Protein AF-A0AAV6M133-F1 (afdb_monomer_lite)

InterPro domains:
  IPR000783 RNA polymerase, subunit H/Rpb5 C-terminal [PF01191] (701-773)
  IPR003386 Lecithin:cholesterol/phospholipid:diacylglycerol acyltransferase [PF02450] (76-396)
  IPR005571 RNA polymerase, Rpb5, N-terminal [PF03871] (545-630)
  IPR014381 DNA-directed RNA polymerase subunit Rpo5/Rpb5 [MF_00025] (701-774)

Structure (mmCIF, N/CA/C/O backbone):
data_AF-A0AAV6M133-F1
#
_entry.id   AF-A0AAV6M133-F1
#
loop_
_atom_site.group_PDB
_atom_site.id
_atom_site.type_symbol
_atom_site.label_atom_id
_atom_site.label_alt_id
_atom_site.label_comp_id
_atom_site.label_asym_id
_atom_site.label_entity_id
_atom_site.label_seq_id
_atom_site.pdbx_PDB_ins_code
_atom_site.Cartn_x
_atom_site.Cartn_y
_atom_site.Cartn_z
_atom_site.occupancy
_atom_site.B_iso_or_equiv
_atom_site.auth_seq_id
_atom_site.auth_comp_id
_atom_site.auth_asym_id
_atom_site.auth_atom_id
_atom_site.pdbx_PDB_model_num
ATOM 1 N N . MET A 1 1 ? -18.165 31.277 -19.548 1.00 33.81 1 MET A N 1
ATOM 2 C CA . MET A 1 1 ? -18.556 29.871 -19.806 1.00 33.81 1 MET A CA 1
ATOM 3 C C . MET A 1 1 ? -18.050 28.904 -18.736 1.00 33.81 1 MET A C 1
ATOM 5 O O . MET A 1 1 ? -18.807 28.008 -18.409 1.00 33.81 1 MET A O 1
ATOM 9 N N . ALA A 1 2 ? -16.868 29.101 -18.133 1.00 30.56 2 ALA A N 1
ATOM 10 C CA . ALA A 1 2 ? -16.406 28.293 -16.989 1.00 30.56 2 ALA A CA 1
ATOM 11 C C . ALA A 1 2 ? -17.321 28.397 -15.744 1.00 30.56 2 ALA A C 1
ATOM 13 O O . ALA A 1 2 ? -17.673 27.381 -15.161 1.00 30.56 2 ALA A O 1
ATOM 14 N N . VAL A 1 3 ? -17.818 29.602 -15.434 1.00 30.77 3 VAL A N 1
ATOM 15 C CA . VAL A 1 3 ? -18.732 29.870 -14.298 1.00 30.77 3 VAL A CA 1
ATOM 16 C C . VAL A 1 3 ? -20.075 29.126 -14.412 1.00 30.77 3 VAL A C 1
ATOM 18 O O . VAL A 1 3 ? -20.651 28.723 -13.411 1.00 30.77 3 VAL A O 1
ATOM 21 N N . LEU A 1 4 ? -20.562 28.884 -15.636 1.00 35.50 4 LEU A N 1
ATOM 22 C CA . LEU A 1 4 ? -21.839 28.190 -15.853 1.00 35.50 4 LEU A CA 1
ATOM 23 C C . LEU A 1 4 ? -21.721 26.678 -15.616 1.00 35.50 4 LEU A C 1
ATOM 25 O O . LEU A 1 4 ? -22.696 26.040 -15.240 1.00 35.50 4 LEU A O 1
ATOM 29 N N . LEU A 1 5 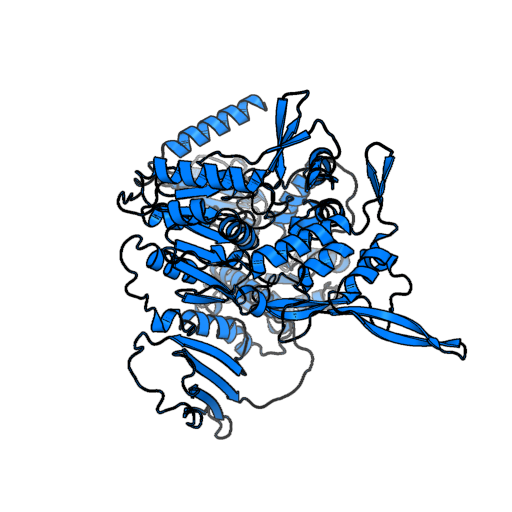? -20.539 26.102 -15.851 1.00 35.22 5 LEU A N 1
ATOM 30 C CA . LEU A 1 5 ? -20.306 24.671 -15.674 1.00 35.22 5 LEU A CA 1
ATOM 31 C C . LEU A 1 5 ? -20.224 24.316 -14.184 1.00 35.22 5 LEU A C 1
ATOM 33 O O . LEU A 1 5 ? -20.793 23.315 -13.772 1.00 35.22 5 LEU A O 1
ATOM 37 N N . GLU A 1 6 ? -19.601 25.175 -13.376 1.00 36.91 6 GLU A N 1
ATOM 38 C CA . GLU A 1 6 ? -19.530 25.029 -11.916 1.00 36.91 6 GLU A CA 1
ATOM 39 C C . GLU A 1 6 ? -20.911 25.097 -11.248 1.00 36.91 6 GLU A C 1
ATOM 41 O O . GLU A 1 6 ? -21.218 24.290 -10.372 1.00 36.91 6 GLU A O 1
ATOM 46 N N . GLU A 1 7 ? -21.779 26.015 -11.686 1.00 38.62 7 GLU A N 1
ATOM 47 C CA . GLU A 1 7 ? -23.150 26.101 -11.167 1.00 38.62 7 GLU A CA 1
ATOM 48 C C . GLU A 1 7 ? -24.030 24.934 -11.628 1.00 38.62 7 GLU A C 1
ATOM 50 O O . GLU A 1 7 ? -24.870 24.458 -10.861 1.00 38.62 7 GLU A O 1
ATOM 55 N N . ILE A 1 8 ? -23.814 24.421 -12.844 1.00 43.19 8 ILE A N 1
ATOM 56 C CA . ILE A 1 8 ? -24.496 23.220 -13.341 1.00 43.19 8 ILE A CA 1
ATOM 57 C C . ILE A 1 8 ? -24.033 21.981 -12.565 1.00 43.19 8 ILE A C 1
ATOM 59 O O . ILE A 1 8 ? -24.875 21.184 -12.167 1.00 43.19 8 ILE A O 1
ATOM 63 N N . VAL A 1 9 ? -22.735 21.840 -12.277 1.00 41.62 9 VAL A N 1
ATOM 64 C CA . VAL A 1 9 ? -22.196 20.735 -11.465 1.00 41.62 9 VAL A CA 1
ATOM 65 C C . VAL A 1 9 ? -22.720 20.808 -10.030 1.00 41.62 9 VAL A C 1
ATOM 67 O O . VAL A 1 9 ? -23.269 19.819 -9.554 1.00 41.62 9 VAL A O 1
ATOM 70 N N . LYS A 1 10 ? -22.704 21.983 -9.382 1.00 39.06 10 LYS A N 1
ATOM 71 C CA . LYS A 1 10 ? -23.323 22.174 -8.054 1.00 39.06 10 LYS A CA 1
ATOM 72 C C . LYS A 1 10 ? -24.820 21.864 -8.053 1.00 39.06 10 LYS A C 1
ATOM 74 O O . LYS A 1 10 ? -25.330 21.294 -7.090 1.00 39.06 10 LYS A O 1
ATOM 79 N N . SER A 1 11 ? -25.530 22.212 -9.127 1.00 40.19 11 SER A N 1
ATOM 80 C CA . SER A 1 11 ? -26.961 21.919 -9.274 1.00 40.19 11 SER A CA 1
ATOM 81 C C . SER A 1 11 ? -27.227 20.426 -9.476 1.00 40.19 11 SER A C 1
ATOM 83 O O . SER A 1 11 ? -28.192 19.903 -8.926 1.00 40.19 11 SER A O 1
ATOM 85 N N . VAL A 1 12 ? -26.357 19.722 -10.208 1.00 43.41 12 VAL A N 1
ATOM 86 C CA . VAL A 1 12 ? -26.413 18.263 -10.391 1.00 43.41 12 VAL A CA 1
ATOM 87 C C . VAL A 1 12 ? -26.041 17.530 -9.098 1.00 43.41 12 VAL A C 1
ATOM 89 O O . VAL A 1 12 ? -26.700 16.557 -8.756 1.00 43.41 12 VAL A O 1
ATOM 92 N N . GLU A 1 13 ? -25.077 18.020 -8.316 1.00 42.69 13 GLU A N 1
ATOM 93 C CA . GLU A 1 13 ? -24.752 17.484 -6.985 1.00 42.69 13 GLU A CA 1
ATOM 94 C C . GLU A 1 13 ? -25.889 17.685 -5.974 1.00 42.69 13 GLU A C 1
ATOM 96 O O . GLU A 1 13 ? -26.219 16.772 -5.214 1.00 42.69 13 GLU A O 1
ATOM 101 N N . LEU A 1 14 ? -26.533 18.858 -5.980 1.00 41.16 14 LEU A N 1
ATOM 102 C CA . LEU A 1 14 ? -27.751 19.122 -5.204 1.00 41.16 14 LEU A CA 1
ATOM 103 C C . LEU A 1 14 ? -28.904 18.209 -5.639 1.00 41.16 14 LEU A C 1
ATOM 105 O O . LEU A 1 14 ? -29.676 17.762 -4.793 1.00 41.16 14 LEU A O 1
ATOM 109 N N . TRP A 1 15 ? -28.995 17.888 -6.931 1.00 37.38 15 TRP A N 1
ATOM 110 C CA . TRP A 1 15 ? -30.009 16.990 -7.482 1.00 37.38 15 TRP A CA 1
ATOM 111 C C . TRP A 1 15 ? -29.735 15.508 -7.173 1.00 37.38 15 TRP A C 1
ATOM 113 O O . TRP A 1 15 ? -30.650 14.778 -6.805 1.00 37.38 15 TRP A O 1
ATOM 123 N N . LEU A 1 16 ? -28.474 15.067 -7.190 1.00 39.34 16 LEU A N 1
ATOM 124 C CA . LEU A 1 16 ? -28.065 13.721 -6.761 1.00 39.34 16 LEU A CA 1
ATOM 125 C C . LEU A 1 16 ? -28.263 13.504 -5.252 1.00 39.34 16 LEU A C 1
ATOM 127 O O . LEU A 1 16 ? -28.555 12.389 -4.825 1.00 39.34 16 LEU A O 1
ATOM 131 N N . LYS A 1 17 ? -28.193 14.571 -4.443 1.00 40.38 17 LYS A N 1
ATOM 132 C CA . LYS A 1 17 ? -28.580 14.550 -3.019 1.00 40.38 17 LYS A CA 1
ATOM 133 C C . LYS A 1 17 ? -30.097 14.424 -2.788 1.00 40.38 17 LYS A C 1
ATOM 135 O O . LYS A 1 17 ? -30.496 14.137 -1.662 1.00 40.38 17 LYS A O 1
ATOM 140 N N . LEU A 1 18 ? -30.939 14.616 -3.814 1.00 35.94 18 LEU A N 1
ATOM 141 C CA . LEU A 1 18 ? -32.407 14.494 -3.734 1.00 35.94 18 LEU A CA 1
ATOM 142 C C . LEU A 1 18 ? -32.930 13.084 -4.060 1.00 35.94 18 LEU A C 1
ATOM 144 O O . LEU A 1 18 ? -34.101 12.795 -3.797 1.00 35.94 18 LEU A O 1
ATOM 148 N N . ILE A 1 19 ? -32.083 12.182 -4.565 1.00 39.81 19 ILE A N 1
ATOM 149 C CA . ILE A 1 19 ? -32.391 10.749 -4.592 1.00 39.81 19 ILE A CA 1
ATOM 150 C C . ILE A 1 19 ? -32.287 10.270 -3.146 1.00 39.81 19 ILE A C 1
ATOM 152 O O . ILE A 1 19 ? -31.196 10.241 -2.578 1.00 39.81 19 ILE A O 1
ATOM 156 N N . LYS A 1 20 ? -33.422 9.930 -2.521 1.00 33.97 20 LYS A N 1
ATOM 157 C CA . LYS A 1 20 ? -33.434 9.331 -1.180 1.00 33.97 20 LYS A CA 1
ATOM 158 C C . LYS A 1 20 ? -32.568 8.070 -1.203 1.00 33.97 20 LYS A C 1
ATOM 160 O O . LYS A 1 20 ? -33.023 7.019 -1.652 1.00 33.97 20 LYS A O 1
ATOM 165 N N . LYS A 1 21 ? -31.327 8.177 -0.712 1.00 43.56 21 LYS A N 1
ATOM 166 C CA . LYS A 1 21 ? -30.560 7.011 -0.277 1.00 43.56 21 LYS A CA 1
ATOM 167 C C . LYS A 1 21 ? -31.448 6.271 0.732 1.00 43.56 21 LYS A C 1
ATOM 169 O O . LYS A 1 21 ? -32.059 6.950 1.564 1.00 43.56 21 LYS A O 1
ATOM 174 N N . PRO A 1 22 ? -31.586 4.936 0.647 1.00 43.00 22 PRO A N 1
ATOM 175 C CA . PRO A 1 22 ? -32.215 4.188 1.730 1.00 43.00 22 PRO A CA 1
ATOM 176 C C . PRO A 1 22 ? -31.559 4.631 3.040 1.00 43.00 22 PRO A C 1
ATOM 178 O O . PRO A 1 22 ? -30.340 4.819 3.075 1.00 43.00 22 PRO A O 1
ATOM 181 N N . GLU A 1 23 ? -32.368 4.904 4.066 1.00 48.31 23 GLU A N 1
ATOM 182 C CA . GLU A 1 23 ? -31.828 5.298 5.366 1.00 48.31 23 GLU A CA 1
ATOM 183 C C . GLU A 1 23 ? -30.822 4.224 5.796 1.00 48.31 23 GLU A C 1
ATOM 185 O O . GLU A 1 23 ? -31.170 3.039 5.776 1.00 48.31 23 GLU A O 1
ATOM 190 N N . PRO A 1 24 ? -29.562 4.598 6.084 1.00 59.50 24 PRO A N 1
ATOM 191 C CA . PRO A 1 24 ? -28.563 3.622 6.474 1.00 59.50 24 PRO A CA 1
ATOM 192 C C . PRO A 1 24 ? -29.061 2.907 7.729 1.00 59.50 24 PRO A C 1
ATOM 194 O O . PRO A 1 24 ? -29.516 3.551 8.677 1.00 59.50 24 PRO A O 1
ATOM 197 N N . TYR A 1 25 ? -29.005 1.576 7.718 1.00 73.88 25 TYR A N 1
ATOM 198 C CA . TYR A 1 25 ? -29.163 0.793 8.936 1.00 73.88 25 TYR A CA 1
ATOM 199 C C . TYR A 1 25 ? -28.081 1.262 9.912 1.00 73.88 25 TYR A C 1
ATOM 201 O O . TYR A 1 25 ? -26.912 1.322 9.543 1.00 73.88 25 TYR A O 1
ATOM 209 N N . VAL A 1 26 ? -28.471 1.660 11.121 1.00 79.75 26 VAL A N 1
ATOM 210 C CA . VAL A 1 26 ? -27.545 2.110 12.164 1.00 79.75 26 VAL A CA 1
ATOM 211 C C . VAL A 1 26 ? -27.789 1.258 13.392 1.00 79.75 26 VAL A C 1
ATOM 213 O O . VAL A 1 26 ? -28.895 1.261 13.935 1.00 79.75 26 VAL A O 1
ATOM 216 N N . ASP A 1 27 ? -26.745 0.570 13.845 1.00 82.00 27 ASP A N 1
ATOM 217 C CA . ASP A 1 27 ? -26.761 -0.150 15.111 1.00 82.00 27 ASP A CA 1
ATOM 218 C C . ASP A 1 27 ? -25.986 0.661 16.168 1.00 82.00 27 ASP A C 1
ATOM 220 O O . ASP A 1 27 ? -24.753 0.727 16.132 1.00 82.00 27 ASP A O 1
ATOM 224 N N . PRO A 1 28 ? -26.681 1.305 17.125 1.00 75.75 28 PRO A N 1
ATOM 225 C CA . PRO A 1 28 ? -26.039 2.125 18.151 1.00 75.75 28 PRO A CA 1
ATOM 226 C C . PRO A 1 28 ? -25.243 1.297 19.177 1.00 75.75 28 PRO A C 1
ATOM 228 O O . PRO A 1 28 ? -24.495 1.859 19.986 1.00 75.75 28 PRO A O 1
ATOM 231 N N . ASN A 1 29 ? -25.397 -0.030 19.186 1.00 85.06 29 ASN A N 1
ATOM 232 C CA . ASN A 1 29 ? -24.735 -0.898 20.151 1.00 85.06 29 ASN A CA 1
ATOM 233 C C . ASN A 1 29 ? -23.331 -1.318 19.720 1.00 85.06 29 ASN A C 1
ATOM 235 O O . ASN A 1 29 ? -22.569 -1.731 20.593 1.00 85.06 29 ASN A O 1
ATOM 239 N N . LEU A 1 30 ? -22.950 -1.118 18.455 1.00 92.62 30 LEU A N 1
ATOM 240 C CA . LEU A 1 30 ? -21.610 -1.451 17.970 1.00 92.62 30 LEU A CA 1
ATOM 241 C C . LEU A 1 30 ? -20.519 -0.690 18.732 1.00 92.62 30 LEU A C 1
ATOM 243 O O . LEU A 1 30 ? -20.676 0.484 19.093 1.00 92.62 30 LEU A O 1
ATOM 247 N N . ASP A 1 31 ? -19.419 -1.391 18.990 1.00 96.19 31 ASP A N 1
ATOM 248 C CA . ASP A 1 31 ? -18.194 -0.808 19.528 1.00 96.19 31 ASP A CA 1
ATOM 249 C C . ASP A 1 31 ? -17.462 -0.051 18.407 1.00 96.19 31 ASP A C 1
ATOM 251 O O . ASP A 1 31 ? -17.457 -0.508 17.261 1.00 96.19 31 ASP A O 1
ATOM 255 N N . PRO A 1 32 ? -16.854 1.113 18.689 1.00 97.81 32 PRO A N 1
ATOM 256 C CA . PRO A 1 32 ? -16.262 1.949 17.655 1.00 97.81 32 PRO A CA 1
ATOM 257 C C . PRO A 1 32 ? -15.067 1.297 16.966 1.00 97.81 32 PRO A C 1
ATOM 259 O O . PRO A 1 32 ? -14.312 0.543 17.578 1.00 97.81 32 PRO A O 1
ATOM 262 N N . VAL A 1 33 ? -14.873 1.644 15.697 1.00 98.50 33 VAL A N 1
ATOM 263 C CA . VAL A 1 33 ? -13.759 1.211 14.856 1.00 98.50 33 VAL A CA 1
ATOM 264 C C . VAL A 1 33 ? -12.938 2.414 14.412 1.00 98.50 33 VAL A C 1
ATOM 266 O O . VAL A 1 33 ? -13.488 3.407 13.930 1.00 98.50 33 VAL A O 1
ATOM 269 N N . LEU A 1 34 ? -11.616 2.293 14.532 1.00 98.75 34 LEU A N 1
ATOM 270 C CA . LEU A 1 34 ? -10.650 3.233 13.972 1.00 98.75 34 LEU A CA 1
ATOM 271 C C . LEU A 1 34 ? -9.802 2.526 12.909 1.00 98.75 34 LEU A C 1
ATOM 273 O O . LEU A 1 34 ? -9.128 1.542 13.213 1.00 98.75 34 LEU A O 1
ATOM 277 N N . LEU A 1 35 ? -9.838 3.033 11.677 1.00 98.69 35 LEU A N 1
ATOM 278 C CA . LEU A 1 35 ? -9.059 2.521 10.548 1.00 98.69 35 LEU A CA 1
ATOM 279 C C . LEU A 1 35 ? -7.723 3.271 10.423 1.00 98.69 35 LEU A C 1
ATOM 281 O O . LEU A 1 35 ? -7.713 4.503 10.396 1.00 98.69 35 LEU A O 1
ATOM 285 N N . VAL A 1 36 ? -6.615 2.535 10.310 1.00 98.56 36 VAL A N 1
ATOM 286 C CA . VAL A 1 36 ? -5.250 3.070 10.173 1.00 98.56 36 VAL A CA 1
ATOM 287 C C . VAL A 1 36 ? -4.615 2.558 8.866 1.00 98.56 36 VAL A C 1
ATOM 289 O O . VAL A 1 36 ? -4.486 1.342 8.687 1.00 98.56 36 VAL A O 1
ATOM 292 N N . PRO A 1 37 ? -4.223 3.452 7.942 1.00 97.31 37 PRO A N 1
ATOM 293 C CA . PRO A 1 37 ? -3.673 3.105 6.639 1.00 97.31 37 PRO A CA 1
ATOM 294 C C . PRO A 1 37 ? -2.219 2.646 6.706 1.00 97.31 37 PRO A C 1
ATOM 296 O O . PRO A 1 37 ? -1.561 2.755 7.730 1.00 97.31 37 PRO A O 1
ATOM 299 N N . GLY A 1 38 ? -1.729 2.121 5.588 1.00 94.38 38 GLY A N 1
ATOM 300 C CA . GLY A 1 38 ? -0.327 1.792 5.372 1.00 94.38 38 GLY A CA 1
ATOM 301 C C . GLY A 1 38 ? 0.456 2.919 4.708 1.00 94.38 38 GLY A C 1
ATOM 302 O O . GLY A 1 38 ? -0.029 4.040 4.535 1.00 94.38 38 GLY A O 1
ATOM 303 N N . VAL A 1 39 ? 1.676 2.588 4.278 1.00 92.06 39 VAL A N 1
ATOM 304 C CA . VAL A 1 39 ? 2.537 3.513 3.537 1.00 92.06 39 VAL A CA 1
ATOM 305 C C . VAL A 1 39 ? 1.825 4.008 2.280 1.00 92.06 39 VAL A C 1
ATOM 307 O O . VAL A 1 39 ? 1.176 3.234 1.577 1.00 92.06 39 VAL A O 1
ATOM 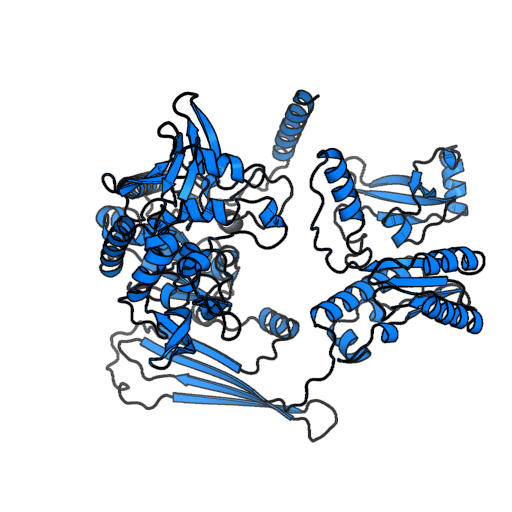310 N N . ALA A 1 40 ? 1.907 5.314 2.030 1.00 89.19 40 ALA A N 1
ATOM 311 C CA . ALA A 1 40 ? 1.244 5.980 0.912 1.00 89.19 40 ALA A CA 1
ATOM 312 C C . ALA A 1 40 ? -0.304 5.881 0.899 1.00 89.19 40 ALA A C 1
ATOM 314 O O . ALA A 1 40 ? -0.938 6.328 -0.056 1.00 89.19 40 ALA A O 1
ATOM 315 N N . GLY A 1 41 ? -0.925 5.352 1.963 1.00 89.69 41 GLY A N 1
ATOM 316 C CA . GLY A 1 41 ? -2.374 5.143 2.084 1.00 89.69 41 GLY A CA 1
ATOM 317 C C . GLY A 1 41 ? -3.159 6.315 2.686 1.00 89.69 41 GLY A C 1
ATOM 318 O O . GLY A 1 41 ? -4.340 6.152 2.983 1.00 89.69 41 GLY A O 1
ATOM 319 N N . SER A 1 42 ? -2.511 7.467 2.888 1.00 93.00 42 SER A N 1
ATOM 320 C CA . SER A 1 42 ? -3.132 8.703 3.382 1.00 93.00 42 SER A CA 1
ATOM 321 C C . SER A 1 42 ? -2.997 9.814 2.351 1.00 93.00 42 SER A C 1
ATOM 323 O O . SER A 1 42 ? -1.918 9.980 1.790 1.00 93.00 42 SER A O 1
ATOM 325 N N . ILE A 1 43 ? -4.040 10.619 2.155 1.00 92.38 43 ILE A N 1
ATOM 326 C CA . ILE A 1 43 ? -3.956 11.888 1.419 1.00 92.38 43 ILE A CA 1
ATOM 327 C C . ILE A 1 43 ? -3.037 12.863 2.175 1.00 92.38 43 ILE A C 1
ATOM 329 O O . ILE A 1 43 ? -3.164 13.010 3.390 1.00 92.38 43 ILE A O 1
ATOM 333 N N . LEU A 1 44 ? -2.156 13.561 1.456 1.00 93.12 44 LEU A N 1
ATOM 334 C CA . LEU A 1 44 ? -1.311 14.640 1.967 1.00 93.12 44 LEU A CA 1
ATOM 335 C C . LEU A 1 44 ? -1.605 15.948 1.226 1.00 93.12 44 LEU A C 1
ATOM 337 O O . LEU A 1 44 ? -1.600 15.998 -0.011 1.00 93.12 44 LEU A O 1
ATOM 341 N N . ASN A 1 45 ? -1.790 17.016 1.999 1.00 93.31 45 ASN A N 1
ATOM 342 C CA . ASN A 1 45 ? -1.902 18.382 1.510 1.00 93.31 45 ASN A CA 1
ATOM 343 C C . ASN A 1 45 ? -0.651 19.181 1.891 1.00 93.31 45 ASN A C 1
ATOM 345 O O . ASN A 1 45 ? -0.188 19.110 3.028 1.00 93.31 45 ASN A O 1
ATOM 349 N N . ALA A 1 46 ? -0.134 19.970 0.956 1.00 92.94 46 ALA A N 1
ATOM 350 C CA . ALA A 1 46 ? 0.861 20.996 1.219 1.00 92.94 46 ALA A CA 1
ATOM 351 C C . ALA A 1 46 ? 0.161 22.303 1.595 1.00 92.94 46 ALA A C 1
ATOM 353 O O . ALA A 1 46 ? -0.751 22.756 0.902 1.00 92.94 46 ALA A O 1
ATOM 354 N N . VAL A 1 47 ? 0.597 22.906 2.696 1.00 93.81 47 VAL A N 1
ATOM 355 C CA . VAL A 1 47 ? 0.141 24.201 3.192 1.00 93.81 47 VAL A CA 1
ATOM 356 C C . VAL A 1 47 ? 1.300 25.179 3.073 1.00 93.81 47 VAL A C 1
ATOM 358 O O . VAL A 1 47 ? 2.312 25.036 3.757 1.00 93.81 47 VAL A O 1
ATOM 361 N N . HIS A 1 48 ? 1.139 26.171 2.203 1.00 90.75 48 HIS A N 1
ATOM 362 C CA . HIS A 1 48 ? 2.120 27.230 1.974 1.00 90.75 48 HIS A CA 1
ATOM 363 C C . HIS A 1 48 ? 1.930 28.337 3.017 1.00 90.75 48 HIS A C 1
ATOM 365 O O . HIS A 1 48 ? 0.891 28.999 3.027 1.00 90.75 48 HIS A O 1
ATOM 371 N N . GLU A 1 49 ? 2.896 28.543 3.913 1.00 89.75 49 GLU A N 1
ATOM 372 C CA . GLU A 1 49 ? 2.768 29.472 5.050 1.00 89.75 49 GLU A CA 1
ATOM 373 C C . GLU A 1 49 ? 2.606 30.942 4.641 1.00 89.75 49 GLU A C 1
ATOM 375 O O . GLU A 1 49 ? 1.940 31.715 5.330 1.00 89.75 49 GLU A O 1
ATOM 380 N N . ASP A 1 50 ? 3.201 31.343 3.521 1.00 88.25 50 ASP A N 1
ATOM 381 C CA . ASP A 1 50 ? 3.195 32.722 3.034 1.00 88.25 50 ASP A CA 1
ATOM 382 C C . ASP A 1 50 ? 1.862 33.127 2.388 1.00 88.25 50 ASP A C 1
ATOM 384 O O . ASP A 1 50 ? 1.418 34.270 2.520 1.00 88.25 50 ASP A O 1
ATOM 388 N N . THR A 1 51 ? 1.212 32.190 1.701 1.00 87.69 51 THR A N 1
ATOM 389 C CA . THR A 1 51 ? -0.055 32.409 0.993 1.00 87.69 51 THR A CA 1
ATOM 390 C C . THR A 1 51 ? -1.267 31.848 1.735 1.00 87.69 51 THR A C 1
ATOM 392 O O . THR A 1 51 ? -2.400 32.204 1.407 1.00 87.69 51 THR A O 1
ATOM 395 N N . GLY A 1 52 ? -1.052 30.964 2.714 1.00 87.31 52 GLY A N 1
ATOM 396 C CA . GLY A 1 52 ? -2.094 30.175 3.374 1.00 87.31 52 GLY A CA 1
ATOM 397 C C . GLY A 1 52 ? -2.774 29.163 2.445 1.00 87.31 52 GLY A C 1
ATOM 398 O O . GLY A 1 52 ? -3.835 28.638 2.783 1.00 87.31 52 GLY A O 1
ATOM 399 N N . LYS A 1 53 ? -2.217 28.927 1.251 1.00 88.94 53 LYS A N 1
ATOM 400 C CA . LYS A 1 53 ? -2.813 28.063 0.233 1.00 88.94 53 LYS A CA 1
ATOM 401 C C . LYS A 1 53 ? -2.599 26.598 0.605 1.00 88.94 53 LYS A C 1
ATOM 403 O O . LYS A 1 53 ? -1.463 26.171 0.791 1.00 88.94 53 LYS A O 1
ATOM 408 N N . GLU A 1 54 ? -3.691 25.843 0.682 1.00 90.50 54 GLU A N 1
ATOM 409 C CA . GLU A 1 54 ? -3.680 24.393 0.891 1.00 90.50 54 GLU A CA 1
ATOM 410 C C . GLU A 1 54 ? -3.941 23.683 -0.447 1.00 90.50 54 GLU A C 1
ATOM 412 O O . GLU A 1 54 ? -4.941 23.955 -1.117 1.00 90.50 54 GLU A O 1
ATOM 417 N N . GLU A 1 55 ? -3.037 22.792 -0.855 1.00 88.06 55 GLU A N 1
ATOM 418 C CA . GLU A 1 55 ? -3.147 22.009 -2.089 1.00 88.06 55 GLU A CA 1
ATOM 419 C C . GLU A 1 55 ? -2.885 20.524 -1.839 1.00 88.06 55 GLU A C 1
ATOM 421 O O . GLU A 1 55 ? -1.941 20.168 -1.140 1.00 88.06 55 GLU A O 1
ATOM 426 N N . ARG A 1 56 ? -3.662 19.634 -2.469 1.00 86.75 56 ARG A N 1
ATOM 427 C CA . ARG A 1 56 ? -3.367 18.197 -2.431 1.00 86.75 56 ARG A CA 1
ATOM 428 C C . ARG A 1 56 ? -2.122 17.888 -3.259 1.00 86.75 56 ARG A C 1
ATOM 430 O O . ARG A 1 56 ? -2.094 18.153 -4.464 1.00 86.75 56 ARG A O 1
ATOM 437 N N . VAL A 1 57 ? -1.138 17.267 -2.618 1.00 86.94 57 VAL A N 1
ATOM 438 C CA . VAL A 1 57 ? 0.125 16.839 -3.241 1.00 86.94 57 VAL A CA 1
ATOM 439 C C . VAL A 1 57 ? 0.227 15.322 -3.370 1.00 86.94 57 VAL A C 1
ATOM 441 O O . VAL A 1 57 ? 0.940 14.831 -4.243 1.00 86.94 57 VAL A O 1
ATOM 444 N N . TRP A 1 58 ? -0.539 14.573 -2.570 1.00 84.88 58 TRP A N 1
ATOM 445 C CA . TRP A 1 58 ? -0.645 13.118 -2.664 1.00 84.88 58 TRP A CA 1
ATOM 446 C C . TRP A 1 58 ? -2.050 12.637 -2.243 1.00 84.88 58 TRP A C 1
ATOM 448 O O . TRP A 1 58 ? -2.573 13.120 -1.251 1.00 84.88 58 TRP A O 1
ATOM 458 N N . VAL A 1 59 ? -2.727 11.717 -2.934 1.00 73.31 59 VAL A N 1
ATOM 459 C CA . VAL A 1 59 ? -2.458 11.270 -4.308 1.00 73.31 59 VAL A CA 1
ATOM 460 C C . VAL A 1 59 ? -3.110 12.249 -5.286 1.00 73.31 59 VAL A C 1
ATOM 462 O O . VAL A 1 59 ? -4.219 12.733 -5.067 1.00 73.31 59 VAL A O 1
ATOM 465 N N . SER A 1 60 ? -2.406 12.551 -6.372 1.00 68.56 60 SER A N 1
ATOM 466 C CA . SER A 1 60 ? -2.934 13.307 -7.507 1.00 68.56 60 SER A CA 1
ATOM 467 C C . SER A 1 60 ? -2.476 12.629 -8.795 1.00 68.56 60 SER A C 1
ATOM 469 O O . SER A 1 60 ? -1.322 12.212 -8.890 1.00 68.56 60 SER A O 1
ATOM 471 N N . ILE A 1 61 ? -3.366 12.488 -9.779 1.00 63.31 61 ILE A N 1
ATOM 472 C CA . ILE A 1 61 ? -3.046 11.916 -11.098 1.00 63.31 61 ILE A CA 1
ATOM 473 C C . ILE A 1 61 ? -2.792 13.008 -12.155 1.00 63.31 61 ILE A C 1
ATOM 475 O O . ILE A 1 61 ? -2.147 12.753 -13.163 1.00 63.31 61 ILE A O 1
ATOM 479 N N . LEU A 1 62 ? -3.254 14.251 -11.977 1.00 55.12 62 LEU A N 1
ATOM 480 C CA . LEU A 1 62 ? -3.087 15.306 -12.992 1.00 55.12 62 LEU A CA 1
ATOM 481 C C . LEU A 1 62 ? -2.069 16.364 -12.561 1.00 55.12 62 LEU A C 1
ATOM 483 O O . LEU A 1 62 ? -2.261 17.070 -11.576 1.00 55.12 62 LEU A O 1
ATOM 487 N N . GLY A 1 63 ? -0.985 16.509 -13.336 1.00 56.53 63 GLY A N 1
ATOM 488 C CA . GLY A 1 63 ? 0.082 17.486 -13.057 1.00 56.53 63 GLY A CA 1
ATOM 489 C C . GLY A 1 63 ? 0.866 17.200 -11.770 1.00 56.53 63 GLY A C 1
ATOM 490 O O . GLY A 1 63 ? 1.587 18.070 -11.282 1.00 56.53 63 GLY A O 1
ATOM 491 N N . ALA A 1 64 ? 0.717 15.989 -11.230 1.00 66.56 64 ALA A N 1
ATOM 492 C CA . ALA A 1 64 ? 1.192 15.607 -9.913 1.00 66.56 64 ALA A CA 1
ATOM 493 C C . ALA A 1 64 ? 2.711 15.618 -9.793 1.00 66.56 64 ALA A C 1
ATOM 495 O O . ALA A 1 64 ? 3.215 16.093 -8.790 1.00 66.56 64 ALA A O 1
ATOM 496 N N . ASP A 1 65 ? 3.451 15.187 -10.818 1.00 71.25 65 ASP A N 1
ATOM 497 C CA . ASP A 1 65 ? 4.914 15.116 -10.738 1.00 71.25 65 ASP A CA 1
ATOM 498 C C . ASP A 1 65 ? 5.569 16.490 -10.506 1.00 71.25 65 ASP A C 1
ATOM 500 O O . ASP A 1 65 ? 6.500 16.602 -9.717 1.00 71.25 65 ASP A O 1
ATOM 504 N N . ALA A 1 66 ? 5.063 17.556 -11.137 1.00 75.56 66 ALA A N 1
ATOM 505 C CA . ALA A 1 66 ? 5.602 18.900 -10.930 1.00 75.56 66 ALA A CA 1
ATOM 506 C C . ALA A 1 66 ? 5.350 19.391 -9.496 1.00 75.56 66 ALA A C 1
ATOM 508 O O . ALA A 1 66 ? 6.286 19.829 -8.838 1.00 75.56 66 ALA A O 1
ATOM 509 N N . LYS A 1 67 ? 4.111 19.255 -9.004 1.00 78.06 67 LYS A N 1
ATOM 510 C CA . LYS A 1 67 ? 3.733 19.652 -7.637 1.00 78.06 67 LYS A CA 1
ATOM 511 C C . LYS A 1 67 ? 4.422 18.809 -6.569 1.00 78.06 67 LYS A C 1
ATOM 513 O O . LYS A 1 67 ? 4.849 19.313 -5.544 1.00 78.06 67 LYS A O 1
ATOM 518 N N . PHE A 1 68 ? 4.558 17.515 -6.824 1.00 82.56 68 PHE A N 1
ATOM 519 C CA . PHE A 1 68 ? 5.248 16.582 -5.947 1.00 82.56 68 PHE A CA 1
ATOM 520 C C . PHE A 1 68 ? 6.714 16.986 -5.761 1.00 82.56 68 PHE A C 1
ATOM 522 O O . PHE A 1 68 ? 7.218 16.986 -4.642 1.00 82.56 68 PHE A O 1
ATOM 529 N N . ARG A 1 69 ? 7.388 17.383 -6.849 1.00 83.88 69 ARG A N 1
ATOM 530 C CA . ARG A 1 69 ? 8.782 17.842 -6.802 1.00 83.88 69 ARG A CA 1
ATOM 531 C C . ARG A 1 69 ? 8.966 19.189 -6.108 1.00 83.88 69 ARG A C 1
ATOM 533 O O . ARG A 1 69 ? 10.027 19.407 -5.534 1.00 83.88 69 ARG A O 1
ATOM 540 N N . THR A 1 70 ? 7.990 20.092 -6.188 1.00 82.44 70 THR A N 1
ATOM 541 C CA . THR A 1 70 ? 8.083 21.401 -5.524 1.00 82.44 70 THR A CA 1
ATOM 542 C C . THR A 1 70 ? 7.732 21.312 -4.045 1.00 82.44 70 THR A C 1
ATOM 544 O O . THR A 1 70 ? 8.445 21.872 -3.223 1.00 82.44 70 THR A O 1
ATOM 547 N N . ASP A 1 71 ? 6.677 20.570 -3.703 1.00 86.94 71 ASP A N 1
ATOM 548 C CA . ASP A 1 71 ? 6.026 20.713 -2.398 1.00 86.94 71 ASP A CA 1
ATOM 549 C C . ASP A 1 71 ? 6.224 19.496 -1.480 1.00 86.94 71 ASP A C 1
ATOM 551 O O . ASP A 1 71 ? 6.014 19.612 -0.273 1.00 86.94 71 ASP A O 1
ATOM 555 N N . LEU A 1 72 ? 6.600 18.324 -2.016 1.00 88.88 72 LEU A N 1
ATOM 556 C CA . LEU A 1 72 ? 6.715 17.088 -1.225 1.00 88.88 72 LEU A CA 1
ATOM 557 C C . LEU A 1 72 ? 8.141 16.544 -1.112 1.00 88.88 72 LEU A C 1
ATOM 559 O O . LEU A 1 72 ? 8.442 15.847 -0.142 1.00 88.88 72 LEU A O 1
ATOM 563 N N . TRP A 1 73 ? 9.028 16.855 -2.057 1.00 90.44 73 TRP A N 1
ATOM 564 C CA . TRP A 1 73 ? 10.448 16.534 -1.926 1.00 90.44 73 TRP A CA 1
ATOM 565 C C . TRP A 1 73 ? 11.036 17.103 -0.632 1.00 90.44 73 TRP A C 1
ATOM 567 O O . TRP A 1 73 ? 10.730 18.225 -0.229 1.00 90.44 73 TRP A O 1
ATOM 577 N N . SER A 1 74 ? 11.829 16.279 0.046 1.00 91.31 74 SER A N 1
ATOM 578 C CA . SER A 1 74 ? 12.167 16.468 1.452 1.00 91.31 74 SER A CA 1
ATOM 579 C C . SER A 1 74 ? 13.585 16.007 1.761 1.00 91.31 74 SER A C 1
ATOM 581 O O . SER A 1 74 ? 14.142 15.200 1.021 1.00 91.31 74 SER A O 1
ATOM 583 N N . PHE A 1 75 ? 14.124 16.481 2.881 1.00 91.38 75 PHE A N 1
ATOM 584 C CA . PHE A 1 75 ? 15.318 15.947 3.529 1.00 91.38 75 PHE A CA 1
ATOM 585 C C . PHE A 1 75 ? 14.965 15.461 4.929 1.00 91.38 75 PHE A C 1
ATOM 587 O O . PHE A 1 75 ? 14.075 16.007 5.585 1.00 91.38 75 PHE A O 1
ATOM 594 N N . TYR A 1 76 ? 15.675 14.447 5.399 1.00 94.00 76 TYR A N 1
ATOM 595 C CA . TYR A 1 76 ? 15.639 14.079 6.800 1.00 94.00 76 TYR A CA 1
ATOM 596 C C . TYR A 1 76 ? 16.505 15.033 7.626 1.00 94.00 76 TYR A C 1
ATOM 598 O O . TYR A 1 76 ? 17.667 15.276 7.295 1.00 94.00 76 TYR A O 1
ATOM 606 N N . ASP A 1 77 ? 15.952 15.555 8.717 1.00 92.31 77 ASP A N 1
ATOM 607 C CA . ASP A 1 77 ? 16.669 16.335 9.719 1.00 92.31 77 ASP A CA 1
ATOM 608 C C . ASP A 1 77 ? 17.013 15.439 10.925 1.00 92.31 77 ASP A C 1
ATOM 610 O O . ASP A 1 77 ? 16.140 15.129 11.738 1.00 92.31 77 ASP A O 1
ATOM 614 N N . PRO A 1 78 ? 18.287 15.040 11.109 1.00 88.94 78 PRO A N 1
ATOM 615 C CA . PRO A 1 78 ? 18.691 14.174 12.216 1.00 88.94 78 PRO A CA 1
ATOM 616 C C . PRO A 1 78 ? 18.508 14.796 13.604 1.00 88.94 78 PRO A C 1
ATOM 618 O O . PRO A 1 78 ? 18.551 14.073 14.598 1.00 88.94 78 PRO A O 1
ATOM 621 N N . SER A 1 79 ? 18.370 16.124 13.697 1.00 88.12 79 SER A N 1
ATOM 622 C CA . SER A 1 79 ? 18.221 16.811 14.982 1.00 88.12 79 SER A CA 1
ATOM 623 C C . SER A 1 79 ? 16.805 16.695 15.544 1.00 88.12 79 SER A C 1
ATOM 625 O O . SER A 1 79 ? 16.643 16.547 16.757 1.00 88.12 79 SER A O 1
ATOM 627 N N . SER A 1 80 ? 15.802 16.717 14.666 1.00 87.38 80 SER A N 1
ATOM 628 C CA . SER A 1 80 ? 14.389 16.524 15.000 1.00 87.38 80 SER A CA 1
ATOM 629 C C . SER A 1 80 ? 13.939 15.071 14.827 1.00 87.38 80 SER A C 1
ATOM 631 O O . SER A 1 80 ? 13.057 14.613 15.546 1.00 87.38 80 SER A O 1
ATOM 633 N N . GLY A 1 81 ? 14.574 14.322 13.922 1.00 89.06 81 GLY A N 1
ATOM 634 C CA . GLY A 1 81 ? 14.115 13.000 13.496 1.00 89.06 81 GLY A CA 1
ATOM 635 C C . GLY A 1 81 ? 12.972 13.061 12.477 1.00 89.06 81 GLY A C 1
ATOM 636 O O . GLY A 1 81 ? 12.313 12.045 12.239 1.00 89.06 81 GLY A O 1
ATOM 637 N N . GLU A 1 82 ? 12.724 14.235 11.891 1.00 92.88 82 GLU A N 1
ATOM 638 C CA . GLU A 1 82 ? 11.630 14.486 10.954 1.00 92.88 82 GLU A CA 1
ATOM 639 C C . GLU A 1 82 ? 12.112 14.544 9.501 1.00 92.88 82 GLU A C 1
ATOM 641 O O . GLU A 1 82 ? 13.207 15.010 9.188 1.00 92.88 82 GLU A O 1
ATOM 646 N N . THR A 1 83 ? 11.241 14.129 8.586 1.00 93.75 83 THR A N 1
ATOM 647 C CA . THR A 1 83 ? 11.367 14.415 7.155 1.00 93.75 83 THR A CA 1
ATOM 648 C C . THR A 1 83 ? 10.659 15.729 6.843 1.00 93.75 83 THR A C 1
ATOM 650 O O . THR A 1 83 ? 9.431 15.821 6.940 1.00 93.75 83 THR A O 1
ATOM 653 N N . VAL A 1 84 ? 11.419 16.740 6.432 1.00 93.50 84 VAL A N 1
ATOM 654 C CA . VAL A 1 84 ? 10.939 18.107 6.189 1.00 93.50 84 VAL A CA 1
ATOM 655 C C . VAL A 1 84 ? 11.072 18.484 4.714 1.00 93.50 84 VAL A C 1
ATOM 657 O O . VAL A 1 84 ? 12.016 18.071 4.043 1.00 93.50 84 VAL A O 1
ATOM 660 N N . CYS A 1 85 ? 10.119 19.255 4.184 1.00 91.94 85 CYS A N 1
ATOM 661 C CA . CYS A 1 85 ? 10.127 19.660 2.776 1.00 91.94 85 CYS A CA 1
ATOM 662 C C . CYS A 1 85 ? 11.326 20.570 2.450 1.00 91.94 85 CYS A C 1
ATOM 664 O O . CYS A 1 85 ? 11.790 21.319 3.310 1.00 91.94 85 CYS A O 1
ATOM 666 N N . PHE A 1 86 ? 11.809 20.541 1.200 1.00 89.56 86 PHE A N 1
ATOM 667 C CA . PHE A 1 86 ? 12.907 21.422 0.771 1.00 89.56 86 PHE A CA 1
ATOM 668 C C . PHE A 1 86 ? 12.563 22.905 0.888 1.00 89.56 86 PHE A C 1
ATOM 670 O O . PHE A 1 86 ? 13.419 23.686 1.304 1.00 89.56 86 PHE A O 1
ATOM 677 N N . ASP A 1 87 ? 11.330 23.292 0.550 1.00 88.25 87 ASP A N 1
ATOM 678 C CA . ASP A 1 87 ? 10.843 24.633 0.857 1.00 88.25 87 ASP A CA 1
ATOM 679 C C . ASP A 1 87 ? 10.409 24.686 2.334 1.00 88.25 87 ASP A C 1
ATOM 681 O O . ASP A 1 87 ? 9.393 24.081 2.694 1.00 88.25 87 ASP A O 1
ATOM 685 N N . PRO A 1 88 ? 11.121 25.432 3.202 1.00 87.12 88 PRO A N 1
ATOM 686 C CA . PRO A 1 88 ? 10.791 25.521 4.622 1.00 87.12 88 PRO A CA 1
ATOM 687 C C . PRO A 1 88 ? 9.445 26.208 4.893 1.00 87.12 88 PRO A C 1
ATOM 689 O O . PRO A 1 88 ? 8.954 26.161 6.019 1.00 87.12 88 PRO A O 1
ATOM 692 N N . LYS A 1 89 ? 8.848 26.869 3.892 1.00 90.12 89 LYS A N 1
ATOM 693 C CA . LYS A 1 89 ? 7.519 27.490 3.990 1.00 90.12 89 LYS A CA 1
ATOM 694 C C . LYS A 1 89 ? 6.388 26.511 3.704 1.00 90.12 89 LYS A C 1
ATOM 696 O O . LYS A 1 89 ? 5.224 26.879 3.863 1.00 90.12 89 LYS A O 1
ATOM 701 N N . VAL A 1 90 ? 6.698 25.303 3.243 1.00 92.00 90 VAL A N 1
ATOM 702 C CA . VAL A 1 90 ? 5.702 24.276 2.958 1.00 92.00 90 VAL A CA 1
ATOM 703 C C . VAL A 1 90 ? 5.606 23.333 4.146 1.00 92.00 90 VAL A C 1
ATOM 705 O O . VAL A 1 90 ? 6.578 22.693 4.542 1.00 92.00 90 VAL A O 1
ATOM 708 N N . LYS A 1 91 ? 4.400 23.212 4.699 1.00 92.94 91 LYS A N 1
ATOM 709 C CA . LYS A 1 91 ? 4.075 22.226 5.733 1.00 92.94 91 LYS A CA 1
ATOM 710 C C . LYS A 1 91 ? 3.130 21.180 5.188 1.00 92.94 91 LYS A C 1
ATOM 712 O O . LYS A 1 91 ? 2.154 21.510 4.519 1.00 92.94 91 LYS A O 1
ATOM 717 N N . ILE A 1 92 ? 3.387 19.920 5.516 1.00 94.62 92 ILE A N 1
ATOM 718 C CA . ILE A 1 92 ? 2.488 18.832 5.148 1.00 94.62 92 ILE A CA 1
ATOM 719 C C . ILE A 1 92 ? 1.433 18.645 6.226 1.00 94.62 92 ILE A C 1
ATOM 721 O O . ILE A 1 92 ? 1.721 18.618 7.421 1.00 94.62 92 ILE A O 1
ATOM 725 N N . LYS A 1 93 ? 0.191 18.518 5.776 1.00 94.50 93 LYS A N 1
ATOM 726 C CA . LYS A 1 93 ? -0.981 18.315 6.610 1.00 94.50 93 LYS A CA 1
ATOM 727 C C . LYS A 1 93 ? -1.795 17.158 6.058 1.00 94.50 93 LYS A C 1
ATOM 729 O O . LYS A 1 93 ? -2.010 17.045 4.852 1.00 94.50 93 LYS A O 1
ATOM 734 N N . VAL A 1 94 ? -2.281 16.322 6.965 1.00 95.31 94 VAL A N 1
ATOM 735 C CA . VAL A 1 94 ? -3.216 15.253 6.630 1.00 95.31 94 VAL A CA 1
ATOM 736 C C . VAL A 1 94 ? -4.643 15.765 6.842 1.00 95.31 94 VAL A C 1
ATOM 738 O O . VAL A 1 94 ? -4.916 16.363 7.887 1.00 95.31 94 VAL A O 1
ATOM 741 N N . PRO A 1 95 ? -5.555 15.568 5.879 1.00 93.31 95 PRO A N 1
ATOM 742 C CA . PRO A 1 95 ? -6.943 15.981 6.032 1.00 93.31 95 PRO A CA 1
ATOM 743 C C . PRO A 1 95 ? -7.668 15.165 7.127 1.00 93.31 95 PRO A C 1
ATOM 745 O O . PRO A 1 95 ? -7.475 13.954 7.226 1.00 93.31 95 PRO A O 1
ATOM 748 N N . ASP A 1 96 ? -8.534 15.796 7.930 1.00 91.25 96 ASP A N 1
ATOM 749 C CA . ASP A 1 96 ? -9.343 15.119 8.974 1.00 91.25 96 ASP A CA 1
ATOM 750 C C . ASP A 1 96 ? -10.855 15.131 8.656 1.00 91.25 96 ASP A C 1
ATOM 752 O O . ASP A 1 96 ? -11.698 14.778 9.487 1.00 91.25 96 ASP A O 1
ATOM 756 N N . GLU A 1 97 ? -11.250 15.504 7.433 1.00 92.75 97 GLU A N 1
ATOM 757 C CA . GLU A 1 97 ? -12.652 15.478 7.015 1.00 92.75 97 GLU A CA 1
ATOM 758 C C . GLU A 1 97 ? -13.250 14.070 7.121 1.00 92.75 97 GLU A C 1
ATOM 760 O O . GLU A 1 97 ? -12.567 13.043 7.057 1.00 92.75 97 GLU A O 1
ATOM 765 N N . ARG A 1 98 ? -14.577 14.018 7.303 1.00 93.75 98 ARG A N 1
ATOM 766 C CA . ARG A 1 98 ? -15.305 12.774 7.607 1.00 93.75 98 ARG A CA 1
ATOM 767 C C . ARG A 1 98 ? -14.668 12.011 8.777 1.00 93.75 98 ARG A C 1
ATOM 769 O O . ARG A 1 98 ? -14.617 10.786 8.780 1.00 93.75 98 ARG A O 1
ATOM 776 N N . ASN A 1 99 ? -14.199 12.744 9.789 1.00 95.38 99 ASN A N 1
ATOM 777 C CA . ASN A 1 99 ? -13.553 12.191 10.978 1.00 95.38 99 ASN A CA 1
ATOM 778 C C . ASN A 1 99 ? -12.316 11.344 10.629 1.00 95.38 99 ASN A C 1
ATOM 780 O O . ASN A 1 99 ? -12.096 10.285 11.223 1.00 95.38 99 ASN A O 1
ATOM 784 N N . GLY A 1 100 ? -11.530 11.809 9.659 1.00 94.50 100 GLY A N 1
ATOM 785 C CA . GLY A 1 100 ? -10.317 11.167 9.153 1.00 94.50 100 GLY A CA 1
ATOM 786 C C . GLY A 1 100 ? -10.550 10.050 8.132 1.00 94.50 100 GLY A C 1
ATOM 787 O O . GLY A 1 100 ? -9.583 9.518 7.594 1.00 94.50 100 GLY A O 1
ATOM 788 N N . LEU A 1 101 ? -11.805 9.699 7.815 1.00 95.44 101 LEU A N 1
ATOM 789 C CA . LEU A 1 101 ? -12.103 8.723 6.758 1.00 95.44 101 LEU A CA 1
ATOM 790 C C . LEU A 1 101 ? -11.768 9.271 5.370 1.00 95.44 101 LEU A C 1
ATOM 792 O O . LEU A 1 101 ? -11.344 8.511 4.507 1.00 95.44 101 LEU A O 1
ATOM 796 N N . TYR A 1 102 ? -11.915 10.582 5.148 1.00 92.12 102 TYR A N 1
ATOM 797 C CA . TYR A 1 102 ? -11.630 11.184 3.845 1.00 92.12 102 TYR A CA 1
ATOM 798 C C . TYR A 1 102 ? -10.186 10.941 3.391 1.00 92.12 102 TYR A C 1
ATOM 800 O O . TYR A 1 102 ? -9.967 10.609 2.229 1.00 92.12 102 TYR A O 1
ATOM 808 N N . ALA A 1 103 ? -9.222 11.021 4.311 1.00 92.62 103 ALA A N 1
ATOM 809 C CA . ALA A 1 103 ? -7.812 10.829 3.999 1.00 92.62 103 ALA A CA 1
ATOM 810 C C . ALA A 1 103 ? -7.457 9.405 3.544 1.00 92.62 103 ALA A C 1
ATOM 812 O O . ALA A 1 103 ? -6.394 9.225 2.960 1.00 92.62 103 ALA A O 1
ATOM 813 N N . ILE A 1 104 ? -8.308 8.409 3.814 1.00 92.50 104 ILE A N 1
ATOM 814 C CA . ILE A 1 104 ? -7.980 6.983 3.639 1.00 92.50 104 ILE A CA 1
ATOM 815 C C . ILE A 1 104 ? -9.006 6.208 2.792 1.00 92.50 104 ILE A C 1
ATOM 817 O O . ILE A 1 104 ? -8.811 5.029 2.508 1.00 92.50 104 ILE A O 1
ATOM 821 N N . ASP A 1 105 ? -10.115 6.842 2.405 1.00 88.44 105 ASP A N 1
ATOM 822 C CA . ASP A 1 105 ? -11.217 6.225 1.656 1.00 88.44 105 ASP A CA 1
ATOM 823 C C . ASP A 1 105 ? -10.820 5.978 0.186 1.00 88.44 105 ASP A C 1
ATOM 825 O O . ASP A 1 105 ? -10.594 4.837 -0.237 1.00 88.44 105 ASP A O 1
ATOM 829 N N . THR A 1 106 ? -10.689 7.064 -0.578 1.00 79.94 106 THR A N 1
ATOM 830 C CA . THR A 1 106 ? -10.312 7.072 -1.994 1.00 79.94 106 THR A CA 1
ATOM 831 C C . THR A 1 106 ? -9.095 7.972 -2.158 1.00 79.94 106 THR A C 1
ATOM 833 O O . THR A 1 106 ? -9.177 9.158 -1.857 1.00 79.94 106 THR A O 1
ATOM 836 N N . LEU A 1 107 ? -7.971 7.421 -2.620 1.00 62.97 107 LEU A N 1
ATOM 837 C CA . LEU A 1 107 ? -6.685 8.122 -2.622 1.00 62.97 107 LEU A CA 1
ATOM 838 C C . LEU A 1 107 ? -6.642 9.289 -3.625 1.00 62.97 107 LEU A C 1
ATOM 840 O O . LEU A 1 107 ? -6.040 10.312 -3.310 1.00 62.97 107 LEU A O 1
ATOM 844 N N . ASP A 1 108 ? -7.323 9.185 -4.777 1.00 60.91 108 ASP A N 1
ATOM 845 C CA . ASP A 1 108 ? -7.547 10.312 -5.705 1.00 60.91 108 ASP A CA 1
ATOM 846 C C . ASP A 1 108 ? -9.047 10.496 -6.031 1.00 60.91 108 ASP A C 1
ATOM 848 O O . ASP A 1 108 ? -9.570 9.865 -6.956 1.00 60.91 108 ASP A O 1
ATOM 852 N N . PRO A 1 109 ? -9.765 11.344 -5.273 1.00 55.91 109 PRO A N 1
ATOM 853 C CA . PRO A 1 109 ? -11.179 11.634 -5.505 1.00 55.91 109 PRO A CA 1
ATOM 854 C C . PRO A 1 109 ? -11.450 12.570 -6.697 1.00 55.91 109 PRO A C 1
ATOM 856 O O . PRO A 1 109 ? -12.604 12.678 -7.109 1.00 55.91 109 PRO A O 1
ATOM 859 N N . ASP A 1 110 ? -10.434 13.237 -7.265 1.00 50.88 110 ASP A N 1
ATOM 860 C CA . ASP A 1 110 ? -10.617 14.207 -8.361 1.00 50.88 110 ASP A CA 1
ATOM 861 C C . ASP A 1 110 ? -10.578 13.538 -9.749 1.00 50.88 110 ASP A C 1
ATOM 863 O O . ASP A 1 110 ? -10.827 14.172 -10.782 1.00 50.88 110 ASP A O 1
ATOM 867 N N . MET A 1 111 ? -10.308 12.230 -9.801 1.00 48.09 111 MET A N 1
ATOM 868 C CA . MET A 1 111 ? -10.378 11.443 -11.025 1.00 48.09 111 MET A CA 1
ATOM 869 C C . MET A 1 111 ? -11.845 11.221 -11.449 1.00 48.09 111 MET A C 1
ATOM 871 O O . MET A 1 111 ? -12.535 10.326 -10.972 1.00 48.09 111 MET A O 1
ATOM 875 N N . ILE A 1 112 ? -12.312 12.015 -12.421 1.00 42.16 112 ILE A N 1
ATOM 876 C CA . ILE A 1 112 ? -13.700 12.019 -12.947 1.00 42.16 112 ILE A CA 1
ATOM 877 C C . ILE A 1 112 ? -14.098 10.694 -13.646 1.00 42.16 112 ILE A C 1
ATOM 879 O O . ILE A 1 112 ? -15.275 10.444 -13.907 1.00 42.16 112 ILE A O 1
ATOM 883 N N . ILE A 1 113 ? -13.140 9.814 -13.949 1.00 38.78 113 ILE A N 1
ATOM 884 C CA . ILE A 1 113 ? -13.393 8.514 -14.583 1.00 38.78 113 ILE A CA 1
ATOM 885 C C . ILE A 1 113 ? -13.311 7.432 -13.507 1.00 38.78 113 ILE A C 1
ATOM 887 O O . ILE A 1 113 ? -12.223 7.151 -13.013 1.00 38.78 113 ILE A O 1
ATOM 891 N N . GLY A 1 114 ? -14.461 6.834 -13.174 1.00 37.78 114 GLY A N 1
ATOM 892 C CA . GLY A 1 114 ? -14.623 5.759 -12.189 1.00 37.78 114 GLY A CA 1
ATOM 893 C C . GLY A 1 114 ? -13.744 4.547 -12.482 1.00 37.78 114 GLY A C 1
ATOM 894 O O . GLY A 1 114 ? -14.150 3.610 -13.165 1.00 37.78 114 GLY A O 1
ATOM 895 N N . CYS A 1 115 ? -12.521 4.593 -11.976 1.00 42.00 115 CYS A N 1
ATOM 896 C CA . CYS A 1 115 ? -11.564 3.511 -12.031 1.00 42.00 115 CYS A CA 1
ATOM 897 C C . CYS A 1 115 ? -11.408 3.022 -10.593 1.00 42.00 115 CYS A C 1
ATOM 899 O O . CYS A 1 115 ? -10.873 3.749 -9.758 1.00 42.00 115 CYS A O 1
ATOM 901 N N . ASP A 1 116 ? -11.811 1.780 -10.324 1.00 45.19 116 ASP A N 1
ATOM 902 C CA . ASP A 1 116 ? -11.648 1.094 -9.032 1.00 45.19 116 ASP A CA 1
ATOM 903 C C . ASP A 1 116 ? -10.185 1.076 -8.527 1.00 45.19 116 ASP A C 1
ATOM 905 O O . ASP A 1 116 ? -9.911 0.610 -7.425 1.00 45.19 116 ASP A O 1
ATOM 909 N N . SER A 1 117 ? -9.226 1.573 -9.319 1.00 48.28 117 SER A N 1
ATOM 910 C CA . SER A 1 117 ? -7.789 1.641 -9.048 1.00 48.28 117 SER A CA 1
ATOM 911 C C . SER A 1 117 ? -7.342 2.732 -8.064 1.00 48.28 117 SER A C 1
ATOM 913 O O . SER A 1 117 ? -6.149 2.808 -7.803 1.00 48.28 117 SER A O 1
ATOM 915 N N . VAL A 1 118 ? -8.236 3.582 -7.543 1.00 59.44 118 VAL A N 1
ATOM 916 C CA . VAL A 1 118 ? -7.888 4.613 -6.529 1.00 59.44 118 VAL A CA 1
ATOM 917 C C . VAL A 1 118 ? -8.549 4.387 -5.166 1.00 59.44 118 VAL A C 1
ATOM 919 O O . VAL A 1 118 ? -8.289 5.131 -4.224 1.00 59.44 118 VAL A O 1
ATOM 922 N N . TYR A 1 119 ? -9.401 3.369 -5.039 1.00 71.88 119 TYR A N 1
ATOM 923 C CA . TYR A 1 119 ? -10.012 2.996 -3.764 1.00 71.88 119 TYR A CA 1
ATOM 924 C C . TYR A 1 119 ? -8.992 2.326 -2.844 1.00 71.88 119 TYR A C 1
ATOM 926 O O . TYR A 1 119 ? -8.272 1.418 -3.266 1.00 71.88 119 TYR A O 1
ATOM 934 N N . TYR A 1 120 ? -8.970 2.747 -1.582 1.00 84.50 120 TYR A N 1
ATOM 935 C CA . TYR A 1 120 ? -8.139 2.131 -0.556 1.00 84.50 120 TYR A CA 1
ATOM 936 C C . TYR A 1 120 ? -8.998 1.453 0.510 1.00 84.50 120 TYR A C 1
ATOM 938 O O . TYR A 1 120 ? -9.289 0.269 0.359 1.00 84.50 120 TYR A O 1
ATOM 946 N N . PHE A 1 121 ? -9.502 2.186 1.512 1.00 90.88 121 PHE A N 1
ATOM 947 C CA . PHE A 1 121 ? -10.502 1.646 2.446 1.00 90.88 121 PHE A CA 1
ATOM 948 C C . PHE A 1 121 ? -11.948 1.761 1.948 1.00 90.88 121 PHE A C 1
ATOM 950 O O . PHE A 1 121 ? -12.842 1.298 2.652 1.00 90.88 121 PHE A O 1
ATOM 957 N N . HIS A 1 122 ? -12.203 2.348 0.770 1.00 90.38 122 HIS A N 1
ATOM 958 C CA . HIS A 1 122 ? -13.557 2.600 0.254 1.00 90.38 122 HIS A CA 1
ATOM 959 C C . HIS A 1 122 ? -14.518 1.415 0.429 1.00 90.38 122 HIS A C 1
ATOM 961 O O . HIS A 1 122 ? -15.550 1.545 1.086 1.00 90.38 122 HIS A O 1
ATOM 967 N N . ASP A 1 123 ? -14.155 0.244 -0.100 1.00 87.88 123 ASP A N 1
ATOM 968 C CA . ASP A 1 123 ? -15.024 -0.936 -0.075 1.00 87.88 123 ASP A CA 1
ATOM 969 C C . ASP A 1 123 ? -15.271 -1.433 1.358 1.00 87.88 123 ASP A C 1
ATOM 971 O O . ASP A 1 123 ? -16.395 -1.795 1.703 1.00 87.88 123 ASP A O 1
ATOM 975 N N . MET A 1 124 ? -14.260 -1.355 2.230 1.00 92.56 124 MET A N 1
ATOM 976 C CA . MET A 1 124 ? -14.408 -1.673 3.652 1.00 92.56 124 MET A CA 1
ATOM 977 C C . MET A 1 124 ? -15.351 -0.688 4.353 1.00 92.56 124 MET A C 1
ATOM 979 O O . MET A 1 124 ? -16.250 -1.113 5.070 1.00 92.56 124 MET A O 1
ATOM 983 N N . ILE A 1 125 ? -15.202 0.620 4.122 1.00 94.25 125 ILE A N 1
ATOM 984 C CA . ILE A 1 125 ? -16.080 1.656 4.694 1.00 94.25 125 ILE A CA 1
ATOM 985 C C . ILE A 1 125 ? -17.529 1.432 4.240 1.00 94.25 125 ILE A C 1
ATOM 987 O O . ILE A 1 125 ? -18.459 1.510 5.051 1.00 94.25 125 ILE A O 1
ATOM 991 N N . VAL A 1 126 ? -17.728 1.113 2.959 1.00 90.69 126 VAL A N 1
ATOM 992 C CA . VAL A 1 126 ? -19.042 0.796 2.388 1.00 90.69 126 VAL A CA 1
ATOM 993 C C . VAL A 1 126 ? -19.649 -0.438 3.056 1.00 90.69 126 VAL A C 1
ATOM 995 O O . VAL A 1 126 ? -20.810 -0.384 3.467 1.00 90.69 126 VAL A O 1
ATOM 998 N N . GLU A 1 127 ? -18.895 -1.527 3.209 1.00 91.06 127 GLU A N 1
ATOM 999 C CA . GLU A 1 127 ? -19.379 -2.743 3.874 1.00 91.06 127 GLU A CA 1
ATOM 1000 C C . GLU A 1 127 ? -19.686 -2.518 5.357 1.00 91.06 127 GLU A C 1
ATOM 1002 O O . GLU A 1 127 ? -20.771 -2.868 5.817 1.00 91.06 127 GLU A O 1
ATOM 1007 N N . MET A 1 128 ? -18.812 -1.839 6.100 1.00 93.50 128 MET A N 1
ATOM 1008 C CA . MET A 1 128 ? -19.056 -1.531 7.512 1.00 93.50 128 MET A CA 1
ATOM 1009 C C . MET A 1 128 ? -20.304 -0.661 7.696 1.00 93.50 128 MET A C 1
ATOM 1011 O O . MET A 1 128 ? -21.108 -0.905 8.596 1.00 93.50 128 MET A O 1
ATOM 1015 N N . THR A 1 129 ? -20.539 0.299 6.799 1.00 92.06 129 THR A N 1
ATOM 1016 C CA . THR A 1 129 ? -21.776 1.097 6.812 1.00 92.06 129 THR A CA 1
ATOM 1017 C C . THR A 1 129 ? -23.014 0.216 6.605 1.00 92.06 129 THR A C 1
ATOM 1019 O O . THR A 1 129 ? -24.034 0.424 7.259 1.00 92.06 129 THR A O 1
ATOM 1022 N N . LYS A 1 130 ? -22.937 -0.821 5.755 1.00 90.06 130 LYS A N 1
ATOM 1023 C CA . LYS A 1 130 ? -24.026 -1.805 5.599 1.00 90.06 130 LYS A CA 1
ATOM 1024 C C . LYS A 1 130 ? -24.235 -2.649 6.859 1.00 90.06 130 LYS A C 1
ATOM 1026 O O . LYS A 1 130 ? -25.360 -3.071 7.111 1.00 90.06 130 LYS A O 1
ATOM 1031 N N . TRP A 1 131 ? -23.190 -2.893 7.651 1.00 91.75 131 TRP A N 1
ATOM 1032 C CA . TRP A 1 131 ? -23.282 -3.665 8.899 1.00 91.75 131 TRP A CA 1
ATOM 1033 C C . TRP A 1 131 ? -23.846 -2.873 10.084 1.00 91.75 131 TRP A C 1
ATOM 1035 O O . TRP A 1 131 ? -24.073 -3.458 11.140 1.00 91.75 131 TRP A O 1
ATOM 1045 N N . GLY A 1 132 ? -24.095 -1.569 9.925 1.00 92.00 132 GLY A N 1
ATOM 1046 C CA . GLY A 1 132 ? -24.676 -0.724 10.970 1.00 92.00 132 GLY A CA 1
ATOM 1047 C C . GLY A 1 132 ? -23.742 0.345 11.530 1.00 92.00 132 GLY A C 1
ATOM 1048 O O . GLY A 1 132 ? -24.161 1.107 12.404 1.00 92.00 132 GLY A O 1
ATOM 1049 N N . PHE A 1 133 ? -22.492 0.417 11.060 1.00 94.56 133 PHE A N 1
ATOM 1050 C CA . PHE A 1 133 ? -21.546 1.432 11.510 1.00 94.56 133 PHE A CA 1
ATOM 1051 C C . PHE A 1 133 ? -21.911 2.829 10.986 1.00 94.56 133 PHE A C 1
ATOM 1053 O O . PHE A 1 133 ? -22.391 2.994 9.867 1.00 94.56 133 PHE A O 1
ATOM 1060 N N . GLN A 1 134 ? -21.638 3.854 11.795 1.00 93.75 134 GLN A N 1
ATOM 1061 C CA . GLN A 1 134 ? -21.938 5.248 11.489 1.00 93.75 134 GLN A CA 1
ATOM 1062 C C . GLN A 1 134 ? -20.671 6.106 11.569 1.00 93.75 134 GLN A C 1
ATOM 1064 O O . GLN A 1 134 ? -20.031 6.193 12.621 1.00 93.75 134 GLN A O 1
ATOM 1069 N N . GLU A 1 135 ? -20.352 6.798 10.474 1.00 94.25 135 GLU A N 1
ATOM 1070 C CA . GLU A 1 135 ? -19.243 7.757 10.418 1.00 94.25 135 GLU A CA 1
ATOM 1071 C C . GLU A 1 135 ? -19.353 8.806 11.534 1.00 94.25 135 GLU A C 1
ATOM 1073 O O . GLU A 1 135 ? -20.415 9.397 11.752 1.00 94.25 135 GLU A O 1
ATOM 1078 N N . GLY A 1 136 ? -18.252 9.037 12.252 1.00 91.69 136 GLY A N 1
ATOM 1079 C CA . GLY A 1 136 ? -18.188 10.028 13.330 1.00 91.69 136 GLY A CA 1
ATOM 1080 C C . GLY A 1 136 ? -18.857 9.615 14.641 1.00 91.69 136 GLY A C 1
ATOM 1081 O O . GLY A 1 136 ? -18.852 10.400 15.587 1.00 91.69 136 GLY A O 1
ATOM 1082 N N . LYS A 1 137 ? -19.418 8.402 14.720 1.00 92.00 137 LYS A N 1
ATOM 1083 C CA . LYS A 1 137 ? -19.923 7.825 15.975 1.00 92.00 137 LYS A CA 1
ATOM 1084 C C . LYS A 1 137 ? -19.339 6.462 16.292 1.00 92.00 137 LYS A C 1
ATOM 1086 O O . LYS A 1 137 ? -18.937 6.236 17.422 1.00 92.00 137 LYS A O 1
ATOM 1091 N N . THR A 1 138 ? -19.316 5.557 15.319 1.00 95.44 138 THR A N 1
ATOM 1092 C CA . THR A 1 138 ? -18.775 4.200 15.479 1.00 95.44 138 THR A CA 1
ATOM 1093 C C . THR A 1 138 ? -17.767 3.833 14.395 1.00 95.44 138 THR A C 1
ATOM 1095 O O . THR A 1 138 ? -17.107 2.813 14.528 1.00 95.44 138 THR A O 1
ATOM 1098 N N . LEU A 1 139 ? -17.590 4.655 13.356 1.00 97.62 139 LEU A N 1
ATOM 1099 C CA . LEU A 1 139 ? -16.575 4.463 12.320 1.00 97.62 139 LEU A CA 1
ATOM 1100 C C . LEU A 1 139 ? -15.756 5.734 12.105 1.00 97.62 139 LEU A C 1
ATOM 1102 O O . LEU A 1 139 ? -16.310 6.817 11.891 1.00 97.62 139 LEU A O 1
ATOM 1106 N N . PHE A 1 140 ? -14.437 5.580 12.156 1.00 98.44 140 PHE A N 1
ATOM 1107 C CA . PHE A 1 140 ? -13.467 6.667 12.109 1.00 98.44 140 PHE A CA 1
ATOM 1108 C C . PHE A 1 140 ? -12.229 6.243 11.313 1.00 98.44 140 PHE A C 1
ATOM 1110 O O . PHE A 1 140 ? -11.905 5.057 11.240 1.00 98.44 140 PHE A O 1
ATOM 1117 N N . GLY A 1 141 ? -11.516 7.215 10.747 1.00 98.06 141 GLY A N 1
ATOM 1118 C CA . GLY A 1 141 ? -10.234 6.997 10.077 1.00 98.06 141 GLY A CA 1
ATOM 1119 C C . GLY A 1 141 ? -9.119 7.793 10.744 1.00 98.06 141 GLY A C 1
ATOM 1120 O O . GLY A 1 141 ? -9.377 8.814 11.381 1.00 98.06 141 GLY A O 1
ATOM 1121 N N . PHE A 1 142 ? -7.882 7.332 10.602 1.00 98.25 142 PHE A N 1
ATOM 1122 C CA . PHE A 1 142 ? -6.687 8.046 11.038 1.00 98.25 142 PHE A CA 1
ATOM 1123 C C . PHE A 1 142 ? -5.648 8.042 9.920 1.00 98.25 142 PHE A C 1
ATOM 1125 O O . PHE A 1 142 ? -4.818 7.142 9.837 1.00 98.25 142 PHE A O 1
ATOM 1132 N N . GLY A 1 143 ? -5.709 9.044 9.044 1.00 96.75 143 GLY A N 1
ATOM 1133 C CA . GLY A 1 143 ? -4.604 9.325 8.135 1.00 96.75 143 GLY A CA 1
ATOM 1134 C C . GLY A 1 143 ? -3.408 9.904 8.897 1.00 96.75 143 GLY A C 1
ATOM 1135 O O . GLY A 1 143 ? -3.582 10.604 9.893 1.00 96.75 143 GLY A O 1
ATOM 1136 N N . TYR A 1 144 ? -2.201 9.655 8.399 1.00 97.31 144 TYR A N 1
ATOM 1137 C CA . TYR A 1 144 ? -0.957 10.195 8.953 1.00 97.31 144 TYR A CA 1
ATOM 1138 C C . TYR A 1 144 ? 0.079 10.449 7.849 1.00 97.31 144 TYR A C 1
ATOM 1140 O O . TYR A 1 144 ? -0.037 9.921 6.738 1.00 97.31 144 TYR A O 1
ATOM 1148 N N . ASP A 1 145 ? 1.087 11.275 8.146 1.00 96.62 145 ASP A N 1
ATOM 1149 C CA . ASP A 1 145 ? 2.198 11.523 7.226 1.00 96.62 145 ASP A CA 1
ATOM 1150 C C . ASP A 1 145 ? 3.091 10.280 7.157 1.00 96.62 145 ASP A C 1
ATOM 1152 O O . ASP A 1 145 ? 3.942 10.040 8.012 1.00 96.62 145 ASP A O 1
ATOM 1156 N N . PHE A 1 146 ? 2.873 9.468 6.124 1.00 94.69 146 PHE A N 1
ATOM 1157 C CA . PHE A 1 146 ? 3.561 8.194 5.938 1.00 94.69 146 PHE A CA 1
ATOM 1158 C C . PHE A 1 146 ? 5.058 8.337 5.642 1.00 94.69 146 PHE A C 1
ATOM 1160 O O . PHE A 1 146 ? 5.733 7.316 5.543 1.00 94.69 146 PHE A O 1
ATOM 1167 N N . ARG A 1 147 ? 5.582 9.552 5.447 1.00 95.69 147 ARG A N 1
ATOM 1168 C CA . ARG A 1 147 ? 7.021 9.794 5.255 1.00 95.69 147 ARG A CA 1
ATOM 1169 C C . ARG A 1 147 ? 7.791 9.655 6.567 1.00 95.69 147 ARG A C 1
ATOM 1171 O O . ARG A 1 147 ? 8.934 9.212 6.563 1.00 95.69 147 ARG A O 1
ATOM 1178 N N . GLN A 1 148 ? 7.141 10.009 7.675 1.00 97.06 148 GLN A N 1
ATOM 1179 C CA . GLN A 1 148 ? 7.746 10.075 9.000 1.00 97.06 148 GLN A CA 1
ATOM 1180 C C . GLN A 1 148 ? 7.983 8.690 9.606 1.00 97.06 148 GLN A C 1
ATOM 1182 O O . GLN A 1 148 ? 7.330 7.711 9.247 1.00 97.06 148 GLN A O 1
ATOM 1187 N N . SER A 1 149 ? 8.885 8.621 10.584 1.00 96.94 149 SER A N 1
ATOM 1188 C CA . SER A 1 149 ? 9.101 7.415 11.389 1.00 96.94 149 SER A CA 1
ATOM 1189 C C . SER A 1 149 ? 7.817 6.976 12.106 1.00 96.94 149 SER A C 1
ATOM 1191 O O . SER A 1 149 ? 7.084 7.797 12.664 1.00 96.94 149 SER A O 1
ATOM 1193 N N . ASN A 1 150 ? 7.587 5.662 12.187 1.00 97.06 150 ASN A N 1
ATOM 1194 C CA . ASN A 1 150 ? 6.469 5.072 12.931 1.00 97.06 150 ASN A CA 1
ATOM 1195 C C . ASN A 1 150 ? 6.551 5.326 14.449 1.00 97.06 150 ASN A C 1
ATOM 1197 O O . ASN A 1 150 ? 5.576 5.097 15.163 1.00 97.06 150 ASN A O 1
ATOM 1201 N N . ARG A 1 151 ? 7.700 5.797 14.957 1.00 95.19 151 ARG A N 1
ATOM 1202 C CA . ARG A 1 151 ? 7.893 6.194 16.361 1.00 95.19 151 ARG A CA 1
ATOM 1203 C C . ARG A 1 151 ? 8.076 7.701 16.564 1.00 95.19 151 ARG A C 1
ATOM 1205 O O . ARG A 1 151 ? 8.519 8.097 17.642 1.00 95.19 151 ARG A O 1
ATOM 1212 N N . LEU A 1 152 ? 7.776 8.524 15.556 1.00 96.00 152 LEU A N 1
ATOM 1213 C CA . LEU A 1 152 ? 7.854 9.979 15.686 1.00 96.00 152 LEU A CA 1
ATOM 1214 C C . LEU A 1 152 ? 6.861 10.457 16.773 1.00 96.00 152 LEU A C 1
ATOM 1216 O O . LEU A 1 152 ? 5.666 10.159 16.645 1.00 96.00 152 LEU A O 1
ATOM 1220 N N . PRO A 1 153 ? 7.310 11.157 17.837 1.00 95.81 153 PRO A N 1
ATOM 1221 C CA . PRO A 1 153 ? 6.453 11.562 18.955 1.00 95.81 153 PRO A CA 1
ATOM 1222 C C . PRO A 1 153 ? 5.184 12.302 18.526 1.00 95.81 153 PRO A C 1
ATOM 1224 O O . PRO A 1 153 ? 4.104 11.987 19.018 1.00 95.81 153 PRO A O 1
ATOM 1227 N N . GLU A 1 154 ? 5.297 13.198 17.552 1.00 95.19 154 GLU A N 1
ATOM 1228 C CA . GLU A 1 154 ? 4.216 14.010 17.000 1.00 95.19 154 GLU A CA 1
ATOM 1229 C C . GLU A 1 154 ? 3.107 13.126 16.408 1.00 95.19 154 GLU A C 1
ATOM 1231 O O . GLU A 1 154 ? 1.927 13.297 16.723 1.00 95.19 154 GLU A O 1
ATOM 1236 N N . THR A 1 155 ? 3.472 12.119 15.608 1.00 96.25 155 THR A N 1
ATOM 1237 C CA . THR A 1 155 ? 2.518 11.156 15.033 1.00 96.25 155 THR A CA 1
ATOM 1238 C C . THR A 1 155 ? 1.852 10.314 16.122 1.00 96.25 155 THR A C 1
ATOM 1240 O O . THR A 1 155 ? 0.644 10.064 16.068 1.00 96.25 155 THR A O 1
ATOM 1243 N N . LEU A 1 156 ? 2.615 9.890 17.135 1.00 98.00 156 LEU A N 1
ATOM 1244 C CA . LEU A 1 156 ? 2.082 9.117 18.258 1.00 98.00 156 LEU A CA 1
ATOM 1245 C C . LEU A 1 156 ? 1.121 9.955 19.115 1.00 98.00 156 LEU A C 1
ATOM 1247 O O . LEU A 1 156 ? 0.080 9.450 19.531 1.00 98.00 156 LEU A O 1
ATOM 1251 N N . ASP A 1 157 ? 1.420 11.231 19.348 1.00 98.06 157 ASP A N 1
ATOM 1252 C CA . ASP A 1 157 ? 0.543 12.147 20.080 1.00 98.06 157 ASP A CA 1
ATOM 1253 C C . ASP A 1 157 ? -0.757 12.427 19.318 1.00 98.06 157 ASP A C 1
ATOM 1255 O O . ASP A 1 157 ? -1.834 12.427 19.922 1.00 98.06 157 ASP A O 1
ATOM 1259 N N . LEU A 1 158 ? -0.694 12.567 17.990 1.00 97.81 158 LEU A N 1
ATOM 1260 C CA . LEU A 1 158 ? -1.889 12.664 17.148 1.00 97.81 158 LEU A CA 1
ATOM 1261 C C . LEU A 1 158 ? -2.752 11.397 17.233 1.00 97.81 158 LEU A C 1
ATOM 1263 O O . LEU A 1 158 ? -3.975 11.500 17.353 1.00 97.81 158 LEU A O 1
ATOM 1267 N N . LEU A 1 159 ? -2.142 10.205 17.230 1.00 98.56 159 LEU A N 1
ATOM 1268 C CA . LEU A 1 159 ? -2.875 8.946 17.398 1.00 98.56 159 LEU A CA 1
ATOM 1269 C C . LEU A 1 159 ? -3.506 8.839 18.796 1.00 98.56 159 LEU A C 1
ATOM 1271 O O . LEU A 1 159 ? -4.667 8.444 18.912 1.00 98.56 159 LEU A O 1
ATOM 1275 N N . ALA A 1 160 ? -2.794 9.245 19.853 1.00 98.69 160 ALA A N 1
ATOM 1276 C CA . ALA A 1 160 ? -3.340 9.293 21.210 1.00 98.69 160 ALA A CA 1
ATOM 1277 C C . ALA A 1 160 ? -4.564 10.220 21.299 1.00 98.69 160 ALA A C 1
ATOM 1279 O O . ALA A 1 160 ? -5.608 9.817 21.820 1.00 98.69 160 ALA A O 1
ATOM 1280 N N . ALA A 1 161 ? -4.457 11.431 20.743 1.00 98.44 161 ALA A N 1
ATOM 1281 C CA . ALA A 1 161 ? -5.556 12.391 20.697 1.00 98.44 161 ALA A CA 1
ATOM 1282 C C . ALA A 1 161 ? -6.746 11.852 19.887 1.00 98.44 161 ALA A C 1
ATOM 1284 O O . ALA A 1 161 ? -7.900 12.014 20.291 1.00 98.44 161 ALA A O 1
ATOM 1285 N N . LYS A 1 162 ? -6.483 11.152 18.774 1.00 98.44 162 LYS A N 1
ATOM 1286 C CA . LYS A 1 162 ? -7.535 10.525 17.969 1.00 98.44 162 LYS A CA 1
ATOM 1287 C C . LYS A 1 162 ? -8.256 9.418 18.735 1.00 98.44 162 LYS A C 1
ATOM 1289 O O . LYS A 1 162 ? -9.483 9.387 18.713 1.00 98.44 162 LYS A O 1
ATOM 1294 N N . LEU A 1 163 ? -7.531 8.544 19.437 1.00 98.62 163 LEU A N 1
ATOM 1295 C CA . LEU A 1 163 ? -8.130 7.491 20.266 1.00 98.62 163 LEU A CA 1
ATOM 1296 C C . LEU A 1 163 ? -9.028 8.082 21.360 1.00 98.62 163 LEU A C 1
ATOM 1298 O O . LEU A 1 163 ? -10.152 7.620 21.546 1.00 98.62 163 LEU A O 1
ATOM 1302 N N . GLU A 1 164 ? -8.584 9.140 22.039 1.00 98.56 164 GLU A N 1
ATOM 1303 C CA . GLU A 1 164 ? -9.407 9.832 23.034 1.00 98.56 164 GLU A CA 1
ATOM 1304 C C . GLU A 1 164 ? -10.663 10.465 22.411 1.00 98.56 164 GLU A C 1
ATOM 1306 O O . GLU A 1 164 ? -11.768 10.305 22.938 1.00 98.56 164 GLU A O 1
ATOM 1311 N N . ALA A 1 165 ? -10.526 11.139 21.266 1.00 98.00 165 ALA A N 1
ATOM 1312 C CA . ALA A 1 165 ? -11.654 11.736 20.554 1.00 98.00 165 ALA A CA 1
ATOM 1313 C C . ALA A 1 165 ? -12.693 10.683 20.137 1.00 98.00 165 ALA A C 1
ATOM 1315 O O . ALA A 1 165 ? -13.891 10.883 20.348 1.00 98.00 165 ALA A O 1
ATOM 1316 N N . VAL A 1 166 ? -12.242 9.543 19.605 1.00 98.19 166 VAL A N 1
ATOM 1317 C CA . VAL A 1 166 ? -13.107 8.417 19.226 1.00 98.19 166 VAL A CA 1
ATOM 1318 C C . VAL A 1 166 ? -13.802 7.831 20.452 1.00 98.19 166 VAL A C 1
ATOM 1320 O O . VAL A 1 166 ? -15.020 7.657 20.432 1.00 98.19 166 VAL A O 1
ATOM 1323 N N . TYR A 1 167 ? -13.067 7.574 21.536 1.00 97.75 167 TYR A N 1
ATOM 1324 C CA . TYR A 1 167 ? -13.625 7.045 22.781 1.00 97.75 167 TYR A CA 1
ATOM 1325 C C . TYR A 1 167 ? -14.749 7.943 23.319 1.00 97.75 167 TYR A C 1
ATOM 1327 O O . TYR A 1 167 ? -15.841 7.465 23.639 1.00 97.75 167 TYR A O 1
ATOM 1335 N N . ASN A 1 168 ? -14.521 9.259 23.338 1.00 96.75 168 ASN A N 1
ATOM 1336 C CA . ASN A 1 168 ? -15.505 10.242 23.787 1.00 96.75 168 ASN A CA 1
ATOM 1337 C C . ASN A 1 168 ? -16.721 10.322 22.849 1.00 96.75 168 ASN A C 1
ATOM 1339 O O . ASN A 1 168 ? -17.860 10.291 23.319 1.00 96.75 168 ASN A O 1
ATOM 1343 N N . ALA A 1 169 ? -16.503 10.368 21.529 1.00 94.56 169 ALA A N 1
ATOM 1344 C CA . ALA A 1 169 ? -17.577 10.398 20.530 1.00 94.56 169 ALA A CA 1
ATOM 1345 C C . ALA A 1 169 ? -18.457 9.133 20.561 1.00 94.56 169 ALA A C 1
ATOM 1347 O O . ALA A 1 169 ? -19.644 9.189 20.238 1.00 94.56 169 ALA A O 1
ATOM 1348 N N . SER A 1 170 ? -17.886 8.014 21.008 1.00 94.75 170 SER A N 1
ATOM 1349 C CA . SER A 1 170 ? -18.536 6.701 21.070 1.00 94.75 170 SER A CA 1
ATOM 1350 C C . SER A 1 170 ? -19.195 6.408 22.422 1.00 94.75 170 SER A C 1
ATOM 1352 O O . SER A 1 170 ? -19.565 5.267 22.699 1.00 94.75 170 SER A O 1
ATOM 1354 N N . GLY A 1 171 ? -19.324 7.416 23.293 1.00 93.88 171 GLY A N 1
ATOM 1355 C CA . GLY A 1 171 ? -19.961 7.271 24.605 1.00 93.88 171 GLY A CA 1
ATOM 1356 C C . GLY A 1 171 ? -19.131 6.483 25.622 1.00 93.88 171 GLY A C 1
ATOM 1357 O O . GLY A 1 171 ? -19.698 5.855 26.511 1.00 93.88 171 GLY A O 1
ATOM 1358 N N . GLY A 1 172 ? -17.801 6.496 25.493 1.00 95.00 172 GLY A N 1
ATOM 1359 C CA . GLY A 1 172 ? -16.883 5.817 26.409 1.00 95.00 172 GLY A CA 1
ATOM 1360 C C . GLY A 1 172 ? -16.703 4.322 26.139 1.00 95.00 172 GLY A C 1
ATOM 1361 O O . GLY A 1 172 ? -16.283 3.581 27.027 1.00 95.00 172 GLY A O 1
ATOM 1362 N N . LYS A 1 173 ? -17.031 3.855 24.931 1.00 95.94 173 LYS A N 1
ATOM 1363 C CA . LYS A 1 173 ? -16.737 2.484 24.499 1.00 95.94 173 LYS A CA 1
ATOM 1364 C C . LYS A 1 173 ? -15.281 2.365 24.051 1.00 95.94 173 LYS A C 1
ATOM 1366 O O . LYS A 1 173 ? -14.765 3.255 23.372 1.00 95.94 173 LYS A O 1
ATOM 1371 N N . LYS A 1 174 ? -14.630 1.252 24.403 1.00 97.38 174 LYS A N 1
ATOM 1372 C CA . LYS A 1 174 ? -13.289 0.928 23.897 1.00 97.38 174 LYS A CA 1
ATOM 1373 C C . LYS A 1 174 ? -13.324 0.637 22.391 1.00 97.38 174 LYS A C 1
ATOM 1375 O O . LYS A 1 174 ? -14.358 0.288 21.836 1.00 97.38 174 LYS A O 1
ATOM 1380 N N . ILE A 1 175 ? -12.176 0.803 21.745 1.00 98.50 175 ILE A N 1
ATOM 1381 C CA . ILE A 1 175 ? -12.038 0.903 20.293 1.00 98.50 175 ILE A CA 1
ATOM 1382 C C . ILE A 1 175 ? -11.501 -0.400 19.700 1.00 98.50 175 ILE A C 1
ATOM 1384 O O . ILE A 1 175 ? -10.564 -1.004 20.227 1.00 98.50 175 ILE A O 1
ATOM 1388 N N . ASN A 1 176 ? -12.075 -0.800 18.570 1.00 98.62 176 ASN A N 1
ATOM 1389 C CA . ASN A 1 176 ? -11.533 -1.792 17.653 1.00 98.62 176 ASN A CA 1
ATOM 1390 C C . ASN A 1 176 ? -10.608 -1.089 16.655 1.00 98.62 176 ASN A C 1
ATOM 1392 O O . ASN A 1 176 ? -11.058 -0.351 15.780 1.00 98.62 176 ASN A O 1
ATOM 1396 N N . LEU A 1 177 ? -9.306 -1.288 16.794 1.00 98.56 177 LEU A N 1
ATOM 1397 C CA . LEU A 1 177 ? -8.310 -0.689 15.919 1.00 98.56 177 LEU A CA 1
ATOM 1398 C C . LEU A 1 177 ? -8.022 -1.638 14.755 1.00 98.56 177 LEU A C 1
ATOM 1400 O O . LEU A 1 177 ? -7.619 -2.775 14.986 1.00 98.56 177 LEU A O 1
ATOM 1404 N N . ILE A 1 178 ? -8.217 -1.190 13.516 1.00 98.75 178 ILE A N 1
ATOM 1405 C CA . ILE A 1 178 ? -7.916 -1.976 12.312 1.00 98.75 178 ILE A CA 1
ATOM 1406 C C . ILE A 1 178 ? -6.813 -1.259 11.551 1.00 98.75 178 ILE A C 1
ATOM 1408 O O . ILE A 1 178 ? -7.004 -0.138 11.085 1.00 98.75 178 ILE A O 1
ATOM 1412 N N . SER A 1 179 ? -5.656 -1.896 11.425 1.00 98.62 179 SER A N 1
ATOM 1413 C CA . SER A 1 179 ? -4.492 -1.324 10.750 1.00 98.62 179 SER A CA 1
ATOM 1414 C C . SER A 1 179 ? -4.108 -2.145 9.532 1.00 98.62 179 SER A C 1
ATOM 1416 O O . SER A 1 179 ? -4.102 -3.372 9.613 1.00 98.62 179 SER A O 1
ATOM 1418 N N . HIS A 1 180 ? -3.707 -1.488 8.450 1.00 98.12 180 HIS A N 1
ATOM 1419 C CA . HIS A 1 180 ? -3.236 -2.154 7.241 1.00 98.12 180 HIS A CA 1
ATOM 1420 C C . HIS A 1 180 ? -1.758 -1.857 6.959 1.00 98.12 180 HIS A C 1
ATOM 1422 O O . HIS A 1 180 ? -1.316 -0.715 7.095 1.00 98.12 180 HIS A O 1
ATOM 1428 N N . SER A 1 181 ? -1.006 -2.866 6.509 1.00 96.88 181 SER A N 1
ATOM 1429 C CA . SER A 1 181 ? 0.380 -2.723 6.053 1.00 96.88 181 SER A CA 1
ATOM 1430 C C . SER A 1 181 ? 1.248 -2.006 7.102 1.00 96.88 181 SER A C 1
ATOM 1432 O O . SER A 1 181 ? 1.210 -2.366 8.281 1.00 96.88 181 SER A O 1
ATOM 1434 N N . MET A 1 182 ? 2.013 -0.979 6.719 1.00 97.62 182 MET A N 1
ATOM 1435 C CA . MET A 1 182 ? 2.850 -0.190 7.635 1.00 97.62 182 MET A CA 1
ATOM 1436 C C . MET A 1 182 ? 2.083 0.427 8.817 1.00 97.62 182 MET A C 1
ATOM 1438 O O . MET A 1 182 ? 2.673 0.633 9.875 1.00 97.62 182 MET A O 1
ATOM 1442 N N . GLY A 1 183 ? 0.770 0.651 8.700 1.00 98.31 183 GLY A N 1
ATOM 1443 C CA . GLY A 1 183 ? -0.058 1.097 9.820 1.00 98.31 183 GLY A CA 1
ATOM 1444 C C . GLY A 1 183 ? -0.009 0.132 11.002 1.00 98.31 183 GLY A C 1
ATOM 1445 O O . GLY A 1 183 ? -0.106 0.557 12.149 1.00 98.31 183 GLY A O 1
ATOM 1446 N N . GLY A 1 184 ? 0.208 -1.164 10.749 1.00 98.31 184 GLY A N 1
ATOM 1447 C CA . GLY A 1 184 ? 0.443 -2.149 11.804 1.00 98.31 184 GLY A CA 1
ATOM 1448 C C . GLY A 1 184 ? 1.745 -1.903 12.572 1.00 98.31 184 GLY A C 1
ATOM 1449 O O . GLY A 1 184 ? 1.779 -2.108 13.784 1.00 98.31 184 GLY A O 1
ATOM 1450 N N . LEU A 1 185 ? 2.793 -1.401 11.909 1.00 98.44 185 LEU A N 1
ATOM 1451 C CA . LEU A 1 185 ? 4.049 -1.018 12.561 1.00 98.44 185 LEU A CA 1
ATOM 1452 C C . LEU A 1 185 ? 3.869 0.244 13.408 1.00 98.44 185 LEU A C 1
ATOM 1454 O O . LEU A 1 185 ? 4.288 0.249 14.563 1.00 98.44 185 LEU A O 1
ATOM 1458 N N . LEU A 1 186 ? 3.170 1.261 12.886 1.00 98.56 186 LEU A N 1
ATOM 1459 C CA . LEU A 1 186 ? 2.791 2.459 13.646 1.00 98.56 186 LEU A CA 1
ATOM 1460 C C . LEU A 1 186 ? 2.029 2.096 14.924 1.00 98.56 186 LEU A C 1
ATOM 1462 O O . LEU A 1 186 ? 2.387 2.536 16.017 1.00 98.56 186 LEU A O 1
ATOM 1466 N N . VAL A 1 187 ? 1.005 1.249 14.806 1.00 98.62 187 VAL A N 1
ATOM 1467 C CA . VAL A 1 187 ? 0.213 0.803 15.958 1.00 98.62 187 VAL A CA 1
ATOM 1468 C C . VAL A 1 187 ? 1.063 0.005 16.946 1.00 98.62 187 VAL A C 1
ATOM 1470 O O . VAL A 1 187 ? 0.941 0.210 18.154 1.00 98.62 187 VAL A O 1
ATOM 1473 N N . LYS A 1 188 ? 1.966 -0.857 16.469 1.00 98.38 188 LYS A N 1
ATOM 1474 C CA . LYS A 1 188 ? 2.866 -1.629 17.335 1.00 98.38 188 LYS A CA 1
ATOM 1475 C C . LYS A 1 188 ? 3.874 -0.735 18.070 1.00 98.38 188 LYS A C 1
ATOM 1477 O O . LYS A 1 188 ? 4.100 -0.938 19.264 1.00 98.38 188 LYS A O 1
ATOM 1482 N N . CYS A 1 189 ? 4.426 0.283 17.404 1.00 97.94 189 CYS A N 1
ATOM 1483 C CA . CYS A 1 189 ? 5.250 1.320 18.032 1.00 97.94 189 CYS A CA 1
ATOM 1484 C C . CYS A 1 189 ? 4.459 2.076 19.103 1.00 97.94 189 CYS A C 1
ATOM 1486 O O . CYS A 1 189 ? 4.923 2.195 20.237 1.00 97.94 189 CYS A O 1
ATOM 1488 N N . PHE A 1 190 ? 3.246 2.524 18.774 1.00 98.50 190 PHE A N 1
ATOM 1489 C CA . PHE A 1 190 ? 2.368 3.215 19.713 1.00 98.50 190 PHE A CA 1
ATOM 1490 C C . PHE A 1 190 ? 2.046 2.351 20.936 1.00 98.50 190 PHE A C 1
ATOM 1492 O O . PHE A 1 190 ? 2.202 2.807 22.063 1.00 98.50 190 PHE A O 1
ATOM 1499 N N . MET A 1 191 ? 1.679 1.084 20.737 1.00 97.94 191 MET A N 1
ATOM 1500 C CA . MET A 1 191 ? 1.433 0.131 21.821 1.00 97.94 191 MET A CA 1
ATOM 1501 C C . MET A 1 191 ? 2.661 -0.041 22.725 1.00 97.94 191 MET A C 1
ATOM 1503 O O . MET A 1 191 ? 2.518 -0.121 23.943 1.00 97.94 191 MET A O 1
ATOM 1507 N N . SER A 1 192 ? 3.867 -0.086 22.151 1.00 97.31 192 SER A N 1
ATOM 1508 C CA . SER A 1 192 ? 5.099 -0.252 22.926 1.00 97.31 192 SER A CA 1
ATOM 1509 C C . SER A 1 192 ? 5.499 1.007 23.701 1.00 97.31 192 SER A C 1
ATOM 1511 O O . SER A 1 192 ? 6.036 0.893 24.800 1.00 97.31 192 SER A O 1
ATOM 1513 N N . LEU A 1 193 ? 5.280 2.195 23.134 1.00 97.50 193 LEU A N 1
ATOM 1514 C CA . LEU A 1 193 ? 5.748 3.470 23.696 1.00 97.50 193 LEU A CA 1
ATOM 1515 C C . LEU A 1 193 ? 4.685 4.190 24.539 1.00 97.50 193 LEU A C 1
ATOM 1517 O O . LEU A 1 193 ? 5.026 5.008 25.390 1.00 97.50 193 LEU A O 1
ATOM 1521 N N . ARG A 1 194 ? 3.401 3.896 24.310 1.00 97.31 194 ARG A N 1
ATOM 1522 C CA . ARG A 1 194 ? 2.219 4.511 24.946 1.00 97.31 194 ARG A CA 1
ATOM 1523 C C . ARG A 1 194 ? 1.223 3.437 25.389 1.00 97.31 194 ARG A C 1
ATOM 1525 O O . ARG A 1 194 ? 0.019 3.528 25.147 1.00 97.31 194 ARG A O 1
ATOM 1532 N N . SER A 1 195 ? 1.756 2.388 26.017 1.00 96.50 195 SER A N 1
ATOM 1533 C CA . SER A 1 195 ? 1.022 1.185 26.432 1.00 96.50 195 SER A CA 1
ATOM 1534 C C . SER A 1 195 ? -0.173 1.491 27.344 1.00 96.50 195 SER A C 1
ATOM 1536 O O . SER A 1 195 ? -1.237 0.901 27.180 1.00 96.50 195 SER A O 1
ATOM 1538 N N . ASP A 1 196 ? -0.040 2.472 28.240 1.00 96.38 196 ASP A N 1
ATOM 1539 C CA . ASP A 1 196 ? -1.098 2.936 29.142 1.00 96.38 196 ASP A CA 1
ATOM 1540 C C . ASP A 1 196 ? -2.289 3.544 28.385 1.00 96.38 196 ASP A C 1
ATOM 1542 O O . ASP A 1 196 ? -3.447 3.224 28.663 1.00 96.38 196 ASP A O 1
ATOM 1546 N N . ILE A 1 197 ? -2.013 4.383 27.383 1.00 97.88 197 ILE A N 1
ATOM 1547 C CA . ILE A 1 197 ? -3.035 4.986 26.519 1.00 97.88 197 ILE A CA 1
ATOM 1548 C C . ILE A 1 197 ? -3.676 3.913 25.636 1.00 97.88 197 ILE A C 1
ATOM 1550 O O . ILE A 1 197 ? -4.900 3.886 25.477 1.00 97.88 197 ILE A O 1
ATOM 1554 N N . PHE A 1 198 ? -2.860 3.012 25.087 1.00 98.25 198 PHE A N 1
ATOM 1555 C CA . PHE A 1 198 ? -3.330 1.910 24.258 1.00 98.25 198 PHE A CA 1
ATOM 1556 C C . PHE A 1 198 ? -4.274 0.984 25.037 1.00 98.25 198 PHE A C 1
ATOM 1558 O O . PHE A 1 198 ? -5.398 0.762 24.598 1.00 98.25 198 PHE A O 1
ATOM 1565 N N . GLU A 1 199 ? -3.886 0.517 26.228 1.00 97.38 199 GLU A N 1
ATOM 1566 C CA . GLU A 1 199 ? -4.726 -0.344 27.075 1.00 97.38 199 GLU A CA 1
ATOM 1567 C C . GLU A 1 199 ? -6.006 0.365 27.549 1.00 97.38 199 GLU A C 1
ATOM 1569 O O . GLU A 1 199 ? -7.072 -0.259 27.664 1.00 97.38 199 GLU A O 1
ATOM 1574 N N . LYS A 1 200 ? -5.929 1.680 27.802 1.00 97.81 200 LYS A N 1
ATOM 1575 C CA . LYS A 1 200 ? -7.082 2.492 28.204 1.00 97.81 200 LYS A CA 1
ATOM 1576 C C . LYS A 1 200 ? -8.158 2.522 27.120 1.00 97.81 200 LYS A C 1
ATOM 1578 O O . LYS A 1 200 ? -9.328 2.301 27.435 1.00 97.81 200 LYS A O 1
ATOM 1583 N N . TYR A 1 201 ? -7.779 2.797 25.872 1.00 98.50 201 TYR A N 1
ATOM 1584 C CA . TYR A 1 201 ? -8.742 3.085 24.806 1.00 98.50 201 TYR A CA 1
ATOM 1585 C C . TYR A 1 201 ? -9.015 1.917 23.858 1.00 98.50 201 TYR A C 1
ATOM 1587 O O . TYR A 1 201 ? -10.117 1.843 23.320 1.00 98.50 201 TYR A O 1
ATOM 1595 N N . VAL A 1 202 ? -8.072 1.000 23.652 1.00 98.50 202 VAL A N 1
ATOM 1596 C CA . VAL A 1 202 ? -8.195 -0.089 22.671 1.00 98.50 202 VAL A CA 1
ATOM 1597 C C . VAL A 1 202 ? -8.695 -1.368 23.347 1.00 98.50 202 VAL A C 1
ATOM 1599 O O . VAL A 1 202 ? -8.290 -1.710 24.456 1.00 98.50 202 VAL A O 1
ATOM 1602 N N . GLN A 1 203 ? -9.611 -2.074 22.685 1.00 97.38 203 GLN A N 1
ATOM 1603 C CA . GLN A 1 203 ? -10.120 -3.385 23.107 1.00 97.38 203 GLN A CA 1
ATOM 1604 C C . GLN A 1 203 ? -9.593 -4.506 22.220 1.00 97.38 203 GLN A C 1
ATOM 1606 O O . GLN A 1 203 ? -9.141 -5.533 22.723 1.00 97.38 203 GLN A O 1
ATOM 1611 N N . ASN A 1 204 ? -9.675 -4.311 20.906 1.00 98.12 204 ASN A N 1
ATOM 1612 C CA . ASN A 1 204 ? -9.193 -5.258 19.915 1.00 98.12 204 ASN A CA 1
ATOM 1613 C C . ASN A 1 204 ? -8.282 -4.513 18.939 1.00 98.12 204 ASN A C 1
ATOM 1615 O O . ASN A 1 204 ? -8.618 -3.409 18.512 1.00 98.12 204 ASN A O 1
ATOM 1619 N N . TRP A 1 205 ? -7.169 -5.126 18.556 1.00 98.69 205 TRP A N 1
ATOM 1620 C CA . TRP A 1 205 ? -6.341 -4.682 17.442 1.00 98.69 205 TRP A CA 1
ATOM 1621 C C . TRP A 1 205 ? -6.300 -5.774 16.374 1.00 98.69 205 TRP A C 1
ATOM 1623 O O . TRP A 1 205 ? -5.936 -6.912 16.659 1.00 98.69 205 TRP A O 1
ATOM 1633 N N . ILE A 1 206 ? -6.702 -5.422 15.155 1.00 98.62 206 ILE A N 1
ATOM 1634 C CA . ILE A 1 206 ? -6.696 -6.284 13.977 1.00 98.62 206 ILE A CA 1
ATOM 1635 C C . ILE A 1 206 ? -5.660 -5.724 12.997 1.00 98.62 206 ILE A C 1
ATOM 1637 O O . ILE A 1 206 ? -5.854 -4.648 12.427 1.00 98.62 206 ILE A O 1
ATOM 1641 N N . ALA A 1 207 ? -4.553 -6.438 12.809 1.00 98.50 207 ALA A N 1
ATOM 1642 C CA . ALA A 1 207 ? -3.541 -6.103 11.812 1.00 98.50 207 ALA A CA 1
ATOM 1643 C C . ALA A 1 207 ? -3.808 -6.864 10.509 1.00 98.50 207 ALA A C 1
ATOM 1645 O O . ALA A 1 207 ? -4.037 -8.068 10.539 1.00 98.50 207 ALA A O 1
ATOM 1646 N N . ILE A 1 208 ? -3.777 -6.163 9.375 1.00 98.06 208 ILE A N 1
ATOM 1647 C CA . ILE A 1 208 ? -4.001 -6.722 8.038 1.00 98.06 208 ILE A CA 1
ATOM 1648 C C . ILE A 1 208 ? -2.745 -6.489 7.196 1.00 98.06 208 ILE A C 1
ATOM 1650 O O . ILE A 1 208 ? -2.339 -5.342 7.008 1.00 98.06 208 ILE A O 1
ATOM 1654 N N . ALA A 1 209 ? -2.144 -7.562 6.683 1.00 96.44 209 ALA A N 1
ATOM 1655 C CA . ALA A 1 209 ? -0.962 -7.549 5.818 1.00 96.44 209 ALA A CA 1
ATOM 1656 C C . ALA A 1 209 ? 0.211 -6.712 6.377 1.00 96.44 209 ALA A C 1
ATOM 1658 O O . ALA A 1 209 ? 0.923 -6.037 5.636 1.00 96.44 209 ALA A O 1
ATOM 1659 N N . ALA A 1 210 ? 0.393 -6.699 7.702 1.00 97.81 210 ALA A N 1
ATOM 1660 C CA . ALA A 1 210 ? 1.412 -5.879 8.352 1.00 97.81 210 ALA A CA 1
ATOM 1661 C C . ALA A 1 210 ? 2.815 -6.509 8.205 1.00 97.81 210 ALA A C 1
ATOM 1663 O O . ALA A 1 210 ? 3.001 -7.649 8.618 1.00 97.81 210 ALA A O 1
ATOM 1664 N N . PRO A 1 211 ? 3.823 -5.793 7.670 1.00 97.25 211 PRO A N 1
ATOM 1665 C CA . PRO A 1 211 ? 5.166 -6.334 7.451 1.00 97.25 211 PRO A CA 1
ATOM 1666 C C . PRO A 1 211 ? 6.011 -6.302 8.732 1.00 97.25 211 PRO A C 1
ATOM 1668 O O . PRO A 1 211 ? 6.928 -5.490 8.849 1.00 97.25 211 PRO A O 1
ATOM 1671 N N . PHE A 1 212 ? 5.718 -7.161 9.714 1.00 97.31 212 PHE A N 1
ATOM 1672 C CA . PHE A 1 212 ? 6.368 -7.106 11.033 1.00 97.31 212 PHE A CA 1
ATOM 1673 C C . PHE A 1 212 ? 7.892 -7.286 11.003 1.00 97.31 212 PHE A C 1
ATOM 1675 O O . PHE A 1 212 ? 8.561 -6.774 11.900 1.00 97.31 212 PHE A O 1
ATOM 1682 N N . GLN A 1 213 ? 8.437 -7.961 9.985 1.00 96.44 213 GLN A N 1
ATOM 1683 C CA . GLN A 1 213 ? 9.884 -8.104 9.754 1.00 96.44 213 GLN A CA 1
ATOM 1684 C C . GLN A 1 213 ? 10.357 -7.396 8.474 1.00 96.44 213 GLN A C 1
ATOM 1686 O O . GLN A 1 213 ? 11.478 -7.620 8.017 1.00 96.44 213 GLN A O 1
ATOM 1691 N N . GLY A 1 214 ? 9.520 -6.528 7.899 1.00 95.88 214 GLY A N 1
ATOM 1692 C CA . GLY A 1 214 ? 9.805 -5.792 6.670 1.00 95.88 214 GLY A CA 1
ATOM 1693 C C . GLY A 1 214 ? 9.440 -6.538 5.381 1.00 95.88 214 GLY A C 1
ATOM 1694 O O . GLY A 1 214 ? 8.911 -7.650 5.398 1.00 95.88 214 GLY A O 1
ATOM 1695 N N . ALA A 1 215 ? 9.712 -5.894 4.248 1.00 95.44 215 ALA A N 1
ATOM 1696 C CA . ALA A 1 215 ? 9.444 -6.379 2.893 1.00 95.44 215 ALA A CA 1
ATOM 1697 C C . ALA A 1 215 ? 10.744 -6.336 2.058 1.00 95.44 215 ALA A C 1
ATOM 1699 O O . ALA A 1 215 ? 10.950 -5.409 1.267 1.00 95.44 215 ALA A O 1
ATOM 1700 N N . PRO A 1 216 ? 11.670 -7.293 2.265 1.00 91.25 216 PRO A N 1
ATOM 1701 C CA . PRO A 1 216 ? 13.071 -7.166 1.858 1.00 91.25 216 PRO A CA 1
ATOM 1702 C C . PRO A 1 216 ? 13.277 -6.957 0.355 1.00 91.25 216 PRO A C 1
ATOM 1704 O O . PRO A 1 216 ? 14.054 -6.078 -0.018 1.00 91.25 216 PRO A O 1
ATOM 1707 N N . GLY A 1 217 ? 12.572 -7.690 -0.512 1.00 87.44 217 GLY A N 1
ATOM 1708 C CA . GLY A 1 217 ? 12.767 -7.573 -1.958 1.00 87.44 217 GLY A CA 1
ATOM 1709 C C . GLY A 1 217 ? 12.264 -6.238 -2.508 1.00 87.44 217 GLY A C 1
ATOM 1710 O O . GLY A 1 217 ? 12.997 -5.498 -3.172 1.00 87.44 217 GLY A O 1
ATOM 1711 N N . TYR A 1 218 ? 11.018 -5.891 -2.184 1.00 86.25 218 TYR A N 1
ATOM 1712 C CA . TYR A 1 218 ? 10.392 -4.673 -2.693 1.00 86.25 218 TYR A CA 1
ATOM 1713 C C . TYR A 1 218 ? 11.100 -3.408 -2.174 1.00 86.25 218 TYR A C 1
ATOM 1715 O O . TYR A 1 218 ? 11.449 -2.519 -2.958 1.00 86.25 218 TYR A O 1
ATOM 1723 N N . VAL A 1 219 ? 11.425 -3.363 -0.877 1.00 91.81 219 VAL A N 1
ATOM 1724 C CA . VAL A 1 219 ? 12.081 -2.207 -0.243 1.00 91.81 219 VAL A CA 1
ATOM 1725 C C . VAL A 1 219 ? 13.534 -2.052 -0.695 1.00 91.81 219 VAL A C 1
ATOM 1727 O O . VAL A 1 219 ? 13.941 -0.947 -1.044 1.00 91.81 219 VAL A O 1
ATOM 1730 N N . THR A 1 220 ? 14.308 -3.137 -0.805 1.00 90.88 220 THR A N 1
ATOM 1731 C CA . THR A 1 220 ? 15.694 -3.060 -1.314 1.00 90.88 220 THR A CA 1
ATOM 1732 C C . THR A 1 220 ? 15.737 -2.506 -2.738 1.00 90.88 220 THR A C 1
ATOM 1734 O O . THR A 1 220 ? 16.554 -1.640 -3.050 1.00 90.88 220 THR A O 1
ATOM 1737 N N . SER A 1 221 ? 14.827 -2.948 -3.613 1.00 88.88 221 SER A N 1
ATOM 1738 C CA . SER A 1 221 ? 14.767 -2.421 -4.982 1.00 88.88 221 SER A CA 1
ATOM 1739 C C . SER A 1 221 ? 14.302 -0.961 -5.057 1.00 88.88 221 SER A C 1
ATOM 1741 O O . SER A 1 221 ? 14.731 -0.234 -5.955 1.00 88.88 221 SER A O 1
ATOM 1743 N N . THR A 1 222 ? 13.504 -0.508 -4.083 1.00 89.50 222 THR A N 1
ATOM 1744 C CA . THR A 1 222 ? 13.035 0.882 -3.979 1.00 89.50 222 THR A CA 1
ATOM 1745 C C . THR A 1 222 ? 14.193 1.859 -3.784 1.00 89.50 222 THR A C 1
ATOM 1747 O O . THR A 1 222 ? 14.216 2.886 -4.459 1.00 89.50 222 THR A O 1
ATOM 1750 N N . PHE A 1 223 ? 15.178 1.527 -2.940 1.00 90.25 223 PHE A N 1
ATOM 1751 C CA . PHE A 1 223 ? 16.349 2.383 -2.702 1.00 90.25 223 PHE A CA 1
ATOM 1752 C C . PHE A 1 223 ? 17.254 2.549 -3.920 1.00 90.25 223 PHE A C 1
ATOM 1754 O O . PHE A 1 223 ? 17.955 3.542 -4.024 1.00 90.25 223 PHE A O 1
ATOM 1761 N N . VAL A 1 224 ? 17.273 1.577 -4.829 1.00 85.56 224 VAL A N 1
ATOM 1762 C CA . VAL A 1 224 ? 18.158 1.613 -5.999 1.00 85.56 224 VAL A CA 1
ATOM 1763 C C . VAL A 1 224 ? 17.421 2.164 -7.211 1.00 85.56 224 VAL A C 1
ATOM 1765 O O . VAL A 1 224 ? 17.896 3.064 -7.891 1.00 85.56 224 VAL A O 1
ATOM 1768 N N . SER A 1 225 ? 16.260 1.594 -7.518 1.00 77.06 225 SER A N 1
ATOM 1769 C CA . SER A 1 225 ? 15.580 1.808 -8.795 1.00 77.06 225 SER A CA 1
ATOM 1770 C C . SER A 1 225 ? 14.358 2.718 -8.680 1.00 77.06 225 SER A C 1
ATOM 1772 O O . SER A 1 225 ? 13.781 3.080 -9.707 1.00 77.06 225 SER A O 1
ATOM 1774 N N . GLY A 1 226 ? 13.931 3.056 -7.461 1.00 76.19 226 GLY A N 1
ATOM 1775 C CA . GLY A 1 226 ? 12.683 3.760 -7.176 1.00 76.19 226 GLY A CA 1
ATOM 1776 C C . GLY A 1 226 ? 11.457 2.852 -7.175 1.00 76.19 226 GLY A C 1
ATOM 1777 O O . GLY A 1 226 ? 11.524 1.684 -7.557 1.00 76.19 226 GLY A O 1
ATOM 1778 N N . MET A 1 227 ? 10.314 3.415 -6.789 1.00 69.50 227 MET A N 1
ATOM 1779 C CA . MET A 1 227 ? 9.023 2.725 -6.759 1.00 69.50 227 MET A CA 1
ATOM 1780 C C . MET A 1 227 ? 8.054 3.359 -7.760 1.00 69.50 227 MET A C 1
ATOM 1782 O O . MET A 1 227 ? 8.008 4.582 -7.890 1.00 69.50 227 MET A O 1
ATOM 1786 N N . SER A 1 228 ? 7.266 2.528 -8.447 1.00 60.00 228 SER A N 1
ATOM 1787 C CA . SER A 1 228 ? 6.076 2.971 -9.177 1.00 60.00 228 SER A CA 1
ATOM 1788 C C . SER A 1 228 ? 4.851 2.277 -8.594 1.00 60.00 228 SER A C 1
ATOM 1790 O O . SER A 1 228 ? 4.845 1.060 -8.442 1.00 60.00 228 SER A O 1
ATOM 1792 N N . PHE A 1 229 ? 3.818 3.049 -8.261 1.00 54.97 229 PHE A N 1
ATOM 1793 C CA . PHE A 1 229 ? 2.546 2.531 -7.734 1.00 54.97 229 PHE A CA 1
ATOM 1794 C C . PHE A 1 229 ? 1.534 2.203 -8.840 1.00 54.97 229 PHE A C 1
ATOM 1796 O O . PHE A 1 229 ? 0.434 1.725 -8.572 1.00 54.97 229 PHE A O 1
ATOM 1803 N N . VAL A 1 230 ? 1.889 2.486 -10.093 1.00 49.28 230 VAL A N 1
ATOM 1804 C CA . VAL A 1 230 ? 1.061 2.238 -11.269 1.00 49.28 230 VAL A CA 1
ATOM 1805 C C . VAL A 1 230 ? 1.951 1.598 -12.325 1.00 49.28 230 VAL A C 1
ATOM 1807 O O . VAL A 1 230 ? 3.089 2.021 -12.473 1.00 49.28 230 VAL A O 1
ATOM 1810 N N . ASN A 1 231 ? 1.447 0.599 -13.050 1.00 37.91 231 ASN A N 1
ATOM 1811 C CA . ASN A 1 231 ? 2.203 -0.080 -14.104 1.00 37.91 231 ASN A CA 1
ATOM 1812 C C . ASN A 1 231 ? 1.686 0.293 -15.504 1.00 37.91 231 ASN A C 1
ATOM 1814 O O . ASN A 1 231 ? 0.490 0.538 -15.711 1.00 37.91 231 ASN A O 1
ATOM 1818 N N . GLY A 1 232 ? 2.579 0.290 -16.492 1.00 42.97 232 GLY A N 1
ATOM 1819 C CA . GLY A 1 232 ? 2.244 0.464 -17.906 1.00 42.97 232 GLY A CA 1
ATOM 1820 C C . GLY A 1 232 ? 2.007 1.924 -18.303 1.00 42.97 232 GLY A C 1
ATOM 1821 O O . GLY A 1 232 ? 2.601 2.846 -17.762 1.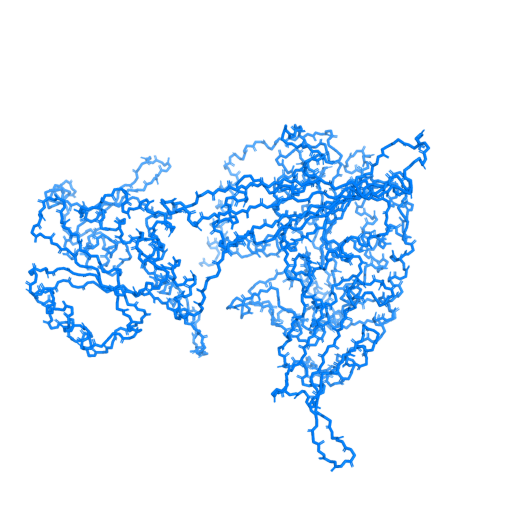00 42.97 232 GLY A O 1
ATOM 1822 N N . TRP A 1 233 ? 1.136 2.181 -19.286 1.00 35.62 233 TRP A N 1
ATOM 1823 C CA . TRP A 1 233 ? 1.003 3.523 -19.885 1.00 35.62 233 TRP A CA 1
ATOM 1824 C C . TRP A 1 233 ? 0.568 4.622 -18.899 1.00 35.62 233 TRP A C 1
ATOM 1826 O O . TRP A 1 233 ? 0.851 5.798 -19.141 1.00 35.62 233 TRP A O 1
ATOM 1836 N N . ARG A 1 234 ? -0.096 4.235 -17.801 1.00 40.34 234 ARG A N 1
ATOM 1837 C CA . ARG A 1 234 ? -0.566 5.126 -16.733 1.00 40.34 234 ARG A CA 1
ATOM 1838 C C . ARG A 1 234 ? 0.583 5.707 -15.893 1.00 40.34 234 ARG A C 1
ATOM 1840 O O . ARG A 1 234 ? 0.398 6.779 -15.328 1.00 40.34 234 ARG A O 1
ATOM 1847 N N . GLU A 1 235 ? 1.764 5.078 -15.883 1.00 50.56 235 GLU A N 1
ATOM 1848 C CA . GLU A 1 235 ? 2.991 5.624 -15.267 1.00 50.56 235 GLU A CA 1
ATOM 1849 C C . GLU A 1 235 ? 3.327 7.020 -15.796 1.00 50.56 235 GLU A C 1
ATOM 1851 O O . GLU A 1 235 ? 3.751 7.887 -15.043 1.00 50.56 235 GLU A O 1
ATOM 1856 N N . ASN A 1 236 ? 3.066 7.271 -17.084 1.00 44.69 236 ASN A N 1
ATOM 1857 C CA . ASN A 1 236 ? 3.373 8.554 -17.727 1.00 44.69 236 ASN A CA 1
ATOM 1858 C C . ASN A 1 236 ? 2.469 9.707 -17.269 1.00 44.69 236 ASN A C 1
ATOM 1860 O O . ASN A 1 236 ? 2.745 10.863 -17.585 1.00 44.69 236 ASN A O 1
ATOM 1864 N N . PHE A 1 237 ? 1.369 9.394 -16.586 1.00 45.44 237 PHE A N 1
ATOM 1865 C CA . PHE A 1 237 ? 0.449 10.375 -16.019 1.00 45.44 237 PHE A CA 1
ATOM 1866 C C . PHE A 1 237 ? 0.631 10.502 -14.503 1.00 45.44 237 PHE A C 1
ATOM 1868 O O . PHE A 1 237 ? 0.116 11.441 -13.916 1.00 45.44 237 PHE A O 1
ATOM 1875 N N . PHE A 1 238 ? 1.378 9.593 -13.875 1.00 64.12 238 PHE A N 1
ATOM 1876 C CA . PHE A 1 238 ? 1.600 9.567 -12.435 1.00 64.12 238 PHE A CA 1
ATOM 1877 C C . PHE A 1 238 ? 2.958 10.184 -12.058 1.00 64.12 238 PHE A C 1
ATOM 1879 O O . PHE A 1 238 ? 3.708 10.650 -12.918 1.00 64.12 238 PHE A O 1
ATOM 1886 N N . ILE A 1 239 ? 3.275 10.227 -10.762 1.00 70.50 239 ILE A N 1
ATOM 1887 C CA . ILE A 1 239 ? 4.592 10.665 -10.275 1.00 70.50 239 ILE A CA 1
ATOM 1888 C C . ILE A 1 239 ? 5.661 9.731 -10.842 1.00 70.50 239 ILE A C 1
ATOM 1890 O O . ILE A 1 239 ? 5.525 8.508 -10.761 1.00 70.50 239 ILE A O 1
ATOM 1894 N N . SER A 1 240 ? 6.718 10.300 -11.427 1.00 75.69 240 SER A N 1
ATOM 1895 C CA . SER A 1 240 ? 7.747 9.484 -12.066 1.00 75.69 240 SER A CA 1
ATOM 1896 C C . SER A 1 240 ? 8.484 8.626 -11.034 1.00 75.69 240 SER A C 1
ATOM 1898 O O . SER A 1 240 ? 8.714 9.055 -9.900 1.00 75.69 240 SER A O 1
ATOM 1900 N N . LYS A 1 241 ? 8.920 7.427 -11.445 1.00 78.06 241 LYS A N 1
ATOM 1901 C CA . LYS A 1 241 ? 9.701 6.505 -10.601 1.00 78.06 241 LYS A CA 1
ATOM 1902 C C . LYS A 1 241 ? 10.911 7.192 -9.957 1.00 78.06 241 LYS A C 1
ATOM 1904 O O . LYS A 1 241 ? 11.224 6.943 -8.796 1.00 78.06 241 LYS A O 1
ATOM 1909 N N . TRP A 1 242 ? 11.555 8.098 -10.698 1.00 81.62 242 TRP A N 1
ATOM 1910 C CA . TRP A 1 242 ? 12.675 8.891 -10.200 1.00 81.62 242 TRP A CA 1
ATOM 1911 C C . TRP A 1 242 ? 12.243 9.952 -9.188 1.00 81.62 242 TRP A C 1
ATOM 1913 O O . TRP A 1 242 ? 12.845 10.037 -8.127 1.00 81.62 242 TRP A O 1
ATOM 1923 N N . SER A 1 243 ? 11.187 10.727 -9.458 1.00 84.69 243 SER A N 1
ATOM 1924 C CA . SER A 1 243 ? 10.667 11.700 -8.486 1.00 84.69 243 SER A CA 1
ATOM 1925 C C . SER A 1 243 ? 10.307 11.024 -7.163 1.00 84.69 243 SER A C 1
ATOM 1927 O O . SER A 1 243 ? 10.673 11.532 -6.105 1.00 84.69 243 SER A O 1
ATOM 1929 N N . MET A 1 244 ? 9.656 9.858 -7.232 1.00 85.75 244 MET A N 1
ATOM 1930 C CA . MET A 1 244 ? 9.312 9.048 -6.064 1.00 85.75 244 MET A CA 1
ATOM 1931 C C . MET A 1 244 ? 10.563 8.548 -5.335 1.00 85.75 244 MET A C 1
ATOM 1933 O O . MET A 1 244 ? 10.662 8.715 -4.127 1.00 85.75 244 MET A O 1
ATOM 1937 N N . HIS A 1 245 ? 11.545 7.999 -6.056 1.00 88.31 245 HIS A N 1
ATOM 1938 C CA . HIS A 1 245 ? 12.821 7.562 -5.481 1.00 88.31 245 HIS A CA 1
ATOM 1939 C C . HIS A 1 245 ? 13.474 8.638 -4.602 1.00 88.31 245 HIS A C 1
ATOM 1941 O O . HIS A 1 245 ? 13.864 8.347 -3.476 1.00 88.31 245 HIS A O 1
ATOM 1947 N N . GLN A 1 246 ? 13.540 9.884 -5.088 1.00 87.75 246 GLN A N 1
ATOM 1948 C CA . GLN A 1 246 ? 14.167 10.981 -4.339 1.00 87.75 246 GLN A CA 1
ATOM 1949 C C . GLN A 1 246 ? 13.424 11.324 -3.045 1.00 87.75 246 GLN A C 1
ATOM 1951 O O . GLN A 1 246 ? 14.061 11.681 -2.065 1.00 87.75 246 GLN A O 1
ATOM 1956 N N . LEU A 1 247 ? 12.095 11.180 -3.018 1.00 90.06 247 LEU A N 1
ATOM 1957 C CA . LEU A 1 247 ? 11.336 11.322 -1.776 1.00 90.06 247 LEU A CA 1
ATOM 1958 C C . LEU A 1 247 ? 11.642 10.169 -0.810 1.00 90.06 247 LEU A C 1
ATOM 1960 O O . LEU A 1 247 ? 11.922 10.395 0.363 1.00 90.06 247 LEU A O 1
ATOM 1964 N N . LEU A 1 248 ? 11.544 8.931 -1.300 1.00 91.06 248 LEU A N 1
ATOM 1965 C CA . LEU A 1 248 ? 11.567 7.737 -0.452 1.00 91.06 248 LEU A CA 1
ATOM 1966 C C . LEU A 1 248 ? 12.926 7.508 0.226 1.00 91.06 248 LEU A C 1
ATOM 1968 O O . LEU A 1 248 ? 12.949 6.967 1.330 1.00 91.06 248 LEU A O 1
ATOM 1972 N N . ILE A 1 249 ? 14.033 7.949 -0.386 1.00 92.44 249 ILE A N 1
ATOM 1973 C CA . ILE A 1 249 ? 15.377 7.896 0.222 1.00 92.44 249 ILE A CA 1
ATOM 1974 C C . ILE A 1 249 ? 15.478 8.731 1.506 1.00 92.44 249 ILE A C 1
ATOM 1976 O O . ILE A 1 249 ? 16.274 8.403 2.377 1.00 92.44 249 ILE A O 1
ATOM 1980 N N . GLU A 1 250 ? 14.655 9.764 1.668 1.00 94.69 250 GLU A N 1
ATOM 1981 C CA . GLU A 1 250 ? 14.675 10.638 2.849 1.00 94.69 250 GLU A CA 1
ATOM 1982 C C . GLU A 1 250 ? 13.498 10.369 3.803 1.00 94.69 250 GLU A C 1
ATOM 1984 O O . GLU A 1 250 ? 13.210 11.176 4.686 1.00 94.69 250 GLU A O 1
ATOM 1989 N N . CYS A 1 251 ? 12.796 9.240 3.639 1.00 95.25 251 CYS A N 1
ATOM 1990 C CA . CYS A 1 251 ? 11.656 8.844 4.472 1.00 95.25 251 CYS A CA 1
ATOM 1991 C C . CYS A 1 251 ? 12.047 7.739 5.476 1.00 95.25 251 CYS A C 1
ATOM 1993 O O . CYS A 1 251 ? 12.217 6.585 5.064 1.00 95.25 251 CYS A O 1
ATOM 1995 N N . PRO A 1 252 ? 12.111 8.015 6.794 1.00 96.62 252 PRO A N 1
ATOM 1996 C CA . PRO A 1 252 ? 12.369 7.008 7.824 1.00 96.62 252 PRO A CA 1
ATOM 1997 C C . PRO A 1 252 ? 11.446 5.801 7.787 1.00 96.62 252 PRO A C 1
ATOM 1999 O O . PRO A 1 252 ? 11.892 4.679 8.030 1.00 96.62 252 PRO A O 1
ATOM 2002 N N . SER A 1 253 ? 10.186 6.002 7.409 1.00 95.62 253 SER A N 1
ATOM 2003 C CA . SER A 1 253 ? 9.221 4.918 7.246 1.00 95.62 253 SER A CA 1
ATOM 2004 C C . SER A 1 253 ? 9.684 3.827 6.276 1.00 95.62 253 SER A C 1
ATOM 2006 O O . SER A 1 253 ? 9.431 2.648 6.509 1.00 95.62 253 SER A O 1
ATOM 2008 N N . ILE A 1 254 ? 10.412 4.183 5.214 1.00 95.56 254 ILE A N 1
ATOM 2009 C CA . ILE A 1 254 ? 10.891 3.232 4.202 1.00 95.56 254 ILE A CA 1
ATOM 2010 C C . ILE A 1 254 ? 12.057 2.396 4.738 1.00 95.56 254 ILE A C 1
ATOM 2012 O O . ILE A 1 254 ? 12.125 1.194 4.484 1.00 95.56 254 ILE A O 1
ATOM 2016 N N . TYR A 1 255 ? 12.929 2.989 5.555 1.00 97.06 255 TYR A N 1
ATOM 2017 C CA . TYR A 1 255 ? 14.008 2.270 6.244 1.00 97.06 255 TYR A CA 1
ATOM 2018 C C . TYR A 1 255 ? 13.476 1.310 7.315 1.00 97.06 255 TYR A C 1
ATOM 2020 O O . TYR A 1 255 ? 14.056 0.247 7.566 1.00 97.06 255 TYR A O 1
ATOM 2028 N N . GLU A 1 256 ? 12.353 1.663 7.939 1.00 96.94 256 GLU A N 1
ATOM 2029 C CA . GLU A 1 256 ? 11.646 0.815 8.903 1.00 96.94 256 GLU A CA 1
ATOM 2030 C C . GLU A 1 256 ? 10.946 -0.383 8.239 1.00 96.94 256 GLU A C 1
ATOM 2032 O O . GLU A 1 256 ? 10.692 -1.378 8.912 1.00 96.94 256 GLU A O 1
ATOM 2037 N N . LEU A 1 257 ? 10.711 -0.334 6.921 1.00 96.81 257 LEU A N 1
ATOM 2038 C CA . LEU A 1 257 ? 10.186 -1.450 6.125 1.00 96.81 257 LEU A CA 1
ATOM 2039 C C . LEU A 1 257 ? 11.277 -2.383 5.569 1.00 96.81 257 LEU A C 1
ATOM 2041 O O . LEU A 1 257 ? 10.949 -3.407 4.963 1.00 96.81 257 LEU A O 1
ATOM 2045 N N . MET A 1 258 ? 12.563 -2.063 5.748 1.00 95.81 258 MET A N 1
ATOM 2046 C CA . MET A 1 258 ? 13.655 -2.956 5.344 1.00 95.81 258 MET A CA 1
ATOM 2047 C C . MET A 1 258 ? 13.562 -4.301 6.067 1.00 95.81 258 MET A C 1
ATOM 2049 O O . MET A 1 258 ? 13.142 -4.367 7.222 1.00 95.81 258 MET A O 1
ATOM 2053 N N . GLY A 1 259 ? 14.013 -5.366 5.396 1.00 94.19 259 GLY A N 1
ATOM 2054 C CA . GLY A 1 259 ? 14.103 -6.691 6.003 1.00 94.19 259 GLY A CA 1
ATOM 2055 C C . GLY A 1 259 ? 14.904 -6.659 7.305 1.00 94.19 259 GLY A C 1
ATOM 2056 O O . GLY A 1 259 ? 15.988 -6.074 7.365 1.00 94.19 259 GLY A O 1
ATOM 2057 N N . SER A 1 260 ? 14.369 -7.289 8.347 1.00 93.44 260 SER A N 1
ATOM 2058 C CA . SER A 1 260 ? 15.035 -7.403 9.641 1.00 93.44 260 SER A CA 1
ATOM 2059 C C . SER A 1 260 ? 16.251 -8.332 9.540 1.00 93.44 260 SER A C 1
ATOM 2061 O O . SER A 1 260 ? 16.091 -9.511 9.225 1.00 93.44 260 SER A O 1
ATOM 2063 N N . PRO A 1 261 ? 17.478 -7.852 9.801 1.00 90.38 261 PRO A N 1
ATOM 2064 C CA . PRO A 1 261 ? 18.678 -8.669 9.653 1.00 90.38 261 PRO A CA 1
ATOM 2065 C C . PRO A 1 261 ? 18.931 -9.608 10.843 1.00 90.38 261 PRO A C 1
ATOM 2067 O O . PRO A 1 261 ? 19.821 -10.450 10.766 1.00 90.38 261 PRO A O 1
ATOM 2070 N N . ASP A 1 262 ? 18.190 -9.436 11.941 1.00 88.75 262 ASP A N 1
ATOM 2071 C CA . ASP A 1 262 ? 18.269 -10.267 13.149 1.00 88.75 262 ASP A CA 1
ATOM 2072 C C . ASP A 1 262 ? 17.055 -11.204 13.282 1.00 88.75 262 ASP A C 1
ATOM 2074 O O . ASP A 1 262 ? 16.853 -11.816 14.330 1.00 88.75 262 ASP A O 1
ATOM 2078 N N . PHE A 1 263 ? 16.222 -11.279 12.239 1.00 92.19 263 PHE A N 1
ATOM 2079 C CA . PHE A 1 263 ? 15.137 -12.245 12.130 1.00 92.19 263 PHE A CA 1
ATOM 2080 C C . PHE A 1 263 ? 15.633 -13.523 11.450 1.00 92.19 263 PHE A C 1
ATOM 2082 O O . PHE A 1 263 ? 16.357 -13.468 10.453 1.00 92.19 263 PHE A O 1
ATOM 2089 N N . ASP A 1 264 ? 15.220 -14.670 11.981 1.00 88.88 264 ASP A N 1
ATOM 2090 C CA . ASP A 1 264 ? 15.560 -15.988 11.448 1.00 88.88 264 ASP A CA 1
ATOM 2091 C C . ASP A 1 264 ? 14.647 -16.329 10.259 1.00 88.88 264 ASP A C 1
ATOM 2093 O O . ASP A 1 264 ? 13.688 -17.092 10.383 1.00 88.88 264 ASP A O 1
ATOM 2097 N N . TRP A 1 265 ? 14.931 -15.726 9.104 1.00 85.38 265 TRP A N 1
ATOM 2098 C CA . TRP A 1 265 ? 14.212 -15.995 7.855 1.00 85.38 265 TRP A CA 1
ATOM 2099 C C . TRP A 1 265 ? 14.346 -17.465 7.429 1.00 85.38 265 TRP A C 1
ATOM 2101 O O . TRP A 1 265 ? 15.437 -18.038 7.511 1.00 85.38 265 TRP A O 1
ATOM 2111 N N . GLN A 1 266 ? 13.273 -18.065 6.898 1.00 80.38 266 GLN A N 1
ATOM 2112 C CA . GLN A 1 266 ? 13.324 -19.430 6.348 1.00 80.38 266 GLN A CA 1
ATOM 2113 C C . GLN A 1 266 ? 14.311 -19.522 5.179 1.00 80.38 266 GLN A C 1
ATOM 2115 O O . GLN A 1 266 ? 15.086 -20.475 5.057 1.00 80.38 266 GLN A O 1
ATOM 2120 N N . HIS A 1 267 ? 14.304 -18.487 4.342 1.00 79.06 267 HIS A N 1
ATOM 2121 C CA . HIS A 1 267 ? 15.308 -18.230 3.326 1.00 79.06 267 HIS A CA 1
ATOM 2122 C C . HIS A 1 267 ? 15.899 -16.854 3.592 1.00 79.06 267 HIS A C 1
ATOM 2124 O O . HIS A 1 267 ? 15.161 -15.895 3.735 1.00 79.06 267 HIS A O 1
ATOM 2130 N N . ILE A 1 268 ? 17.223 -16.727 3.659 1.00 85.19 268 ILE A N 1
ATOM 2131 C CA . ILE A 1 268 ? 17.848 -15.430 3.944 1.00 85.19 268 ILE A CA 1
ATOM 2132 C C . ILE A 1 268 ? 17.630 -14.500 2.736 1.00 85.19 268 ILE A C 1
ATOM 2134 O O . ILE A 1 268 ? 18.026 -14.876 1.629 1.00 85.19 268 ILE A O 1
ATOM 2138 N N . PRO A 1 269 ? 17.020 -13.309 2.902 1.00 89.44 269 PRO A N 1
ATOM 2139 C CA . PRO A 1 269 ? 16.902 -12.342 1.820 1.00 89.44 269 PRO A CA 1
ATOM 2140 C C . PRO A 1 269 ? 18.273 -11.769 1.476 1.00 89.44 269 PRO A C 1
ATOM 2142 O O . PRO A 1 269 ? 19.044 -11.392 2.365 1.00 89.44 269 PRO A O 1
ATOM 2145 N N . LEU A 1 270 ? 18.568 -11.689 0.181 1.00 88.38 270 LEU A N 1
ATOM 2146 C CA . LEU A 1 270 ? 19.858 -11.231 -0.327 1.00 88.38 270 LEU A CA 1
ATOM 2147 C C . LEU A 1 270 ? 19.680 -10.053 -1.292 1.00 88.38 270 LEU A C 1
ATOM 2149 O O . LEU A 1 270 ? 18.655 -9.910 -1.967 1.00 88.38 270 LEU A O 1
ATOM 2153 N N . LEU A 1 271 ? 20.715 -9.225 -1.377 1.00 92.75 271 LEU A N 1
ATOM 2154 C CA . LEU A 1 271 ? 20.975 -8.375 -2.530 1.00 92.75 271 LEU A CA 1
ATOM 2155 C C . LEU A 1 271 ? 22.044 -9.071 -3.366 1.00 92.75 271 LEU A C 1
ATOM 2157 O O . LEU A 1 271 ? 23.137 -9.325 -2.877 1.00 92.75 271 LEU A O 1
ATOM 2161 N N . GLU A 1 272 ? 21.745 -9.374 -4.617 1.00 90.25 272 GLU A N 1
ATOM 2162 C CA . GLU A 1 272 ? 22.656 -10.065 -5.516 1.00 90.25 272 GLU A CA 1
ATOM 2163 C C . GLU A 1 272 ? 23.027 -9.181 -6.702 1.00 90.25 272 GLU A C 1
ATOM 2165 O O . GLU A 1 272 ? 22.191 -8.480 -7.277 1.00 90.25 272 GLU A O 1
ATOM 2170 N N . VAL A 1 273 ? 24.296 -9.214 -7.092 1.00 91.31 273 VAL A N 1
ATOM 2171 C CA . VAL A 1 273 ? 24.809 -8.429 -8.213 1.00 91.31 273 VAL A CA 1
ATOM 2172 C C . VAL A 1 273 ? 25.747 -9.295 -9.040 1.00 91.31 273 VAL A C 1
ATOM 2174 O O . VAL A 1 273 ? 26.742 -9.815 -8.538 1.00 91.31 273 VAL A O 1
ATOM 2177 N N . TRP A 1 274 ? 25.462 -9.432 -10.334 1.00 88.62 274 TRP A N 1
ATOM 2178 C CA . TRP A 1 274 ? 26.420 -10.009 -11.274 1.00 88.62 274 TRP A CA 1
ATOM 2179 C C . TRP A 1 274 ? 27.581 -9.039 -11.468 1.00 88.62 274 TRP A C 1
ATOM 2181 O O . TRP A 1 274 ? 27.375 -7.914 -11.914 1.00 88.62 274 TRP A O 1
ATOM 2191 N N . ARG A 1 275 ? 28.803 -9.459 -11.146 1.00 87.50 275 ARG A N 1
ATOM 2192 C CA . ARG A 1 275 ? 30.023 -8.643 -11.204 1.00 87.50 275 ARG A CA 1
ATOM 2193 C C . ARG A 1 275 ? 31.046 -9.296 -12.126 1.00 87.50 275 ARG A C 1
ATOM 2195 O O . ARG A 1 275 ? 31.094 -10.517 -12.258 1.00 87.50 275 ARG A O 1
ATOM 2202 N N . GLU A 1 276 ? 31.866 -8.472 -12.767 1.00 86.94 276 GLU A N 1
ATOM 2203 C CA . GLU A 1 276 ? 33.025 -8.919 -13.540 1.00 86.94 276 GLU A CA 1
ATOM 2204 C C . GLU A 1 276 ? 34.295 -8.568 -12.762 1.00 86.94 276 GLU A C 1
ATOM 2206 O O . GLU A 1 276 ? 34.534 -7.402 -12.445 1.00 86.94 276 GLU A O 1
ATOM 2211 N N . LYS A 1 277 ? 35.089 -9.584 -12.419 1.00 81.69 277 LYS A N 1
ATOM 2212 C CA . LYS A 1 277 ? 36.352 -9.445 -11.687 1.00 81.69 277 LYS A CA 1
ATOM 2213 C C . LYS A 1 277 ? 37.494 -10.000 -12.522 1.00 81.69 277 LYS A C 1
ATOM 2215 O O . LYS A 1 277 ? 37.343 -11.028 -13.171 1.00 81.69 277 LYS A O 1
ATOM 2220 N N . LEU A 1 278 ? 38.641 -9.331 -12.488 1.00 82.06 278 LEU A N 1
ATOM 2221 C CA . LEU A 1 278 ? 39.868 -9.850 -13.086 1.00 82.06 278 LEU A CA 1
ATOM 2222 C C . LEU A 1 278 ? 40.552 -10.781 -12.079 1.00 82.06 278 LEU A C 1
ATOM 2224 O O . LEU A 1 278 ? 40.698 -10.416 -10.910 1.00 82.06 278 LEU A O 1
ATOM 2228 N N . ASP A 1 279 ? 40.950 -11.975 -12.512 1.00 79.50 279 ASP A N 1
ATOM 2229 C CA . ASP A 1 279 ? 41.824 -12.836 -11.715 1.00 79.50 279 ASP A CA 1
ATOM 2230 C C . ASP A 1 279 ? 43.262 -12.281 -11.658 1.00 79.50 279 ASP A C 1
ATOM 2232 O O . ASP A 1 279 ? 43.597 -11.271 -12.283 1.00 79.50 279 ASP A O 1
ATOM 2236 N N . ALA A 1 280 ? 44.124 -12.944 -10.880 1.00 80.88 280 ALA A N 1
ATOM 2237 C CA . ALA A 1 280 ? 45.530 -12.564 -10.732 1.00 80.88 280 ALA A CA 1
ATOM 2238 C C . ALA A 1 280 ? 46.318 -12.601 -12.058 1.00 80.88 280 ALA A C 1
ATOM 2240 O O . ALA A 1 280 ? 47.350 -11.938 -12.167 1.00 80.88 280 ALA A O 1
ATOM 2241 N N . ASP A 1 281 ? 45.815 -13.333 -13.055 1.00 81.12 281 ASP A N 1
ATOM 2242 C CA . ASP A 1 281 ? 46.402 -13.475 -14.386 1.00 81.12 281 ASP A CA 1
ATOM 2243 C C . ASP A 1 281 ? 45.797 -12.482 -15.404 1.00 81.12 281 ASP A C 1
ATOM 2245 O O . ASP A 1 281 ? 46.221 -12.435 -16.560 1.00 81.12 281 ASP A O 1
ATOM 2249 N N . GLY A 1 282 ? 44.833 -11.651 -14.984 1.00 78.69 282 GLY A N 1
ATOM 2250 C CA . GLY A 1 282 ? 44.171 -10.642 -15.811 1.00 78.69 282 GLY A CA 1
ATOM 2251 C C . GLY A 1 282 ? 43.001 -11.159 -16.656 1.00 78.69 282 GLY A C 1
ATOM 2252 O O . GLY A 1 282 ? 42.536 -10.433 -17.536 1.00 78.69 282 GLY A O 1
ATOM 2253 N N . ASN A 1 283 ? 42.500 -12.375 -16.417 1.00 81.88 283 ASN A N 1
ATOM 2254 C CA . ASN A 1 283 ? 41.304 -12.891 -17.085 1.00 81.88 283 ASN A CA 1
ATOM 2255 C C . ASN A 1 283 ? 40.035 -12.429 -16.363 1.00 81.88 283 ASN A C 1
ATOM 2257 O O . ASN A 1 283 ? 39.941 -12.494 -15.138 1.00 81.88 283 ASN A O 1
ATOM 2261 N N . ALA A 1 284 ? 39.032 -12.000 -17.129 1.00 81.50 284 ALA A N 1
ATOM 2262 C CA . ALA A 1 284 ? 37.735 -11.601 -16.598 1.00 81.50 284 ALA A CA 1
ATOM 2263 C C . ALA A 1 284 ? 36.869 -12.821 -16.252 1.00 81.50 284 ALA A C 1
ATOM 2265 O O . ALA A 1 284 ? 36.566 -13.649 -17.112 1.00 81.50 284 ALA A O 1
ATOM 2266 N N . HIS A 1 285 ? 36.423 -12.891 -15.000 1.00 80.06 285 HIS A N 1
ATOM 2267 C CA . HIS A 1 285 ? 35.461 -13.862 -14.491 1.00 80.06 285 HIS A CA 1
ATOM 2268 C C . HIS A 1 285 ? 34.180 -13.149 -14.090 1.00 80.06 285 HIS A C 1
ATOM 2270 O O . HIS A 1 285 ? 34.199 -12.173 -13.337 1.00 80.06 285 HIS A O 1
ATOM 2276 N N . LYS A 1 286 ? 33.054 -13.659 -14.585 1.00 85.38 286 LYS A N 1
ATOM 2277 C CA . LYS A 1 286 ? 31.725 -13.168 -14.230 1.00 85.38 286 LYS A CA 1
ATOM 2278 C C . LYS A 1 286 ? 31.165 -14.031 -13.113 1.00 85.38 286 LYS A C 1
ATOM 2280 O O . LYS A 1 286 ? 31.074 -15.247 -13.269 1.00 85.38 286 LYS A O 1
ATOM 2285 N N . MET A 1 287 ? 30.785 -13.411 -12.005 1.00 84.50 287 MET A N 1
ATOM 2286 C CA . MET A 1 287 ? 30.253 -14.117 -10.844 1.00 84.50 287 MET A CA 1
ATOM 2287 C C . MET A 1 287 ? 29.079 -13.368 -10.229 1.00 84.50 287 MET A C 1
ATOM 2289 O O . MET A 1 287 ? 29.006 -12.143 -10.306 1.00 84.50 287 MET A O 1
ATOM 2293 N N . LEU A 1 288 ? 28.168 -14.119 -9.620 1.00 85.12 288 LEU A N 1
ATOM 2294 C CA . LEU A 1 288 ? 27.100 -13.567 -8.801 1.00 85.12 288 LEU A CA 1
ATOM 2295 C C . LEU A 1 288 ? 27.650 -13.327 -7.394 1.00 85.12 288 LEU A C 1
ATOM 2297 O O . LEU A 1 288 ? 28.067 -14.272 -6.726 1.00 85.12 288 LEU A O 1
ATOM 2301 N N . GLU A 1 289 ? 27.699 -12.068 -6.974 1.00 88.06 289 GLU A N 1
ATOM 2302 C CA . GLU A 1 289 ? 27.985 -11.697 -5.590 1.00 88.06 289 GLU A CA 1
ATOM 2303 C C . GLU A 1 289 ? 26.661 -11.577 -4.845 1.00 88.06 289 GLU A C 1
ATOM 2305 O O . GLU A 1 289 ? 25.754 -10.907 -5.334 1.00 88.06 289 GLU A O 1
ATOM 2310 N N . SER A 1 290 ? 26.550 -12.223 -3.685 1.00 88.00 290 SER A N 1
ATOM 2311 C CA . SER A 1 290 ? 25.348 -12.196 -2.852 1.00 88.00 290 SER A CA 1
ATOM 2312 C C . SER A 1 290 ? 25.692 -11.564 -1.506 1.00 88.00 290 SER A C 1
ATOM 2314 O O . SER A 1 290 ? 26.610 -12.018 -0.825 1.00 88.00 290 SER A O 1
ATOM 2316 N N . TYR A 1 291 ? 24.953 -10.526 -1.135 1.00 90.50 291 TYR A N 1
ATOM 2317 C CA . TYR A 1 291 ? 25.136 -9.751 0.086 1.00 90.50 291 TYR A CA 1
ATOM 2318 C C . TYR A 1 291 ? 23.927 -9.962 0.995 1.00 90.50 291 TYR A C 1
ATOM 2320 O O . TYR A 1 291 ? 22.780 -9.817 0.562 1.00 90.50 291 TYR A O 1
ATOM 2328 N N . SER A 1 292 ? 24.171 -10.286 2.263 1.00 89.69 292 SER A N 1
ATOM 2329 C CA . SER A 1 292 ? 23.125 -10.305 3.289 1.00 89.69 292 SER A CA 1
ATOM 2330 C C . SER A 1 292 ? 22.510 -8.917 3.489 1.00 89.69 292 SER A C 1
ATOM 2332 O O . SER A 1 292 ? 23.061 -7.905 3.060 1.00 89.69 292 SER A O 1
ATOM 2334 N N . LEU A 1 293 ? 21.397 -8.834 4.220 1.00 89.06 293 LEU A N 1
ATOM 2335 C CA . LEU A 1 293 ? 20.773 -7.552 4.571 1.00 89.06 293 LEU A CA 1
ATOM 2336 C C . LEU A 1 293 ? 21.756 -6.567 5.236 1.00 89.06 293 LEU A C 1
ATOM 2338 O O . LEU A 1 293 ? 21.716 -5.376 4.932 1.00 89.06 293 LEU A O 1
ATOM 2342 N N . LYS A 1 294 ? 22.678 -7.048 6.086 1.00 91.62 294 LYS A N 1
ATOM 2343 C CA . LYS A 1 294 ? 23.704 -6.203 6.731 1.00 91.62 294 LYS A CA 1
ATOM 2344 C C . LYS A 1 294 ? 24.758 -5.730 5.726 1.00 91.62 294 LYS A C 1
ATOM 2346 O O . LYS A 1 294 ? 25.062 -4.545 5.685 1.00 91.62 294 LYS A O 1
ATOM 2351 N N . GLU A 1 295 ? 25.273 -6.637 4.898 1.00 92.50 295 GLU A N 1
ATOM 2352 C CA . GLU A 1 295 ? 26.293 -6.325 3.881 1.00 92.50 295 GLU A CA 1
ATOM 2353 C C . GLU A 1 295 ? 25.736 -5.445 2.749 1.00 92.50 295 GLU A C 1
ATOM 2355 O O . GLU A 1 295 ? 26.448 -4.613 2.192 1.00 92.50 295 GLU A O 1
ATOM 2360 N N . SER A 1 296 ? 24.439 -5.562 2.442 1.00 93.69 296 SER A N 1
ATOM 2361 C CA . SER A 1 296 ? 23.770 -4.777 1.399 1.00 93.69 296 SER A CA 1
ATOM 2362 C C . SER A 1 296 ? 23.835 -3.266 1.645 1.00 93.69 296 SER A C 1
ATOM 2364 O O . SER A 1 296 ? 23.808 -2.495 0.689 1.00 93.69 296 SER A O 1
ATOM 2366 N N . VAL A 1 297 ? 23.982 -2.831 2.903 1.00 95.38 297 VAL A N 1
ATOM 2367 C CA . VAL A 1 297 ? 24.116 -1.414 3.275 1.00 95.38 297 VAL A CA 1
ATOM 2368 C C . VAL A 1 297 ? 25.328 -0.776 2.599 1.00 95.38 297 VAL A C 1
ATOM 2370 O O . VAL A 1 297 ? 25.231 0.356 2.124 1.00 95.38 297 VAL A O 1
ATOM 2373 N N . GLU A 1 298 ? 26.449 -1.495 2.500 1.00 95.25 298 GLU A N 1
ATOM 2374 C CA . GLU A 1 298 ? 27.658 -1.001 1.829 1.00 95.25 298 GLU A CA 1
ATOM 2375 C C . GLU A 1 298 ? 27.401 -0.790 0.333 1.00 95.25 298 GLU A C 1
ATOM 2377 O O . GLU A 1 298 ? 27.719 0.264 -0.217 1.00 95.25 298 GLU A O 1
ATOM 2382 N N . ILE A 1 299 ? 26.720 -1.748 -0.300 1.00 94.88 299 ILE A N 1
ATOM 2383 C CA . ILE A 1 299 ? 26.369 -1.698 -1.723 1.00 94.88 299 ILE A CA 1
ATOM 2384 C C . ILE A 1 299 ? 25.378 -0.569 -2.014 1.00 94.88 299 ILE A C 1
ATOM 2386 O O . ILE A 1 299 ? 25.562 0.177 -2.977 1.00 94.88 299 ILE A O 1
ATOM 2390 N N . LEU A 1 300 ? 24.352 -0.400 -1.175 1.00 94.81 300 LEU A N 1
ATOM 2391 C CA . LEU A 1 300 ? 23.391 0.698 -1.292 1.00 94.81 300 LEU A CA 1
ATOM 2392 C C . LEU A 1 300 ? 24.095 2.052 -1.148 1.00 94.81 300 LEU A C 1
ATOM 2394 O O . LEU A 1 300 ? 23.902 2.931 -1.990 1.00 94.81 300 LEU A O 1
ATOM 2398 N N . THR A 1 301 ? 24.976 2.187 -0.154 1.00 95.62 301 THR A N 1
ATOM 2399 C CA . THR A 1 301 ? 25.767 3.405 0.084 1.00 95.62 301 THR A CA 1
ATOM 2400 C C . THR A 1 301 ? 26.656 3.745 -1.112 1.00 95.62 301 THR A C 1
ATOM 2402 O O . THR A 1 301 ? 26.661 4.890 -1.566 1.00 95.62 301 THR A O 1
ATOM 2405 N N . GLU A 1 302 ? 27.363 2.764 -1.678 1.00 94.19 302 GLU A N 1
ATOM 2406 C CA . GLU A 1 302 ? 28.203 2.983 -2.859 1.00 94.19 302 GLU A CA 1
ATOM 2407 C C . GLU A 1 302 ? 27.363 3.340 -4.094 1.00 94.19 302 GLU A C 1
ATOM 2409 O O . GLU A 1 302 ? 27.667 4.312 -4.793 1.00 94.19 302 GLU A O 1
ATOM 2414 N N . SER A 1 303 ? 26.270 2.609 -4.337 1.00 92.56 303 SER A N 1
ATOM 2415 C CA . SER A 1 303 ? 25.400 2.812 -5.503 1.00 92.56 303 SER A CA 1
ATOM 2416 C C . SER A 1 303 ? 24.746 4.200 -5.541 1.00 92.56 303 SER A C 1
ATOM 2418 O O . SER A 1 303 ? 24.519 4.753 -6.622 1.00 92.56 303 SER A O 1
ATOM 2420 N N . LEU A 1 304 ? 24.495 4.783 -4.363 1.00 92.44 304 LEU A N 1
ATOM 2421 C CA . LEU A 1 304 ? 23.862 6.089 -4.180 1.00 92.44 304 LEU A CA 1
ATOM 2422 C C . LEU A 1 304 ? 24.858 7.215 -3.859 1.00 92.44 304 LEU A C 1
ATOM 2424 O O . LEU A 1 304 ? 24.442 8.358 -3.685 1.00 92.44 304 LEU A O 1
ATOM 2428 N N . SER A 1 305 ? 26.165 6.941 -3.836 1.00 91.50 305 SER A N 1
ATOM 2429 C CA . SER A 1 305 ? 27.207 7.923 -3.478 1.00 91.50 305 SER A CA 1
ATOM 2430 C C . SER A 1 305 ? 27.234 9.177 -4.364 1.00 91.50 305 SER A C 1
ATOM 2432 O O . SER A 1 305 ? 27.635 10.247 -3.914 1.00 91.50 305 SER A O 1
ATOM 2434 N N . THR A 1 306 ? 26.783 9.060 -5.616 1.00 88.56 306 THR A N 1
ATOM 2435 C CA . THR A 1 306 ? 26.667 10.167 -6.583 1.00 88.56 306 THR A CA 1
ATOM 2436 C C . THR A 1 306 ? 25.214 10.551 -6.864 1.00 88.56 306 THR A C 1
ATOM 2438 O O . THR A 1 306 ? 24.912 11.158 -7.894 1.00 88.56 306 THR A O 1
ATOM 2441 N N . ASN A 1 307 ? 24.276 10.154 -6.001 1.00 90.44 307 ASN A N 1
ATOM 2442 C CA . ASN A 1 307 ? 22.879 10.533 -6.150 1.00 90.44 307 ASN A CA 1
ATOM 2443 C C . ASN A 1 307 ? 22.678 12.000 -5.763 1.00 90.44 307 ASN A C 1
ATOM 2445 O O . ASN A 1 307 ? 22.910 12.393 -4.623 1.00 90.44 307 ASN A O 1
ATOM 2449 N N . MET A 1 308 ? 22.268 12.804 -6.743 1.00 88.12 308 MET A N 1
ATOM 2450 C CA . MET A 1 308 ? 22.015 14.231 -6.586 1.00 88.12 308 MET A CA 1
ATOM 2451 C C . MET A 1 308 ? 20.768 14.625 -7.370 1.00 88.12 308 MET A C 1
ATOM 2453 O O . MET A 1 308 ? 20.441 14.012 -8.393 1.00 88.12 308 MET A O 1
ATOM 2457 N N . ILE A 1 309 ? 20.108 15.680 -6.913 1.00 86.25 309 ILE A N 1
ATOM 2458 C CA . ILE A 1 309 ? 18.987 16.311 -7.604 1.00 86.25 309 ILE A CA 1
ATOM 2459 C C . ILE A 1 309 ? 19.287 17.783 -7.859 1.00 86.25 309 ILE A C 1
ATOM 2461 O O . ILE A 1 309 ? 19.982 18.424 -7.077 1.00 86.25 309 ILE A O 1
ATOM 2465 N N . LEU A 1 310 ? 18.714 18.322 -8.933 1.00 80.56 310 LEU A N 1
ATOM 2466 C CA . LEU A 1 310 ? 18.712 19.756 -9.193 1.00 80.56 310 LEU A CA 1
ATOM 2467 C C . LEU A 1 310 ? 17.409 20.349 -8.652 1.00 80.56 310 LEU A C 1
ATOM 2469 O O . LEU A 1 310 ? 16.333 20.059 -9.183 1.00 80.56 310 LEU A O 1
ATOM 2473 N N . HIS A 1 311 ? 17.507 21.191 -7.628 1.00 78.69 311 HIS A N 1
ATOM 2474 C CA . HIS A 1 311 ? 16.373 21.902 -7.041 1.00 78.69 311 HIS A CA 1
ATOM 2475 C C . HIS A 1 311 ? 16.730 23.385 -6.894 1.00 78.69 311 HIS A C 1
ATOM 2477 O O . HIS A 1 311 ? 17.784 23.718 -6.359 1.00 78.69 311 HIS A O 1
ATOM 2483 N N . ASP A 1 312 ? 15.910 24.274 -7.460 1.00 76.56 312 ASP A N 1
ATOM 2484 C CA . ASP A 1 312 ? 16.152 25.727 -7.507 1.00 76.56 312 ASP A CA 1
ATOM 2485 C C . ASP A 1 312 ? 17.553 26.144 -7.996 1.00 76.56 312 ASP A C 1
ATOM 2487 O O . ASP A 1 312 ? 18.128 27.149 -7.579 1.00 76.56 312 ASP A O 1
ATOM 2491 N N . GLY A 1 313 ? 18.113 25.369 -8.930 1.00 76.94 313 GLY A N 1
ATOM 2492 C CA . GLY A 1 313 ? 19.442 25.620 -9.491 1.00 76.94 313 GLY A CA 1
ATOM 2493 C C . GLY A 1 313 ? 20.606 25.188 -8.592 1.00 76.94 313 GLY A C 1
ATOM 2494 O O . GLY A 1 313 ? 21.753 25.454 -8.946 1.00 76.94 313 GLY A O 1
ATOM 2495 N N . MET A 1 314 ? 20.329 24.527 -7.465 1.00 82.19 314 MET A N 1
ATOM 2496 C CA . MET A 1 314 ? 21.321 23.933 -6.570 1.00 82.19 314 MET A CA 1
ATOM 2497 C C . MET A 1 314 ? 21.333 22.409 -6.711 1.00 82.19 314 MET A C 1
ATOM 2499 O O . MET A 1 314 ? 20.278 21.776 -6.789 1.00 82.19 314 MET A O 1
ATOM 2503 N N . ASP A 1 315 ? 22.533 21.828 -6.716 1.00 86.88 315 ASP A N 1
ATOM 2504 C CA . ASP A 1 315 ? 22.718 20.380 -6.648 1.00 86.88 315 ASP A CA 1
ATOM 2505 C C . ASP A 1 315 ? 22.629 19.932 -5.182 1.00 86.88 315 ASP A C 1
ATOM 2507 O O . ASP A 1 315 ? 23.480 20.285 -4.362 1.00 86.88 315 ASP A O 1
ATOM 2511 N N . ILE A 1 316 ? 21.591 19.165 -4.847 1.00 88.12 316 ILE A N 1
ATOM 2512 C CA . ILE A 1 316 ? 21.367 18.616 -3.505 1.00 88.12 316 ILE A CA 1
ATOM 2513 C C . ILE A 1 316 ? 21.737 17.127 -3.519 1.00 88.12 316 ILE A C 1
ATOM 2515 O O . ILE A 1 316 ? 21.140 16.368 -4.289 1.00 88.12 316 ILE A O 1
ATOM 2519 N N . PRO A 1 317 ? 22.708 16.681 -2.701 1.00 90.50 317 PRO A N 1
ATOM 2520 C CA . PRO A 1 317 ? 23.042 15.269 -2.582 1.00 90.50 317 PRO A CA 1
ATOM 2521 C C . PRO A 1 317 ? 21.990 14.526 -1.754 1.00 90.50 317 PRO A C 1
ATOM 2523 O O . PRO A 1 317 ? 21.637 14.970 -0.667 1.00 90.50 317 PRO A O 1
ATOM 2526 N N . LEU A 1 318 ? 21.542 13.373 -2.252 1.00 91.06 318 LEU A N 1
ATOM 2527 C CA . LEU A 1 318 ? 20.584 12.482 -1.586 1.00 91.06 318 LEU A CA 1
ATOM 2528 C C . LEU A 1 318 ? 21.145 11.049 -1.540 1.00 91.06 318 LEU A C 1
ATOM 2530 O O . LEU A 1 318 ? 20.679 10.176 -2.281 1.00 91.06 318 LEU A O 1
ATOM 2534 N N . PRO A 1 319 ? 22.222 10.806 -0.773 1.00 93.19 319 PRO A N 1
ATOM 2535 C CA . PRO A 1 319 ? 22.832 9.485 -0.671 1.00 93.19 319 PRO A CA 1
ATOM 2536 C C . PRO A 1 319 ? 21.944 8.524 0.130 1.00 93.19 319 PRO A C 1
ATOM 2538 O O . PRO A 1 319 ? 20.956 8.918 0.741 1.00 93.19 319 PRO A O 1
ATOM 2541 N N . PHE A 1 320 ? 22.336 7.251 0.202 1.00 94.94 320 PHE A N 1
ATOM 2542 C CA . PHE A 1 320 ? 21.752 6.351 1.193 1.00 94.94 320 PHE A CA 1
ATOM 2543 C C . PHE A 1 320 ? 22.013 6.894 2.609 1.00 94.94 320 PHE A C 1
ATOM 2545 O O . PHE A 1 320 ? 23.163 6.995 3.042 1.00 94.94 320 PHE A O 1
ATOM 2552 N N . ASN A 1 321 ? 20.953 7.261 3.325 1.00 95.31 321 ASN A N 1
ATOM 2553 C CA . ASN A 1 321 ? 21.062 7.979 4.589 1.00 95.31 321 ASN A CA 1
ATOM 2554 C C . ASN A 1 321 ? 21.267 7.030 5.791 1.00 95.31 321 ASN A C 1
ATOM 2556 O O . ASN A 1 321 ? 20.352 6.340 6.247 1.00 95.31 321 ASN A O 1
ATOM 2560 N N . LEU A 1 322 ? 22.496 6.993 6.320 1.00 95.62 322 LEU A N 1
ATOM 2561 C CA . LEU A 1 322 ? 22.870 6.127 7.447 1.00 95.62 322 LEU A CA 1
ATOM 2562 C C . LEU A 1 322 ? 22.290 6.584 8.795 1.00 95.62 322 LEU A C 1
ATOM 2564 O O . LEU A 1 322 ? 22.080 5.745 9.673 1.00 95.62 322 LEU A O 1
ATOM 2568 N N . GLU A 1 323 ? 21.995 7.877 8.964 1.00 95.44 323 GLU A N 1
ATOM 2569 C CA . GLU A 1 323 ? 21.342 8.379 10.182 1.00 95.44 323 GLU A CA 1
ATOM 2570 C C . GLU A 1 323 ? 19.888 7.900 10.249 1.00 95.44 323 GLU A C 1
ATOM 2572 O O . GLU A 1 323 ? 19.434 7.449 11.302 1.00 95.44 323 GLU A O 1
ATOM 2577 N N . ILE A 1 324 ? 19.185 7.882 9.110 1.00 96.81 324 ILE A N 1
ATOM 2578 C CA . ILE A 1 324 ? 17.847 7.284 9.026 1.00 96.81 324 ILE A CA 1
ATOM 2579 C C . ILE A 1 324 ? 17.906 5.779 9.309 1.00 96.81 324 ILE A C 1
ATOM 2581 O O . ILE A 1 324 ? 17.094 5.261 10.077 1.00 96.81 324 ILE A O 1
ATOM 2585 N N . LEU A 1 325 ? 18.883 5.059 8.743 1.00 96.38 325 LEU A N 1
ATOM 2586 C CA . LEU A 1 325 ? 19.045 3.626 9.013 1.00 96.38 325 LEU A CA 1
ATOM 2587 C C . LEU A 1 325 ? 19.258 3.349 10.508 1.00 96.38 325 LEU A C 1
ATOM 2589 O O . LEU A 1 325 ? 18.668 2.416 11.056 1.00 96.38 325 LEU A O 1
ATOM 2593 N N . LYS A 1 326 ? 20.080 4.160 11.181 1.00 95.25 326 LYS A N 1
ATOM 2594 C CA . LYS A 1 326 ? 20.274 4.071 12.631 1.00 95.25 326 LYS A CA 1
ATOM 2595 C C . LYS A 1 326 ? 18.953 4.280 13.373 1.00 95.25 326 LYS A C 1
ATOM 2597 O O . LYS A 1 326 ? 18.617 3.472 14.239 1.00 95.25 326 LYS A O 1
ATOM 2602 N N . TRP A 1 327 ? 18.185 5.299 12.990 1.00 93.81 327 TRP A N 1
ATOM 2603 C CA . TRP A 1 327 ? 16.871 5.569 13.570 1.00 93.81 327 TRP A CA 1
ATOM 2604 C C . TRP A 1 327 ? 15.906 4.390 13.397 1.00 93.81 327 TRP A C 1
ATOM 2606 O O . TRP A 1 327 ? 15.241 3.993 14.357 1.00 93.81 327 TRP A O 1
ATOM 2616 N N . ALA A 1 328 ? 15.872 3.793 12.204 1.00 95.38 328 ALA A N 1
ATOM 2617 C CA . ALA A 1 328 ? 15.041 2.637 11.890 1.00 95.38 328 ALA A CA 1
ATOM 2618 C C . ALA A 1 328 ? 15.456 1.383 12.674 1.00 95.38 328 ALA A C 1
ATOM 2620 O O . ALA A 1 328 ? 14.594 0.629 13.123 1.00 95.38 328 ALA A O 1
ATOM 2621 N N . ASN A 1 329 ? 16.757 1.163 12.894 1.00 95.12 329 ASN A N 1
ATOM 2622 C CA . ASN A 1 329 ? 17.243 0.064 13.735 1.00 95.12 329 ASN A CA 1
ATOM 2623 C C . ASN A 1 329 ? 16.762 0.210 15.190 1.00 95.12 329 ASN A C 1
ATOM 2625 O O . ASN A 1 329 ? 16.315 -0.767 15.787 1.00 95.12 329 ASN A O 1
ATOM 2629 N N . GLU A 1 330 ? 16.779 1.424 15.747 1.00 94.94 330 GLU A N 1
ATOM 2630 C CA . GLU A 1 330 ? 16.199 1.696 17.071 1.00 94.94 330 GLU A CA 1
ATOM 2631 C C . GLU A 1 330 ? 14.681 1.429 17.092 1.00 94.94 330 GLU A C 1
ATOM 2633 O O . GLU A 1 330 ? 14.167 0.843 18.048 1.00 94.94 330 GLU A O 1
ATOM 2638 N N . THR A 1 331 ? 13.957 1.782 16.020 1.00 95.56 331 THR A N 1
ATOM 2639 C CA . THR A 1 331 ? 12.531 1.441 15.872 1.00 95.56 331 THR A CA 1
ATOM 2640 C C . THR A 1 331 ? 12.309 -0.074 15.876 1.00 95.56 331 THR A C 1
ATOM 2642 O O . THR A 1 331 ? 11.392 -0.556 16.543 1.00 95.56 331 THR A O 1
ATOM 2645 N N . ARG A 1 332 ? 13.157 -0.853 15.190 1.00 94.94 332 ARG A N 1
ATOM 2646 C CA . ARG A 1 332 ? 13.062 -2.325 15.178 1.00 94.94 332 ARG A CA 1
ATOM 2647 C C . ARG A 1 332 ? 13.240 -2.923 16.570 1.00 94.94 332 ARG A C 1
ATOM 2649 O O . ARG A 1 332 ? 12.484 -3.821 16.931 1.00 94.94 332 ARG A O 1
ATOM 2656 N N . GLU A 1 333 ? 14.163 -2.402 17.376 1.00 95.38 333 GLU A N 1
ATOM 2657 C CA . GLU A 1 333 ? 14.328 -2.854 18.764 1.00 95.38 333 GLU A CA 1
ATOM 2658 C C . GLU A 1 333 ? 13.085 -2.571 19.621 1.00 95.38 333 GLU A C 1
ATOM 2660 O O . GLU A 1 333 ? 12.687 -3.407 20.435 1.00 95.38 333 GLU A O 1
ATOM 2665 N N . ILE A 1 334 ? 12.407 -1.440 19.405 1.00 95.81 334 ILE A N 1
ATOM 2666 C CA . ILE A 1 334 ? 11.121 -1.149 20.058 1.00 95.81 334 ILE A CA 1
ATOM 2667 C C . ILE A 1 334 ? 10.058 -2.170 19.626 1.00 95.81 334 ILE A C 1
ATOM 2669 O O . ILE A 1 334 ? 9.399 -2.775 20.470 1.00 95.81 334 ILE A O 1
ATOM 2673 N N . LEU A 1 335 ? 9.922 -2.419 18.320 1.00 95.38 335 LEU A N 1
ATOM 2674 C CA . LEU A 1 335 ? 8.958 -3.381 17.774 1.00 95.38 335 LEU A CA 1
ATOM 2675 C C . LEU A 1 335 ? 9.214 -4.813 18.266 1.00 95.38 335 LEU A C 1
ATOM 2677 O O . LEU A 1 335 ? 8.266 -5.549 18.540 1.00 95.38 335 LEU A O 1
ATOM 2681 N N . LYS A 1 336 ? 10.480 -5.214 18.394 1.00 92.38 336 LYS A N 1
ATOM 2682 C CA . LYS A 1 336 ? 10.892 -6.532 18.893 1.00 92.38 336 LYS A CA 1
ATOM 2683 C C . LYS A 1 336 ? 10.516 -6.746 20.358 1.00 92.38 336 LYS A C 1
ATOM 2685 O O . LYS A 1 336 ? 10.131 -7.847 20.736 1.00 92.38 336 LYS A O 1
ATOM 2690 N N . ASN A 1 337 ? 10.609 -5.696 21.173 1.00 92.31 337 ASN A N 1
ATOM 2691 C CA . ASN A 1 337 ? 10.331 -5.753 22.609 1.00 92.31 337 ASN A CA 1
ATOM 2692 C C . ASN A 1 337 ? 8.870 -5.428 22.972 1.00 92.31 337 ASN A C 1
ATOM 2694 O O . ASN A 1 337 ? 8.509 -5.475 24.152 1.00 92.31 337 ASN A O 1
ATOM 2698 N N . ALA A 1 338 ? 8.031 -5.104 21.983 1.00 94.81 338 ALA A N 1
ATOM 2699 C CA . ALA A 1 338 ? 6.633 -4.753 22.187 1.00 94.81 338 ALA A CA 1
ATOM 2700 C C . ALA A 1 338 ? 5.841 -5.917 22.807 1.00 94.81 338 ALA A C 1
ATOM 2702 O O . ALA A 1 338 ? 5.940 -7.062 22.368 1.00 94.81 338 ALA A O 1
ATOM 2703 N N . LYS A 1 339 ? 5.011 -5.614 23.811 1.00 94.00 339 LYS A N 1
ATOM 2704 C CA . LYS A 1 339 ? 4.145 -6.591 24.485 1.00 94.00 339 LYS A CA 1
ATOM 2705 C C . LYS A 1 339 ? 2.695 -6.146 24.418 1.00 94.00 339 LYS A C 1
ATOM 2707 O O . LYS A 1 339 ? 2.391 -4.986 24.686 1.00 94.00 339 LYS A O 1
ATOM 2712 N N . LEU A 1 340 ? 1.814 -7.088 24.098 1.00 94.69 340 LEU A N 1
ATOM 2713 C CA . LEU A 1 340 ? 0.376 -6.857 24.095 1.00 94.69 340 LEU A CA 1
ATOM 2714 C C . LEU A 1 340 ? -0.129 -6.689 25.541 1.00 94.69 340 LEU A C 1
ATOM 2716 O O . LEU A 1 340 ? 0.156 -7.556 26.374 1.00 94.69 340 LEU A O 1
ATOM 2720 N N . PRO A 1 341 ? -0.872 -5.616 25.869 1.00 96.12 341 PRO A N 1
ATOM 2721 C CA . PRO A 1 341 ? -1.486 -5.491 27.186 1.00 96.12 341 PRO A CA 1
ATOM 2722 C C . PRO A 1 341 ? -2.507 -6.616 27.439 1.00 96.12 341 PRO A C 1
ATOM 2724 O O . PRO A 1 341 ? -3.280 -6.929 26.533 1.00 96.12 341 PRO A O 1
ATOM 2727 N N . PRO A 1 342 ? -2.596 -7.193 28.657 1.00 91.19 342 PRO A N 1
ATOM 2728 C CA . PRO A 1 342 ? -3.401 -8.396 28.920 1.00 91.19 342 PRO A CA 1
ATOM 2729 C C . PRO A 1 342 ? -4.901 -8.267 28.617 1.00 91.19 342 PRO A C 1
ATOM 2731 O O . PRO A 1 342 ? -5.586 -9.266 28.415 1.00 91.19 342 PRO A O 1
ATOM 2734 N N . GLN A 1 343 ? -5.432 -7.042 28.635 1.00 92.31 343 GLN A N 1
ATOM 2735 C CA . GLN A 1 343 ? -6.849 -6.762 28.387 1.00 92.31 343 GLN A CA 1
ATOM 2736 C C . GLN A 1 343 ? -7.178 -6.524 26.908 1.00 92.31 343 GLN A C 1
ATOM 2738 O O . GLN A 1 343 ? -8.357 -6.428 26.562 1.00 92.31 343 GLN A O 1
ATOM 2743 N N . VAL A 1 344 ? -6.163 -6.391 26.052 1.00 96.94 344 VAL A N 1
ATOM 2744 C CA . VAL A 1 344 ? -6.332 -6.125 24.623 1.00 96.94 344 VAL A CA 1
ATOM 2745 C C . VAL A 1 344 ? -6.206 -7.432 23.863 1.00 96.94 344 VAL A C 1
ATOM 2747 O O . VAL A 1 344 ? -5.267 -8.194 24.069 1.00 96.94 344 VAL A O 1
ATOM 2750 N N . LYS A 1 345 ? -7.144 -7.694 22.955 1.00 97.50 345 LYS A N 1
ATOM 2751 C CA . LYS A 1 345 ? -7.055 -8.844 22.054 1.00 97.50 345 LYS A CA 1
ATOM 2752 C C . LYS A 1 345 ? -6.383 -8.434 20.757 1.00 97.50 345 LYS A C 1
ATOM 2754 O O . LYS A 1 345 ? -6.707 -7.389 20.197 1.00 97.50 345 LYS A O 1
ATOM 2759 N N . PHE A 1 346 ? -5.499 -9.283 20.259 1.00 97.75 346 PHE A N 1
ATOM 2760 C CA . PHE A 1 346 ? -4.833 -9.083 18.982 1.00 97.75 346 PHE A CA 1
ATOM 2761 C C . PHE A 1 346 ? -5.279 -10.135 17.968 1.00 97.75 346 PHE A C 1
ATOM 2763 O O . PHE A 1 346 ? -5.418 -11.310 18.308 1.00 97.75 346 PHE A O 1
ATOM 2770 N N . TYR A 1 347 ? -5.494 -9.710 16.730 1.00 97.06 347 TYR A N 1
ATOM 2771 C CA . TYR A 1 347 ? -5.815 -10.562 15.593 1.00 97.06 347 TYR A CA 1
ATOM 2772 C C . TYR A 1 347 ? -4.909 -10.181 14.428 1.00 97.06 347 TYR A C 1
ATOM 2774 O O . TYR A 1 347 ? -4.669 -8.996 14.184 1.00 97.06 347 TYR A O 1
ATOM 2782 N N . ASN A 1 348 ? -4.439 -11.178 13.690 1.00 95.62 348 ASN A N 1
ATOM 2783 C CA . ASN A 1 348 ? -3.581 -10.977 12.532 1.00 95.62 348 ASN A CA 1
ATOM 2784 C C . ASN A 1 348 ? -4.240 -11.589 11.292 1.00 95.62 348 ASN A C 1
ATOM 2786 O O . ASN A 1 348 ? -4.673 -12.740 11.314 1.00 95.62 348 ASN A O 1
ATOM 2790 N N . ILE A 1 349 ? -4.321 -10.825 10.213 1.00 94.88 349 ILE A N 1
ATOM 2791 C CA . ILE A 1 349 ? -4.708 -11.305 8.892 1.00 94.88 349 ILE A CA 1
ATOM 2792 C C . ILE A 1 349 ? -3.524 -11.059 7.970 1.00 94.88 349 ILE A C 1
ATOM 2794 O O . ILE A 1 349 ? -3.140 -9.914 7.750 1.00 94.88 349 ILE A O 1
ATOM 2798 N N . TYR A 1 350 ? -2.961 -12.119 7.409 1.00 91.62 350 TYR A N 1
ATOM 2799 C CA . TYR A 1 350 ? -1.867 -12.043 6.446 1.00 91.62 350 TYR A CA 1
ATOM 2800 C C . TYR A 1 350 ? -2.353 -12.542 5.088 1.00 91.62 350 TYR A C 1
ATOM 2802 O O . TYR A 1 350 ? -3.196 -13.433 5.014 1.00 91.62 350 TYR A O 1
ATOM 2810 N N . ALA A 1 351 ? -1.864 -11.945 4.006 1.00 88.00 351 ALA A N 1
ATOM 2811 C CA . ALA A 1 351 ? -2.244 -12.357 2.663 1.00 88.00 351 ALA A CA 1
ATOM 2812 C C . ALA A 1 351 ? -1.230 -13.349 2.072 1.00 88.00 351 ALA A C 1
ATOM 2814 O O . ALA A 1 351 ? -0.046 -13.302 2.406 1.00 88.00 351 ALA A O 1
ATOM 2815 N N . THR A 1 352 ? -1.718 -14.288 1.258 1.00 84.75 352 THR A N 1
ATOM 2816 C CA . THR A 1 352 ? -0.935 -15.422 0.729 1.00 84.75 352 THR A CA 1
ATOM 2817 C C . THR A 1 352 ? -1.200 -15.675 -0.758 1.00 84.75 352 THR A C 1
ATOM 2819 O O . THR A 1 352 ? -2.086 -15.067 -1.369 1.00 84.75 352 THR A O 1
ATOM 2822 N N . GLY A 1 353 ? -0.474 -16.626 -1.347 1.00 78.50 353 GLY A N 1
ATOM 2823 C CA . GLY A 1 353 ? -0.776 -17.190 -2.659 1.00 78.50 353 GLY A CA 1
ATOM 2824 C C . GLY A 1 353 ? -0.245 -16.381 -3.840 1.00 78.50 353 GLY A C 1
ATOM 2825 O O . GLY A 1 353 ? -0.650 -16.648 -4.975 1.00 78.50 353 GLY A O 1
ATOM 2826 N N . LEU A 1 354 ? 0.636 -15.405 -3.601 1.00 79.50 354 LEU A N 1
ATOM 2827 C CA . LEU A 1 354 ? 1.305 -14.626 -4.639 1.00 79.50 354 LEU A CA 1
ATOM 2828 C C . LEU A 1 354 ? 2.827 -14.693 -4.520 1.00 79.50 354 LEU A C 1
ATOM 2830 O O . LEU A 1 354 ? 3.401 -14.597 -3.435 1.00 79.50 354 LEU A O 1
ATOM 2834 N N . GLU A 1 355 ? 3.479 -14.770 -5.681 1.00 82.75 355 GLU A N 1
ATOM 2835 C CA . GLU A 1 355 ? 4.926 -14.613 -5.800 1.00 82.75 355 GLU A CA 1
ATOM 2836 C C . GLU A 1 355 ? 5.337 -13.235 -5.277 1.00 82.75 355 GLU A C 1
ATOM 2838 O O . GLU A 1 355 ? 5.014 -12.198 -5.859 1.00 82.75 355 GLU A O 1
ATOM 2843 N N . THR A 1 356 ? 6.054 -13.228 -4.158 1.00 86.94 356 THR A N 1
ATOM 2844 C CA . THR A 1 356 ? 6.404 -12.007 -3.437 1.00 86.94 356 THR A CA 1
ATOM 2845 C C . THR A 1 356 ? 7.907 -11.762 -3.474 1.00 86.94 356 THR A C 1
ATOM 2847 O O . THR A 1 356 ? 8.664 -12.644 -3.059 1.00 86.94 356 THR A O 1
ATOM 2850 N N . PRO A 1 357 ? 8.366 -10.598 -3.981 1.00 89.19 357 PRO A N 1
ATOM 2851 C CA . PRO A 1 357 ? 9.783 -10.274 -4.071 1.00 89.19 357 PRO A CA 1
ATOM 2852 C C . PRO A 1 357 ? 10.504 -10.414 -2.731 1.00 89.19 357 PRO A C 1
ATOM 2854 O O . PRO A 1 357 ? 10.200 -9.711 -1.766 1.00 89.19 357 PRO A O 1
ATOM 2857 N N . HIS A 1 358 ? 11.512 -11.278 -2.700 1.00 87.75 358 HIS A N 1
ATOM 2858 C CA . HIS A 1 358 ? 12.250 -11.607 -1.488 1.00 87.75 358 HIS A CA 1
ATOM 2859 C C . HIS A 1 358 ? 13.735 -11.255 -1.601 1.00 87.75 358 HIS A C 1
ATOM 2861 O O . HIS A 1 358 ? 14.238 -10.445 -0.826 1.00 87.75 358 HIS A O 1
ATOM 2867 N N . THR A 1 359 ? 14.413 -11.797 -2.614 1.00 86.44 359 THR A N 1
ATOM 2868 C CA . THR A 1 359 ? 15.809 -11.471 -2.956 1.00 86.44 359 THR A CA 1
ATOM 2869 C C . THR A 1 359 ? 15.829 -10.653 -4.239 1.00 86.44 359 THR A C 1
ATOM 2871 O O . THR A 1 359 ? 15.068 -10.940 -5.166 1.00 86.44 359 THR A O 1
ATOM 2874 N N . VAL A 1 360 ? 16.688 -9.635 -4.299 1.00 89.25 360 VAL A N 1
ATOM 2875 C CA . VAL A 1 360 ? 16.824 -8.748 -5.466 1.00 89.25 360 VAL A CA 1
ATOM 2876 C C . VAL A 1 360 ? 18.136 -9.041 -6.169 1.00 89.25 360 VAL A C 1
ATOM 2878 O O . VAL A 1 360 ? 19.176 -9.046 -5.527 1.00 89.25 360 VAL A O 1
ATOM 2881 N N . CYS A 1 361 ? 18.100 -9.233 -7.482 1.00 89.12 361 CYS A N 1
ATOM 2882 C CA . CYS A 1 361 ? 19.254 -9.546 -8.313 1.00 89.12 361 CYS A CA 1
ATOM 2883 C C . CYS A 1 361 ? 19.420 -8.506 -9.429 1.00 89.12 361 CYS A C 1
ATOM 2885 O O . CYS A 1 361 ? 18.470 -8.212 -10.156 1.00 89.12 361 CYS A O 1
ATOM 2887 N N . TYR A 1 362 ? 20.631 -7.974 -9.603 1.00 88.75 362 TYR A N 1
ATOM 2888 C CA . TYR A 1 362 ? 20.966 -7.020 -10.662 1.00 88.75 362 TYR A CA 1
ATOM 2889 C C . TYR A 1 362 ? 21.977 -7.593 -11.661 1.00 88.75 362 TYR A C 1
ATOM 2891 O O . TYR A 1 362 ? 22.994 -8.182 -11.287 1.00 88.75 362 TYR A O 1
ATOM 2899 N N . GLY A 1 363 ? 21.716 -7.355 -12.950 1.00 86.88 363 GLY A N 1
ATOM 2900 C CA . GLY A 1 363 ? 22.536 -7.841 -14.063 1.00 86.88 363 GLY A CA 1
ATOM 2901 C C . GLY A 1 363 ? 22.281 -9.309 -14.429 1.00 86.88 363 GLY A C 1
ATOM 2902 O O . GLY A 1 363 ? 21.310 -9.937 -13.999 1.00 86.88 363 GLY A O 1
ATOM 2903 N N . ASP A 1 364 ? 23.147 -9.852 -15.281 1.00 85.00 364 ASP A N 1
ATOM 2904 C CA . ASP A 1 364 ? 23.215 -11.282 -15.597 1.00 85.00 364 ASP A CA 1
ATOM 2905 C C . ASP A 1 364 ? 24.607 -11.692 -16.094 1.00 85.00 364 ASP A C 1
ATOM 2907 O O . ASP A 1 364 ? 25.501 -10.865 -16.274 1.00 85.00 364 ASP A O 1
ATOM 2911 N N . ALA A 1 365 ? 24.794 -12.995 -16.315 1.00 77.88 365 ALA A N 1
ATOM 2912 C CA . ALA A 1 365 ? 26.041 -13.558 -16.826 1.00 77.88 365 ALA A CA 1
ATOM 2913 C C . ALA A 1 365 ? 26.450 -12.989 -18.200 1.00 77.88 365 ALA A C 1
ATOM 2915 O O . ALA A 1 365 ? 27.629 -13.007 -18.559 1.00 77.88 365 ALA A O 1
ATOM 2916 N N . GLU A 1 366 ? 25.510 -12.474 -18.993 1.00 85.06 366 GLU A N 1
ATOM 2917 C CA . GLU A 1 366 ? 25.835 -11.810 -20.254 1.00 85.06 366 GLU A CA 1
ATOM 2918 C C . GLU A 1 366 ? 26.259 -10.360 -19.995 1.00 85.06 366 GLU A C 1
ATOM 2920 O O . GLU A 1 366 ? 27.311 -9.939 -20.487 1.00 85.06 366 GLU A O 1
ATOM 2925 N N . ASN A 1 367 ? 25.522 -9.657 -19.130 1.00 87.06 367 ASN A N 1
ATOM 2926 C CA . ASN A 1 367 ? 25.659 -8.235 -18.828 1.00 87.06 367 ASN A CA 1
ATOM 2927 C C . ASN A 1 367 ? 25.931 -7.998 -17.325 1.00 87.06 367 ASN A C 1
ATOM 2929 O O . ASN A 1 367 ? 25.029 -7.578 -16.589 1.00 87.06 367 ASN A O 1
ATOM 2933 N N . PRO A 1 368 ? 27.161 -8.259 -16.839 1.00 87.50 368 PRO A N 1
ATOM 2934 C CA . PRO A 1 368 ? 27.526 -7.986 -15.455 1.00 87.50 368 PRO A CA 1
ATOM 2935 C C . PRO A 1 368 ? 27.608 -6.477 -15.187 1.00 87.50 368 PRO A C 1
ATOM 2937 O O . PRO A 1 368 ? 27.925 -5.661 -16.057 1.00 87.50 368 PRO A O 1
ATOM 2940 N N . VAL A 1 369 ? 27.357 -6.097 -13.941 1.00 90.12 369 VAL A N 1
ATOM 2941 C CA . VAL A 1 369 ? 27.424 -4.726 -13.447 1.00 90.12 369 VAL A CA 1
ATOM 2942 C C . VAL A 1 369 ? 28.878 -4.362 -13.163 1.00 90.12 369 VAL A C 1
ATOM 2944 O O . VAL A 1 369 ? 29.448 -4.775 -12.157 1.00 90.12 369 VAL A O 1
ATOM 2947 N N . ALA A 1 370 ? 29.489 -3.554 -14.029 1.00 85.12 370 ALA A N 1
ATOM 2948 C CA . ALA A 1 370 ? 30.861 -3.079 -13.823 1.00 85.12 370 ALA A CA 1
ATOM 2949 C C . ALA A 1 370 ? 30.965 -2.019 -12.706 1.00 85.12 370 ALA A C 1
ATOM 2951 O O . ALA A 1 370 ? 31.890 -2.041 -11.899 1.00 85.12 370 ALA A O 1
ATOM 2952 N N . ASP A 1 371 ? 29.982 -1.125 -12.613 1.00 89.06 371 ASP A N 1
ATOM 2953 C CA . ASP A 1 371 ? 29.965 0.024 -11.700 1.00 89.06 371 ASP A CA 1
ATOM 2954 C C . ASP A 1 371 ? 28.664 0.017 -10.890 1.00 89.06 371 ASP A C 1
ATOM 2956 O O . ASP A 1 371 ? 27.578 0.012 -11.477 1.00 89.06 371 ASP A O 1
ATOM 2960 N N . LEU A 1 372 ? 28.771 0.008 -9.558 1.00 91.00 372 LEU A N 1
ATOM 2961 C CA . LEU A 1 372 ? 27.616 -0.055 -8.660 1.00 91.00 372 LEU A CA 1
ATOM 2962 C C . LEU A 1 372 ? 26.731 1.195 -8.762 1.00 91.00 372 LEU A C 1
ATOM 2964 O O . LEU A 1 372 ? 25.523 1.100 -8.561 1.00 91.00 372 LEU A O 1
ATOM 2968 N N . GLN A 1 373 ? 27.263 2.342 -9.197 1.00 89.25 373 GLN A N 1
ATOM 2969 C CA . GLN A 1 373 ? 26.455 3.546 -9.432 1.00 89.25 373 GLN A CA 1
ATOM 2970 C C . GLN A 1 373 ? 25.461 3.381 -10.588 1.00 89.25 373 GLN A C 1
ATOM 2972 O O . GLN A 1 373 ? 24.481 4.133 -10.677 1.00 89.25 373 GLN A O 1
ATOM 2977 N N . LYS A 1 374 ? 25.695 2.395 -11.470 1.00 87.44 374 LYS A N 1
ATOM 2978 C CA . LYS A 1 374 ? 24.788 2.055 -12.572 1.00 87.44 374 LYS A CA 1
ATOM 2979 C C . LYS A 1 374 ? 23.593 1.222 -12.133 1.00 87.44 374 LYS A C 1
ATOM 2981 O O . LYS A 1 374 ? 22.649 1.134 -12.913 1.00 87.44 374 LYS A O 1
ATOM 2986 N N . LEU A 1 375 ? 23.597 0.657 -10.920 1.00 87.94 375 LEU A N 1
ATOM 2987 C CA . LEU A 1 375 ? 22.494 -0.170 -10.421 1.00 87.94 375 LEU A CA 1
ATOM 2988 C C . LEU A 1 375 ? 21.139 0.545 -10.521 1.00 87.94 375 LEU A C 1
ATOM 2990 O O . LEU A 1 375 ? 20.158 -0.077 -10.907 1.00 87.94 375 LEU A O 1
ATOM 2994 N N . ARG A 1 376 ? 21.108 1.868 -10.307 1.00 84.38 376 ARG A N 1
ATOM 2995 C CA . ARG A 1 376 ? 19.901 2.710 -10.421 1.00 84.38 376 ARG A CA 1
ATOM 2996 C C . ARG A 1 376 ? 19.216 2.684 -11.789 1.00 84.38 376 ARG A C 1
ATOM 2998 O O . ARG A 1 376 ? 18.044 3.032 -11.906 1.00 84.38 376 ARG A O 1
ATOM 3005 N N . TYR A 1 377 ? 19.955 2.311 -12.831 1.00 83.31 377 TYR A N 1
ATOM 3006 C CA . TYR A 1 377 ? 19.478 2.274 -14.214 1.00 83.31 377 TYR A CA 1
ATOM 3007 C C . TYR A 1 377 ? 19.248 0.846 -14.721 1.00 83.31 377 TYR A C 1
ATOM 3009 O O . TYR A 1 377 ? 18.914 0.664 -15.892 1.00 83.31 377 TYR A O 1
ATOM 3017 N N . ILE A 1 378 ? 19.461 -0.162 -13.872 1.00 85.25 378 ILE A N 1
ATOM 3018 C CA . ILE A 1 378 ? 19.314 -1.574 -14.215 1.00 85.25 378 ILE A CA 1
ATOM 3019 C C . ILE A 1 378 ? 18.000 -2.077 -13.628 1.00 85.25 378 ILE A C 1
ATOM 3021 O O . ILE A 1 378 ? 17.692 -1.842 -12.464 1.00 85.25 378 ILE A O 1
ATOM 3025 N N . GLU A 1 379 ? 17.224 -2.784 -14.443 1.00 84.19 379 GLU A N 1
ATOM 3026 C CA . GLU A 1 379 ? 15.990 -3.408 -13.982 1.00 84.19 379 GLU A CA 1
ATOM 3027 C C . GLU A 1 379 ? 16.309 -4.589 -13.044 1.00 84.19 379 GLU A C 1
ATOM 3029 O O . GLU A 1 379 ? 17.089 -5.472 -13.425 1.00 84.19 379 GLU A O 1
ATOM 3034 N N . PRO A 1 380 ? 15.749 -4.615 -11.821 1.00 86.06 380 PRO A N 1
ATOM 3035 C CA . PRO A 1 380 ? 15.956 -5.717 -10.895 1.00 86.06 380 PRO A CA 1
ATOM 3036 C C . PRO A 1 380 ? 15.220 -6.977 -11.360 1.00 86.06 380 PRO A C 1
ATOM 3038 O O . PRO A 1 380 ? 14.102 -6.923 -11.869 1.00 86.06 380 PRO A O 1
ATOM 3041 N N . LYS A 1 381 ? 15.831 -8.132 -11.111 1.00 85.56 381 LYS A N 1
ATOM 3042 C CA . LYS A 1 381 ? 15.184 -9.448 -11.135 1.00 85.56 381 LYS A CA 1
ATOM 3043 C C . LYS A 1 381 ? 14.938 -9.883 -9.695 1.00 85.56 381 LYS A C 1
ATOM 3045 O O . LYS A 1 381 ? 15.703 -9.518 -8.808 1.00 85.56 381 LYS A O 1
ATOM 3050 N N . TYR A 1 382 ? 13.904 -10.678 -9.458 1.00 84.75 382 TYR A N 1
ATOM 3051 C CA . TYR A 1 382 ? 13.545 -11.099 -8.107 1.00 84.75 382 TYR A CA 1
ATOM 3052 C C . TYR A 1 382 ? 13.552 -12.618 -7.972 1.00 84.75 382 TYR A C 1
ATOM 3054 O O . TYR A 1 382 ? 13.175 -13.335 -8.900 1.00 84.75 382 TYR A O 1
ATOM 3062 N N . VAL A 1 383 ? 13.954 -13.090 -6.794 1.00 82.81 383 VAL A N 1
ATOM 3063 C CA . VAL A 1 383 ? 13.579 -14.416 -6.294 1.00 82.81 383 VAL A CA 1
ATOM 3064 C C . VAL A 1 383 ? 12.367 -14.225 -5.398 1.00 82.81 383 VAL A C 1
ATOM 3066 O O . VAL A 1 383 ? 12.335 -13.294 -4.587 1.00 82.81 383 VAL A O 1
ATOM 3069 N N . TYR A 1 384 ? 11.385 -15.101 -5.562 1.00 85.56 384 TYR A N 1
ATOM 3070 C CA . TYR A 1 384 ? 10.085 -14.976 -4.927 1.00 85.56 384 TYR A CA 1
ATOM 3071 C C . TYR A 1 384 ? 9.892 -16.014 -3.825 1.00 85.56 384 TYR A C 1
ATOM 3073 O O . TYR A 1 384 ? 10.393 -17.135 -3.917 1.00 85.56 384 TYR A O 1
ATOM 3081 N N . VAL A 1 385 ? 9.126 -15.626 -2.811 1.00 82.75 385 VAL A N 1
ATOM 3082 C CA . VAL A 1 385 ? 8.554 -16.508 -1.784 1.00 82.75 385 VAL A CA 1
ATOM 3083 C C . VAL A 1 385 ? 7.038 -16.312 -1.745 1.00 82.75 385 VAL A C 1
ATOM 3085 O O . VAL A 1 385 ? 6.515 -15.436 -2.438 1.00 82.75 385 VAL A O 1
ATOM 3088 N N . ASP A 1 386 ? 6.325 -17.118 -0.959 1.00 86.50 386 ASP A N 1
ATOM 3089 C CA . ASP A 1 386 ? 4.889 -16.912 -0.760 1.00 86.50 386 ASP A CA 1
ATOM 3090 C C . ASP A 1 386 ? 4.612 -15.621 0.029 1.00 86.50 386 ASP A C 1
ATOM 3092 O O . ASP A 1 386 ? 5.336 -15.259 0.964 1.00 86.50 386 ASP A O 1
ATOM 3096 N N . GLY A 1 387 ? 3.547 -14.923 -0.346 1.00 88.12 387 GLY A N 1
ATOM 3097 C CA . GLY A 1 387 ? 3.138 -13.651 0.242 1.00 88.12 387 GLY A CA 1
ATOM 3098 C C . GLY A 1 387 ? 1.988 -13.028 -0.531 1.00 88.12 387 GLY A C 1
ATOM 3099 O O . GLY A 1 387 ? 1.205 -13.721 -1.181 1.00 88.12 387 GLY A O 1
ATOM 3100 N N . ASP A 1 388 ? 1.905 -11.705 -0.469 1.00 88.94 388 ASP A N 1
ATOM 3101 C CA . ASP A 1 388 ? 0.820 -10.916 -1.058 1.00 88.94 388 ASP A CA 1
ATOM 3102 C C . ASP A 1 388 ? 1.254 -10.042 -2.251 1.00 88.94 388 ASP A C 1
ATOM 3104 O O . ASP A 1 388 ? 0.551 -9.114 -2.663 1.00 88.94 388 ASP A O 1
ATOM 3108 N N . GLY A 1 389 ? 2.431 -10.328 -2.811 1.00 87.94 389 GLY A N 1
ATOM 3109 C CA . GLY A 1 389 ? 3.084 -9.547 -3.861 1.00 87.94 389 GLY A CA 1
ATOM 3110 C C . GLY A 1 389 ? 3.935 -8.387 -3.331 1.00 87.94 389 GLY A C 1
ATOM 3111 O O . GLY A 1 389 ? 4.712 -7.819 -4.095 1.00 87.94 389 GLY A O 1
ATOM 3112 N N . THR A 1 390 ? 3.836 -8.044 -2.040 1.00 89.75 390 THR A N 1
ATOM 3113 C CA . THR A 1 390 ? 4.674 -7.025 -1.375 1.00 89.75 390 THR A CA 1
ATOM 3114 C C . THR A 1 390 ? 5.395 -7.583 -0.150 1.00 89.75 390 THR A C 1
ATOM 3116 O O . THR A 1 390 ? 6.609 -7.430 -0.021 1.00 89.75 390 THR A O 1
ATOM 3119 N N . VAL A 1 391 ? 4.655 -8.223 0.751 1.00 94.44 391 VAL A N 1
ATOM 3120 C CA . VAL A 1 391 ? 5.101 -8.685 2.064 1.00 94.44 391 VAL A CA 1
ATOM 3121 C C . VAL A 1 391 ? 5.138 -10.216 2.083 1.00 94.44 391 VAL A C 1
ATOM 3123 O O . VAL A 1 391 ? 4.112 -10.850 1.823 1.00 94.44 391 VAL A O 1
ATOM 3126 N N . PRO A 1 392 ? 6.296 -10.834 2.384 1.00 94.06 392 PRO A N 1
ATOM 3127 C CA . PRO A 1 392 ? 6.380 -12.278 2.586 1.00 94.06 392 PRO A CA 1
ATOM 3128 C C . PRO A 1 392 ? 5.470 -12.755 3.723 1.00 94.06 392 PRO A C 1
ATOM 3130 O O . PRO A 1 392 ? 5.398 -12.096 4.766 1.00 94.06 392 PRO A O 1
ATOM 3133 N N . VAL A 1 393 ? 4.853 -13.932 3.574 1.00 89.94 393 VAL A N 1
ATOM 3134 C CA . VAL A 1 393 ? 4.002 -14.532 4.624 1.00 89.94 393 VAL A CA 1
ATOM 3135 C C . VAL A 1 393 ? 4.743 -14.627 5.957 1.00 89.94 393 VAL A C 1
ATOM 3137 O O . VAL A 1 393 ? 4.205 -14.239 6.992 1.00 89.94 393 VAL A O 1
ATOM 3140 N N . GLU A 1 394 ? 5.999 -15.080 5.939 1.00 93.25 394 GLU A N 1
ATOM 3141 C CA . GLU A 1 394 ? 6.805 -15.240 7.155 1.00 93.25 394 GLU A CA 1
ATOM 3142 C C . GLU A 1 394 ? 7.009 -13.915 7.909 1.00 93.25 394 GLU A C 1
ATOM 3144 O O . GLU A 1 394 ? 6.957 -13.892 9.137 1.00 93.25 394 GLU A O 1
ATOM 3149 N N . SER A 1 395 ? 7.141 -12.796 7.187 1.00 96.25 395 SER A N 1
ATOM 3150 C CA . SER A 1 395 ? 7.232 -11.457 7.779 1.00 96.25 395 SER A CA 1
ATOM 3151 C C . SER A 1 395 ? 5.899 -11.025 8.384 1.00 96.25 395 SER A C 1
ATOM 3153 O O . SER A 1 395 ? 5.863 -10.500 9.497 1.00 96.25 395 SER A O 1
ATOM 3155 N N . ALA A 1 396 ? 4.792 -11.283 7.683 1.00 95.44 396 ALA A N 1
ATOM 3156 C CA . ALA A 1 396 ? 3.454 -10.926 8.145 1.00 95.44 396 ALA A CA 1
ATOM 3157 C C . ALA A 1 396 ? 2.983 -11.754 9.353 1.00 95.44 396 ALA A C 1
ATOM 3159 O O . ALA A 1 396 ? 2.202 -11.272 10.174 1.00 95.44 396 ALA A O 1
ATOM 3160 N N . MET A 1 397 ? 3.473 -12.985 9.504 1.00 92.62 397 MET A N 1
ATOM 3161 C CA . MET A 1 397 ? 3.173 -13.851 10.649 1.00 92.62 397 MET A CA 1
ATOM 3162 C C . MET A 1 397 ? 4.075 -13.592 11.863 1.00 92.62 397 MET A C 1
ATOM 3164 O O . MET A 1 397 ? 3.696 -13.917 12.990 1.00 92.62 397 MET A O 1
ATOM 3168 N N . ALA A 1 398 ? 5.254 -13.002 11.665 1.00 93.31 398 ALA A N 1
ATOM 3169 C CA . ALA A 1 398 ? 6.259 -12.774 12.704 1.00 93.31 398 ALA A CA 1
ATOM 3170 C C . ALA A 1 398 ? 5.960 -11.544 13.588 1.00 93.31 398 ALA A C 1
ATOM 3172 O O . ALA A 1 398 ? 6.834 -10.720 13.881 1.00 93.31 398 ALA A O 1
ATOM 3173 N N . ASP A 1 399 ? 4.709 -11.434 14.040 1.00 94.00 399 ASP A N 1
ATOM 3174 C CA . ASP A 1 399 ? 4.219 -10.344 14.884 1.00 94.00 399 ASP A CA 1
ATOM 3175 C C . ASP A 1 399 ? 4.778 -10.388 16.316 1.00 94.00 399 ASP A C 1
ATOM 3177 O O . ASP A 1 399 ? 4.959 -9.334 16.929 1.00 94.00 399 ASP A O 1
ATOM 3181 N N . GLY A 1 400 ? 5.121 -11.573 16.829 1.00 90.44 400 GLY A N 1
ATOM 3182 C CA . GLY A 1 400 ? 5.686 -11.757 18.171 1.00 90.44 400 GLY A CA 1
ATOM 3183 C C . GLY A 1 400 ? 4.701 -11.516 19.324 1.00 90.44 400 GLY A C 1
ATOM 3184 O O . GLY A 1 400 ? 5.131 -11.322 20.458 1.00 90.44 400 GLY A O 1
ATOM 3185 N N . LEU A 1 401 ? 3.395 -11.503 19.052 1.00 91.19 401 LEU A N 1
ATOM 3186 C CA . LEU A 1 401 ? 2.322 -11.243 20.010 1.00 91.19 401 LEU A CA 1
ATOM 3187 C C . LEU A 1 401 ? 1.470 -12.498 20.246 1.00 91.19 401 LEU A C 1
ATOM 3189 O O . LEU A 1 401 ? 1.441 -13.432 19.444 1.00 91.19 401 LEU A O 1
ATOM 3193 N N . ASP A 1 402 ? 0.733 -12.522 21.353 1.00 88.31 402 ASP A N 1
ATOM 3194 C CA . ASP A 1 402 ? -0.247 -13.578 21.613 1.00 88.31 402 ASP A CA 1
ATOM 3195 C C . ASP A 1 402 ? -1.559 -13.253 20.881 1.00 88.31 402 ASP A C 1
ATOM 3197 O O . ASP A 1 402 ? -2.430 -12.545 21.391 1.00 88.31 402 ASP A O 1
ATOM 3201 N N . ALA A 1 403 ? -1.648 -13.672 19.616 1.00 89.25 403 ALA A N 1
ATOM 3202 C CA . ALA A 1 403 ? -2.822 -13.439 18.783 1.00 89.25 403 ALA A CA 1
ATOM 3203 C C . ALA A 1 403 ? -3.936 -14.434 19.118 1.00 89.25 403 ALA A C 1
ATOM 3205 O O . ALA A 1 403 ? -3.711 -15.642 19.158 1.00 89.25 403 ALA A O 1
ATOM 3206 N N . VAL A 1 404 ? -5.164 -13.929 19.239 1.00 89.31 404 VAL A N 1
ATOM 3207 C CA . VAL A 1 404 ? -6.376 -14.751 19.355 1.00 89.31 404 VAL A CA 1
ATOM 3208 C C . VAL A 1 404 ? -6.571 -15.601 18.101 1.00 89.31 404 VAL A C 1
ATOM 3210 O O . VAL A 1 404 ? -7.003 -16.747 18.193 1.00 89.31 404 VAL A O 1
ATOM 3213 N N . ALA A 1 405 ? -6.262 -15.036 16.933 1.00 85.06 405 ALA A N 1
ATOM 3214 C CA . ALA A 1 405 ? -6.281 -15.743 15.662 1.00 85.06 405 ALA A CA 1
ATOM 3215 C C . ALA A 1 405 ? -5.277 -15.131 14.680 1.00 85.06 405 ALA A C 1
ATOM 3217 O O . ALA A 1 405 ? -5.052 -13.915 14.676 1.00 85.06 405 ALA A O 1
ATOM 3218 N N . ARG A 1 406 ? -4.720 -15.991 13.823 1.00 87.00 406 ARG A N 1
ATOM 3219 C CA . ARG A 1 406 ? -3.971 -15.616 12.622 1.00 87.00 406 ARG A CA 1
ATOM 3220 C C . ARG A 1 406 ? -4.664 -16.252 11.423 1.00 87.00 406 ARG A C 1
ATOM 3222 O O . ARG A 1 406 ? -4.863 -17.461 11.436 1.00 87.00 406 ARG A O 1
ATOM 3229 N N . ILE A 1 407 ? -5.059 -15.454 10.436 1.00 84.38 407 ILE A N 1
ATOM 3230 C CA . ILE A 1 407 ? -5.793 -15.933 9.257 1.00 84.38 407 ILE A CA 1
ATOM 3231 C C . ILE A 1 407 ? -5.012 -15.587 7.995 1.00 84.38 407 ILE A C 1
ATOM 3233 O O . ILE A 1 407 ? -4.699 -14.419 7.767 1.00 84.38 407 ILE A O 1
ATOM 3237 N N . GLY A 1 408 ? -4.752 -16.593 7.161 1.00 83.06 408 GLY A N 1
ATOM 3238 C CA . GLY A 1 408 ? -4.297 -16.391 5.789 1.00 83.06 408 GLY A CA 1
ATOM 3239 C C . GLY A 1 408 ? -5.466 -15.998 4.879 1.00 83.06 408 GLY A C 1
ATOM 3240 O O . GLY A 1 408 ? -6.536 -16.591 4.965 1.00 83.06 408 GLY A O 1
ATOM 3241 N N . VAL A 1 409 ? -5.295 -15.021 3.993 1.00 84.81 409 VAL A N 1
ATOM 3242 C CA . VAL A 1 409 ? -6.288 -14.683 2.957 1.00 84.81 409 VAL A CA 1
ATOM 3243 C C . VAL A 1 409 ? -5.588 -14.586 1.599 1.00 84.81 409 VAL A C 1
ATOM 3245 O O . VAL A 1 409 ? -4.825 -13.647 1.385 1.00 84.81 409 VAL A O 1
ATOM 3248 N N . PRO A 1 410 ? -5.838 -15.510 0.654 1.00 79.25 410 PRO A N 1
ATOM 3249 C CA . PRO A 1 410 ? -5.199 -15.471 -0.652 1.00 79.25 410 PRO A CA 1
ATOM 3250 C C . PRO A 1 410 ? -5.495 -14.169 -1.392 1.00 79.25 410 PRO A C 1
ATOM 3252 O O . PRO A 1 410 ? -6.659 -13.882 -1.669 1.00 79.25 410 PRO A O 1
ATOM 3255 N N . GLY A 1 411 ? -4.491 -13.381 -1.759 1.00 80.75 411 GLY A N 1
ATOM 3256 C CA . GLY A 1 411 ? -4.764 -12.112 -2.424 1.00 80.75 411 GLY A CA 1
ATOM 3257 C C . GLY A 1 411 ? -3.588 -11.156 -2.500 1.00 80.75 411 GLY A C 1
ATOM 3258 O O . GLY A 1 411 ? -2.557 -11.338 -1.869 1.00 80.75 411 GLY A O 1
ATOM 3259 N N . GLU A 1 412 ? -3.778 -10.112 -3.302 1.00 85.00 412 GLU A N 1
ATOM 3260 C CA . GLU A 1 412 ? -2.815 -9.020 -3.461 1.00 85.00 412 GLU A CA 1
ATOM 3261 C C . GLU A 1 412 ? -2.865 -8.066 -2.266 1.00 85.00 412 GLU A C 1
ATOM 3263 O O . GLU A 1 412 ? -3.955 -7.750 -1.782 1.00 85.00 412 GLU A O 1
ATOM 3268 N N . HIS A 1 413 ? -1.698 -7.555 -1.862 1.00 87.94 413 HIS A N 1
ATOM 3269 C CA . HIS A 1 413 ? -1.475 -6.709 -0.686 1.00 87.94 413 HIS A CA 1
ATOM 3270 C C . HIS A 1 413 ? -2.569 -5.657 -0.461 1.00 87.94 413 HIS A C 1
ATOM 3272 O O . HIS A 1 413 ? -3.154 -5.585 0.609 1.00 87.94 413 HIS A O 1
ATOM 3278 N N . GLN A 1 414 ? -2.910 -4.864 -1.483 1.00 83.12 414 GLN A N 1
ATOM 3279 C CA . GLN A 1 414 ? -3.959 -3.842 -1.364 1.00 83.12 414 GLN A CA 1
ATOM 3280 C C . GLN A 1 414 ? -5.372 -4.386 -1.608 1.00 83.12 414 GLN A C 1
ATOM 3282 O O . GLN A 1 414 ? -6.342 -3.867 -1.054 1.00 83.12 414 GLN A O 1
ATOM 3287 N N . ARG A 1 415 ? -5.521 -5.424 -2.443 1.00 82.06 415 ARG A N 1
ATOM 3288 C CA . ARG A 1 415 ? -6.839 -5.992 -2.773 1.00 82.06 415 ARG A CA 1
ATOM 3289 C C . ARG A 1 415 ? -7.420 -6.817 -1.636 1.00 82.06 415 ARG A C 1
ATOM 3291 O O . ARG A 1 415 ? -8.636 -6.988 -1.614 1.00 82.06 415 ARG A O 1
ATOM 3298 N N . VAL A 1 416 ? -6.598 -7.269 -0.685 1.00 86.31 416 VAL A N 1
ATOM 3299 C CA . VAL A 1 416 ? -7.072 -7.967 0.516 1.00 86.31 416 VAL A CA 1
ATOM 3300 C C . VAL A 1 416 ? -8.115 -7.135 1.270 1.00 86.31 416 VAL A C 1
ATOM 3302 O O . VAL A 1 416 ? -9.085 -7.697 1.763 1.00 86.31 416 VAL A O 1
ATOM 3305 N N . LEU A 1 417 ? -8.004 -5.796 1.253 1.00 88.44 417 LEU A N 1
ATOM 3306 C CA . LEU A 1 417 ? -8.962 -4.865 1.871 1.00 88.44 417 LEU A CA 1
ATOM 3307 C C . LEU A 1 417 ? -10.368 -4.897 1.251 1.00 88.44 417 LEU A C 1
ATOM 3309 O O . LEU A 1 417 ? -11.297 -4.317 1.811 1.00 88.44 417 LEU A O 1
ATOM 3313 N N . ARG A 1 418 ? -10.523 -5.561 0.102 1.00 86.56 418 ARG A N 1
ATOM 3314 C CA . ARG A 1 418 ? -11.781 -5.725 -0.641 1.00 86.56 418 ARG A CA 1
ATOM 3315 C C . ARG A 1 418 ? -12.246 -7.179 -0.664 1.00 86.56 418 ARG A C 1
ATOM 3317 O O . ARG A 1 418 ? -13.229 -7.504 -1.331 1.00 86.56 418 ARG A O 1
ATOM 3324 N N . ASP A 1 419 ? -11.511 -8.068 0.000 1.00 84.62 419 ASP A N 1
ATOM 3325 C CA . ASP A 1 419 ? -11.783 -9.492 -0.042 1.00 84.62 419 ASP A CA 1
ATOM 3326 C C . ASP A 1 419 ? -12.976 -9.851 0.848 1.00 84.62 419 ASP A C 1
ATOM 3328 O O . ASP A 1 419 ? -13.054 -9.505 2.027 1.00 84.62 419 ASP A O 1
ATOM 3332 N N . HIS A 1 420 ? -13.915 -10.602 0.285 1.00 82.06 420 HIS A N 1
ATOM 3333 C CA . HIS A 1 420 ? -15.094 -11.064 1.005 1.00 82.06 420 HIS A CA 1
ATOM 3334 C C . HIS A 1 420 ? -14.768 -11.933 2.236 1.00 82.06 420 HIS A C 1
ATOM 3336 O O . HIS A 1 420 ? -15.517 -11.898 3.211 1.00 82.06 420 HIS A O 1
ATOM 3342 N N . ARG A 1 421 ? -13.657 -12.683 2.228 1.00 81.94 421 ARG A N 1
ATOM 3343 C CA . ARG A 1 421 ? -13.204 -13.494 3.371 1.00 81.94 421 ARG A CA 1
ATOM 3344 C C . ARG A 1 421 ? -12.732 -12.603 4.510 1.00 81.94 421 ARG A C 1
ATOM 3346 O O . ARG A 1 421 ? -13.155 -12.811 5.644 1.00 81.94 421 ARG A O 1
ATOM 3353 N N . LEU A 1 422 ? -11.971 -11.547 4.195 1.00 89.12 422 LEU A N 1
ATOM 3354 C CA . LEU A 1 422 ? -11.620 -10.508 5.167 1.00 89.12 422 LEU A CA 1
ATOM 3355 C C . LEU A 1 422 ? -12.892 -9.926 5.797 1.00 89.12 422 LEU A C 1
ATOM 3357 O O . LEU A 1 422 ? -12.999 -9.837 7.018 1.00 89.12 422 LEU A O 1
ATOM 3361 N N . PHE A 1 423 ? -13.876 -9.565 4.974 1.00 90.06 423 PHE A N 1
ATOM 3362 C CA . PHE A 1 423 ? -15.136 -9.003 5.453 1.00 90.06 423 PHE A CA 1
ATOM 3363 C C . PHE A 1 423 ? -15.906 -9.943 6.384 1.00 90.06 423 PHE A C 1
ATOM 3365 O O . PHE A 1 423 ? -16.426 -9.476 7.397 1.00 90.06 423 PHE A O 1
ATOM 3372 N N . ARG A 1 424 ? -15.931 -11.254 6.116 1.00 85.81 424 ARG A N 1
ATOM 3373 C CA . ARG A 1 424 ? -16.535 -12.241 7.028 1.00 85.81 424 ARG A CA 1
ATOM 3374 C C . ARG A 1 424 ? -15.832 -12.275 8.384 1.00 85.81 424 ARG A C 1
ATOM 3376 O O . ARG A 1 424 ? -16.505 -12.159 9.410 1.00 85.81 424 ARG A O 1
ATOM 3383 N N . SER A 1 425 ? -14.500 -12.361 8.395 1.00 87.25 425 SER A N 1
ATOM 3384 C CA . SER A 1 425 ? -13.710 -12.373 9.634 1.00 87.25 425 SER A CA 1
ATOM 3385 C C . SER A 1 425 ? -13.905 -11.088 10.440 1.00 87.25 425 SER A C 1
ATOM 3387 O O . SER A 1 425 ? -14.180 -11.148 11.639 1.00 87.25 425 SER A O 1
ATOM 3389 N N . LEU A 1 426 ? -13.848 -9.922 9.783 1.00 92.88 426 LEU A N 1
ATOM 3390 C CA . LEU A 1 426 ? -14.081 -8.629 10.431 1.00 92.88 426 LEU A CA 1
ATOM 3391 C C . LEU A 1 426 ? -15.493 -8.538 11.007 1.00 92.88 426 LEU A C 1
ATOM 3393 O O . LEU A 1 426 ? -15.653 -8.196 12.177 1.00 92.88 426 LEU A O 1
ATOM 3397 N N . LYS A 1 427 ? -16.519 -8.882 10.224 1.00 90.50 427 LYS A N 1
ATOM 3398 C CA . LYS A 1 427 ? -17.914 -8.848 10.672 1.00 90.50 427 LYS A CA 1
ATOM 3399 C C . LYS A 1 427 ? -18.124 -9.723 11.912 1.00 90.50 427 LYS A C 1
ATOM 3401 O O . LYS A 1 427 ? -18.785 -9.293 12.859 1.00 90.50 427 LYS A O 1
ATOM 3406 N N . HIS A 1 428 ? -17.514 -10.910 11.939 1.00 88.56 428 HIS A N 1
ATOM 3407 C CA . HIS A 1 428 ? -17.555 -11.808 13.089 1.00 88.56 428 HIS A CA 1
ATOM 3408 C C . HIS A 1 428 ? -16.835 -11.231 14.318 1.00 88.56 428 HIS A C 1
ATOM 3410 O O . HIS A 1 428 ? -17.434 -11.138 15.392 1.00 88.56 428 HIS A O 1
ATOM 3416 N N . TRP A 1 429 ? -15.574 -10.811 14.182 1.00 91.44 429 TRP A N 1
ATOM 3417 C CA . TRP A 1 429 ? -14.780 -10.296 15.306 1.00 91.44 429 TRP A CA 1
ATOM 3418 C C . TRP A 1 429 ? -15.337 -8.996 15.890 1.00 91.44 429 TRP A C 1
ATOM 3420 O O . TRP A 1 429 ? -15.283 -8.797 17.105 1.00 91.44 429 TRP A O 1
ATOM 3430 N N . LEU A 1 430 ? -15.924 -8.148 15.043 1.00 93.88 430 LEU A N 1
ATOM 3431 C CA . LEU A 1 430 ? -16.589 -6.906 15.439 1.00 93.88 430 LEU A CA 1
ATOM 3432 C C . LEU A 1 430 ? -18.023 -7.121 15.945 1.00 93.88 430 LEU A C 1
ATOM 3434 O O . LEU A 1 430 ? -18.632 -6.173 16.435 1.00 93.88 430 LEU A O 1
ATOM 3438 N N . LYS A 1 431 ? -18.564 -8.344 15.834 1.00 90.12 431 LYS A N 1
ATOM 3439 C CA . LYS A 1 431 ? -19.953 -8.690 16.185 1.00 90.12 431 LYS A CA 1
ATOM 3440 C C . LYS A 1 431 ? -20.976 -7.770 15.507 1.00 90.12 431 LYS A C 1
ATOM 3442 O O . LYS A 1 431 ? -21.933 -7.327 16.140 1.00 90.12 431 LYS A O 1
ATOM 3447 N N . ALA A 1 432 ? -20.745 -7.457 14.234 1.00 87.94 432 ALA A N 1
ATOM 3448 C CA . ALA A 1 432 ? -21.541 -6.484 13.499 1.00 87.94 432 ALA A CA 1
ATOM 3449 C C . ALA A 1 432 ? -22.632 -7.155 12.653 1.00 87.94 432 ALA A C 1
ATOM 3451 O O . ALA A 1 432 ? -22.341 -7.996 11.805 1.00 87.94 432 ALA A O 1
ATOM 3452 N N . GLY A 1 433 ? -23.891 -6.751 12.847 1.00 76.94 433 GLY A N 1
ATOM 3453 C CA . GLY A 1 433 ? -25.048 -7.328 12.155 1.00 76.94 433 GLY A CA 1
ATOM 3454 C C . GLY A 1 433 ? -25.328 -8.791 12.523 1.00 76.94 433 GLY A C 1
ATOM 3455 O O . GLY A 1 433 ? -24.787 -9.325 13.491 1.00 76.94 433 GLY A O 1
ATOM 3456 N N . ASP A 1 434 ? -26.188 -9.448 11.740 1.00 70.69 434 ASP A N 1
ATOM 3457 C CA . ASP A 1 434 ? -26.503 -10.860 11.970 1.00 70.69 434 ASP A CA 1
ATOM 3458 C C . ASP A 1 434 ? -25.268 -11.747 11.726 1.00 70.69 434 ASP A C 1
ATOM 3460 O O . ASP A 1 434 ? -24.547 -11.516 10.737 1.00 70.69 434 ASP A O 1
ATOM 3464 N N . PRO A 1 435 ? -25.035 -12.767 12.581 1.00 63.25 435 PRO A N 1
ATOM 3465 C CA . PRO A 1 435 ? -24.000 -13.766 12.355 1.00 63.25 435 PRO A CA 1
ATOM 3466 C C . PRO A 1 435 ? -24.148 -14.345 10.951 1.00 63.25 435 PRO A C 1
ATOM 3468 O O . PRO A 1 435 ? -25.248 -14.734 10.558 1.00 63.25 435 PRO A O 1
ATOM 3471 N N . ASP A 1 436 ? -23.057 -14.384 10.187 1.00 65.44 436 ASP A N 1
ATOM 3472 C CA . ASP A 1 436 ? -23.071 -15.064 8.896 1.00 65.44 436 ASP A CA 1
ATOM 3473 C C . ASP A 1 436 ? -23.326 -16.561 9.160 1.00 65.44 436 ASP A C 1
ATOM 3475 O O . ASP A 1 436 ? -22.508 -17.196 9.828 1.00 65.44 436 ASP A O 1
ATOM 3479 N N . PRO A 1 437 ? -24.457 -17.137 8.701 1.00 57.69 437 PRO A N 1
ATOM 3480 C CA . PRO A 1 437 ? -24.792 -18.534 8.973 1.00 57.69 437 PRO A CA 1
ATOM 3481 C C . PRO A 1 437 ? -23.826 -19.513 8.295 1.00 57.69 437 PRO A C 1
ATOM 3483 O O . PRO A 1 437 ? -23.858 -20.702 8.604 1.00 57.69 437 PRO A O 1
ATOM 3486 N N . PHE A 1 438 ? -23.001 -19.021 7.368 1.00 53.00 438 PHE A N 1
ATOM 3487 C CA . PHE A 1 438 ? -21.968 -19.785 6.684 1.00 53.00 438 PHE A CA 1
ATOM 3488 C C . PHE A 1 438 ? -20.573 -19.561 7.269 1.00 53.00 438 PHE A C 1
ATOM 3490 O O . PHE A 1 438 ? -19.649 -20.223 6.811 1.00 53.00 438 PHE A O 1
ATOM 3497 N N . TYR A 1 439 ? -20.419 -18.662 8.249 1.00 56.12 439 TYR A N 1
ATOM 3498 C CA . TYR A 1 439 ? -19.144 -18.473 8.928 1.00 56.12 439 TYR A CA 1
ATOM 3499 C C . TYR A 1 439 ? -18.944 -19.552 9.993 1.00 56.12 439 TYR A C 1
ATOM 3501 O O . TYR A 1 439 ? -19.672 -19.610 10.989 1.00 56.12 439 TYR A O 1
ATOM 3509 N N . ASP A 1 440 ? -17.931 -20.383 9.797 1.00 58.81 440 ASP A N 1
ATOM 3510 C CA . ASP A 1 440 ? -17.474 -21.380 10.751 1.00 58.81 440 ASP A CA 1
ATOM 3511 C C . ASP A 1 440 ? -15.988 -21.136 11.029 1.00 58.81 440 ASP A C 1
ATOM 3513 O O . ASP A 1 440 ? -15.162 -21.432 10.172 1.00 58.81 440 ASP A O 1
ATOM 3517 N N . PRO A 1 441 ? -15.614 -20.661 12.233 1.00 56.44 441 PRO A N 1
ATOM 3518 C CA . PRO A 1 441 ? -14.221 -20.441 12.601 1.00 56.44 441 PRO A CA 1
ATOM 3519 C C . PRO A 1 441 ? -13.310 -21.628 12.255 1.00 56.44 441 PRO A C 1
ATOM 3521 O O . PRO A 1 441 ? -12.206 -21.429 11.778 1.00 56.44 441 PRO A O 1
ATOM 3524 N N . LEU A 1 442 ? -13.753 -22.876 12.4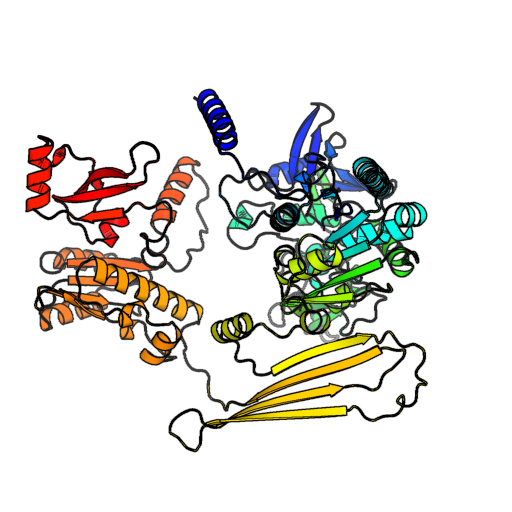27 1.00 48.94 442 LEU A N 1
ATOM 3525 C CA . LEU A 1 442 ? -12.910 -24.042 12.144 1.00 48.94 442 LEU A CA 1
ATOM 3526 C C . LEU A 1 442 ? -12.716 -24.298 10.640 1.00 48.94 442 LEU A C 1
ATOM 3528 O O . LEU A 1 442 ? -11.665 -24.803 10.258 1.00 48.94 442 LEU A O 1
ATOM 3532 N N . ASN A 1 443 ? -13.695 -23.943 9.801 1.00 45.56 443 ASN A N 1
ATOM 3533 C CA . ASN A 1 443 ? -13.660 -24.131 8.344 1.00 45.56 443 ASN A CA 1
ATOM 3534 C C . ASN A 1 443 ? -13.284 -22.861 7.561 1.00 45.56 443 ASN A C 1
ATOM 3536 O O . ASN A 1 443 ? -12.984 -22.963 6.384 1.00 45.56 443 ASN A O 1
ATOM 3540 N N . ASP A 1 444 ? -13.316 -21.680 8.178 1.00 46.88 444 ASP A N 1
ATOM 3541 C CA . ASP A 1 444 ? -12.877 -20.408 7.590 1.00 46.88 444 ASP A CA 1
ATOM 3542 C C . ASP A 1 444 ? -11.463 -20.023 8.064 1.00 46.88 444 ASP A C 1
ATOM 3544 O O . ASP A 1 444 ? -10.795 -19.229 7.402 1.00 46.88 444 ASP A O 1
ATOM 3548 N N . TYR A 1 445 ? -10.969 -20.585 9.182 1.00 47.25 445 TYR A N 1
ATOM 3549 C CA . TYR A 1 445 ? -9.539 -20.541 9.536 1.00 47.25 445 TYR A CA 1
ATOM 3550 C C . TYR A 1 445 ? -8.716 -21.600 8.778 1.00 47.25 445 TYR A C 1
ATOM 3552 O O . TYR A 1 445 ? -7.501 -21.453 8.666 1.00 47.25 445 TYR A O 1
ATOM 3560 N N . VAL A 1 446 ? -9.364 -22.642 8.239 1.00 37.44 446 VAL A N 1
ATOM 3561 C CA . VAL A 1 446 ? -8.782 -23.613 7.297 1.00 37.44 446 VAL A CA 1
ATOM 3562 C C . VAL A 1 446 ? -9.290 -23.252 5.911 1.00 37.44 446 VAL A C 1
ATOM 3564 O O . VAL A 1 446 ? -10.456 -23.464 5.615 1.00 37.44 446 VAL A O 1
ATOM 3567 N N . ILE A 1 447 ? -8.449 -22.675 5.060 1.00 42.53 447 ILE A N 1
ATOM 3568 C CA . ILE A 1 447 ? -8.883 -22.136 3.765 1.00 42.53 447 ILE A CA 1
ATOM 3569 C C . ILE A 1 447 ? -9.148 -23.279 2.783 1.00 42.53 447 ILE A C 1
ATOM 3571 O O . ILE A 1 447 ? -8.360 -23.535 1.884 1.00 42.53 447 ILE A O 1
ATOM 3575 N N . LEU A 1 448 ? -10.284 -23.960 2.903 1.00 33.41 448 LEU A N 1
ATOM 3576 C CA . LEU A 1 448 ? -10.739 -24.820 1.823 1.00 33.41 448 LEU A CA 1
ATOM 3577 C C . LEU A 1 448 ? -11.254 -23.914 0.698 1.00 33.41 448 LEU A C 1
ATOM 3579 O O . LEU A 1 448 ? -12.189 -23.141 0.931 1.00 33.41 448 LEU A O 1
ATOM 3583 N N . PRO A 1 449 ? -10.688 -23.981 -0.521 1.00 34.53 449 PRO A N 1
ATOM 3584 C CA . PRO A 1 449 ? -11.201 -23.198 -1.632 1.00 34.53 449 PRO A CA 1
ATOM 3585 C C . PRO A 1 449 ? -12.682 -23.533 -1.829 1.00 34.53 449 PRO A C 1
ATOM 3587 O O . PRO A 1 449 ? -13.075 -24.703 -1.894 1.00 34.53 449 PRO A O 1
ATOM 3590 N N . THR A 1 450 ? -13.526 -22.503 -1.900 1.00 37.81 450 THR A N 1
ATOM 3591 C CA . THR A 1 450 ? -14.961 -22.685 -2.143 1.00 37.81 450 THR A CA 1
ATOM 3592 C C . THR A 1 450 ? -15.167 -23.433 -3.460 1.00 37.81 450 THR A C 1
ATOM 3594 O O . THR A 1 450 ? -14.344 -23.337 -4.369 1.00 37.81 450 THR A O 1
ATOM 3597 N N . ALA A 1 451 ? -16.279 -24.156 -3.624 1.00 36.56 451 ALA A N 1
ATOM 3598 C CA . ALA A 1 451 ? -16.562 -24.856 -4.885 1.00 36.56 451 ALA A CA 1
ATOM 3599 C C . ALA A 1 451 ? -16.455 -23.918 -6.108 1.00 36.56 451 ALA A C 1
ATOM 3601 O O . ALA A 1 451 ? -15.928 -24.312 -7.142 1.00 36.56 451 ALA A O 1
ATOM 3602 N N . PHE A 1 452 ? -16.850 -22.651 -5.944 1.00 37.44 452 PHE A N 1
ATOM 3603 C CA . PHE A 1 452 ? -16.693 -21.600 -6.946 1.00 37.44 452 PHE A CA 1
ATOM 3604 C C . PHE A 1 452 ? -15.228 -21.210 -7.194 1.00 37.44 452 PHE A C 1
ATOM 3606 O O . PHE A 1 452 ? -14.842 -21.013 -8.340 1.00 37.44 452 PHE A O 1
ATOM 3613 N N . GLU A 1 453 ? -14.394 -21.104 -6.157 1.00 37.31 453 GLU A N 1
ATOM 3614 C CA . GLU A 1 453 ? -12.960 -20.837 -6.308 1.00 37.31 453 GLU A CA 1
ATOM 3615 C C . GLU A 1 453 ? -12.242 -22.016 -6.960 1.00 37.31 453 GLU A C 1
ATOM 3617 O O . GLU A 1 453 ? -11.483 -21.784 -7.896 1.00 37.31 453 GLU A O 1
ATOM 3622 N N . VAL A 1 454 ? -12.530 -23.259 -6.554 1.00 36.50 454 VAL A N 1
ATOM 3623 C CA . VAL A 1 454 ? -12.021 -24.480 -7.203 1.00 36.50 454 VAL A CA 1
ATOM 3624 C C . VAL A 1 454 ? -12.415 -24.499 -8.679 1.00 36.50 454 VAL A C 1
ATOM 3626 O O . VAL A 1 454 ? -11.561 -24.703 -9.538 1.00 36.50 454 VAL A O 1
ATOM 3629 N N . GLU A 1 455 ? -13.676 -24.205 -8.997 1.00 38.59 455 GLU A N 1
ATOM 3630 C CA . GLU A 1 455 ? -14.152 -24.071 -10.378 1.00 38.59 455 GLU A CA 1
ATOM 3631 C C . GLU A 1 455 ? -13.465 -22.903 -11.114 1.00 38.59 455 GLU A C 1
ATOM 3633 O O . GLU A 1 455 ? -13.070 -23.052 -12.270 1.00 38.59 455 GLU A O 1
ATOM 3638 N N . SER A 1 456 ? -13.202 -21.777 -10.440 1.00 34.66 456 SER A N 1
ATOM 3639 C CA . SER A 1 456 ? -12.479 -20.629 -11.008 1.00 34.66 456 SER A CA 1
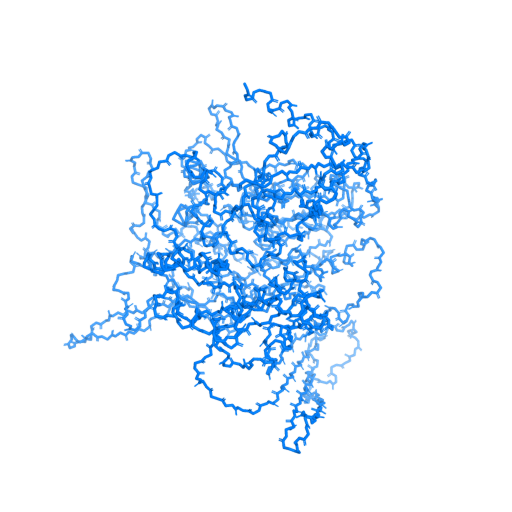ATOM 3640 C C . SER A 1 456 ? -10.985 -20.905 -11.235 1.00 34.66 456 SER A C 1
ATOM 3642 O O . SER A 1 456 ? -10.395 -20.366 -12.171 1.00 34.66 456 SER A O 1
ATOM 3644 N N . HIS A 1 457 ? -10.361 -21.743 -10.401 1.00 33.69 457 HIS A N 1
ATOM 3645 C CA . HIS A 1 457 ? -8.966 -22.169 -10.514 1.00 33.69 457 HIS A CA 1
ATOM 3646 C C . HIS A 1 457 ? -8.801 -23.197 -11.637 1.00 33.69 457 HIS A C 1
ATOM 3648 O O . HIS A 1 457 ? -7.844 -23.109 -12.409 1.00 33.69 457 HIS A O 1
ATOM 3654 N N . VAL A 1 458 ? -9.796 -24.073 -11.814 1.00 36.31 458 VAL A N 1
ATOM 3655 C CA . VAL A 1 458 ? -9.937 -24.940 -12.992 1.00 36.31 458 VAL A CA 1
ATOM 3656 C C . VAL A 1 458 ? -10.113 -24.103 -14.270 1.00 36.31 458 VAL A C 1
ATOM 3658 O O . VAL A 1 458 ? -9.485 -24.398 -15.289 1.00 36.31 458 VAL A O 1
ATOM 3661 N N . ASP A 1 459 ? -10.869 -23.002 -14.217 1.00 35.16 459 ASP A N 1
ATOM 3662 C CA . ASP A 1 459 ? -11.050 -22.076 -15.346 1.00 35.16 459 ASP A CA 1
ATOM 3663 C C . ASP A 1 459 ? -9.842 -21.150 -15.610 1.00 35.16 459 ASP A C 1
ATOM 3665 O O . ASP A 1 459 ? -9.688 -20.632 -16.721 1.00 35.16 459 ASP A O 1
ATOM 3669 N N . LYS A 1 460 ? -8.934 -20.964 -14.643 1.00 32.25 460 LYS A N 1
ATOM 3670 C CA . LYS A 1 460 ? -7.670 -20.212 -14.805 1.00 32.25 460 LYS A CA 1
ATOM 3671 C C . LYS A 1 460 ? -6.516 -21.049 -15.372 1.00 32.25 460 LYS A C 1
ATOM 3673 O O . LYS A 1 460 ? -5.440 -20.506 -15.598 1.00 32.25 460 LYS A O 1
ATOM 3678 N N . GLY A 1 461 ? -6.729 -22.335 -15.657 1.00 33.75 461 GLY A N 1
ATOM 3679 C CA . GLY A 1 461 ? -5.729 -23.184 -16.313 1.00 33.75 461 GLY A CA 1
ATOM 3680 C C . GLY A 1 461 ? -4.564 -23.626 -15.422 1.00 33.75 461 GLY A C 1
ATOM 3681 O O . GLY A 1 461 ? -3.652 -24.282 -15.924 1.00 33.75 461 GLY A O 1
ATOM 3682 N N . LEU A 1 462 ? -4.598 -23.353 -14.111 1.00 31.89 462 LEU A N 1
ATOM 3683 C CA . LEU A 1 462 ? -3.757 -24.086 -13.168 1.00 31.89 462 LEU A CA 1
ATOM 3684 C C . LEU A 1 462 ? -4.375 -25.473 -12.979 1.00 31.89 462 LEU A C 1
ATOM 3686 O O . LEU A 1 462 ? -5.296 -25.666 -12.189 1.00 31.89 462 LEU A O 1
ATOM 3690 N N . GLN A 1 463 ? -3.858 -26.463 -13.708 1.00 38.69 463 GLN A N 1
ATOM 3691 C CA . GLN A 1 463 ? -3.957 -27.835 -13.227 1.00 38.69 463 GLN A CA 1
ATOM 3692 C C . GLN A 1 463 ? -3.235 -27.869 -11.880 1.00 38.69 463 GLN A C 1
ATOM 3694 O O . GLN A 1 463 ? -2.018 -27.695 -11.835 1.00 38.69 463 GLN A O 1
ATOM 3699 N N . VAL A 1 464 ? -3.980 -28.033 -10.785 1.00 40.62 464 VAL A N 1
ATOM 3700 C CA . VAL A 1 464 ? -3.411 -28.217 -9.445 1.00 40.62 464 VAL A CA 1
ATOM 3701 C C . VAL A 1 464 ? -2.661 -29.552 -9.450 1.00 40.62 464 VAL A C 1
ATOM 3703 O O . VAL A 1 464 ? -3.216 -30.615 -9.171 1.00 40.62 464 VAL A O 1
ATOM 3706 N N . ALA A 1 465 ? -1.397 -29.508 -9.869 1.00 41.50 465 ALA A N 1
ATOM 3707 C CA . ALA A 1 465 ? -0.489 -30.647 -9.835 1.00 41.50 465 ALA A CA 1
ATOM 3708 C C . ALA A 1 465 ? -0.127 -30.993 -8.382 1.00 41.50 465 ALA A C 1
ATOM 3710 O O . ALA A 1 465 ? 0.074 -32.164 -8.065 1.00 41.50 465 ALA A O 1
ATOM 3711 N N . ALA A 1 466 ? -0.121 -29.982 -7.505 1.00 39.00 466 ALA A N 1
ATOM 3712 C CA . ALA A 1 466 ? 0.056 -30.105 -6.068 1.00 39.00 466 ALA A CA 1
ATOM 3713 C C . ALA A 1 466 ? -0.680 -28.965 -5.333 1.00 39.00 466 ALA A C 1
ATOM 3715 O O . ALA A 1 466 ? -0.628 -27.822 -5.782 1.00 39.00 466 ALA A O 1
ATOM 3716 N N . LEU A 1 467 ? -1.338 -29.274 -4.217 1.00 44.28 467 LEU A N 1
ATOM 3717 C CA . LEU A 1 467 ? -1.846 -28.333 -3.214 1.00 44.28 467 LEU A CA 1
ATOM 3718 C C . LEU A 1 467 ? -1.163 -28.682 -1.891 1.00 44.28 467 LEU A C 1
ATOM 3720 O O . LEU A 1 467 ? -1.203 -29.845 -1.481 1.00 44.28 467 LEU A O 1
ATOM 3724 N N . LYS A 1 468 ? -0.536 -27.695 -1.250 1.00 43.75 468 LYS A N 1
ATOM 3725 C CA . LYS A 1 468 ? 0.069 -27.832 0.073 1.00 43.75 468 LYS A CA 1
ATOM 3726 C C . LYS A 1 468 ? -0.459 -26.721 0.974 1.00 43.75 468 LYS A C 1
ATOM 3728 O O . LYS A 1 468 ? -0.302 -25.553 0.635 1.00 43.75 468 LYS A O 1
ATOM 3733 N N . GLU A 1 469 ? -1.070 -27.090 2.092 1.00 46.69 469 GLU A N 1
ATOM 3734 C CA . GLU A 1 469 ? -1.599 -26.160 3.093 1.00 46.69 469 GLU A CA 1
ATOM 3735 C C . GLU A 1 469 ? -1.173 -26.593 4.500 1.00 46.69 469 GLU A C 1
ATOM 3737 O O . GLU A 1 469 ? -1.084 -27.789 4.789 1.00 46.69 469 GLU A O 1
ATOM 3742 N N . GLU A 1 470 ? -0.907 -25.621 5.373 1.00 48.00 470 GLU A N 1
ATOM 3743 C CA . GLU A 1 470 ? -0.446 -25.838 6.748 1.00 48.00 470 GLU A CA 1
ATOM 3744 C C . GLU A 1 470 ? -1.186 -24.899 7.709 1.00 48.00 470 GLU A C 1
ATOM 3746 O O . GLU A 1 470 ? -1.387 -23.722 7.403 1.00 48.00 470 GLU A O 1
ATOM 3751 N N . TRP A 1 471 ? -1.584 -25.402 8.881 1.00 50.59 471 TRP A N 1
ATOM 3752 C CA . TRP A 1 471 ? -2.219 -24.591 9.928 1.00 50.59 471 TRP A CA 1
ATOM 3753 C C . TRP A 1 471 ? -1.972 -25.135 11.343 1.00 50.59 471 TRP A C 1
ATOM 3755 O O . TRP A 1 471 ? -1.529 -26.270 11.542 1.00 50.59 471 TRP A O 1
ATOM 3765 N N . GLU A 1 472 ? -2.265 -24.307 12.352 1.00 50.81 472 GLU A N 1
ATOM 3766 C CA . GLU A 1 472 ? -2.161 -24.651 13.775 1.00 50.81 472 GLU A CA 1
ATOM 3767 C C . GLU A 1 472 ? -3.535 -24.619 14.458 1.00 50.81 472 GLU A C 1
ATOM 3769 O O . GLU A 1 472 ? -4.277 -23.644 14.359 1.00 50.81 472 GLU A O 1
ATOM 3774 N N . ILE A 1 473 ? -3.861 -25.674 15.206 1.00 52.81 473 ILE A N 1
ATOM 3775 C CA . ILE A 1 473 ? -5.042 -25.750 16.070 1.00 52.81 473 ILE A CA 1
ATOM 3776 C C . ILE A 1 473 ? -4.595 -25.515 17.515 1.00 52.81 473 ILE A C 1
ATOM 3778 O O . ILE A 1 473 ? -3.793 -26.276 18.057 1.00 52.81 473 ILE A O 1
ATOM 3782 N N . ILE A 1 474 ? -5.131 -24.480 18.161 1.00 48.28 474 ILE A N 1
ATOM 3783 C CA . ILE A 1 474 ? -4.867 -24.174 19.573 1.00 48.28 474 ILE A CA 1
ATOM 3784 C C . ILE A 1 474 ? -6.036 -24.709 20.406 1.00 48.28 474 ILE A C 1
ATOM 3786 O O . ILE A 1 474 ? -7.170 -24.254 20.258 1.00 48.28 474 ILE A O 1
ATOM 3790 N N . SER A 1 475 ? -5.793 -25.701 21.269 1.00 48.09 475 SER A N 1
ATOM 3791 C CA . SER A 1 475 ? -6.850 -26.272 22.118 1.00 48.09 475 SER A CA 1
ATOM 3792 C C . SER A 1 475 ? -6.985 -25.507 23.439 1.00 48.09 475 SER A C 1
ATOM 3794 O O . SER A 1 475 ? -5.995 -25.328 24.141 1.00 48.09 475 SER A O 1
ATOM 3796 N N . ASN A 1 476 ? -8.212 -25.147 23.833 1.00 42.34 476 ASN A N 1
ATOM 3797 C CA . ASN A 1 476 ? -8.512 -24.408 25.075 1.00 42.34 476 ASN A CA 1
ATOM 3798 C C . ASN A 1 476 ? -8.331 -25.207 26.386 1.00 42.34 476 ASN A C 1
ATOM 3800 O O . ASN A 1 476 ? -8.603 -24.681 27.464 1.00 42.34 476 ASN A O 1
ATOM 3804 N N . ASP A 1 477 ? -7.917 -26.472 26.324 1.00 44.47 477 ASP A N 1
ATOM 3805 C CA . ASP A 1 477 ? -7.968 -27.389 27.465 1.00 44.47 477 ASP A CA 1
ATOM 3806 C C . ASP A 1 477 ? -6.569 -27.581 28.079 1.00 44.47 477 ASP A C 1
ATOM 3808 O O . ASP A 1 477 ? -5.852 -28.526 27.761 1.00 44.47 477 ASP A O 1
ATOM 3812 N N . GLN A 1 478 ? -6.162 -26.678 28.980 1.00 47.09 478 GLN A N 1
ATOM 3813 C CA . GLN A 1 478 ? -4.866 -26.746 29.690 1.00 47.09 478 GLN A CA 1
ATOM 3814 C C . GLN A 1 478 ? -4.755 -27.909 30.705 1.00 47.09 478 GLN A C 1
ATOM 3816 O O . GLN A 1 478 ? -3.746 -28.030 31.393 1.00 47.09 478 GLN A O 1
ATOM 3821 N N . ASN A 1 479 ? -5.778 -28.765 30.823 1.00 42.34 479 ASN A N 1
ATOM 3822 C CA . ASN A 1 479 ? -5.882 -29.798 31.862 1.00 42.34 479 ASN A CA 1
ATOM 3823 C C . ASN A 1 479 ? -5.720 -31.245 31.367 1.00 42.34 479 ASN A C 1
ATOM 3825 O O . ASN A 1 479 ? -5.953 -32.176 32.143 1.00 42.34 479 ASN A O 1
ATOM 3829 N N . LYS A 1 480 ? -5.310 -31.480 30.115 1.00 42.31 480 LYS A N 1
ATOM 3830 C CA . LYS A 1 480 ? -4.882 -32.825 29.699 1.00 42.31 480 LYS A CA 1
ATOM 3831 C C . LYS A 1 480 ? -3.368 -32.969 29.877 1.00 42.31 480 LYS A C 1
ATOM 3833 O O . LYS A 1 480 ? -2.637 -32.142 29.344 1.00 42.31 480 LYS A O 1
ATOM 3838 N N . PRO A 1 481 ? -2.884 -33.986 30.613 1.00 40.62 481 PRO A N 1
ATOM 3839 C CA . PRO A 1 481 ? -1.454 -34.245 30.705 1.00 40.62 481 PRO A CA 1
ATOM 3840 C C . PRO A 1 481 ? -0.890 -34.590 29.318 1.00 40.62 481 PRO A C 1
ATOM 3842 O O . PRO A 1 481 ? -1.559 -35.264 28.533 1.00 40.62 481 PRO A O 1
ATOM 3845 N N . ASP A 1 482 ? 0.336 -34.128 29.055 1.00 48.03 482 ASP A N 1
ATOM 3846 C CA . ASP A 1 482 ? 1.164 -34.341 27.854 1.00 48.03 482 ASP A CA 1
ATOM 3847 C C . ASP A 1 482 ? 1.478 -35.835 27.584 1.00 48.03 482 ASP A C 1
ATOM 3849 O O . ASP A 1 482 ? 2.631 -36.260 27.527 1.00 48.03 482 ASP A O 1
ATOM 3853 N N . GLU A 1 483 ? 0.469 -36.689 27.412 1.00 43.59 483 GLU A N 1
ATOM 3854 C CA . GLU A 1 483 ? 0.672 -38.120 27.140 1.00 43.59 483 GLU A CA 1
ATOM 3855 C C . GLU A 1 483 ? 0.983 -38.433 25.662 1.00 43.59 483 GLU A C 1
ATOM 3857 O O . GLU A 1 483 ? 1.172 -39.597 25.311 1.00 43.59 483 GLU A O 1
ATOM 3862 N N . LEU A 1 484 ? 1.118 -37.429 24.783 1.00 47.22 484 LEU A N 1
ATOM 3863 C CA . LEU A 1 484 ? 1.433 -37.647 23.360 1.00 47.22 484 LEU A CA 1
ATOM 3864 C C . LEU A 1 484 ? 2.680 -36.929 22.820 1.00 47.22 484 LEU A C 1
ATOM 3866 O O . LEU A 1 484 ? 2.897 -36.939 21.610 1.00 47.22 484 LEU A O 1
ATOM 3870 N N . CYS A 1 485 ? 3.568 -36.408 23.670 1.00 45.81 485 CYS A N 1
ATOM 3871 C CA . CYS A 1 485 ? 4.788 -35.711 23.223 1.00 45.81 485 CYS A CA 1
ATOM 3872 C C . CYS A 1 485 ? 5.846 -36.603 22.528 1.00 45.81 485 CYS A C 1
ATOM 3874 O O . CYS A 1 485 ? 6.882 -36.100 22.108 1.00 45.81 485 CYS A O 1
ATOM 3876 N N . ASN A 1 486 ? 5.598 -37.911 22.370 1.00 46.62 486 ASN A N 1
ATOM 3877 C CA . ASN A 1 486 ? 6.482 -38.862 21.672 1.00 46.62 486 ASN A CA 1
ATOM 3878 C C . ASN A 1 486 ? 5.759 -39.750 20.634 1.00 46.62 486 ASN A C 1
ATOM 3880 O O . ASN A 1 486 ? 6.295 -40.773 20.199 1.00 46.62 486 ASN A O 1
ATOM 3884 N N . GLY A 1 487 ? 4.534 -39.396 20.232 1.00 52.34 487 GLY A N 1
ATOM 3885 C CA . GLY A 1 487 ? 3.822 -40.108 19.167 1.00 52.34 487 GLY A CA 1
ATOM 3886 C C . GLY A 1 487 ? 4.443 -39.849 17.790 1.00 52.34 487 GLY A C 1
ATOM 3887 O O . GLY A 1 487 ? 4.925 -38.757 17.514 1.00 52.34 487 GLY A O 1
ATOM 3888 N N . LYS A 1 488 ? 4.429 -40.838 16.889 1.00 46.53 488 LYS A N 1
ATOM 3889 C CA . LYS A 1 488 ? 4.682 -40.575 15.460 1.00 46.53 488 LYS A CA 1
ATOM 3890 C C . LYS A 1 488 ? 3.526 -39.729 14.889 1.00 46.53 488 LYS A C 1
ATOM 3892 O O . LYS A 1 488 ? 2.403 -39.914 15.361 1.00 46.53 488 LYS A O 1
ATOM 3897 N N . PRO A 1 489 ? 3.763 -38.856 13.887 1.00 54.78 489 PRO A N 1
ATOM 3898 C CA . PRO A 1 489 ? 2.694 -38.107 13.224 1.00 54.78 489 PRO A CA 1
ATOM 3899 C C . PRO A 1 489 ? 1.582 -39.045 12.747 1.00 54.78 489 PRO A C 1
ATOM 3901 O O . PRO A 1 489 ? 1.866 -40.116 12.200 1.00 54.78 489 PRO A O 1
ATOM 3904 N N . LEU A 1 490 ? 0.326 -38.661 12.972 1.00 50.03 490 LEU A N 1
ATOM 3905 C CA . LEU A 1 490 ? -0.816 -39.428 12.490 1.00 50.03 490 LEU A CA 1
ATOM 3906 C C . LEU A 1 490 ? -1.024 -39.076 11.017 1.00 50.03 490 LEU A C 1
ATOM 3908 O O . LEU A 1 490 ? -1.335 -37.934 10.691 1.00 50.03 490 LEU A O 1
ATOM 3912 N N . VAL A 1 491 ? -0.831 -40.048 10.130 1.00 42.34 491 VAL A N 1
ATOM 3913 C CA . VAL A 1 491 ? -0.949 -39.850 8.682 1.00 42.34 491 VAL A CA 1
ATOM 3914 C C . VAL A 1 491 ? -2.193 -40.569 8.183 1.00 42.34 491 VAL A C 1
ATOM 3916 O O . VAL A 1 491 ? -2.341 -41.774 8.393 1.00 42.34 491 VAL A O 1
ATOM 3919 N N . SER A 1 492 ? -3.076 -39.841 7.506 1.00 38.28 492 SER A N 1
ATOM 3920 C CA . SER A 1 492 ? -4.235 -40.397 6.808 1.00 38.28 492 SER A CA 1
ATOM 3921 C C . SER A 1 492 ? -4.177 -39.995 5.341 1.00 38.28 492 SER A C 1
ATOM 3923 O O . SER A 1 492 ? -3.790 -38.875 5.024 1.00 38.28 492 SER A O 1
ATOM 3925 N N . SER A 1 493 ? -4.542 -40.898 4.433 1.00 40.50 493 SER A N 1
ATOM 3926 C CA . SER A 1 493 ? -4.557 -40.606 2.997 1.00 40.50 493 SER A CA 1
ATOM 3927 C C . SER A 1 493 ? -5.848 -41.086 2.350 1.00 40.50 493 SER A C 1
ATOM 3929 O O . SER A 1 493 ? -6.428 -42.094 2.759 1.00 40.50 493 SER A O 1
ATOM 3931 N N . ILE A 1 494 ? -6.301 -40.351 1.337 1.00 38.62 494 ILE A N 1
ATOM 3932 C CA . ILE A 1 494 ? -7.425 -40.718 0.483 1.00 38.62 494 ILE A CA 1
ATOM 3933 C C . ILE A 1 494 ? -6.981 -40.657 -0.976 1.00 38.62 494 ILE A C 1
ATOM 3935 O O . ILE A 1 494 ? -6.337 -39.702 -1.410 1.00 38.62 494 ILE A O 1
ATOM 3939 N N . THR A 1 495 ? -7.319 -41.691 -1.743 1.00 37.47 495 THR A N 1
ATOM 3940 C CA . THR A 1 495 ? -6.974 -41.787 -3.164 1.00 37.47 495 THR A CA 1
ATOM 3941 C C . THR A 1 495 ? -8.241 -41.950 -3.989 1.00 37.47 495 THR A C 1
ATOM 3943 O O . THR A 1 495 ? -9.058 -42.834 -3.729 1.00 37.47 495 THR A O 1
ATOM 3946 N N . LEU A 1 496 ? -8.401 -41.103 -5.001 1.00 40.31 496 LEU A N 1
ATOM 3947 C CA . LEU A 1 496 ? -9.496 -41.138 -5.963 1.00 40.31 496 LEU A CA 1
ATOM 3948 C C . LEU A 1 496 ? -8.926 -41.450 -7.345 1.00 40.31 496 LEU A C 1
ATOM 3950 O O . LEU A 1 496 ? -8.038 -40.753 -7.826 1.00 40.31 496 LEU A O 1
ATOM 3954 N N . SER A 1 497 ? -9.458 -42.486 -7.993 1.00 43.06 497 SER A N 1
ATOM 3955 C CA . SER A 1 497 ? -9.121 -42.828 -9.377 1.00 43.06 497 SER A CA 1
ATOM 3956 C C . SER A 1 497 ? -10.345 -42.647 -10.272 1.00 43.06 497 SER A C 1
ATOM 3958 O O . SER A 1 497 ? -11.448 -43.085 -9.941 1.00 43.06 497 SER A O 1
ATOM 3960 N N . ARG A 1 498 ? -10.166 -41.978 -11.414 1.00 42.16 498 ARG A N 1
ATOM 3961 C CA . ARG A 1 498 ? -11.214 -41.769 -12.419 1.00 42.16 498 ARG A CA 1
ATOM 3962 C C . ARG A 1 498 ? -10.691 -42.144 -13.799 1.00 42.16 498 ARG A C 1
ATOM 3964 O O . ARG A 1 498 ? -9.633 -41.687 -14.219 1.00 42.16 498 ARG A O 1
ATOM 3971 N N . VAL A 1 499 ? -11.454 -42.959 -14.524 1.00 45.78 499 VAL A N 1
ATOM 3972 C CA . VAL A 1 499 ? -11.194 -43.235 -15.943 1.00 45.78 499 VAL A CA 1
ATOM 3973 C C . VAL A 1 499 ? -11.692 -42.042 -16.757 1.00 45.78 499 VAL A C 1
ATOM 3975 O O . VAL A 1 499 ? -12.847 -41.632 -16.617 1.00 45.78 499 VAL A O 1
ATOM 3978 N N . VAL A 1 500 ? -10.816 -41.457 -17.570 1.00 45.31 500 VAL A N 1
ATOM 3979 C CA . VAL A 1 500 ? -11.138 -40.300 -18.413 1.00 45.31 500 VAL A CA 1
ATOM 3980 C C . VAL A 1 500 ? -11.236 -40.772 -19.866 1.00 45.31 500 VAL A C 1
ATOM 3982 O O . VAL A 1 500 ? -10.217 -40.948 -20.527 1.00 45.31 500 VAL A O 1
ATOM 3985 N N . GLY A 1 501 ? -12.460 -40.978 -20.364 1.00 51.12 501 GLY A N 1
ATOM 3986 C CA . GLY A 1 501 ? -12.751 -41.400 -21.748 1.00 51.12 501 GLY A CA 1
ATOM 3987 C C . GLY A 1 501 ? -12.943 -42.915 -21.949 1.00 51.12 501 GLY A C 1
ATOM 3988 O O . GLY A 1 501 ? -12.872 -43.685 -20.997 1.00 51.12 501 GLY A O 1
ATOM 3989 N N . ASP A 1 502 ? -13.179 -43.337 -23.200 1.00 40.75 502 ASP A N 1
ATOM 3990 C CA . ASP A 1 502 ? -13.487 -44.733 -23.590 1.00 40.75 502 ASP A CA 1
ATOM 3991 C C . ASP A 1 502 ? -12.246 -45.647 -23.724 1.00 40.75 502 ASP A C 1
ATOM 3993 O O . ASP A 1 502 ? -12.349 -46.799 -24.149 1.00 40.75 502 ASP A O 1
ATOM 3997 N N . CYS A 1 503 ? -11.052 -45.154 -23.379 1.00 34.91 503 CYS A N 1
ATOM 3998 C CA . CYS A 1 503 ? -9.807 -45.910 -23.491 1.00 34.91 503 CYS A CA 1
ATOM 3999 C C . CYS A 1 503 ? -9.387 -46.478 -22.118 1.00 34.91 503 CYS A C 1
ATOM 4001 O O . CYS A 1 503 ? -9.191 -45.703 -21.182 1.00 34.91 503 CYS A O 1
ATOM 4003 N N . PRO A 1 504 ? -9.172 -47.801 -21.960 1.00 40.25 504 PRO A N 1
ATOM 4004 C CA . PRO A 1 504 ? -8.816 -48.415 -20.671 1.00 40.25 504 PRO A CA 1
ATOM 4005 C C . PRO A 1 504 ? -7.486 -47.947 -20.048 1.00 40.25 504 PRO A C 1
ATOM 4007 O O . PRO A 1 504 ? -7.186 -48.317 -18.913 1.00 40.25 504 PRO A O 1
ATOM 4010 N N . SER A 1 505 ? -6.676 -47.167 -20.773 1.00 41.56 505 SER A N 1
ATOM 4011 C CA . SER A 1 505 ? -5.339 -46.717 -20.365 1.00 41.56 505 SER A CA 1
ATOM 4012 C C . SER A 1 505 ? -5.266 -45.276 -19.835 1.00 41.56 505 SER A C 1
ATOM 4014 O O . SER A 1 505 ? -4.199 -44.872 -19.381 1.00 41.56 505 SER A O 1
ATOM 4016 N N . SER A 1 506 ? -6.349 -44.489 -19.862 1.00 40.00 506 SER A N 1
ATOM 4017 C CA . SER A 1 506 ? -6.382 -43.115 -19.324 1.00 40.00 506 SER A CA 1
ATOM 4018 C C . SER A 1 506 ? -7.000 -43.076 -17.921 1.00 40.00 506 SER A C 1
ATOM 4020 O O . SER A 1 506 ? -8.187 -42.797 -17.734 1.00 40.00 506 SER A O 1
ATOM 4022 N N . ARG A 1 507 ? -6.180 -43.369 -16.906 1.00 41.16 507 ARG A N 1
ATOM 4023 C CA . ARG A 1 507 ? -6.535 -43.195 -15.488 1.00 41.16 507 ARG A CA 1
ATOM 4024 C C . ARG A 1 507 ? -5.986 -41.866 -14.974 1.00 41.16 507 ARG A C 1
ATOM 4026 O O . ARG A 1 507 ? -4.791 -41.620 -15.090 1.00 41.16 507 ARG A O 1
ATOM 4033 N N . ALA A 1 508 ? -6.856 -41.035 -14.409 1.00 45.69 508 ALA A N 1
ATOM 4034 C CA . ALA A 1 508 ? -6.471 -39.905 -13.575 1.00 45.69 508 ALA A CA 1
ATOM 4035 C C . ALA A 1 508 ? -6.543 -40.352 -12.112 1.00 45.69 508 ALA A C 1
ATOM 4037 O O . ALA A 1 508 ? -7.582 -40.848 -11.671 1.00 45.69 508 ALA A O 1
ATOM 4038 N N . GLU A 1 509 ? -5.447 -40.199 -11.378 1.00 40.69 509 GLU A N 1
ATOM 4039 C CA . GLU A 1 509 ? -5.368 -40.516 -9.952 1.00 40.69 509 GLU A CA 1
ATOM 4040 C C . GLU A 1 509 ? -5.031 -39.242 -9.175 1.00 40.69 509 GLU A C 1
ATOM 4042 O O . GLU A 1 509 ? -4.116 -38.500 -9.540 1.00 40.69 509 GLU A O 1
ATOM 4047 N N . ALA A 1 510 ? -5.799 -38.981 -8.120 1.00 46.53 510 ALA A N 1
ATOM 4048 C CA . ALA A 1 510 ? -5.558 -37.911 -7.166 1.00 46.53 510 ALA A CA 1
ATOM 4049 C C . ALA A 1 510 ? -5.380 -38.522 -5.774 1.00 46.53 510 ALA A C 1
ATOM 4051 O O . ALA A 1 510 ? -6.172 -39.371 -5.359 1.00 46.53 510 ALA A O 1
ATOM 4052 N N . CYS A 1 511 ? -4.341 -38.101 -5.062 1.00 38.66 511 CYS A N 1
ATOM 4053 C CA . CYS A 1 511 ? -4.038 -38.539 -3.707 1.00 38.66 511 CYS A CA 1
ATOM 4054 C C . CYS A 1 511 ? -3.970 -37.315 -2.795 1.00 38.66 511 CYS A C 1
ATOM 4056 O O . CYS A 1 511 ? -3.242 -36.378 -3.104 1.00 38.66 511 CYS A O 1
ATOM 4058 N N . ALA A 1 512 ? -4.706 -37.324 -1.687 1.00 46.31 512 ALA A N 1
ATOM 4059 C CA . ALA A 1 512 ? -4.581 -36.329 -0.629 1.00 46.31 512 ALA A CA 1
ATOM 4060 C C . ALA A 1 512 ? -4.120 -37.008 0.662 1.00 46.31 512 ALA A C 1
ATOM 4062 O O . ALA A 1 512 ? -4.645 -38.055 1.039 1.00 46.31 512 ALA A O 1
ATOM 4063 N N . THR A 1 513 ? -3.128 -36.420 1.320 1.00 41.06 513 THR A N 1
ATOM 4064 C CA . THR A 1 513 ? -2.502 -36.895 2.553 1.00 41.06 513 THR A CA 1
ATOM 4065 C C . THR A 1 513 ? -2.623 -35.806 3.605 1.00 41.06 513 THR A C 1
ATOM 4067 O O . THR A 1 513 ? -2.179 -34.685 3.381 1.00 41.06 513 THR A O 1
ATOM 4070 N N . VAL A 1 514 ? -3.215 -36.140 4.745 1.00 48.56 514 VAL A N 1
ATOM 4071 C CA . VAL A 1 514 ? -3.290 -35.278 5.926 1.00 48.56 514 VAL A CA 1
ATOM 4072 C C . VAL A 1 514 ? -2.321 -35.819 6.966 1.00 48.56 514 VAL A C 1
ATOM 4074 O O . VAL A 1 514 ? -2.367 -37.008 7.300 1.00 48.56 514 VAL A O 1
ATOM 4077 N N . ILE A 1 515 ? -1.456 -34.951 7.479 1.00 53.28 515 ILE A N 1
ATOM 4078 C CA . ILE A 1 515 ? -0.474 -35.259 8.513 1.00 53.28 515 ILE A CA 1
ATOM 4079 C C . ILE A 1 515 ? -0.818 -34.417 9.739 1.00 53.28 515 ILE A C 1
ATOM 4081 O O . ILE A 1 515 ? -0.810 -33.192 9.695 1.00 53.28 515 ILE A O 1
ATOM 4085 N N . VAL A 1 516 ? -1.134 -35.081 10.848 1.00 59.62 516 VAL A N 1
ATOM 4086 C CA . VAL A 1 516 ? -1.364 -34.429 12.140 1.00 59.62 516 VAL A CA 1
ATOM 4087 C C . VAL A 1 516 ? -0.138 -34.656 13.009 1.00 59.62 516 VAL A C 1
ATOM 4089 O O . VAL A 1 516 ? 0.179 -35.794 13.376 1.00 59.62 516 VAL A O 1
ATOM 4092 N N . HIS A 1 517 ? 0.562 -33.576 13.335 1.00 69.12 517 HIS A N 1
ATOM 4093 C CA . HIS A 1 517 ? 1.752 -33.636 14.168 1.00 69.12 517 HIS A CA 1
ATOM 4094 C C . HIS A 1 517 ? 1.378 -33.770 15.654 1.00 69.12 517 HIS A C 1
ATOM 4096 O O . HIS A 1 517 ? 0.303 -33.322 16.072 1.00 69.12 517 HIS A O 1
ATOM 4102 N N . PRO A 1 518 ? 2.242 -34.400 16.472 1.00 60.44 518 PRO A N 1
ATOM 4103 C CA . PRO A 1 518 ? 2.038 -34.486 17.914 1.00 60.44 518 PRO A CA 1
ATOM 4104 C C . PRO A 1 518 ? 1.906 -33.093 18.532 1.00 60.44 518 PRO A C 1
ATOM 4106 O O . PRO A 1 518 ? 2.613 -32.165 18.140 1.00 60.44 518 PRO A O 1
ATOM 4109 N N . GLN A 1 519 ? 1.002 -32.960 19.500 1.00 58.09 519 GLN A N 1
ATOM 4110 C CA . GLN A 1 519 ? 0.751 -31.694 20.180 1.00 58.09 519 GLN A CA 1
ATOM 4111 C C . GLN A 1 519 ? 2.005 -31.242 20.939 1.00 58.09 519 GLN A C 1
ATOM 4113 O O . GLN A 1 519 ? 2.632 -32.041 21.636 1.00 58.09 519 GLN A O 1
ATOM 4118 N N . LYS A 1 520 ? 2.365 -29.963 20.808 1.00 54.97 520 LYS A N 1
ATOM 4119 C CA . LYS A 1 520 ? 3.483 -29.350 21.530 1.00 54.97 520 LYS A CA 1
ATOM 4120 C C . LYS A 1 520 ? 3.023 -28.007 22.085 1.00 54.97 520 LYS A C 1
ATOM 4122 O O . LYS A 1 520 ? 2.526 -27.173 21.336 1.00 54.97 520 LYS A O 1
ATOM 4127 N N . GLU A 1 521 ? 3.141 -27.819 23.399 1.00 55.00 521 GLU A N 1
ATOM 4128 C CA . GLU A 1 521 ? 2.774 -26.563 24.084 1.00 55.00 521 GLU A CA 1
ATOM 4129 C C . GLU A 1 521 ? 1.312 -26.123 23.837 1.00 55.00 521 GLU A C 1
ATOM 4131 O O . GLU A 1 521 ? 1.017 -24.947 23.646 1.00 55.00 521 GLU A O 1
ATOM 4136 N N . GLY A 1 522 ? 0.371 -27.075 23.799 1.00 51.28 522 GLY A N 1
ATOM 4137 C CA . GLY A 1 522 ? -1.053 -26.789 23.563 1.00 51.28 522 GLY A CA 1
ATOM 4138 C C . GLY A 1 522 ? -1.431 -26.515 22.099 1.00 51.28 522 GLY A C 1
ATOM 4139 O O . GLY A 1 522 ? -2.620 -26.378 21.801 1.00 51.28 522 GLY A O 1
ATOM 4140 N N . LYS A 1 523 ? -0.456 -26.512 21.183 1.00 50.03 523 LYS A N 1
ATOM 4141 C CA . LYS A 1 523 ? -0.636 -26.308 19.740 1.00 50.03 523 LYS A CA 1
ATOM 4142 C C . LYS A 1 523 ? -0.541 -27.633 18.984 1.00 50.03 523 LYS A C 1
ATOM 4144 O O . LYS A 1 523 ? 0.347 -28.445 19.246 1.00 50.03 523 LYS A O 1
ATOM 4149 N N . GLN A 1 524 ? -1.455 -27.858 18.047 1.00 57.66 524 GLN A N 1
ATOM 4150 C CA . GLN A 1 524 ? -1.483 -29.029 17.175 1.00 57.66 524 GLN A CA 1
ATOM 4151 C C . GLN A 1 524 ? -1.310 -28.584 15.720 1.00 57.66 524 GLN A C 1
ATOM 4153 O O . GLN A 1 524 ? -2.180 -27.920 15.165 1.00 57.66 524 GLN A O 1
ATOM 4158 N N . HIS A 1 525 ? -0.179 -28.941 15.112 1.00 59.19 525 HIS A N 1
ATOM 4159 C CA . HIS A 1 525 ? 0.141 -28.599 13.725 1.00 59.19 525 HIS A CA 1
ATOM 4160 C C . HIS A 1 525 ? -0.439 -29.643 12.757 1.00 59.19 525 HIS A C 1
ATOM 4162 O O . HIS A 1 525 ? -0.338 -30.851 13.008 1.00 59.19 525 HIS A O 1
ATOM 4168 N N . VAL A 1 526 ? -1.063 -29.181 11.672 1.00 53.94 526 VAL A N 1
ATOM 4169 C CA . VAL A 1 526 ? -1.706 -30.024 10.655 1.00 53.94 526 VAL A CA 1
ATOM 4170 C C . VAL A 1 526 ? -1.233 -29.603 9.265 1.00 53.94 526 VAL A C 1
ATOM 4172 O O . VAL A 1 526 ? -1.267 -28.422 8.929 1.00 53.94 526 VAL A O 1
ATOM 4175 N N . GLU A 1 527 ? -0.824 -30.584 8.463 1.00 51.41 527 GLU A N 1
ATOM 4176 C CA . GLU A 1 527 ? -0.367 -30.420 7.080 1.00 51.41 527 GLU A CA 1
ATOM 4177 C C . GLU A 1 527 ? -1.299 -31.194 6.129 1.00 51.41 527 GLU A C 1
ATOM 4179 O O . GLU A 1 527 ? -1.609 -32.369 6.358 1.00 51.41 527 GLU A O 1
ATOM 4184 N N . LEU A 1 528 ? -1.738 -30.551 5.044 1.00 47.38 528 LEU A N 1
ATOM 4185 C CA . LEU A 1 528 ? -2.494 -31.158 3.947 1.00 47.38 528 LEU A CA 1
ATOM 4186 C C . LEU A 1 528 ? -1.663 -31.119 2.662 1.00 47.38 528 LEU A C 1
ATOM 4188 O O . LEU A 1 528 ? -1.310 -30.053 2.169 1.00 47.38 528 LEU A O 1
ATOM 4192 N N . ASN A 1 529 ? -1.433 -32.292 2.076 1.00 45.31 529 ASN A N 1
ATOM 4193 C CA . ASN A 1 529 ? -0.736 -32.474 0.806 1.00 45.31 529 ASN A CA 1
ATOM 4194 C C . ASN A 1 529 ? -1.651 -33.179 -0.201 1.00 45.31 529 ASN A C 1
ATOM 4196 O O . ASN A 1 529 ? -1.952 -34.357 -0.019 1.00 45.31 529 ASN A O 1
ATOM 4200 N N . ALA A 1 530 ? -2.061 -32.520 -1.285 1.00 44.12 530 ALA A N 1
ATOM 4201 C CA . ALA A 1 530 ? -2.824 -33.148 -2.366 1.00 44.12 530 ALA A CA 1
ATOM 4202 C C . ALA A 1 530 ? -2.070 -33.099 -3.699 1.00 44.12 530 ALA A C 1
ATOM 4204 O O . ALA A 1 530 ? -1.576 -32.054 -4.100 1.00 44.12 530 ALA A O 1
ATOM 4205 N N . LEU A 1 531 ? -1.987 -34.232 -4.396 1.00 39.53 531 LEU A N 1
ATOM 4206 C CA . LEU A 1 531 ? -1.259 -34.419 -5.653 1.00 39.53 531 LEU A CA 1
ATOM 4207 C C . LEU A 1 531 ? -2.179 -35.050 -6.701 1.00 39.53 531 LEU A C 1
ATOM 4209 O O . LEU A 1 531 ? -2.885 -36.018 -6.407 1.00 39.53 531 LEU A O 1
ATOM 4213 N N . SER A 1 532 ? -2.142 -34.539 -7.933 1.00 41.38 532 SER A N 1
ATOM 4214 C CA . SER A 1 532 ? -2.824 -35.155 -9.077 1.00 41.38 532 SER A CA 1
ATOM 4215 C C . SER A 1 532 ? -1.812 -35.596 -10.138 1.00 41.38 532 SER A C 1
ATOM 4217 O O . SER A 1 532 ? -0.930 -34.836 -10.536 1.00 41.38 532 SER A O 1
ATOM 4219 N N . HIS A 1 533 ? -1.910 -36.848 -10.595 1.00 37.12 533 HIS A N 1
ATOM 4220 C CA . HIS A 1 533 ? -1.029 -37.391 -11.630 1.00 37.12 533 HIS A CA 1
ATOM 4221 C C . HIS A 1 533 ? -1.739 -37.428 -12.990 1.00 37.12 533 HIS A C 1
ATOM 4223 O O . HIS A 1 533 ? -2.708 -38.164 -13.184 1.00 37.12 533 HIS A O 1
ATOM 4229 N N . SER A 1 534 ? -1.207 -36.682 -13.964 1.00 36.19 534 SER A N 1
ATOM 4230 C CA . SER A 1 534 ? -1.460 -36.892 -15.395 1.00 36.19 534 SER A CA 1
ATOM 4231 C C . SER A 1 534 ? -0.125 -36.979 -16.159 1.00 36.19 534 SER A C 1
ATOM 4233 O O . SER A 1 534 ? 0.847 -36.311 -15.809 1.00 36.19 534 SER A O 1
ATOM 4235 N N . CYS A 1 535 ? -0.028 -37.886 -17.141 1.00 27.47 535 CYS A N 1
ATOM 4236 C CA . CYS A 1 535 ? 1.219 -38.221 -17.847 1.00 27.47 535 CYS A CA 1
ATOM 4237 C C . CYS A 1 535 ? 1.422 -37.371 -19.129 1.00 27.47 535 CYS A C 1
ATOM 4239 O O . CYS A 1 535 ? 0.473 -37.110 -19.861 1.00 27.47 535 CYS A O 1
ATOM 4241 N N . PHE A 1 536 ? 2.678 -36.969 -19.369 1.00 27.89 536 PHE A N 1
ATOM 4242 C CA . PHE A 1 536 ? 3.248 -36.000 -20.336 1.00 27.89 536 PHE A CA 1
ATOM 4243 C C . PHE A 1 536 ? 2.985 -36.199 -21.853 1.00 27.89 536 PHE A C 1
ATOM 4245 O O . PHE A 1 536 ? 2.947 -37.337 -22.306 1.00 27.89 536 PHE A O 1
ATOM 4252 N N . GLN A 1 537 ? 3.064 -35.108 -22.659 1.00 26.08 537 GLN A N 1
ATOM 4253 C CA . GLN A 1 537 ? 4.199 -34.847 -23.597 1.00 26.08 537 GLN A CA 1
ATOM 4254 C C . GLN A 1 537 ? 4.164 -33.517 -24.418 1.00 26.08 537 GLN A C 1
ATOM 4256 O O . GLN A 1 537 ? 3.195 -33.209 -25.097 1.00 26.08 537 GLN A O 1
ATOM 4261 N N . LEU A 1 538 ? 5.341 -32.855 -24.430 1.00 26.34 538 LEU A N 1
ATOM 4262 C CA . LEU A 1 538 ? 6.046 -32.085 -25.489 1.00 26.34 538 LEU A CA 1
ATOM 4263 C C . LEU A 1 538 ? 5.569 -30.698 -26.001 1.00 26.34 538 LEU A C 1
ATOM 4265 O O . LEU A 1 538 ? 4.583 -30.545 -26.711 1.00 26.34 538 LEU A O 1
ATOM 4269 N N . LYS A 1 539 ? 6.449 -29.705 -25.761 1.00 35.81 539 LYS A N 1
ATOM 4270 C CA . LYS A 1 539 ? 6.546 -28.378 -26.399 1.00 35.81 539 LYS A CA 1
ATOM 4271 C C . LYS A 1 539 ? 6.665 -28.478 -27.930 1.00 35.81 539 LYS A C 1
ATOM 4273 O O . LYS A 1 539 ? 7.690 -28.943 -28.426 1.00 35.81 539 LYS A O 1
ATOM 4278 N N . ALA A 1 540 ? 5.701 -27.914 -28.660 1.00 27.14 540 ALA A N 1
ATOM 4279 C CA . ALA A 1 540 ? 5.883 -27.387 -30.016 1.00 27.14 540 ALA A CA 1
ATOM 4280 C C . ALA A 1 540 ? 4.783 -26.354 -30.342 1.00 27.14 540 ALA A C 1
ATOM 4282 O O . ALA A 1 540 ? 3.614 -26.653 -30.155 1.00 27.14 540 ALA A O 1
ATOM 4283 N N . MET A 1 541 ? 5.182 -25.161 -30.816 1.00 36.03 541 MET A N 1
ATOM 4284 C CA . MET A 1 541 ? 4.363 -24.104 -31.455 1.00 36.03 541 MET A CA 1
ATOM 4285 C C . MET A 1 541 ? 2.874 -24.042 -31.052 1.00 36.03 541 MET A C 1
ATOM 4287 O O . MET A 1 541 ? 2.001 -24.445 -31.817 1.00 36.03 541 MET A O 1
ATOM 4291 N N . VAL A 1 542 ? 2.594 -23.468 -29.882 1.00 46.62 542 VAL A N 1
ATOM 4292 C CA . VAL A 1 542 ? 1.231 -23.213 -29.385 1.00 46.62 542 VAL A CA 1
ATOM 4293 C C . VAL A 1 542 ? 0.980 -21.699 -29.419 1.00 46.62 542 VAL A C 1
ATOM 4295 O O . VAL A 1 542 ? 1.872 -20.932 -29.047 1.00 46.62 542 VAL A O 1
ATOM 4298 N N . LEU A 1 543 ? -0.198 -21.254 -29.878 1.00 54.19 543 LEU A N 1
ATOM 4299 C CA . LEU A 1 543 ? -0.650 -19.866 -29.680 1.00 54.19 543 LEU A CA 1
ATOM 4300 C C . LEU A 1 543 ? -0.664 -19.553 -28.174 1.00 54.19 543 LEU A C 1
ATOM 4302 O O . LEU A 1 543 ? -1.013 -20.419 -27.375 1.00 54.19 543 LEU A O 1
ATOM 4306 N N . SER A 1 544 ? -0.303 -18.333 -27.760 1.00 58.69 544 SER A N 1
ATOM 4307 C CA . SER A 1 544 ? -0.343 -17.984 -26.332 1.00 58.69 544 SER A CA 1
ATOM 4308 C C . SER A 1 544 ? -1.776 -18.076 -25.781 1.00 58.69 544 SER A C 1
ATOM 4310 O O . SER A 1 544 ? -2.748 -17.824 -26.496 1.00 58.69 544 SER A O 1
ATOM 4312 N N . GLU A 1 545 ? -1.930 -18.403 -24.494 1.00 63.66 545 GLU A N 1
ATOM 4313 C CA . GLU A 1 545 ? -3.246 -18.466 -23.825 1.00 63.66 545 GLU A CA 1
ATOM 4314 C C . GLU A 1 545 ? -4.027 -17.139 -23.933 1.00 63.66 545 GLU A C 1
ATOM 4316 O O . GLU A 1 545 ? -5.259 -17.116 -24.062 1.00 63.66 545 GLU A O 1
ATOM 4321 N N . GLU A 1 546 ? -3.309 -16.016 -23.968 1.00 64.88 546 GLU A N 1
ATOM 4322 C CA . GLU A 1 546 ? -3.869 -14.688 -24.230 1.00 64.88 546 GLU A CA 1
ATOM 4323 C C . GLU A 1 546 ? -4.463 -14.578 -25.639 1.00 64.88 546 GLU A C 1
ATOM 4325 O O . GLU A 1 546 ? -5.567 -14.054 -25.823 1.00 64.88 546 GLU A O 1
ATOM 4330 N N . GLU A 1 547 ? -3.770 -15.107 -26.650 1.00 69.88 547 GLU A N 1
ATOM 4331 C CA . GLU A 1 547 ? -4.229 -15.073 -28.033 1.00 69.88 547 GLU A CA 1
ATOM 4332 C C . GLU A 1 547 ? -5.442 -15.985 -28.260 1.00 69.88 547 GLU A C 1
ATOM 4334 O O . GLU A 1 547 ? -6.398 -15.568 -28.924 1.00 69.88 547 GLU A O 1
ATOM 4339 N N . ILE A 1 548 ? -5.471 -17.164 -27.633 1.00 75.38 548 ILE A N 1
ATOM 4340 C CA . ILE A 1 548 ? -6.633 -18.069 -27.644 1.00 75.38 548 ILE A CA 1
ATOM 4341 C C . ILE A 1 548 ? -7.844 -17.386 -26.999 1.00 75.38 548 ILE A C 1
ATOM 4343 O O . ILE A 1 548 ? -8.939 -17.365 -27.572 1.00 75.38 548 ILE A O 1
ATOM 4347 N N . THR A 1 549 ? -7.652 -16.758 -25.835 1.00 75.12 549 THR A N 1
ATOM 4348 C CA . THR A 1 549 ? -8.717 -16.030 -25.129 1.00 75.12 549 THR A CA 1
ATOM 4349 C C . THR A 1 549 ? -9.249 -14.862 -25.965 1.00 75.12 549 THR A C 1
ATOM 4351 O O . THR A 1 549 ? -10.463 -14.642 -26.041 1.00 75.12 549 THR A O 1
ATOM 4354 N N . ARG A 1 550 ? -8.365 -14.139 -26.657 1.00 75.81 550 ARG A N 1
ATOM 4355 C CA . ARG A 1 550 ? -8.739 -13.049 -27.567 1.00 75.81 550 ARG A CA 1
ATOM 4356 C C . ARG A 1 550 ? -9.558 -13.552 -28.758 1.00 75.81 550 ARG A C 1
ATOM 4358 O O . ARG A 1 550 ? -10.606 -12.979 -29.059 1.00 75.81 550 ARG A O 1
ATOM 4365 N N . LEU A 1 551 ? -9.118 -14.623 -29.420 1.00 79.62 551 LEU A N 1
ATOM 4366 C CA . LEU A 1 551 ? -9.824 -15.225 -30.558 1.00 79.62 551 LEU A CA 1
ATOM 4367 C C . LEU A 1 551 ? -11.202 -15.767 -30.160 1.00 79.62 551 LEU A C 1
ATOM 4369 O O . LEU A 1 551 ? -12.171 -15.579 -30.901 1.00 79.62 551 LEU A O 1
ATOM 4373 N N . PHE A 1 552 ? -11.314 -16.353 -28.966 1.00 82.25 552 PHE A N 1
ATOM 4374 C CA . PHE A 1 552 ? -12.587 -16.788 -28.394 1.00 82.25 552 PHE A CA 1
ATOM 4375 C C . PHE A 1 552 ? -13.577 -15.623 -28.233 1.00 82.25 552 PHE A C 1
ATOM 4377 O O . PHE A 1 552 ? -14.712 -15.710 -28.709 1.00 82.25 552 PHE A O 1
ATOM 4384 N N . ARG A 1 553 ? -13.146 -14.505 -27.628 1.00 78.25 553 ARG A N 1
ATOM 4385 C CA . ARG A 1 553 ? -13.994 -13.309 -27.453 1.00 78.25 553 ARG A CA 1
ATOM 4386 C C . ARG A 1 553 ? -14.447 -12.734 -28.793 1.00 78.25 553 ARG A C 1
ATOM 4388 O O . ARG A 1 553 ? -15.638 -12.510 -28.988 1.00 78.25 553 ARG A O 1
ATOM 4395 N N . ILE A 1 554 ? -13.519 -12.590 -29.741 1.00 81.62 554 ILE A N 1
ATOM 4396 C CA . ILE A 1 554 ? -13.816 -12.103 -31.095 1.00 81.62 554 ILE A CA 1
ATOM 4397 C C . ILE A 1 554 ? -14.855 -12.994 -31.778 1.00 81.62 554 ILE A C 1
ATOM 4399 O O . ILE A 1 554 ? -15.830 -12.493 -32.342 1.00 81.62 554 ILE A O 1
ATOM 4403 N N . ARG A 1 555 ? -14.685 -14.320 -31.709 1.00 86.19 555 ARG A N 1
ATOM 4404 C CA . ARG A 1 555 ? -15.652 -15.270 -32.266 1.00 86.19 555 ARG A CA 1
ATOM 4405 C C . ARG A 1 555 ? -17.034 -15.088 -31.641 1.00 86.19 555 ARG A C 1
ATOM 4407 O O . ARG A 1 555 ? -18.016 -15.080 -32.382 1.00 86.19 555 ARG A O 1
ATOM 4414 N N . LYS A 1 556 ? -17.120 -14.963 -30.315 1.00 83.62 556 LYS A N 1
ATOM 4415 C CA . LYS A 1 556 ? -18.395 -14.796 -29.604 1.00 83.62 556 LYS A CA 1
ATOM 4416 C C . LYS A 1 556 ? -19.131 -13.542 -30.084 1.00 83.62 556 LYS A C 1
ATOM 4418 O O . LYS A 1 556 ? -20.293 -13.639 -30.483 1.00 83.62 556 LYS A O 1
ATOM 4423 N N . THR A 1 557 ? -18.431 -12.410 -30.162 1.00 82.38 557 THR A N 1
ATOM 4424 C CA . THR A 1 557 ? -18.982 -11.152 -30.688 1.00 82.38 557 THR A CA 1
ATOM 4425 C C . THR A 1 557 ? -19.443 -11.300 -32.138 1.00 82.38 557 THR A C 1
ATOM 4427 O O . THR A 1 557 ? -20.534 -10.861 -32.489 1.00 82.38 557 THR A O 1
ATOM 4430 N N . LEU A 1 558 ? -18.667 -11.980 -32.990 1.00 84.62 558 LEU A N 1
ATOM 4431 C CA . LEU A 1 558 ? -19.048 -12.224 -34.385 1.00 84.62 558 LEU A CA 1
ATOM 4432 C C . LEU A 1 558 ? -20.297 -13.106 -34.513 1.00 84.62 558 LEU A C 1
ATOM 4434 O O . LEU A 1 558 ? -21.135 -12.836 -35.367 1.00 84.62 558 LEU A O 1
ATOM 4438 N N . MET A 1 559 ? -20.456 -14.134 -33.674 1.00 86.56 559 MET A N 1
ATOM 4439 C CA . MET A 1 559 ? -21.658 -14.982 -33.674 1.00 86.56 559 MET A CA 1
ATOM 4440 C C . MET A 1 559 ? -22.907 -14.195 -33.264 1.00 86.56 559 MET A C 1
ATOM 4442 O O . MET A 1 559 ? -23.952 -14.326 -33.903 1.00 86.56 559 MET A O 1
ATOM 4446 N N . GLN A 1 560 ? -22.788 -13.341 -32.246 1.00 82.38 560 GLN A N 1
ATOM 4447 C CA . GLN A 1 560 ? -23.861 -12.442 -31.813 1.00 82.38 560 GLN A CA 1
ATOM 4448 C C . GLN A 1 560 ? -24.209 -11.430 -32.912 1.00 82.38 560 GLN A C 1
ATOM 4450 O O . GLN A 1 560 ? -25.373 -11.299 -33.285 1.00 82.38 560 GLN A O 1
ATOM 4455 N N . MET A 1 561 ? -23.195 -10.815 -33.524 1.00 84.44 561 MET A N 1
ATOM 4456 C CA . MET A 1 561 ? -23.363 -9.881 -34.635 1.00 84.44 561 MET A CA 1
ATOM 4457 C C . MET A 1 561 ? -24.038 -10.542 -35.846 1.00 84.44 561 MET A C 1
ATOM 4459 O O . MET A 1 561 ? -24.933 -9.960 -36.454 1.00 84.44 561 MET A O 1
ATOM 4463 N N . LEU A 1 562 ? -23.660 -11.775 -36.199 1.00 85.88 562 LEU A N 1
ATOM 4464 C CA . LEU A 1 562 ? -24.310 -12.527 -37.275 1.00 85.88 562 LEU A CA 1
ATOM 4465 C C . LEU A 1 562 ? -25.776 -12.857 -36.948 1.00 85.88 562 LEU A C 1
ATOM 4467 O O . LEU A 1 562 ? -26.628 -12.728 -37.830 1.00 85.88 562 LEU A O 1
ATOM 4471 N N . LYS A 1 563 ? -26.089 -13.244 -35.703 1.00 85.69 563 LYS A N 1
ATOM 4472 C CA . LYS A 1 563 ? -27.471 -13.486 -35.251 1.00 85.69 563 LYS A CA 1
ATOM 4473 C C . LYS A 1 563 ? -28.320 -12.220 -35.376 1.00 85.69 563 LYS A C 1
ATOM 4475 O O . LYS A 1 563 ? -29.399 -12.280 -35.965 1.00 85.69 563 LYS A O 1
ATOM 4480 N N . ASP A 1 564 ? -27.801 -11.084 -34.916 1.00 82.06 564 ASP A N 1
ATOM 4481 C CA . ASP A 1 564 ? -28.479 -9.783 -34.980 1.00 82.06 564 ASP A CA 1
ATOM 4482 C C . ASP A 1 564 ? -28.646 -9.276 -36.424 1.00 82.06 564 ASP A C 1
ATOM 4484 O O . ASP A 1 564 ? -29.649 -8.644 -36.754 1.00 82.06 564 ASP A O 1
ATOM 4488 N N . ARG A 1 565 ? -27.714 -9.616 -37.325 1.00 85.69 565 ARG A N 1
ATOM 4489 C CA . ARG A 1 565 ? -27.814 -9.348 -38.774 1.00 85.69 565 ARG A CA 1
ATOM 4490 C C . ARG A 1 565 ? -28.760 -10.307 -39.520 1.00 85.69 565 ARG A C 1
ATOM 4492 O O . ARG A 1 565 ? -28.904 -10.192 -40.737 1.00 85.69 565 ARG A O 1
ATOM 4499 N N . GLY A 1 566 ? -29.401 -11.251 -38.827 1.00 81.69 566 GLY A N 1
ATOM 4500 C CA . GLY A 1 566 ? -30.383 -12.175 -39.407 1.00 81.69 566 GLY A CA 1
ATOM 4501 C C . GLY A 1 566 ? -29.796 -13.437 -40.052 1.00 81.69 566 GLY A C 1
ATOM 4502 O O . GLY A 1 566 ? -30.503 -14.130 -40.792 1.00 81.69 566 GLY A O 1
ATOM 4503 N N . TYR A 1 567 ? -28.532 -13.773 -39.779 1.00 87.25 567 TYR A N 1
ATOM 4504 C CA . TYR A 1 567 ? -27.935 -15.043 -40.202 1.00 87.25 567 TYR A CA 1
ATOM 4505 C C . TYR A 1 567 ? -28.337 -16.198 -39.276 1.00 87.25 567 TYR A C 1
ATOM 4507 O O . TYR A 1 567 ? -28.702 -16.020 -38.107 1.00 87.25 567 TYR A O 1
ATOM 4515 N N . TYR A 1 568 ? -28.323 -17.416 -39.817 1.00 86.25 568 TYR A N 1
ATOM 4516 C CA . TYR A 1 568 ? -28.644 -18.618 -39.059 1.00 86.25 568 TYR A CA 1
ATOM 4517 C C . TYR A 1 568 ? -27.471 -19.000 -38.149 1.00 86.25 568 TYR A C 1
ATOM 4519 O O . TYR A 1 568 ? -26.510 -19.650 -38.560 1.00 86.25 568 TYR A O 1
ATOM 4527 N N . VAL A 1 569 ? -27.555 -18.573 -36.893 1.00 86.25 569 VAL A N 1
ATOM 4528 C CA . VAL A 1 569 ? -26.629 -18.921 -35.810 1.00 86.25 569 VAL A CA 1
ATOM 4529 C C . VAL A 1 569 ? -27.442 -19.614 -34.723 1.00 86.25 569 VAL A C 1
ATOM 4531 O O . VAL A 1 569 ? -28.435 -19.044 -34.260 1.00 86.25 569 VAL A O 1
ATOM 4534 N N . GLY A 1 570 ? -27.061 -20.846 -34.376 1.00 79.94 570 GLY A N 1
ATOM 4535 C CA . GLY A 1 570 ? -27.698 -21.600 -33.297 1.00 79.94 570 GLY A CA 1
ATOM 4536 C C . GLY A 1 570 ? -27.229 -21.103 -31.933 1.00 79.94 570 GLY A C 1
ATOM 4537 O O . GLY A 1 570 ? -26.118 -20.591 -31.815 1.00 79.94 570 GLY A O 1
ATOM 4538 N N . ASP A 1 571 ? -28.047 -21.274 -30.899 1.00 75.00 571 ASP A N 1
ATOM 4539 C CA . ASP A 1 571 ? -27.698 -20.800 -29.552 1.00 75.00 571 ASP A CA 1
ATOM 4540 C C . ASP A 1 571 ? -26.443 -21.514 -29.011 1.00 75.00 571 ASP A C 1
ATOM 4542 O O . ASP A 1 571 ? -25.553 -20.871 -28.467 1.00 75.00 571 ASP A O 1
ATOM 4546 N N . LEU A 1 572 ? -26.252 -22.792 -29.365 1.00 71.94 572 LEU A N 1
ATOM 4547 C CA . LEU A 1 572 ? -25.020 -23.553 -29.095 1.00 71.94 572 LEU A CA 1
ATOM 4548 C C . LEU A 1 572 ? -23.745 -22.945 -29.717 1.00 71.94 572 LEU A C 1
ATOM 4550 O O . LEU A 1 572 ? -22.649 -23.189 -29.219 1.00 71.94 572 LEU A O 1
ATOM 4554 N N . ASP A 1 573 ? -23.850 -22.175 -30.808 1.00 73.25 573 ASP A N 1
ATOM 4555 C CA . ASP A 1 573 ? -22.690 -21.493 -31.403 1.00 73.25 573 ASP A CA 1
ATOM 4556 C C . ASP A 1 573 ? -22.303 -20.218 -30.628 1.00 73.25 573 ASP A C 1
ATOM 4558 O O . ASP A 1 573 ? -21.151 -19.788 -30.722 1.00 73.25 573 ASP A O 1
ATOM 4562 N N . ILE A 1 574 ? -23.249 -19.617 -29.892 1.00 77.81 574 ILE A N 1
ATOM 4563 C CA . ILE A 1 574 ? -23.073 -18.383 -29.103 1.00 77.81 574 ILE A CA 1
ATOM 4564 C C . ILE A 1 574 ? -22.686 -18.708 -27.659 1.00 77.81 574 ILE A C 1
ATOM 4566 O O . ILE A 1 574 ? -21.801 -18.056 -27.103 1.00 77.81 574 ILE A O 1
ATOM 4570 N N . ASP A 1 575 ? -23.314 -19.735 -27.090 1.00 77.88 575 ASP A N 1
ATOM 4571 C CA . ASP A 1 575 ? -23.125 -20.180 -25.706 1.00 77.88 575 ASP A CA 1
ATOM 4572 C C . ASP A 1 575 ? -21.955 -21.165 -25.559 1.00 77.88 575 ASP A C 1
ATOM 4574 O O . ASP A 1 575 ? -21.703 -21.694 -24.477 1.00 77.88 575 ASP A O 1
ATOM 4578 N N . MET A 1 576 ? -21.213 -21.396 -26.648 1.00 79.69 576 MET A N 1
ATOM 4579 C CA . MET A 1 576 ? -19.998 -22.203 -26.658 1.00 79.69 576 MET A CA 1
ATOM 4580 C C . MET A 1 576 ? -19.020 -21.692 -25.596 1.00 79.69 576 MET A C 1
ATOM 4582 O O . MET A 1 576 ? -18.561 -20.548 -25.658 1.00 79.69 576 MET A O 1
ATOM 4586 N N . SER A 1 577 ? -18.673 -22.549 -24.637 1.00 80.06 577 SER A N 1
ATOM 4587 C CA . SER A 1 577 ? -17.687 -22.207 -23.613 1.00 80.06 577 SER A CA 1
ATOM 4588 C C . SER A 1 577 ? -16.278 -22.148 -24.207 1.00 80.06 577 SER A C 1
ATOM 4590 O O . SER A 1 577 ? -16.000 -22.729 -25.261 1.00 80.06 577 SER A O 1
ATOM 4592 N N . ARG A 1 578 ? -15.346 -21.477 -23.520 1.00 75.88 578 ARG A N 1
ATOM 4593 C CA . ARG A 1 578 ? -13.941 -21.419 -23.960 1.00 75.88 578 ARG A CA 1
ATOM 4594 C C . ARG A 1 578 ? -13.329 -22.821 -24.081 1.00 75.88 578 ARG A C 1
ATOM 4596 O O . ARG A 1 578 ? -12.593 -23.082 -25.027 1.00 75.88 578 ARG A O 1
ATOM 4603 N N . ASN A 1 579 ? -13.700 -23.739 -23.190 1.00 73.00 579 ASN A N 1
ATOM 4604 C CA . ASN A 1 579 ? -13.229 -25.126 -23.217 1.00 73.00 579 ASN A CA 1
ATOM 4605 C C . ASN A 1 579 ? -13.814 -25.900 -24.408 1.00 73.00 579 ASN A C 1
ATOM 4607 O O . ASN A 1 579 ? -13.101 -26.642 -25.073 1.00 73.00 579 ASN A O 1
ATOM 4611 N N . GLN A 1 580 ? -15.085 -25.675 -24.756 1.00 75.69 580 GLN A N 1
ATOM 4612 C CA . GLN A 1 580 ? -15.684 -26.249 -25.968 1.00 75.69 580 GLN A CA 1
ATOM 4613 C C . GLN A 1 580 ? -15.068 -25.673 -27.248 1.00 75.69 580 GLN A C 1
ATOM 4615 O O . GLN A 1 580 ? -14.866 -26.405 -28.213 1.00 75.69 580 GLN A O 1
ATOM 4620 N N . PHE A 1 581 ? -14.739 -24.379 -27.255 1.00 78.62 581 PHE A N 1
ATOM 4621 C CA . PHE A 1 581 ? -14.002 -23.737 -28.341 1.00 78.62 581 PHE A CA 1
ATOM 4622 C C . PHE A 1 581 ? -12.612 -24.369 -28.509 1.00 78.62 581 PHE A C 1
ATOM 4624 O O . PHE A 1 581 ? -12.254 -24.774 -29.612 1.00 78.62 581 PHE A O 1
ATOM 4631 N N . ARG A 1 582 ? -11.878 -24.551 -27.408 1.00 76.69 582 ARG A N 1
ATOM 4632 C CA . ARG A 1 582 ? -10.570 -25.218 -27.385 1.00 76.69 582 ARG A CA 1
ATOM 4633 C C . ARG A 1 582 ? -10.652 -26.669 -27.865 1.00 76.69 582 ARG A C 1
ATOM 4635 O O . ARG A 1 582 ? -9.906 -27.051 -28.753 1.00 76.69 582 ARG A O 1
ATOM 4642 N N . ASN A 1 583 ? -11.631 -27.440 -27.394 1.00 75.88 583 ASN A N 1
ATOM 4643 C CA . ASN A 1 583 ? -11.847 -28.820 -27.842 1.00 75.88 583 ASN A CA 1
ATOM 4644 C C . ASN A 1 583 ? -12.230 -28.912 -29.327 1.00 75.88 583 ASN A C 1
ATOM 4646 O O . ASN A 1 583 ? -11.897 -29.888 -29.993 1.00 75.88 583 ASN A O 1
ATOM 4650 N N . LYS A 1 584 ? -12.942 -27.907 -29.852 1.00 77.69 584 LYS A N 1
ATOM 4651 C CA . LYS A 1 584 ? -13.390 -27.879 -31.247 1.00 77.69 584 LYS A CA 1
ATOM 4652 C C . LYS A 1 584 ? -12.259 -27.588 -32.235 1.00 77.69 584 LYS A C 1
ATOM 4654 O O . LYS A 1 584 ? -12.286 -28.143 -33.329 1.00 77.69 584 LYS A O 1
ATOM 4659 N N . TYR A 1 585 ? -11.318 -26.712 -31.880 1.00 77.62 585 TYR A N 1
ATOM 4660 C CA . TYR A 1 585 ? -10.237 -26.276 -32.778 1.00 77.62 585 TYR A CA 1
ATOM 4661 C C . TYR A 1 585 ? -8.853 -26.844 -32.410 1.00 77.62 585 TYR A C 1
ATOM 4663 O O . TYR A 1 585 ? -7.938 -26.776 -33.224 1.00 77.62 585 TYR A O 1
ATOM 4671 N N . GLY A 1 586 ? -8.712 -27.461 -31.234 1.00 69.81 586 GLY A N 1
ATOM 4672 C CA . GLY A 1 586 ? -7.472 -28.057 -30.732 1.00 69.81 586 GLY A CA 1
ATOM 4673 C C . GLY A 1 586 ? -6.505 -27.046 -30.105 1.00 69.81 586 GLY A C 1
ATOM 4674 O O . GLY A 1 586 ? -6.624 -25.838 -30.299 1.00 69.81 586 GLY A O 1
ATOM 4675 N N . ASP A 1 587 ? -5.517 -27.549 -29.359 1.00 60.84 587 ASP A N 1
ATOM 4676 C CA . ASP A 1 587 ? -4.495 -26.724 -28.690 1.00 60.84 587 ASP A CA 1
ATOM 4677 C C . ASP A 1 587 ? -3.544 -26.021 -29.674 1.00 60.84 587 ASP A C 1
ATOM 4679 O O . ASP A 1 587 ? -3.049 -24.935 -29.394 1.00 60.84 587 ASP A O 1
ATOM 4683 N N . ASN A 1 588 ? -3.357 -26.589 -30.870 1.00 64.94 588 ASN A N 1
ATOM 4684 C CA . ASN A 1 588 ? -2.496 -26.049 -31.929 1.00 64.94 588 ASN A CA 1
ATOM 4685 C C . ASN A 1 588 ? -3.298 -25.340 -33.038 1.00 64.94 588 ASN A C 1
ATOM 4687 O O . ASN A 1 588 ? -2.930 -25.424 -34.213 1.00 64.94 588 ASN A O 1
ATOM 4691 N N . MET A 1 589 ? -4.421 -24.700 -32.690 1.00 75.19 589 MET A N 1
ATOM 4692 C CA . MET A 1 589 ? -5.283 -24.037 -33.674 1.00 75.19 589 MET A CA 1
ATOM 4693 C C . MET A 1 589 ? -4.541 -22.910 -34.401 1.00 75.19 589 MET A C 1
ATOM 4695 O O . MET A 1 589 ? -3.835 -22.117 -33.781 1.00 75.19 589 MET A O 1
ATOM 4699 N N . LYS A 1 590 ? -4.737 -22.800 -35.714 1.00 78.25 590 LYS A N 1
ATOM 4700 C CA . LYS A 1 590 ? -4.306 -21.648 -36.515 1.00 78.25 590 LYS A CA 1
ATOM 4701 C C . LYS A 1 590 ? -5.472 -20.691 -36.695 1.00 78.25 590 LYS A C 1
ATOM 4703 O O . LYS A 1 590 ? -6.637 -21.086 -36.628 1.00 78.25 590 LYS A O 1
ATOM 4708 N N . ARG A 1 591 ? -5.195 -19.418 -36.985 1.00 81.19 591 ARG A N 1
ATOM 4709 C CA . ARG A 1 591 ? -6.265 -18.435 -37.226 1.00 81.19 591 ARG A CA 1
ATOM 4710 C C . ARG A 1 591 ? -7.116 -18.859 -38.421 1.00 81.19 591 ARG A C 1
ATOM 4712 O O . ARG A 1 591 ? -8.335 -18.733 -38.372 1.00 81.19 591 ARG A O 1
ATOM 4719 N N . GLU A 1 592 ? -6.502 -19.459 -39.437 1.00 80.94 592 GLU A N 1
ATOM 4720 C CA . GLU A 1 592 ? -7.194 -19.971 -40.626 1.00 80.94 592 GLU A CA 1
ATOM 4721 C C . GLU A 1 592 ? -8.209 -21.092 -40.328 1.00 80.94 592 GLU A C 1
ATOM 4723 O O . GLU A 1 592 ? -9.161 -21.261 -41.093 1.00 80.94 592 GLU A O 1
ATOM 4728 N N . ASP A 1 593 ? -8.083 -21.796 -39.199 1.00 81.00 593 ASP A N 1
ATOM 4729 C CA . ASP A 1 593 ? -9.037 -22.834 -38.784 1.00 81.00 593 ASP A CA 1
ATOM 4730 C C . ASP A 1 593 ? -10.367 -22.233 -38.285 1.00 81.00 593 ASP A C 1
ATOM 4732 O O . ASP A 1 593 ? -11.388 -22.918 -38.205 1.00 81.00 593 ASP A O 1
ATOM 4736 N N . LEU A 1 594 ? -10.390 -20.924 -37.998 1.00 84.25 594 LEU A N 1
ATOM 4737 C CA . LEU A 1 594 ? -11.556 -20.192 -37.492 1.00 84.25 594 LEU A CA 1
ATOM 4738 C C . LEU A 1 594 ? -12.476 -19.654 -38.594 1.00 84.25 594 LEU A C 1
ATOM 4740 O O . LEU A 1 594 ? -13.386 -18.873 -38.304 1.00 84.25 594 LEU A O 1
ATOM 4744 N N . VAL A 1 595 ? -12.262 -20.040 -39.855 1.00 87.75 595 VAL A N 1
ATOM 4745 C CA . VAL A 1 595 ? -13.106 -19.595 -40.971 1.00 87.75 595 VAL A CA 1
ATOM 4746 C C . VAL A 1 595 ? -14.560 -20.014 -40.746 1.00 87.75 595 VAL A C 1
ATOM 4748 O O . VAL A 1 595 ? -14.874 -21.182 -40.520 1.00 87.75 595 VAL A O 1
ATOM 4751 N N . ILE A 1 596 ? -15.472 -19.046 -40.834 1.00 89.19 596 ILE A N 1
ATOM 4752 C CA . ILE A 1 596 ? -16.910 -19.256 -40.626 1.00 89.19 596 ILE A CA 1
ATOM 4753 C C . ILE A 1 596 ? -17.647 -19.009 -41.941 1.00 89.19 596 ILE A C 1
ATOM 4755 O O . ILE A 1 596 ? -17.415 -17.997 -42.593 1.00 89.19 596 ILE A O 1
ATOM 4759 N N . ASN A 1 597 ? -18.579 -19.895 -42.291 1.00 90.69 597 ASN A N 1
ATOM 4760 C CA . ASN A 1 597 ? -19.595 -19.661 -43.319 1.00 90.69 597 ASN A CA 1
ATOM 4761 C C . ASN A 1 597 ? -20.980 -19.796 -42.673 1.00 90.69 597 ASN A C 1
ATOM 4763 O O . ASN A 1 597 ? -21.242 -20.794 -41.995 1.00 90.69 597 ASN A O 1
ATOM 4767 N N . LYS A 1 598 ? -21.850 -18.795 -42.854 1.00 89.62 598 LYS A N 1
ATOM 4768 C CA . LYS A 1 598 ? -23.250 -18.833 -42.406 1.00 89.62 598 LYS A CA 1
ATOM 4769 C C . LYS A 1 598 ? -24.193 -18.340 -43.504 1.00 89.62 598 LYS A C 1
ATOM 4771 O O . LYS A 1 598 ? -23.901 -17.363 -44.186 1.00 89.62 598 LYS A O 1
ATOM 4776 N N . ALA A 1 599 ? -25.356 -18.978 -43.619 1.00 87.44 599 ALA A N 1
ATOM 4777 C CA . ALA A 1 599 ? -26.438 -18.562 -44.510 1.00 87.44 599 ALA A CA 1
ATOM 4778 C C . ALA A 1 599 ? -27.469 -17.686 -43.780 1.00 87.44 599 ALA A C 1
ATOM 4780 O O . ALA A 1 599 ? -27.633 -17.785 -42.559 1.00 87.44 599 ALA A O 1
ATOM 4781 N N . MET A 1 600 ? -28.173 -16.824 -44.510 1.00 86.31 600 MET A N 1
ATOM 4782 C CA . MET A 1 600 ? -29.251 -16.000 -43.964 1.00 86.31 600 MET A CA 1
ATOM 4783 C C . MET A 1 600 ? -30.447 -16.873 -43.547 1.00 86.31 600 MET A C 1
ATOM 4785 O O . MET A 1 600 ? -30.798 -17.815 -44.255 1.00 86.31 600 MET A O 1
ATOM 4789 N N . ARG A 1 601 ? -31.118 -16.559 -42.423 1.00 81.88 601 ARG A N 1
ATOM 4790 C CA . ARG A 1 601 ? -32.241 -17.376 -41.899 1.00 81.88 601 ARG A CA 1
ATOM 4791 C C . ARG A 1 601 ? -33.378 -17.554 -42.906 1.00 81.88 601 ARG A C 1
ATOM 4793 O O . ARG A 1 601 ? -33.966 -18.624 -42.987 1.00 81.88 601 ARG A O 1
ATOM 4800 N N . ASN A 1 602 ? -33.652 -16.502 -43.673 1.00 77.88 602 ASN A N 1
ATOM 4801 C CA . ASN A 1 602 ? -34.784 -16.440 -44.596 1.00 77.88 602 ASN A CA 1
ATOM 4802 C C . ASN A 1 602 ? -34.367 -16.637 -46.064 1.00 77.88 602 ASN A C 1
ATOM 4804 O O . ASN A 1 602 ? -35.223 -16.615 -46.943 1.00 77.88 602 ASN A O 1
ATOM 4808 N N . ASN A 1 603 ? -33.067 -16.791 -46.345 1.00 80.44 603 ASN A N 1
ATOM 4809 C CA . ASN A 1 603 ? -32.550 -16.991 -47.695 1.00 80.44 603 ASN A CA 1
ATOM 4810 C C . ASN A 1 603 ? -31.228 -17.775 -47.670 1.00 80.44 603 ASN A C 1
ATOM 4812 O O . ASN A 1 603 ? -30.158 -17.208 -47.451 1.00 80.44 603 ASN A O 1
ATOM 4816 N N . SER A 1 604 ? -31.292 -19.078 -47.946 1.00 77.12 604 SER A N 1
ATOM 4817 C CA . SER A 1 604 ? -30.118 -19.960 -47.926 1.00 77.12 604 SER A CA 1
ATOM 4818 C C . SER A 1 604 ? -29.090 -19.662 -49.027 1.00 77.12 604 SER A C 1
ATOM 4820 O O . SER A 1 604 ? -27.946 -20.112 -48.921 1.00 77.12 604 SER A O 1
ATOM 4822 N N . SER A 1 605 ? -29.462 -18.891 -50.060 1.00 77.06 605 SER A N 1
ATOM 4823 C CA . SER A 1 605 ? -28.544 -18.458 -51.118 1.00 77.06 605 SER A CA 1
ATOM 4824 C C . SER A 1 605 ? -27.732 -17.211 -50.750 1.00 77.06 605 SER A C 1
ATOM 4826 O O . SER A 1 605 ? -26.762 -16.910 -51.440 1.00 77.06 605 SER A O 1
ATOM 4828 N N . ASP A 1 606 ? -28.113 -16.463 -49.705 1.00 82.88 606 ASP A N 1
ATOM 4829 C CA . ASP A 1 606 ? -27.334 -15.319 -49.210 1.00 82.88 606 ASP A CA 1
ATOM 4830 C C . ASP A 1 606 ? -26.441 -15.791 -48.055 1.00 82.88 606 ASP A C 1
ATOM 4832 O O . ASP A 1 606 ? -26.896 -16.005 -46.928 1.00 82.88 606 ASP A O 1
ATOM 4836 N N . GLN A 1 607 ? -25.168 -16.030 -48.370 1.00 89.12 607 GLN A N 1
ATOM 4837 C CA . GLN A 1 607 ? -24.162 -16.532 -47.436 1.00 89.12 607 GLN A CA 1
ATOM 4838 C C . GLN A 1 607 ? -23.118 -15.463 -47.121 1.00 89.12 607 GLN A C 1
ATOM 4840 O O . GLN A 1 607 ? -22.854 -14.562 -47.922 1.00 89.12 607 GLN A O 1
ATOM 4845 N N . ILE A 1 608 ? -22.492 -15.592 -45.953 1.00 90.62 608 ILE A N 1
ATOM 4846 C CA . ILE A 1 608 ? -21.392 -14.738 -45.519 1.00 90.62 608 ILE A CA 1
ATOM 4847 C C . ILE A 1 608 ? -20.210 -15.567 -45.036 1.00 90.62 608 ILE A C 1
ATOM 4849 O O . ILE A 1 608 ? -20.362 -16.493 -44.236 1.00 90.62 608 ILE A O 1
ATOM 4853 N N . TYR A 1 609 ? -19.025 -15.186 -45.507 1.00 93.00 609 TYR A N 1
ATOM 4854 C CA . TYR A 1 609 ? -17.753 -15.700 -45.018 1.00 93.00 609 TYR A CA 1
ATOM 4855 C C . TYR A 1 609 ? -17.168 -14.819 -43.910 1.00 93.00 609 TYR A C 1
ATOM 4857 O O . TYR A 1 609 ? -17.279 -13.600 -43.958 1.00 93.00 609 TYR A O 1
ATOM 4865 N N . ILE A 1 610 ? -16.479 -15.415 -42.942 1.00 90.94 610 ILE A N 1
ATOM 4866 C CA . ILE A 1 610 ? -15.579 -14.708 -42.030 1.00 90.94 610 ILE A CA 1
ATOM 4867 C C . ILE A 1 610 ? -14.199 -15.340 -42.147 1.00 90.94 610 ILE A C 1
ATOM 4869 O O . ILE A 1 610 ? -14.043 -16.530 -41.880 1.00 90.94 610 ILE A O 1
ATOM 4873 N N . PHE A 1 611 ? -13.212 -14.542 -42.543 1.00 90.81 611 PHE A N 1
ATOM 4874 C CA . PHE A 1 611 ? -11.829 -14.969 -42.714 1.00 90.81 611 PHE A CA 1
ATOM 4875 C C . PHE A 1 611 ? -10.935 -14.410 -41.606 1.00 90.81 611 PHE A C 1
ATOM 4877 O O . PHE A 1 611 ? -11.039 -13.238 -41.237 1.00 90.81 611 PHE A O 1
ATOM 4884 N N . PHE A 1 612 ? -10.016 -15.253 -41.137 1.00 88.75 612 PHE A N 1
ATOM 4885 C CA . PHE A 1 612 ? -9.026 -14.955 -40.104 1.00 88.75 612 PHE A CA 1
ATOM 4886 C C . PHE A 1 612 ? -7.627 -15.243 -40.667 1.00 88.75 612 PHE A C 1
ATOM 4888 O O . PHE A 1 612 ? -7.151 -16.372 -40.577 1.00 88.75 612 PHE A O 1
ATOM 4895 N N . PRO A 1 613 ? -6.979 -14.258 -41.304 1.00 85.25 613 PRO A N 1
ATOM 4896 C CA . PRO A 1 613 ? -5.667 -14.455 -41.906 1.00 85.25 613 PRO A CA 1
ATOM 4897 C C . PRO A 1 613 ? -4.599 -14.692 -40.838 1.00 85.25 613 PRO A C 1
ATOM 4899 O O . PRO A 1 613 ? -4.572 -13.997 -39.816 1.00 85.25 613 PRO A O 1
ATOM 4902 N N . GLU A 1 614 ? -3.697 -15.636 -41.103 1.00 81.19 614 GLU A N 1
ATOM 4903 C CA . GLU A 1 614 ? -2.550 -15.906 -40.229 1.00 81.19 614 GLU A CA 1
ATOM 4904 C C . GLU A 1 614 ? -1.528 -14.758 -40.279 1.00 81.19 614 GLU A C 1
ATOM 4906 O O . GLU A 1 614 ? -0.957 -14.365 -39.263 1.00 81.19 614 GLU A O 1
ATOM 4911 N N . GLU A 1 615 ? -1.328 -14.164 -41.461 1.00 79.38 615 GLU A N 1
ATOM 4912 C CA . GLU A 1 615 ? -0.353 -13.092 -41.656 1.00 79.38 615 GLU A CA 1
ATOM 4913 C C . GLU A 1 615 ? -0.758 -11.787 -40.931 1.00 79.38 615 GLU A C 1
ATOM 4915 O O . GLU A 1 615 ? -1.872 -11.287 -41.125 1.00 79.38 615 GLU A O 1
ATOM 4920 N N . PRO A 1 616 ? 0.144 -11.161 -40.143 1.00 75.94 616 PRO A N 1
ATOM 4921 C CA . PRO A 1 616 ? -0.181 -9.940 -39.405 1.00 75.94 616 PRO A CA 1
ATOM 4922 C C . PRO A 1 616 ? -0.587 -8.764 -40.304 1.00 75.94 616 PRO A C 1
ATOM 4924 O O . PRO A 1 616 ? -1.507 -8.014 -39.976 1.00 75.94 616 PRO A O 1
ATOM 4927 N N . LYS A 1 617 ? 0.081 -8.607 -41.457 1.00 79.19 617 LYS A N 1
ATOM 4928 C CA . LYS A 1 617 ? -0.241 -7.609 -42.490 1.00 79.19 617 LYS A CA 1
ATOM 4929 C C . LYS A 1 617 ? -0.687 -8.313 -43.761 1.00 79.19 617 LYS A C 1
ATOM 4931 O O . LYS A 1 617 ? 0.137 -8.870 -44.478 1.00 79.19 617 LYS A O 1
ATOM 4936 N N . VAL A 1 618 ? -1.977 -8.216 -44.069 1.00 83.06 618 VAL A N 1
ATOM 4937 C CA . VAL A 1 618 ? -2.549 -8.939 -45.207 1.00 83.06 618 VAL A CA 1
ATOM 4938 C C . VAL A 1 618 ? -2.121 -8.335 -46.547 1.00 83.06 618 VAL A C 1
ATOM 4940 O O . VAL A 1 618 ? -2.278 -7.128 -46.802 1.00 83.06 618 VAL A O 1
ATOM 4943 N N . GLY A 1 619 ? -1.575 -9.189 -47.410 1.00 83.75 619 GLY A N 1
ATOM 4944 C CA . GLY A 1 619 ? -1.099 -8.855 -48.750 1.00 83.75 619 GLY A CA 1
ATOM 4945 C C . GLY A 1 619 ? -2.100 -9.178 -49.866 1.00 83.75 619 GLY A C 1
ATOM 4946 O O . GLY A 1 619 ? -3.123 -9.833 -49.673 1.00 83.75 619 GLY A O 1
ATOM 4947 N N . VAL A 1 620 ? -1.778 -8.758 -51.095 1.00 82.44 620 VAL A N 1
ATOM 4948 C CA . VAL A 1 620 ? -2.620 -8.994 -52.290 1.00 82.44 620 VAL A CA 1
ATOM 4949 C C . VAL A 1 620 ? -2.804 -10.488 -52.590 1.00 82.44 620 VAL A C 1
ATOM 4951 O O . VAL A 1 620 ? -3.859 -10.890 -53.077 1.00 82.44 620 VAL A O 1
ATOM 4954 N N . LYS A 1 621 ? -1.793 -11.322 -52.305 1.00 84.06 621 LYS A N 1
ATOM 4955 C CA . LYS A 1 621 ? -1.837 -12.773 -52.553 1.00 84.06 621 LYS A CA 1
ATOM 4956 C C . LYS A 1 621 ? -2.982 -13.429 -51.776 1.00 84.06 621 LYS A C 1
ATOM 4958 O O . LYS A 1 621 ? -3.822 -14.087 -52.379 1.00 84.06 621 LYS A O 1
ATOM 4963 N N . THR A 1 622 ? -3.052 -13.174 -50.477 1.00 85.88 622 THR A N 1
ATOM 4964 C CA . THR A 1 622 ? -4.079 -13.700 -49.569 1.00 85.88 622 THR A CA 1
ATOM 4965 C C . THR A 1 622 ? -5.472 -13.192 -49.936 1.00 85.88 622 THR A C 1
ATOM 4967 O O . THR A 1 622 ? -6.419 -13.971 -50.029 1.00 85.88 622 THR A O 1
ATOM 4970 N N . MET A 1 623 ? -5.586 -11.906 -50.286 1.00 84.25 623 MET A N 1
ATOM 4971 C CA . MET A 1 623 ? -6.839 -11.322 -50.780 1.00 84.25 623 MET A CA 1
ATOM 4972 C C . MET A 1 623 ? -7.351 -11.995 -52.059 1.00 84.25 623 MET A C 1
ATOM 4974 O O . MET A 1 623 ? -8.548 -12.271 -52.179 1.00 84.25 623 MET A O 1
ATOM 4978 N N . LYS A 1 624 ? -6.459 -12.297 -53.013 1.00 83.50 624 LYS A N 1
ATOM 4979 C CA . LYS A 1 624 ? -6.811 -13.047 -54.228 1.00 83.50 624 LYS A CA 1
ATOM 4980 C C . LYS A 1 624 ? -7.271 -14.467 -53.902 1.00 83.50 624 LYS A C 1
ATOM 4982 O O . LYS A 1 624 ? -8.251 -14.911 -54.494 1.00 83.50 624 LYS A O 1
ATOM 4987 N N . THR A 1 625 ? -6.630 -15.146 -52.948 1.00 88.25 625 THR A N 1
ATOM 4988 C CA . THR A 1 625 ? -7.049 -16.480 -52.487 1.00 88.25 625 THR A CA 1
ATOM 4989 C C . THR A 1 625 ? -8.485 -16.464 -51.962 1.00 88.25 625 THR A C 1
ATOM 4991 O O . THR A 1 625 ? -9.317 -17.227 -52.452 1.00 88.25 625 THR A O 1
ATOM 4994 N N . TYR A 1 626 ? -8.819 -15.552 -51.042 1.00 88.81 626 TYR A N 1
ATOM 4995 C CA . TYR A 1 626 ? -10.180 -15.471 -50.496 1.00 88.81 626 TYR A CA 1
ATOM 4996 C C . TYR A 1 626 ? -11.209 -15.046 -51.541 1.00 88.81 626 TYR A C 1
ATOM 4998 O O . TYR A 1 626 ? -12.282 -15.637 -51.620 1.00 88.81 626 TYR A O 1
ATOM 5006 N N . THR A 1 627 ? -10.869 -14.092 -52.410 1.00 84.62 627 THR A N 1
ATOM 5007 C CA . THR A 1 627 ? -11.776 -13.646 -53.479 1.00 84.62 627 THR A CA 1
ATOM 5008 C C . THR A 1 627 ? -12.055 -14.768 -54.482 1.00 84.62 627 THR A C 1
ATOM 5010 O O . THR A 1 627 ? -13.178 -14.909 -54.960 1.00 84.62 627 THR A O 1
ATOM 5013 N N . ASN A 1 628 ? -11.054 -15.587 -54.813 1.00 86.50 628 ASN A N 1
ATOM 5014 C CA . ASN A 1 628 ? -11.240 -16.734 -55.699 1.00 86.50 628 ASN A CA 1
ATOM 5015 C C . ASN A 1 628 ? -12.113 -17.810 -55.050 1.00 86.50 628 ASN A C 1
ATOM 5017 O O . ASN A 1 628 ? -12.985 -18.346 -55.727 1.00 86.50 628 ASN A O 1
ATOM 5021 N N . ARG A 1 629 ? -11.945 -18.058 -53.745 1.00 88.56 629 ARG A N 1
ATOM 5022 C CA . ARG A 1 629 ? -12.812 -18.968 -52.986 1.00 88.56 629 ARG A CA 1
ATOM 5023 C C . ARG A 1 629 ? -14.265 -18.485 -52.950 1.00 88.56 629 ARG A C 1
ATOM 5025 O O . ARG A 1 629 ? -15.187 -19.243 -53.230 1.00 88.56 629 ARG A O 1
ATOM 5032 N N . MET A 1 630 ? -14.471 -17.196 -52.692 1.00 88.06 630 MET A N 1
ATOM 5033 C CA . MET A 1 630 ? -15.792 -16.563 -52.736 1.00 88.06 630 MET A CA 1
ATOM 5034 C C . MET A 1 630 ? -16.446 -16.688 -54.121 1.00 88.06 630 MET A C 1
ATOM 5036 O O . MET A 1 630 ? -17.626 -17.011 -54.217 1.00 88.06 630 MET A O 1
ATOM 5040 N N . LYS A 1 631 ? -15.671 -16.501 -55.201 1.00 86.19 631 LYS A N 1
ATOM 5041 C CA . LYS A 1 631 ? -16.136 -16.707 -56.584 1.00 86.19 631 LYS A CA 1
ATOM 5042 C C . LYS A 1 631 ? -16.529 -18.154 -56.863 1.00 86.19 631 LYS A C 1
ATOM 5044 O O . LYS A 1 631 ? -17.578 -18.371 -57.455 1.00 86.19 631 LYS A O 1
ATOM 5049 N N . SER A 1 632 ? -15.696 -19.123 -56.480 1.00 87.00 632 SER A N 1
ATOM 5050 C CA . SER A 1 632 ? -15.965 -20.540 -56.760 1.00 87.00 632 SER A CA 1
ATOM 5051 C C . SER A 1 632 ? -17.197 -21.056 -56.026 1.00 87.00 632 SER A C 1
ATOM 5053 O O . SER A 1 632 ? -17.881 -21.940 -56.528 1.00 87.00 632 SER A O 1
ATOM 5055 N N . GLU A 1 633 ? -17.488 -20.491 -54.857 1.00 86.44 633 GLU A N 1
ATOM 5056 C CA . GLU A 1 633 ? -18.602 -20.906 -54.008 1.00 86.44 633 GLU A CA 1
ATOM 5057 C C . GLU A 1 633 ? -19.835 -19.989 -54.135 1.00 86.44 633 GLU A C 1
ATOM 5059 O O . GLU A 1 633 ? -20.817 -20.178 -53.425 1.00 86.44 633 GLU A O 1
ATOM 5064 N N . ASN A 1 634 ? -19.811 -19.010 -55.052 1.00 85.75 634 ASN A N 1
ATOM 5065 C CA . ASN A 1 634 ? -20.878 -18.020 -55.266 1.00 85.75 634 ASN A CA 1
ATOM 5066 C C . ASN A 1 634 ? -21.303 -17.267 -53.988 1.00 85.75 634 ASN A C 1
ATOM 5068 O O . ASN A 1 634 ? -22.479 -16.961 -53.793 1.00 85.75 634 ASN A O 1
ATOM 5072 N N . VAL A 1 635 ? -20.338 -16.931 -53.128 1.00 87.62 635 VAL A N 1
ATOM 5073 C CA . VAL A 1 635 ? -20.566 -16.153 -51.903 1.00 87.62 635 VAL A CA 1
ATOM 5074 C C . VAL A 1 635 ? -20.100 -14.719 -52.119 1.00 87.62 635 VAL A C 1
ATOM 5076 O O . VAL A 1 635 ? -18.930 -14.476 -52.398 1.00 87.62 635 VAL A O 1
ATOM 5079 N N . PHE A 1 636 ? -21.002 -13.748 -51.973 1.00 85.31 636 PHE A N 1
ATOM 5080 C CA . PHE A 1 636 ? -20.718 -12.345 -52.311 1.00 85.31 636 PHE A CA 1
ATOM 5081 C C . PHE A 1 636 ? -20.444 -11.445 -51.102 1.00 85.31 636 PHE A C 1
ATOM 5083 O O . PHE A 1 636 ? -20.121 -10.272 -51.287 1.00 85.31 636 PHE A O 1
ATOM 5090 N N . ARG A 1 637 ? -20.545 -11.966 -49.873 1.00 88.06 637 ARG A N 1
ATOM 5091 C CA . ARG A 1 637 ? -20.311 -11.208 -48.635 1.00 88.06 637 ARG A CA 1
ATOM 5092 C C . ARG A 1 637 ? -19.222 -11.849 -47.796 1.00 88.06 637 ARG A C 1
ATOM 5094 O O . ARG A 1 637 ? -19.212 -13.067 -47.618 1.00 88.06 637 ARG A O 1
ATOM 5101 N N . ALA A 1 638 ? -18.336 -11.031 -47.244 1.00 88.81 638 ALA A N 1
ATOM 5102 C CA . ALA A 1 638 ? -17.354 -11.505 -46.287 1.00 88.81 638 ALA A CA 1
ATOM 5103 C C . ALA A 1 638 ? -16.986 -10.458 -45.230 1.00 88.81 638 ALA A C 1
ATOM 5105 O O . ALA A 1 638 ? -17.082 -9.253 -45.453 1.00 88.81 638 ALA A O 1
ATOM 5106 N N . ILE A 1 639 ? -16.524 -10.952 -44.089 1.00 88.50 639 ILE A N 1
ATOM 5107 C CA . ILE A 1 639 ? -15.883 -10.206 -43.013 1.00 88.50 639 ILE A CA 1
ATOM 5108 C C . ILE A 1 639 ? -14.434 -10.686 -42.935 1.00 88.50 639 ILE A C 1
ATOM 5110 O O . ILE A 1 639 ? -14.166 -11.884 -42.923 1.00 88.50 639 ILE A O 1
ATOM 5114 N N . LEU A 1 640 ? -13.488 -9.761 -42.878 1.00 86.50 640 LEU A N 1
ATOM 5115 C CA . LEU A 1 640 ? -12.066 -10.042 -42.744 1.00 86.50 640 LEU A CA 1
ATOM 5116 C C . LEU A 1 640 ? -11.572 -9.509 -41.400 1.00 86.50 640 LEU A C 1
ATOM 5118 O O . LEU A 1 640 ? -11.630 -8.303 -41.160 1.00 86.50 640 LEU A O 1
ATOM 5122 N N . VAL A 1 641 ? -11.072 -10.396 -40.542 1.00 87.56 641 VAL A N 1
ATOM 5123 C CA . VAL A 1 641 ? -10.575 -10.058 -39.201 1.00 87.56 641 VAL A CA 1
ATOM 5124 C C . VAL A 1 641 ? -9.048 -10.009 -39.227 1.00 87.56 641 VAL A C 1
ATOM 5126 O O . VAL A 1 641 ? -8.390 -11.046 -39.173 1.00 87.56 641 VAL A O 1
ATOM 5129 N N . VAL A 1 642 ? -8.470 -8.812 -39.332 1.00 83.06 642 VAL A N 1
ATOM 5130 C CA . VAL A 1 642 ? -7.022 -8.605 -39.536 1.00 83.06 642 VAL A CA 1
ATOM 5131 C C . VAL A 1 642 ? -6.308 -8.178 -38.259 1.00 83.06 642 VAL A C 1
ATOM 5133 O O . VAL A 1 642 ? -6.877 -7.456 -37.452 1.00 83.06 642 VAL A O 1
ATOM 5136 N N . GLN A 1 643 ? -5.046 -8.573 -38.079 1.00 78.44 643 GLN A N 1
ATOM 5137 C CA . GLN A 1 643 ? -4.239 -8.185 -36.906 1.00 78.44 643 GLN A CA 1
ATOM 5138 C C . GLN A 1 643 ? -3.630 -6.781 -37.044 1.00 78.44 643 GLN A C 1
ATOM 5140 O O . GLN A 1 643 ? -3.398 -6.062 -36.078 1.00 78.44 643 GLN A O 1
ATOM 5145 N N . GLN A 1 644 ? -3.332 -6.366 -38.270 1.00 77.00 644 GLN A N 1
ATOM 5146 C CA . GLN A 1 644 ? -2.831 -5.032 -38.560 1.00 77.00 644 GLN A CA 1
ATOM 5147 C C . GLN A 1 644 ? -3.522 -4.471 -39.796 1.00 77.00 644 GLN A C 1
ATOM 5149 O O . GLN A 1 644 ? -4.210 -5.157 -40.551 1.00 77.00 644 GLN A O 1
ATOM 5154 N N . ASN A 1 645 ? -3.303 -3.181 -40.005 1.00 73.25 645 ASN A N 1
ATOM 5155 C CA . ASN A 1 645 ? -3.722 -2.457 -41.189 1.00 73.25 645 ASN A CA 1
ATOM 5156 C C . ASN A 1 645 ? -3.337 -3.192 -42.491 1.00 73.25 645 ASN A C 1
ATOM 5158 O O . ASN A 1 645 ? -2.174 -3.544 -42.692 1.00 73.25 645 ASN A O 1
ATOM 5162 N N . LEU A 1 646 ? -4.303 -3.342 -43.406 1.00 77.19 646 LEU A N 1
ATOM 5163 C CA . LEU A 1 646 ? -4.074 -3.893 -44.746 1.00 77.19 646 LEU A CA 1
ATOM 5164 C C . LEU A 1 646 ? -2.965 -3.134 -45.488 1.00 77.19 646 LEU A C 1
ATOM 5166 O O . LEU A 1 646 ? -2.859 -1.903 -45.387 1.00 77.19 646 LEU A O 1
ATOM 5170 N N . THR A 1 647 ? -2.181 -3.850 -46.296 1.00 80.81 647 THR A N 1
ATOM 5171 C CA . THR A 1 647 ? -1.209 -3.206 -47.192 1.00 80.81 647 THR A CA 1
ATOM 5172 C C . THR A 1 647 ? -1.925 -2.262 -48.177 1.00 80.81 647 THR A C 1
ATOM 5174 O O . THR A 1 647 ? -3.060 -2.549 -48.569 1.00 80.81 647 THR A O 1
ATOM 5177 N N . PRO A 1 648 ? -1.317 -1.133 -48.602 1.00 76.50 648 PRO A N 1
ATOM 5178 C CA . PRO A 1 648 ? -1.946 -0.209 -49.556 1.00 76.50 648 PRO A CA 1
ATOM 5179 C C . PRO A 1 648 ? -2.449 -0.914 -50.822 1.00 76.50 648 PRO A C 1
ATOM 5181 O O . PRO A 1 648 ? -3.581 -0.702 -51.241 1.00 76.50 648 PRO A O 1
ATOM 5184 N N . PHE A 1 649 ? -1.658 -1.854 -51.347 1.00 79.44 649 PHE A N 1
ATOM 5185 C CA . PHE A 1 649 ? -2.030 -2.679 -52.496 1.00 79.44 649 PHE A CA 1
ATOM 5186 C C . PHE A 1 649 ? -3.225 -3.606 -52.219 1.00 79.44 649 PHE A C 1
ATOM 5188 O O . PHE A 1 649 ? -4.076 -3.786 -53.089 1.00 79.44 649 PHE A O 1
ATOM 5195 N N . ALA A 1 650 ? -3.334 -4.174 -51.012 1.00 80.75 650 ALA A N 1
ATOM 5196 C CA . ALA A 1 650 ? -4.508 -4.954 -50.622 1.00 80.75 650 ALA A CA 1
ATOM 5197 C C . ALA A 1 650 ? -5.769 -4.079 -50.528 1.00 80.75 650 ALA A C 1
ATOM 5199 O O . ALA A 1 650 ? -6.835 -4.521 -50.947 1.00 80.75 650 ALA A O 1
ATOM 5200 N N . ARG A 1 651 ? -5.664 -2.824 -50.061 1.00 79.25 651 ARG A N 1
ATOM 5201 C CA . ARG A 1 651 ? -6.802 -1.881 -50.045 1.00 79.25 651 ARG A CA 1
ATOM 5202 C C . ARG A 1 651 ? -7.270 -1.519 -51.451 1.00 79.25 651 ARG A C 1
ATOM 5204 O O . ARG A 1 651 ? -8.471 -1.518 -51.694 1.00 79.25 651 ARG A O 1
ATOM 5211 N N . THR A 1 652 ? -6.345 -1.277 -52.381 1.00 78.50 652 THR A N 1
ATOM 5212 C CA . THR A 1 652 ? -6.688 -1.056 -53.796 1.00 78.50 652 THR A CA 1
ATOM 5213 C C . THR A 1 652 ? -7.416 -2.266 -54.379 1.00 78.50 652 THR A C 1
ATOM 5215 O O . THR A 1 652 ? -8.453 -2.106 -55.016 1.00 78.50 652 THR A O 1
ATOM 5218 N N . CYS A 1 653 ? -6.948 -3.480 -54.067 1.00 79.25 653 CYS A N 1
ATOM 5219 C CA . CYS A 1 653 ? -7.606 -4.716 -54.486 1.00 79.25 653 CYS A CA 1
ATOM 5220 C C . CYS A 1 653 ? -9.044 -4.828 -53.942 1.00 79.25 653 CYS A C 1
ATOM 5222 O O . CYS A 1 653 ? -9.934 -5.226 -54.688 1.00 79.25 653 CYS A O 1
ATOM 5224 N N . ILE A 1 654 ? -9.301 -4.418 -52.690 1.00 78.44 654 ILE A N 1
ATOM 5225 C CA . ILE A 1 654 ? -10.663 -4.362 -52.121 1.00 78.44 654 ILE A CA 1
ATOM 5226 C C . ILE A 1 654 ? -11.550 -3.392 -52.905 1.00 78.44 654 ILE A C 1
ATOM 5228 O O . ILE A 1 654 ? -12.680 -3.736 -53.248 1.00 78.44 654 ILE A O 1
ATOM 5232 N N . SER A 1 655 ? -11.044 -2.200 -53.226 1.00 74.44 655 SER A N 1
ATOM 5233 C CA . SER A 1 655 ? -11.795 -1.213 -54.007 1.00 74.44 655 SER A CA 1
ATOM 5234 C C . SER A 1 655 ? -12.155 -1.732 -55.402 1.00 74.44 655 SER A C 1
ATOM 5236 O O . SER A 1 655 ? -13.285 -1.542 -55.845 1.00 74.44 655 SER A O 1
ATOM 5238 N N . GLU A 1 656 ? -11.251 -2.452 -56.070 1.00 77.88 656 GLU A N 1
ATOM 5239 C CA . GLU A 1 656 ? -11.500 -3.052 -57.390 1.00 77.88 656 GLU A CA 1
ATOM 5240 C C . GLU A 1 656 ? -12.590 -4.137 -57.352 1.00 77.88 656 GLU A C 1
ATOM 5242 O O . GLU A 1 656 ? -13.451 -4.203 -58.235 1.00 77.88 656 GLU A O 1
ATOM 5247 N N . ILE A 1 657 ? -12.591 -4.978 -56.312 1.00 77.44 657 ILE A N 1
ATOM 5248 C CA . ILE A 1 657 ? -13.556 -6.081 -56.171 1.00 77.44 657 ILE A CA 1
ATOM 5249 C C . ILE A 1 657 ? -14.880 -5.654 -55.521 1.00 77.44 657 ILE A C 1
ATOM 5251 O O . ILE A 1 657 ? -15.856 -6.400 -55.618 1.00 77.44 657 ILE A O 1
ATOM 5255 N N . SER A 1 658 ? -14.941 -4.457 -54.922 1.00 71.62 658 SER A N 1
ATOM 5256 C CA . SER A 1 658 ? -16.124 -3.915 -54.228 1.00 71.62 658 SER A CA 1
ATOM 5257 C C . SER A 1 658 ? -17.375 -3.813 -55.110 1.00 71.62 658 SER A C 1
ATOM 5259 O O . SER A 1 658 ? -18.498 -3.842 -54.614 1.00 71.62 658 SER A O 1
ATOM 5261 N N . SER A 1 659 ? -17.188 -3.753 -56.434 1.00 74.31 659 SER A N 1
ATOM 5262 C CA . SER A 1 659 ? -18.274 -3.762 -57.422 1.00 74.31 659 SER A CA 1
ATOM 5263 C C . SER A 1 659 ? -19.045 -5.089 -57.476 1.00 74.31 659 SER A C 1
ATOM 5265 O O . SER A 1 659 ? -20.191 -5.107 -57.920 1.00 74.31 659 SER A O 1
ATOM 5267 N N . LYS A 1 660 ? -18.430 -6.197 -57.036 1.00 77.88 660 LYS A N 1
ATOM 5268 C CA . LYS A 1 660 ? -19.009 -7.554 -57.060 1.00 77.88 660 LYS A CA 1
ATOM 5269 C C . LYS A 1 660 ? -19.101 -8.207 -55.680 1.00 77.88 660 LYS A C 1
ATOM 5271 O O . LYS A 1 660 ? -19.969 -9.049 -55.482 1.00 77.88 660 LYS A O 1
ATOM 5276 N N . PHE A 1 661 ? -18.219 -7.845 -54.750 1.00 81.06 661 PHE A N 1
ATOM 5277 C CA . PHE A 1 661 ? -18.125 -8.439 -53.417 1.00 81.06 661 PHE A CA 1
ATOM 5278 C C . PHE A 1 661 ? -18.268 -7.373 -52.336 1.00 81.06 661 PHE A C 1
ATOM 5280 O O . PHE A 1 661 ? -17.623 -6.329 -52.392 1.00 81.06 661 PHE A O 1
ATOM 5287 N N . HIS A 1 662 ? -19.071 -7.658 -51.315 1.00 82.31 662 HIS A N 1
ATOM 5288 C CA . HIS A 1 662 ? -19.193 -6.827 -50.122 1.00 82.31 662 HIS A CA 1
ATOM 5289 C C . HIS A 1 662 ? -18.266 -7.369 -49.034 1.00 82.31 662 HIS A C 1
ATOM 5291 O O . HIS A 1 662 ? -18.574 -8.379 -48.401 1.00 82.31 662 HIS A O 1
ATOM 5297 N N . LEU A 1 663 ? -17.121 -6.712 -48.845 1.00 83.06 663 LEU A N 1
ATOM 5298 C CA . LEU A 1 663 ? -16.120 -7.096 -47.854 1.00 83.06 663 LEU A CA 1
ATOM 5299 C C . LEU A 1 663 ? -16.034 -6.055 -46.734 1.00 83.06 663 LEU A C 1
ATOM 5301 O O . LEU A 1 663 ? -15.702 -4.896 -46.981 1.00 83.06 663 LEU A O 1
ATOM 5305 N N . GLU A 1 664 ? -16.273 -6.486 -45.501 1.00 83.81 664 GLU A N 1
ATOM 5306 C CA . GLU A 1 664 ? -16.071 -5.685 -44.292 1.00 83.81 664 GLU A CA 1
ATOM 5307 C C . GLU A 1 664 ? -14.747 -6.073 -43.634 1.00 83.81 664 GLU A C 1
ATOM 5309 O O . GLU A 1 664 ? -14.433 -7.253 -43.523 1.00 83.81 664 GLU A O 1
ATOM 5314 N N . VAL A 1 665 ? -13.959 -5.096 -43.188 1.00 81.62 665 VAL A N 1
ATOM 5315 C CA . VAL A 1 665 ? -12.654 -5.349 -42.561 1.00 81.62 665 VAL A CA 1
ATOM 5316 C C . VAL A 1 665 ? -12.699 -4.855 -41.124 1.00 81.62 665 VAL A C 1
ATOM 5318 O O . VAL A 1 665 ? -12.952 -3.675 -40.896 1.00 81.62 665 VAL A O 1
ATOM 5321 N N . PHE A 1 666 ? -12.436 -5.748 -40.176 1.00 80.69 666 PHE A N 1
ATOM 5322 C CA . PHE A 1 666 ? -12.330 -5.446 -38.751 1.00 80.69 666 PHE A CA 1
ATOM 5323 C C . PHE A 1 666 ? -10.884 -5.654 -38.316 1.00 80.69 666 PHE A C 1
ATOM 5325 O O . PHE A 1 666 ? -10.288 -6.696 -38.595 1.00 80.69 666 PHE A O 1
ATOM 5332 N N . GLN A 1 667 ? -10.309 -4.655 -37.655 1.00 72.31 667 GLN A N 1
ATOM 5333 C CA . GLN A 1 667 ? -8.924 -4.705 -37.199 1.00 72.31 667 GLN A CA 1
ATOM 5334 C C . GLN A 1 667 ? -8.860 -5.062 -35.710 1.00 72.31 667 GLN A C 1
ATOM 5336 O O . GLN A 1 667 ? -9.502 -4.432 -34.875 1.00 72.31 667 GLN A O 1
ATOM 5341 N N . VAL A 1 668 ? -8.034 -6.052 -35.388 1.00 64.75 668 VAL A N 1
ATOM 5342 C CA . VAL A 1 668 ? -7.677 -6.479 -34.036 1.00 64.75 668 VAL A CA 1
ATOM 5343 C C . VAL A 1 668 ? -6.314 -5.878 -33.729 1.00 64.75 668 VAL A C 1
ATOM 5345 O O . VAL A 1 668 ? -5.310 -6.405 -34.187 1.00 64.75 668 VAL A O 1
ATOM 5348 N N . LEU A 1 669 ? -6.254 -4.759 -33.011 1.00 52.78 669 LEU A N 1
ATOM 5349 C CA . LEU A 1 669 ? -4.966 -4.180 -32.623 1.00 52.78 669 LEU A CA 1
ATOM 5350 C C . LEU A 1 669 ? -4.230 -5.125 -31.654 1.00 52.78 669 LEU A C 1
ATOM 5352 O O . LEU A 1 669 ? -4.769 -5.500 -30.617 1.00 52.78 669 LEU A O 1
ATOM 5356 N N . LEU A 1 670 ? -2.993 -5.500 -31.997 1.00 45.03 670 LEU A N 1
ATOM 5357 C CA . LEU A 1 670 ? -1.959 -5.748 -30.987 1.00 45.03 670 LEU A CA 1
ATOM 5358 C C . LEU A 1 670 ? -1.627 -4.393 -30.361 1.00 45.03 670 LEU A C 1
ATOM 5360 O O . LEU A 1 670 ? -1.543 -3.407 -31.097 1.00 45.03 670 LEU A O 1
ATOM 5364 N N . GLU A 1 671 ? -1.480 -4.347 -29.038 1.00 37.50 671 GLU A N 1
ATOM 5365 C CA . GLU A 1 671 ? -1.109 -3.141 -28.295 1.00 37.50 671 GLU A CA 1
ATOM 5366 C C . GLU A 1 671 ? -0.039 -2.339 -29.047 1.00 37.50 671 GLU A C 1
ATOM 5368 O O . GLU A 1 671 ? 1.062 -2.819 -29.331 1.00 37.50 671 GLU A O 1
ATOM 5373 N N . ILE A 1 672 ? -0.379 -1.107 -29.426 1.00 32.84 672 ILE A N 1
ATOM 5374 C CA . ILE A 1 672 ? 0.598 -0.184 -29.992 1.00 32.84 672 ILE A CA 1
ATOM 5375 C C . ILE A 1 672 ? 1.353 0.417 -28.808 1.00 32.84 672 ILE A C 1
ATOM 5377 O O . ILE A 1 672 ? 0.774 1.177 -28.034 1.00 32.84 672 ILE A O 1
ATOM 5381 N N . LYS A 1 673 ? 2.660 0.138 -28.704 1.00 32.75 673 LYS A N 1
ATOM 5382 C CA . LYS A 1 673 ? 3.583 0.970 -27.920 1.00 32.75 673 LYS A CA 1
ATOM 5383 C C . LYS A 1 673 ? 3.557 2.384 -28.512 1.00 32.75 673 LYS A C 1
ATOM 5385 O O . LYS A 1 673 ? 4.149 2.634 -29.562 1.00 32.75 673 LYS A O 1
ATOM 5390 N N . LEU A 1 674 ? 2.821 3.297 -27.878 1.00 33.16 674 LEU A N 1
ATOM 5391 C CA . LEU A 1 674 ? 2.766 4.717 -28.235 1.00 33.16 674 LEU A CA 1
ATOM 5392 C C . LEU A 1 674 ? 4.064 5.394 -27.793 1.00 33.16 674 LEU A C 1
ATOM 5394 O O . LEU A 1 674 ? 4.134 6.059 -26.768 1.00 33.16 674 LEU A O 1
ATOM 5398 N N . GLN A 1 675 ? 5.112 5.207 -28.584 1.00 35.00 675 GLN A N 1
ATOM 5399 C CA . GLN A 1 675 ? 6.356 5.941 -28.435 1.00 35.00 675 GLN A CA 1
ATOM 5400 C C . GLN A 1 675 ? 6.463 6.887 -29.627 1.00 35.00 675 GLN A C 1
ATOM 5402 O O . GLN A 1 675 ? 6.590 6.429 -30.761 1.00 35.00 675 GLN A O 1
ATOM 5407 N N . LYS A 1 676 ? 6.426 8.196 -29.338 1.00 33.59 676 LYS A N 1
ATOM 5408 C CA . LYS A 1 676 ? 6.527 9.358 -30.250 1.00 33.59 676 LYS A CA 1
ATOM 5409 C C . LYS A 1 676 ? 5.198 9.993 -30.673 1.00 33.59 676 LYS A C 1
ATOM 5411 O O . LYS A 1 676 ? 4.776 9.871 -31.815 1.00 33.59 676 LYS A O 1
ATOM 5416 N N . PHE A 1 677 ? 4.633 10.791 -29.774 1.00 35.31 677 PHE A N 1
ATOM 5417 C CA . PHE A 1 677 ? 4.037 12.080 -30.133 1.00 35.31 677 PHE A CA 1
ATOM 5418 C C . PHE A 1 677 ? 4.427 13.083 -29.043 1.00 35.31 677 PHE A C 1
ATOM 5420 O O . PHE A 1 677 ? 3.686 13.303 -28.091 1.00 35.31 677 PHE A O 1
ATOM 5427 N N . CYS A 1 678 ? 5.636 13.633 -29.159 1.00 36.06 678 CYS A N 1
ATOM 5428 C CA . CYS A 1 678 ? 5.966 14.889 -28.498 1.00 36.06 678 CYS A CA 1
ATOM 5429 C C . CYS A 1 678 ? 5.479 16.022 -29.406 1.00 36.06 678 CYS A C 1
ATOM 5431 O O . CYS A 1 678 ? 5.635 15.944 -30.625 1.00 36.06 678 CYS A O 1
ATOM 5433 N N . ASP A 1 679 ? 4.896 17.036 -28.775 1.00 38.28 679 ASP A N 1
ATOM 5434 C CA . ASP A 1 679 ? 4.514 18.334 -29.330 1.00 38.28 679 ASP A CA 1
ATOM 5435 C C . ASP A 1 679 ? 3.315 18.336 -30.292 1.00 38.28 679 ASP A C 1
ATOM 5437 O O . ASP A 1 679 ? 3.467 18.218 -31.502 1.00 38.28 679 ASP A O 1
ATOM 5441 N N . PHE A 1 680 ? 2.101 18.506 -29.742 1.00 31.92 680 PHE A N 1
ATOM 5442 C CA . PHE A 1 680 ? 1.124 19.549 -30.125 1.00 31.92 680 PHE A CA 1
ATOM 5443 C C . PHE A 1 680 ? -0.222 19.371 -29.376 1.00 31.92 680 PHE A C 1
ATOM 5445 O O . PHE A 1 680 ? -0.851 18.324 -29.453 1.00 31.92 680 PHE A O 1
ATOM 5452 N N . HIS A 1 681 ? -0.650 20.435 -28.680 1.00 41.34 681 HIS A N 1
ATOM 5453 C CA . HIS A 1 681 ? -1.967 20.762 -28.093 1.00 41.34 681 HIS A CA 1
ATOM 5454 C C . HIS A 1 681 ? -2.985 19.646 -27.743 1.00 41.34 681 HIS A C 1
ATOM 5456 O O . HIS A 1 681 ? -3.505 18.927 -28.594 1.00 41.34 681 HIS A O 1
ATOM 5462 N N . ILE A 1 682 ? -3.429 19.696 -26.477 1.00 42.66 682 ILE A N 1
ATOM 5463 C CA . ILE A 1 682 ? -4.474 18.912 -25.778 1.00 42.66 682 ILE A CA 1
ATOM 5464 C C . ILE A 1 682 ? -5.739 18.608 -26.610 1.00 42.66 682 ILE A C 1
ATOM 5466 O O . ILE A 1 682 ? -6.337 17.549 -26.449 1.00 42.66 682 ILE A O 1
ATOM 5470 N N . ILE A 1 683 ? -6.139 19.474 -27.545 1.00 39.06 683 ILE A N 1
ATOM 5471 C CA . ILE A 1 683 ? -7.307 19.243 -28.414 1.00 39.06 683 ILE A CA 1
ATOM 5472 C C . ILE A 1 683 ? -7.060 18.102 -29.415 1.00 39.06 683 ILE A C 1
ATOM 5474 O O . ILE A 1 683 ? -7.962 17.304 -29.659 1.00 39.06 683 ILE A O 1
ATOM 5478 N N . VAL A 1 684 ? -5.843 17.966 -29.953 1.00 40.09 684 VAL A N 1
ATOM 5479 C CA . VAL A 1 684 ? -5.485 16.858 -30.855 1.00 40.09 684 VAL A CA 1
ATOM 5480 C C . VAL A 1 684 ? -5.405 15.546 -30.079 1.00 40.09 684 VAL A C 1
ATOM 5482 O O . VAL A 1 684 ? -5.782 14.516 -30.624 1.00 40.09 684 VAL A O 1
ATOM 5485 N N . LEU A 1 685 ? -5.013 15.583 -28.799 1.00 39.66 685 LEU A N 1
ATOM 5486 C CA . LEU A 1 685 ? -4.957 14.407 -27.929 1.00 39.66 685 LEU A CA 1
ATOM 5487 C C . LEU A 1 685 ? -6.346 13.966 -27.444 1.00 39.66 685 LEU A C 1
ATOM 5489 O O . LEU A 1 685 ? -6.611 12.775 -27.422 1.00 39.66 685 LEU A O 1
ATOM 5493 N N . ILE A 1 686 ? -7.266 14.890 -27.144 1.00 42.66 686 ILE A N 1
ATOM 5494 C CA . ILE A 1 686 ? -8.671 14.548 -26.856 1.00 42.66 686 ILE A CA 1
ATOM 5495 C C . ILE A 1 686 ? -9.343 13.994 -28.114 1.00 42.66 686 ILE A C 1
ATOM 5497 O O . ILE A 1 686 ? -10.030 12.982 -28.030 1.00 42.66 686 ILE A O 1
ATOM 5501 N N . ILE A 1 687 ? -9.098 14.583 -29.291 1.00 39.31 687 ILE A N 1
ATOM 5502 C CA . ILE A 1 687 ? -9.556 14.011 -30.564 1.00 39.31 687 ILE A CA 1
ATOM 5503 C C . ILE A 1 687 ? -8.910 12.643 -30.777 1.00 39.31 687 ILE A C 1
ATOM 5505 O O . ILE A 1 687 ? -9.621 11.722 -31.143 1.00 39.31 687 ILE A O 1
ATOM 5509 N N . ALA A 1 688 ? -7.618 12.463 -30.493 1.00 38.31 688 ALA A N 1
ATOM 5510 C CA . ALA A 1 688 ? -6.933 11.183 -30.627 1.00 38.31 688 ALA A CA 1
ATOM 5511 C C . ALA A 1 688 ? -7.473 10.139 -29.647 1.00 38.31 688 ALA A C 1
ATOM 5513 O O . ALA A 1 688 ? -7.725 9.037 -30.091 1.00 38.31 688 ALA A O 1
ATOM 5514 N N . ILE A 1 689 ? -7.738 10.470 -28.381 1.00 38.50 689 ILE A N 1
ATOM 5515 C CA . ILE A 1 689 ? -8.307 9.573 -27.362 1.00 38.50 689 ILE A CA 1
ATOM 5516 C C . ILE A 1 689 ? -9.769 9.240 -27.684 1.00 38.50 689 ILE A C 1
ATOM 5518 O O . ILE A 1 689 ? -10.151 8.079 -27.613 1.00 38.50 689 ILE A O 1
ATOM 5522 N N . PHE A 1 690 ? -10.578 10.204 -28.135 1.00 36.59 690 PHE A N 1
ATOM 5523 C CA . PHE A 1 690 ? -11.951 9.939 -28.588 1.00 36.59 690 PHE A CA 1
ATOM 5524 C C . PHE A 1 690 ? -11.967 9.109 -29.887 1.00 36.59 690 PHE A C 1
ATOM 5526 O O . PHE A 1 690 ? -12.823 8.247 -30.075 1.00 36.59 690 PHE A O 1
ATOM 5533 N N . TYR A 1 691 ? -10.983 9.312 -30.770 1.00 33.78 691 TYR A N 1
ATOM 5534 C CA . TYR A 1 691 ? -10.774 8.515 -31.983 1.00 33.78 691 TYR A CA 1
ATOM 5535 C C . TYR A 1 691 ? -10.189 7.124 -31.663 1.00 33.78 691 TYR A C 1
ATOM 5537 O O . TYR A 1 691 ? -10.518 6.163 -32.356 1.00 33.78 691 TYR A O 1
ATOM 5545 N N . PHE A 1 692 ? -9.383 6.993 -30.604 1.00 35.84 692 PHE A N 1
ATOM 5546 C CA . PHE A 1 692 ? -8.683 5.778 -30.162 1.00 35.84 692 PHE A CA 1
ATOM 5547 C C . PHE A 1 692 ? -9.590 4.863 -29.332 1.00 35.84 692 PHE A C 1
ATOM 5549 O O . PHE A 1 692 ? -9.662 3.680 -29.637 1.00 35.84 692 PHE A O 1
ATOM 5556 N N . LEU A 1 693 ? -10.399 5.405 -28.413 1.00 35.44 693 LEU A N 1
ATOM 5557 C CA . LEU A 1 693 ? -11.468 4.671 -27.718 1.00 35.44 693 LEU A CA 1
ATOM 5558 C C . LEU A 1 693 ? -12.555 4.179 -28.688 1.00 35.44 693 LEU A C 1
ATOM 5560 O O . LEU A 1 693 ? -13.176 3.151 -28.447 1.00 35.44 693 LEU A O 1
ATOM 5564 N N . SER A 1 694 ? -12.752 4.851 -29.831 1.00 38.22 694 SER A N 1
ATOM 5565 C CA . SER A 1 694 ? -13.625 4.332 -30.899 1.00 38.22 694 SER A CA 1
ATOM 5566 C C . SER A 1 694 ? -12.998 3.190 -31.718 1.00 38.22 694 SER A C 1
ATOM 5568 O O . SER A 1 694 ? -13.697 2.550 -32.504 1.00 38.22 694 SER A O 1
ATOM 5570 N N . LYS A 1 695 ? -11.683 2.950 -31.571 1.00 34.72 695 LYS A N 1
ATOM 5571 C CA . LYS A 1 695 ? -10.884 2.017 -32.383 1.00 34.72 695 LYS A CA 1
ATOM 5572 C C . LYS A 1 695 ? -10.224 0.872 -31.612 1.00 34.72 695 LYS A C 1
ATOM 5574 O O . LYS A 1 695 ? -9.635 0.005 -32.263 1.00 34.72 695 LYS A O 1
ATOM 5579 N N . GLU A 1 696 ? -10.307 0.827 -30.284 1.00 40.25 696 GLU A N 1
ATOM 5580 C CA . GLU A 1 696 ? -9.907 -0.360 -29.524 1.00 40.25 696 GLU A CA 1
ATOM 5581 C C . GLU A 1 696 ? -10.766 -1.553 -29.966 1.00 40.25 696 GLU A C 1
ATOM 5583 O O . GLU A 1 696 ? -11.991 -1.499 -29.933 1.00 40.25 696 GLU A O 1
ATOM 5588 N N . ALA A 1 697 ? -10.079 -2.572 -30.496 1.00 54.31 697 ALA A N 1
ATOM 5589 C CA . ALA A 1 697 ? -10.579 -3.761 -31.189 1.00 54.31 697 ALA A CA 1
ATOM 5590 C C . ALA A 1 697 ? -12.115 -3.908 -31.241 1.00 54.31 697 ALA A C 1
ATOM 5592 O O . ALA A 1 697 ? -12.729 -4.459 -30.330 1.00 54.31 697 ALA A O 1
ATOM 5593 N N . GLU A 1 698 ? -12.704 -3.518 -32.376 1.00 53.69 698 GLU A N 1
ATOM 5594 C CA . GLU A 1 698 ? -14.152 -3.473 -32.677 1.00 53.69 698 GLU A CA 1
ATOM 5595 C C . GLU A 1 698 ? -14.961 -4.750 -32.355 1.00 53.69 698 GLU A C 1
ATOM 5597 O O . GLU A 1 698 ? -16.187 -4.732 -32.411 1.00 53.69 698 GLU A O 1
ATOM 5602 N N . LEU A 1 699 ? -14.293 -5.871 -32.064 1.00 57.66 699 LEU A N 1
ATOM 5603 C CA . LEU A 1 699 ? -14.893 -7.179 -31.796 1.00 57.66 699 LEU A CA 1
ATOM 5604 C C . LEU A 1 699 ? -14.548 -7.758 -30.410 1.00 57.66 699 LEU A C 1
ATOM 5606 O O . LEU A 1 699 ? -15.029 -8.841 -30.080 1.00 57.66 699 LEU A O 1
ATOM 5610 N N . MET A 1 700 ? -13.706 -7.101 -29.602 1.00 55.75 700 MET A N 1
ATOM 5611 C CA . MET A 1 700 ? -13.302 -7.623 -28.285 1.00 55.75 700 MET A CA 1
ATOM 5612 C C . MET A 1 700 ? -14.377 -7.458 -27.208 1.00 55.75 700 MET A C 1
ATOM 5614 O O . MET A 1 700 ? -14.445 -8.278 -26.293 1.00 55.75 700 MET A O 1
ATOM 5618 N N . VAL A 1 701 ? -15.209 -6.425 -27.333 1.00 58.38 701 VAL A N 1
ATOM 5619 C CA . VAL A 1 701 ? -16.358 -6.151 -26.466 1.00 58.38 701 VAL A CA 1
ATOM 5620 C C . VAL A 1 701 ? -17.570 -5.954 -27.366 1.00 58.38 701 VAL A C 1
ATOM 5622 O O . VAL A 1 701 ? -17.486 -5.246 -28.371 1.00 58.38 701 VAL A O 1
ATOM 5625 N N . ASN A 1 702 ? -18.698 -6.587 -27.037 1.00 61.09 702 ASN A N 1
ATOM 5626 C CA . ASN A 1 702 ? -19.930 -6.335 -27.771 1.00 61.09 702 ASN A CA 1
ATOM 5627 C C . ASN A 1 702 ? -20.417 -4.917 -27.446 1.00 61.09 702 ASN A C 1
ATOM 5629 O O . ASN A 1 702 ? -20.770 -4.610 -26.309 1.00 61.09 702 ASN A O 1
ATOM 5633 N N . VAL A 1 703 ? -20.459 -4.058 -28.465 1.00 63.50 703 VAL A N 1
ATOM 5634 C CA . VAL A 1 703 ? -20.884 -2.655 -28.349 1.00 63.50 703 VAL A CA 1
ATOM 5635 C C . VAL A 1 703 ? -22.332 -2.536 -27.840 1.00 63.50 703 VAL A C 1
ATOM 5637 O O . VAL A 1 703 ? -22.731 -1.475 -27.392 1.00 63.50 703 VAL A O 1
ATOM 5640 N N . LYS A 1 704 ? -23.146 -3.594 -27.855 1.00 62.31 704 LYS A N 1
ATOM 5641 C CA . LYS A 1 704 ? -24.511 -3.574 -27.307 1.00 62.31 704 LYS A CA 1
ATOM 5642 C C . LYS A 1 704 ? -24.582 -3.743 -25.782 1.00 62.31 704 LYS A C 1
ATOM 5644 O O . LYS A 1 704 ? -25.550 -3.284 -25.186 1.00 62.31 704 LYS A O 1
ATOM 5649 N N . ASP A 1 705 ? -23.590 -4.372 -25.153 1.00 51.97 705 ASP A N 1
ATOM 5650 C CA . ASP A 1 705 ? -23.704 -4.864 -23.767 1.00 51.97 705 ASP A CA 1
ATOM 5651 C C . ASP A 1 705 ? -23.385 -3.795 -22.701 1.00 51.97 705 ASP A C 1
ATOM 5653 O O . ASP A 1 705 ? -23.474 -4.050 -21.501 1.00 51.97 705 ASP A O 1
ATOM 5657 N N . HIS A 1 706 ? -23.025 -2.578 -23.117 1.00 56.94 706 HIS A N 1
ATOM 5658 C CA . HIS A 1 706 ? -22.732 -1.479 -22.201 1.00 56.94 706 HIS A CA 1
ATOM 5659 C C . HIS A 1 706 ? -24.016 -0.799 -21.700 1.00 56.94 706 HIS A C 1
ATOM 5661 O O . HIS A 1 706 ? -24.864 -0.401 -22.497 1.00 56.94 706 HIS A O 1
ATOM 5667 N N . VAL A 1 707 ? -24.112 -0.555 -20.387 1.00 43.53 707 VAL A N 1
ATOM 5668 C CA . VAL A 1 707 ? -25.304 0.011 -19.712 1.00 43.53 707 VAL A CA 1
ATOM 5669 C C . VAL A 1 707 ? -25.794 1.345 -20.303 1.00 43.53 707 VAL A C 1
ATOM 5671 O O . VAL A 1 707 ? -26.982 1.652 -20.263 1.00 43.53 707 VAL A O 1
ATOM 5674 N N . LEU A 1 708 ? -24.888 2.136 -20.891 1.00 49.59 708 LEU A N 1
ATOM 5675 C CA . LEU A 1 708 ? -25.198 3.437 -21.505 1.00 49.59 708 LEU A CA 1
ATOM 5676 C C . LEU A 1 708 ? -25.628 3.363 -22.982 1.00 49.59 708 LEU A C 1
ATOM 5678 O O . LEU A 1 708 ? -25.944 4.401 -23.572 1.00 49.59 708 LEU A O 1
ATOM 5682 N N . ILE A 1 709 ? -25.617 2.182 -23.609 1.00 59.97 709 ILE A N 1
ATOM 5683 C CA . ILE A 1 709 ? -25.932 2.034 -25.034 1.00 59.97 709 ILE A CA 1
ATOM 5684 C C . ILE A 1 709 ? -27.409 1.646 -25.192 1.00 59.97 709 ILE A C 1
ATOM 5686 O O . ILE A 1 709 ? -27.835 0.598 -24.715 1.00 59.97 709 ILE A O 1
ATOM 5690 N N . PRO A 1 710 ? -28.229 2.496 -25.842 1.00 72.25 710 PRO A N 1
ATOM 5691 C CA . PRO A 1 710 ? -29.664 2.264 -25.943 1.00 72.25 710 PRO A CA 1
ATOM 5692 C C . PRO A 1 710 ? -30.010 1.136 -26.919 1.00 72.25 710 PRO A C 1
ATOM 5694 O O . PRO A 1 710 ? -29.181 0.690 -27.711 1.00 72.25 710 PRO A O 1
ATOM 5697 N N . GLU A 1 711 ? -31.266 0.700 -26.910 1.00 78.00 711 GLU A N 1
ATOM 5698 C CA . GLU A 1 711 ? -31.734 -0.331 -27.834 1.00 78.00 711 GLU A CA 1
ATOM 5699 C C . GLU A 1 711 ? -31.840 0.235 -29.260 1.00 78.00 711 GLU A C 1
ATOM 5701 O O . GLU A 1 711 ? -32.358 1.336 -29.472 1.00 78.00 711 GLU A O 1
ATOM 5706 N N . HIS A 1 712 ? -31.349 -0.519 -30.246 1.00 84.25 712 HIS A N 1
ATOM 5707 C CA . HIS A 1 712 ? -31.313 -0.120 -31.653 1.00 84.25 712 HIS A CA 1
ATOM 5708 C C . HIS A 1 712 ? -32.056 -1.138 -32.524 1.00 84.25 712 HIS A C 1
ATOM 5710 O O . HIS A 1 712 ? -31.836 -2.339 -32.400 1.00 84.25 712 HIS A O 1
ATOM 5716 N N . GLN A 1 713 ? -32.902 -0.658 -33.437 1.00 83.00 713 GLN A N 1
ATOM 5717 C CA . GLN A 1 713 ? -33.686 -1.485 -34.355 1.00 83.00 713 GLN A CA 1
ATOM 5718 C C . GLN A 1 713 ? -33.621 -0.910 -35.775 1.00 83.00 713 GLN A C 1
ATOM 5720 O O . GLN A 1 713 ? -33.960 0.254 -36.001 1.00 83.00 713 GLN A O 1
ATOM 5725 N N . LEU A 1 714 ? -33.199 -1.720 -36.748 1.00 84.25 714 LEU A N 1
ATOM 5726 C CA . LEU A 1 714 ? -33.237 -1.347 -38.163 1.00 84.25 714 LEU A CA 1
ATOM 5727 C C . LEU A 1 714 ? -34.682 -1.370 -38.674 1.00 84.25 714 LEU A C 1
ATOM 5729 O O . LEU A 1 714 ? -35.385 -2.356 -38.468 1.00 84.25 714 LEU A O 1
ATOM 5733 N N . LEU A 1 715 ? -35.106 -0.303 -39.355 1.00 83.06 715 LEU A N 1
ATOM 5734 C CA . LEU A 1 715 ? -36.420 -0.250 -39.992 1.00 83.06 715 LEU A CA 1
ATOM 5735 C C . LEU A 1 715 ? -36.398 -0.875 -41.390 1.00 83.06 715 LEU A C 1
ATOM 5737 O O . LEU A 1 715 ? -35.470 -0.651 -42.173 1.00 83.06 715 LEU A O 1
ATOM 5741 N N . THR A 1 716 ? -37.463 -1.603 -41.717 1.00 85.31 716 THR A N 1
ATOM 5742 C CA . THR A 1 716 ? -37.775 -2.054 -43.083 1.00 85.31 716 THR A CA 1
ATOM 5743 C C . THR A 1 716 ? -38.123 -0.874 -43.996 1.00 85.31 716 THR A C 1
ATOM 5745 O O . THR A 1 716 ? -38.363 0.245 -43.535 1.00 85.31 716 THR A O 1
ATOM 5748 N N . ASN A 1 717 ? -38.158 -1.097 -45.313 1.00 83.75 717 ASN A N 1
ATOM 5749 C CA . ASN A 1 717 ? -38.508 -0.038 -46.266 1.00 83.75 717 ASN A CA 1
ATOM 5750 C C . ASN A 1 717 ? -39.953 0.447 -46.065 1.00 83.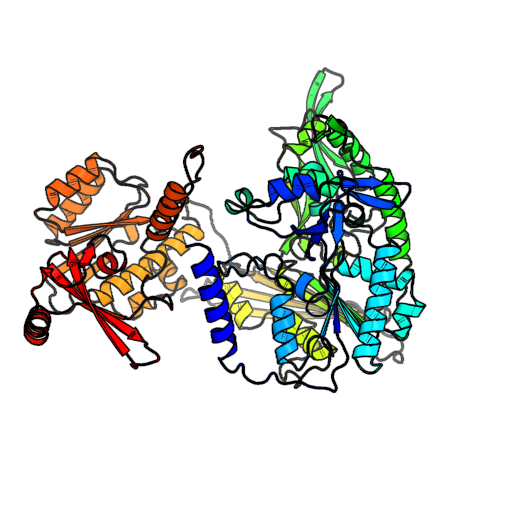75 717 ASN A C 1
ATOM 5752 O O . ASN A 1 717 ? -40.230 1.641 -46.186 1.00 83.75 717 ASN A O 1
ATOM 5756 N N . GLU A 1 718 ? -40.858 -0.462 -45.710 1.00 84.44 718 GLU A N 1
ATOM 5757 C CA . GLU A 1 718 ? -42.261 -0.191 -45.414 1.00 84.44 718 GLU A CA 1
ATOM 5758 C C . GLU A 1 718 ? -42.411 0.618 -44.117 1.00 84.44 718 GLU A C 1
ATOM 5760 O O . GLU A 1 718 ? -43.108 1.637 -44.094 1.00 84.44 718 GLU A O 1
ATOM 5765 N N . GLU A 1 719 ? -41.710 0.227 -43.047 1.00 87.06 719 GLU A N 1
ATOM 5766 C CA . GLU A 1 719 ? -41.693 0.970 -41.777 1.00 87.06 719 GLU A CA 1
ATOM 5767 C C . GLU A 1 719 ? -41.050 2.347 -41.935 1.00 87.06 719 GLU A C 1
ATOM 5769 O O . GLU A 1 719 ? -41.554 3.331 -41.395 1.00 87.06 719 GLU A O 1
ATOM 5774 N N . LYS A 1 720 ? -39.964 2.441 -42.711 1.00 87.56 720 LYS A N 1
ATOM 5775 C CA . LYS A 1 720 ? -39.315 3.704 -43.066 1.00 87.56 720 LYS A CA 1
ATOM 5776 C C . LYS A 1 720 ? -40.288 4.619 -43.806 1.00 87.56 720 LYS A C 1
ATOM 5778 O O . LYS A 1 720 ? -40.411 5.782 -43.437 1.00 87.56 720 LYS A O 1
ATOM 5783 N N . LYS A 1 721 ? -41.005 4.115 -44.813 1.00 85.56 721 LYS A N 1
ATOM 5784 C CA . LYS A 1 721 ? -42.010 4.900 -45.545 1.00 85.56 721 LYS A CA 1
ATOM 5785 C C . LYS A 1 721 ? -43.115 5.394 -44.607 1.00 85.56 721 LYS A C 1
ATOM 5787 O O . LYS A 1 721 ? -43.401 6.588 -44.578 1.00 85.56 721 LYS A O 1
ATOM 5792 N N . THR A 1 722 ? -43.640 4.499 -43.773 1.00 87.38 722 THR A N 1
ATOM 5793 C CA . THR A 1 722 ? -44.668 4.813 -42.769 1.00 87.38 722 THR A CA 1
ATOM 5794 C C . THR A 1 722 ? -44.190 5.879 -41.779 1.00 87.38 722 THR A C 1
ATOM 5796 O O . THR A 1 722 ? -44.937 6.791 -41.432 1.00 87.38 722 THR A O 1
ATOM 5799 N N . LEU A 1 723 ? -42.932 5.801 -41.334 1.00 87.25 723 LEU A N 1
ATOM 5800 C CA . LEU A 1 723 ? -42.312 6.787 -40.451 1.00 87.25 723 LEU A CA 1
ATOM 5801 C C . LEU A 1 723 ? -42.263 8.174 -41.102 1.00 87.25 723 LEU A C 1
ATOM 5803 O O . LEU A 1 723 ? -42.674 9.159 -40.489 1.00 87.25 723 LEU A O 1
ATOM 5807 N N . LEU A 1 724 ? -41.753 8.252 -42.332 1.00 86.25 724 LEU A N 1
ATOM 5808 C CA . LEU A 1 724 ? -41.596 9.512 -43.060 1.00 86.25 724 LEU A CA 1
ATOM 5809 C C . LEU A 1 724 ? -42.951 10.173 -43.336 1.00 86.25 724 LEU A C 1
ATOM 5811 O O . LEU A 1 724 ? -43.081 11.384 -43.168 1.00 86.25 724 LEU A O 1
ATOM 5815 N N . GLU A 1 725 ? -43.967 9.378 -43.682 1.00 86.44 725 GLU A N 1
ATOM 5816 C CA . GLU A 1 725 ? -45.346 9.844 -43.856 1.00 86.44 725 GLU A CA 1
ATOM 5817 C C . GLU A 1 725 ? -45.937 10.341 -42.531 1.00 86.44 725 GLU A C 1
ATOM 5819 O O . GLU A 1 725 ? -46.428 11.467 -42.459 1.00 86.44 725 GLU A O 1
ATOM 5824 N N . ARG A 1 726 ? -45.811 9.557 -41.450 1.00 85.38 726 ARG A N 1
ATOM 5825 C CA . ARG A 1 726 ? -46.354 9.897 -40.124 1.00 85.38 726 ARG A CA 1
ATOM 5826 C C . ARG A 1 726 ? -45.808 11.211 -39.573 1.00 85.38 726 ARG A C 1
ATOM 5828 O O . ARG A 1 726 ? -46.559 11.970 -38.969 1.00 85.38 726 ARG A O 1
ATOM 5835 N N . TYR A 1 727 ? -44.513 11.464 -39.748 1.00 80.94 727 TYR A N 1
ATOM 5836 C CA . TYR A 1 727 ? -43.870 12.693 -39.276 1.00 80.94 727 TYR A CA 1
ATOM 5837 C C . TYR A 1 727 ? -43.815 13.792 -40.346 1.00 80.94 727 TYR A C 1
ATOM 5839 O O . TYR A 1 727 ? -43.356 14.890 -40.051 1.00 80.94 727 TYR A O 1
ATOM 5847 N N . THR A 1 728 ? -44.298 13.522 -41.566 1.00 85.69 728 THR A N 1
ATOM 5848 C CA . THR A 1 728 ? -44.265 14.451 -42.711 1.00 85.69 728 THR A CA 1
ATOM 5849 C C . THR A 1 728 ? -42.855 15.017 -42.957 1.00 85.69 728 THR A C 1
ATOM 5851 O O . THR A 1 728 ? -42.660 16.214 -43.165 1.00 85.69 728 THR A O 1
ATOM 5854 N N . VAL A 1 729 ? -41.842 14.147 -42.916 1.00 86.50 729 VAL A N 1
ATOM 5855 C CA . VAL A 1 729 ? -40.426 14.509 -43.109 1.00 86.50 729 VAL A CA 1
ATOM 5856 C C . VAL A 1 729 ? -39.805 13.732 -44.263 1.00 86.50 729 VAL A C 1
ATOM 5858 O O . VAL A 1 729 ? -40.197 12.609 -44.569 1.00 86.50 729 VAL A O 1
ATOM 5861 N N . LYS A 1 730 ? -38.793 14.321 -44.902 1.00 83.88 730 LYS A N 1
ATOM 5862 C CA . LYS A 1 730 ? -37.934 13.642 -45.881 1.00 83.88 730 LYS A CA 1
ATOM 5863 C C . LYS A 1 730 ? -36.783 12.930 -45.174 1.00 83.88 730 LYS A C 1
ATOM 5865 O O . LYS A 1 730 ? -36.328 13.360 -44.119 1.00 83.88 730 LYS A O 1
ATOM 5870 N N . GLU A 1 731 ? -36.237 11.898 -45.812 1.00 79.62 731 GLU A N 1
ATOM 5871 C CA . GLU A 1 731 ? -35.089 11.129 -45.299 1.00 79.62 731 GLU A CA 1
ATOM 5872 C C . GLU A 1 731 ? -33.900 12.016 -44.906 1.00 79.62 731 GLU A C 1
ATOM 5874 O O . GLU A 1 731 ? -33.260 11.801 -43.881 1.00 79.62 731 GLU A O 1
ATOM 5879 N N . THR A 1 732 ? -33.651 13.071 -45.685 1.00 77.62 732 THR A N 1
ATOM 5880 C CA . THR A 1 732 ? -32.555 14.025 -45.474 1.00 77.62 732 THR A CA 1
ATOM 5881 C C . THR A 1 732 ? -32.720 14.915 -44.242 1.00 77.62 732 THR A C 1
ATOM 5883 O O . THR A 1 732 ? -31.743 15.552 -43.841 1.00 77.62 732 THR A O 1
ATOM 5886 N N . GLN A 1 733 ? -33.925 14.970 -43.665 1.00 79.75 733 GLN A N 1
ATOM 5887 C CA . GLN A 1 733 ? -34.261 15.764 -42.481 1.00 79.75 733 GLN A CA 1
ATOM 5888 C C . GLN A 1 733 ? -34.128 14.966 -41.177 1.00 79.75 733 GLN A C 1
ATOM 5890 O O . GLN A 1 733 ? -34.184 15.554 -40.099 1.00 79.75 733 GLN A O 1
ATOM 5895 N N . LEU A 1 734 ? -33.926 13.646 -41.251 1.00 84.50 734 LEU A N 1
ATOM 5896 C CA . LEU A 1 734 ? -33.620 12.840 -40.074 1.00 84.50 734 LEU A CA 1
ATOM 5897 C C . LEU A 1 734 ? -32.170 13.095 -39.609 1.00 84.50 734 LEU A C 1
ATOM 5899 O O . LEU A 1 734 ? -31.274 13.262 -40.446 1.00 84.50 734 LEU A O 1
ATOM 5903 N N . PRO A 1 735 ? -31.901 13.087 -38.289 1.00 84.56 735 PRO A N 1
ATOM 5904 C CA . PRO A 1 735 ? -30.543 13.139 -37.754 1.00 84.56 735 PRO A CA 1
ATOM 5905 C C . PRO A 1 735 ? -29.653 12.052 -38.364 1.00 84.56 735 PRO A C 1
ATOM 5907 O O . PRO A 1 735 ? -30.097 10.930 -38.586 1.00 84.56 735 PRO A O 1
ATOM 5910 N N . ARG A 1 736 ? -28.389 12.369 -38.643 1.00 84.88 736 ARG A N 1
ATOM 5911 C CA . ARG A 1 736 ? -27.506 11.488 -39.420 1.00 84.88 736 ARG A CA 1
ATOM 5912 C C . ARG A 1 736 ? -26.649 10.591 -38.529 1.00 84.88 736 ARG A C 1
ATOM 5914 O O . ARG A 1 736 ? -26.236 11.001 -37.446 1.00 84.88 736 ARG A O 1
ATOM 5921 N N . ILE A 1 737 ? -26.355 9.386 -39.007 1.00 83.38 737 ILE A N 1
ATOM 5922 C CA . ILE A 1 737 ? -25.347 8.477 -38.445 1.00 83.38 737 ILE A CA 1
ATOM 5923 C C . ILE A 1 737 ? -24.420 8.022 -39.573 1.00 83.38 737 ILE A C 1
ATOM 5925 O O . ILE A 1 737 ? -24.891 7.706 -40.661 1.00 83.38 737 ILE A O 1
ATOM 5929 N N . GLN A 1 738 ? -23.108 8.047 -39.349 1.00 77.75 738 GLN A N 1
ATOM 5930 C CA . GLN A 1 738 ? -22.137 7.659 -40.375 1.00 77.75 738 GLN A CA 1
ATOM 5931 C C . GLN A 1 738 ? -22.142 6.138 -40.557 1.00 77.75 738 GLN A C 1
ATOM 5933 O O . GLN A 1 738 ? -22.222 5.408 -39.573 1.00 77.75 738 GLN A O 1
ATOM 5938 N N . VAL A 1 739 ? -21.954 5.639 -41.781 1.00 77.38 739 VAL A N 1
ATOM 5939 C CA . VAL A 1 739 ? -21.700 4.200 -42.030 1.00 77.38 739 VAL A CA 1
ATOM 5940 C C . VAL A 1 739 ? -20.477 3.657 -41.281 1.00 77.38 739 VAL A C 1
ATOM 5942 O O . VAL A 1 739 ? -20.370 2.453 -41.066 1.00 77.38 739 VAL A O 1
ATOM 5945 N N . THR A 1 740 ? -19.553 4.531 -40.873 1.00 74.81 740 THR A N 1
ATOM 5946 C CA . THR A 1 740 ? -18.376 4.173 -40.069 1.00 74.81 740 THR A CA 1
ATOM 5947 C C . THR A 1 740 ? -18.640 4.144 -38.564 1.00 74.81 740 THR A C 1
ATOM 5949 O O . THR A 1 740 ? -17.738 3.771 -37.821 1.00 74.81 740 THR A O 1
ATOM 5952 N N . ASP A 1 741 ? -19.826 4.557 -38.106 1.00 78.31 741 ASP A N 1
ATOM 5953 C CA . ASP A 1 741 ? -20.199 4.541 -36.689 1.00 78.31 741 ASP A CA 1
ATOM 5954 C C . ASP A 1 741 ? -20.180 3.101 -36.133 1.00 78.31 741 ASP A C 1
ATOM 5956 O O . ASP A 1 741 ? -20.641 2.193 -36.831 1.00 78.31 741 ASP A O 1
ATOM 5960 N N . PRO A 1 742 ? -19.679 2.855 -34.905 1.00 71.94 742 PRO A N 1
ATOM 5961 C CA . PRO A 1 742 ? -19.594 1.510 -34.331 1.00 71.94 742 PRO A CA 1
ATOM 5962 C C . PRO A 1 742 ? -20.915 0.729 -34.352 1.00 71.94 742 PRO A C 1
ATOM 5964 O O . PRO A 1 742 ? -20.918 -0.452 -34.696 1.00 71.94 742 PRO A O 1
ATOM 5967 N N . ILE A 1 743 ? -22.051 1.381 -34.073 1.00 76.12 743 ILE A N 1
ATOM 5968 C CA . ILE A 1 743 ? -23.374 0.737 -34.110 1.00 76.12 743 ILE A CA 1
ATOM 5969 C C . ILE A 1 743 ? -23.804 0.467 -35.555 1.00 76.12 743 ILE A C 1
ATOM 5971 O O . ILE A 1 743 ? -24.345 -0.599 -35.855 1.00 76.12 743 ILE A O 1
ATOM 5975 N N . ALA A 1 744 ? -23.528 1.395 -36.475 1.00 79.88 744 ALA A N 1
ATOM 5976 C CA . ALA A 1 744 ? -23.809 1.185 -37.894 1.00 79.88 744 ALA A CA 1
ATOM 5977 C C . ALA A 1 744 ? -22.992 0.016 -38.462 1.00 79.88 744 ALA A C 1
ATOM 5979 O O . ALA A 1 744 ? -23.524 -0.808 -39.206 1.00 79.88 744 ALA A O 1
ATOM 5980 N N . ARG A 1 745 ? -21.725 -0.109 -38.057 1.00 78.69 745 ARG A N 1
ATOM 5981 C CA . ARG A 1 745 ? -20.849 -1.218 -38.438 1.00 78.69 745 ARG A CA 1
ATOM 5982 C C . ARG A 1 745 ? -21.245 -2.529 -37.775 1.00 78.69 745 ARG A C 1
ATOM 5984 O O . ARG A 1 745 ? -21.223 -3.545 -38.457 1.00 78.69 745 ARG A O 1
ATOM 5991 N N . TYR A 1 746 ? -21.679 -2.527 -36.515 1.00 81.25 746 TYR A N 1
ATOM 5992 C CA . TYR A 1 746 ? -22.199 -3.725 -35.847 1.00 81.25 746 TYR A CA 1
ATOM 5993 C C . TYR A 1 746 ? -23.390 -4.319 -36.619 1.00 81.25 746 TYR A C 1
ATOM 5995 O O . TYR A 1 746 ? -23.349 -5.476 -37.036 1.00 81.25 746 TYR A O 1
ATOM 6003 N N . TYR A 1 747 ? -24.403 -3.506 -36.940 1.00 78.94 747 TYR A N 1
ATOM 6004 C CA . TYR A 1 747 ? -25.580 -3.961 -37.696 1.00 78.94 747 TYR A CA 1
ATOM 6005 C C . TYR A 1 747 ? -25.353 -4.092 -39.216 1.00 78.94 747 TYR A C 1
ATOM 6007 O O . TYR A 1 747 ? -26.248 -4.548 -39.927 1.00 78.94 747 TYR A O 1
ATOM 6015 N N . GLY A 1 748 ? -24.180 -3.715 -39.738 1.00 78.69 748 GLY A N 1
ATOM 6016 C CA . GLY A 1 748 ? -23.884 -3.757 -41.176 1.00 78.69 748 GLY A CA 1
ATOM 6017 C C . GLY A 1 748 ? -24.751 -2.797 -42.003 1.00 78.69 748 GLY A C 1
ATOM 6018 O O . GLY A 1 748 ? -25.163 -3.130 -43.117 1.00 78.69 748 GLY A O 1
ATOM 6019 N N . LEU A 1 749 ? -25.071 -1.625 -41.444 1.00 83.50 749 LEU A N 1
ATOM 6020 C CA . LEU A 1 749 ? -25.980 -0.654 -42.047 1.00 83.50 749 LEU A CA 1
ATOM 6021 C C . LEU A 1 749 ? -25.392 -0.021 -43.313 1.00 83.50 749 LEU A C 1
ATOM 6023 O O . LEU A 1 749 ? -24.212 0.321 -43.389 1.00 83.50 749 LEU A O 1
ATOM 6027 N N . LYS A 1 750 ? -26.255 0.195 -44.304 1.00 83.00 750 LYS A N 1
ATOM 6028 C CA . LYS A 1 750 ? -25.937 0.834 -45.582 1.00 83.00 750 LYS A CA 1
ATOM 6029 C C . LYS A 1 750 ? -26.510 2.242 -45.645 1.00 83.00 750 LYS A C 1
ATOM 6031 O O . LYS A 1 750 ? -27.555 2.538 -45.063 1.00 83.00 750 LYS A O 1
ATOM 6036 N N . ARG A 1 751 ? -25.851 3.094 -46.435 1.00 84.06 751 ARG A N 1
ATOM 6037 C CA . ARG A 1 751 ? -26.367 4.420 -46.800 1.00 84.06 751 ARG A CA 1
ATOM 6038 C C . ARG A 1 751 ? -27.807 4.310 -47.290 1.00 84.06 751 ARG A C 1
ATOM 6040 O O . ARG A 1 751 ? -28.108 3.450 -48.115 1.00 84.06 751 ARG A O 1
ATOM 6047 N N . GLY A 1 752 ? -28.679 5.176 -46.785 1.00 82.94 752 GLY A N 1
ATOM 6048 C CA . GLY A 1 752 ? -30.102 5.150 -47.125 1.00 82.94 752 GLY A CA 1
ATOM 6049 C C . GLY A 1 752 ? -30.995 4.417 -46.125 1.00 82.94 752 GLY A C 1
ATOM 6050 O O . GLY A 1 752 ? -32.216 4.532 -46.219 1.00 82.94 752 GLY A O 1
ATOM 6051 N N . GLN A 1 753 ? -30.439 3.680 -45.162 1.00 87.62 753 GLN A N 1
ATOM 6052 C CA . GLN A 1 753 ? -31.228 2.999 -44.131 1.00 87.62 753 GLN A CA 1
ATOM 6053 C C . GLN A 1 753 ? -31.550 3.916 -42.942 1.00 87.62 753 GLN A C 1
ATOM 6055 O O . GLN A 1 753 ? -30.901 4.944 -42.742 1.00 87.62 753 GLN A O 1
ATOM 6060 N N . VAL A 1 754 ? -32.569 3.552 -42.155 1.00 86.25 754 VAL A N 1
ATOM 6061 C CA . VAL A 1 754 ? -32.984 4.297 -40.956 1.00 86.25 754 VAL A CA 1
ATOM 6062 C C . VAL A 1 754 ? -32.944 3.388 -39.733 1.00 86.25 754 VAL A C 1
ATOM 6064 O O . VAL A 1 754 ? -33.542 2.313 -39.723 1.00 86.25 754 VAL A O 1
ATOM 6067 N N . LEU A 1 755 ? -32.252 3.849 -38.694 1.00 87.50 755 LEU A N 1
ATOM 6068 C CA . LEU A 1 755 ? -32.104 3.175 -37.412 1.00 87.50 755 LEU A CA 1
ATOM 6069 C C . LEU A 1 755 ? -33.009 3.833 -36.368 1.00 87.50 755 LEU A C 1
ATOM 6071 O O . LEU A 1 755 ? -32.906 5.036 -36.122 1.00 87.50 755 LEU A O 1
ATOM 6075 N N . LYS A 1 756 ? -33.881 3.050 -35.739 1.00 86.81 756 LYS A N 1
ATOM 6076 C CA . LYS A 1 756 ? -34.677 3.448 -34.575 1.00 86.81 756 LYS A CA 1
ATOM 6077 C C . LYS A 1 756 ? -33.866 3.209 -33.305 1.00 86.81 756 LYS A C 1
ATOM 6079 O O . LYS A 1 756 ? -33.261 2.155 -33.155 1.00 86.81 756 LYS A O 1
ATOM 6084 N N . ILE A 1 757 ? -33.876 4.175 -32.397 1.00 86.62 757 ILE A N 1
ATOM 6085 C CA . ILE A 1 757 ? -33.147 4.148 -31.128 1.00 86.62 757 ILE A CA 1
ATOM 6086 C C . ILE A 1 757 ? -34.151 4.354 -30.000 1.00 86.62 757 ILE A C 1
ATOM 6088 O O . ILE A 1 757 ? -34.869 5.355 -30.001 1.00 86.62 757 ILE A O 1
ATOM 6092 N N . ILE A 1 758 ? -34.197 3.432 -29.044 1.00 80.81 758 ILE A N 1
ATOM 6093 C CA . ILE A 1 758 ? -35.127 3.442 -27.914 1.00 80.81 758 ILE A CA 1
ATOM 6094 C C . ILE A 1 758 ? -34.313 3.610 -26.632 1.00 80.81 758 ILE A C 1
ATOM 6096 O O . ILE A 1 758 ? -33.470 2.779 -26.305 1.00 80.81 758 ILE A O 1
ATOM 6100 N N . ARG A 1 759 ? -34.555 4.705 -25.908 1.00 78.62 759 ARG A N 1
ATOM 6101 C CA . ARG A 1 759 ? -33.894 5.019 -24.635 1.00 78.62 759 ARG A CA 1
ATOM 6102 C C . ARG A 1 759 ? -34.893 4.944 -23.480 1.00 78.62 759 ARG A C 1
ATOM 6104 O O . ARG A 1 759 ? -36.022 5.410 -23.662 1.00 78.62 759 ARG A O 1
ATOM 6111 N N . PRO A 1 760 ? -34.513 4.429 -22.301 1.00 66.50 760 PRO A N 1
ATOM 6112 C CA . PRO A 1 760 ? -35.302 4.645 -21.095 1.00 66.50 760 PRO A CA 1
ATOM 6113 C C . PRO A 1 760 ? -35.325 6.146 -20.771 1.00 66.50 760 PRO A C 1
ATOM 6115 O O . PRO A 1 760 ? -34.329 6.846 -20.947 1.00 66.50 760 PRO A O 1
ATOM 6118 N N . SER A 1 761 ? -36.482 6.660 -20.365 1.00 64.62 761 SER A N 1
ATOM 6119 C CA . SER A 1 761 ? -36.658 8.060 -19.970 1.00 64.62 761 SER A CA 1
ATOM 6120 C C . SER A 1 761 ? -37.469 8.099 -18.687 1.00 64.62 761 SER A C 1
ATOM 6122 O O . SER A 1 761 ? -38.563 7.546 -18.647 1.00 64.62 761 SER A O 1
ATOM 6124 N N . GLU A 1 762 ? -36.956 8.763 -17.656 1.00 48.09 762 GLU A N 1
ATOM 6125 C CA . GLU A 1 762 ? -37.636 8.854 -16.356 1.00 48.09 762 GLU A CA 1
ATOM 6126 C C . GLU A 1 762 ? -38.969 9.610 -16.439 1.00 48.09 762 GLU A C 1
ATOM 6128 O O . GLU A 1 762 ? -39.902 9.312 -15.703 1.00 48.09 762 GLU A O 1
ATOM 6133 N N . THR A 1 763 ? -39.093 10.550 -17.379 1.00 54.06 763 THR A N 1
ATOM 6134 C CA . THR A 1 763 ? -40.297 11.373 -17.557 1.00 54.06 763 THR A CA 1
ATOM 6135 C C . THR A 1 763 ? -41.297 10.788 -18.553 1.00 54.06 763 THR A C 1
ATOM 6137 O O . THR A 1 763 ? -42.500 10.916 -18.352 1.00 54.06 763 THR A O 1
ATOM 6140 N N . ALA A 1 764 ? -40.831 10.144 -19.628 1.00 54.81 764 ALA A N 1
ATOM 6141 C CA . ALA A 1 764 ? -41.691 9.626 -20.701 1.00 54.81 764 ALA A CA 1
ATOM 6142 C C . ALA A 1 764 ? -41.806 8.089 -20.727 1.00 54.81 764 ALA A C 1
ATOM 6144 O O . ALA A 1 764 ? -42.450 7.527 -21.615 1.00 54.81 764 ALA A O 1
ATOM 6145 N N . GLY A 1 765 ? -41.138 7.385 -19.809 1.00 69.25 765 GLY A N 1
ATOM 6146 C CA . GLY A 1 765 ? -40.968 5.930 -19.810 1.00 69.25 765 GLY A CA 1
ATOM 6147 C C . GLY A 1 765 ? -39.998 5.451 -20.898 1.00 69.25 765 GLY A C 1
ATOM 6148 O O . GLY A 1 765 ? -38.976 4.829 -20.606 1.00 69.25 765 GLY A O 1
ATOM 6149 N N . ARG A 1 766 ? -40.279 5.764 -22.170 1.00 72.44 766 ARG A N 1
ATOM 6150 C CA . ARG A 1 766 ? -39.418 5.445 -23.322 1.00 72.44 766 ARG A CA 1
ATOM 6151 C C . ARG A 1 766 ? -39.314 6.628 -24.282 1.00 72.44 766 ARG A C 1
ATOM 6153 O O . ARG A 1 766 ? -40.322 7.138 -24.760 1.00 72.44 766 ARG A O 1
ATOM 6160 N N . TYR A 1 767 ? -38.089 7.012 -24.625 1.00 75.25 767 TYR A N 1
ATOM 6161 C CA . TYR A 1 767 ? -37.786 8.034 -25.623 1.00 75.25 767 TYR A CA 1
ATOM 6162 C C . TYR A 1 767 ? -37.279 7.389 -26.916 1.00 75.25 767 TYR A C 1
ATOM 6164 O O . TYR A 1 767 ? -36.247 6.718 -26.921 1.00 75.25 767 TYR A O 1
ATOM 6172 N N . VAL A 1 768 ? -37.997 7.596 -28.023 1.00 82.94 768 VAL A N 1
ATOM 6173 C CA . VAL A 1 768 ? -37.672 7.004 -29.330 1.00 82.94 768 VAL A CA 1
ATOM 6174 C C . VAL A 1 768 ? -37.157 8.077 -30.284 1.00 82.94 768 VAL A C 1
ATOM 6176 O O . VAL A 1 768 ? -37.813 9.094 -30.494 1.00 82.94 768 VAL A O 1
ATOM 6179 N N . THR A 1 769 ? -36.002 7.841 -30.905 1.00 86.12 769 THR A N 1
ATOM 6180 C CA . THR A 1 769 ? -35.450 8.694 -31.969 1.00 86.12 769 THR A CA 1
ATOM 6181 C C . THR A 1 769 ? -35.062 7.866 -33.192 1.00 86.12 769 THR A C 1
ATOM 6183 O O . THR A 1 769 ? -34.892 6.654 -33.095 1.00 86.12 769 THR A O 1
ATOM 6186 N N . TYR A 1 770 ? -34.925 8.511 -34.349 1.00 87.50 770 TYR A N 1
ATOM 6187 C CA . TYR A 1 770 ? -34.615 7.861 -35.622 1.00 87.50 770 TYR A CA 1
ATOM 6188 C C . TYR A 1 770 ? -33.411 8.540 -36.267 1.00 87.50 770 TYR A C 1
ATOM 6190 O O . TYR A 1 770 ? -33.340 9.770 -36.286 1.00 87.50 770 TYR A O 1
ATOM 6198 N N . ARG A 1 771 ? -32.467 7.753 -36.793 1.00 86.94 771 ARG A N 1
ATOM 6199 C CA . ARG A 1 771 ? -31.278 8.262 -37.485 1.00 86.94 771 ARG A CA 1
ATOM 6200 C C . ARG A 1 771 ? -31.140 7.692 -38.890 1.00 86.94 771 ARG A C 1
ATOM 6202 O O . ARG A 1 771 ? -31.292 6.491 -39.083 1.00 86.94 771 ARG A O 1
ATOM 6209 N N . TYR A 1 772 ? -30.830 8.550 -39.856 1.00 88.75 772 TYR A N 1
ATOM 6210 C CA . TYR A 1 772 ? -30.592 8.196 -41.254 1.00 88.75 772 TYR A CA 1
ATOM 6211 C C . TYR A 1 772 ? -29.104 7.944 -41.512 1.00 88.75 772 TYR A C 1
ATOM 6213 O O . TYR A 1 772 ? -28.253 8.753 -41.136 1.00 88.75 772 TYR A O 1
ATOM 6221 N N . VAL A 1 773 ? -28.795 6.814 -42.142 1.00 85.81 773 VAL A N 1
ATOM 6222 C CA . VAL A 1 773 ? -27.423 6.351 -42.369 1.00 85.81 773 VAL A CA 1
ATOM 6223 C C . VAL A 1 773 ? -26.828 7.046 -43.597 1.00 85.81 773 VAL A C 1
ATOM 6225 O O . VAL A 1 773 ? -27.381 6.942 -44.699 1.00 85.81 773 VAL A O 1
ATOM 6228 N N . VAL A 1 774 ? -25.695 7.734 -43.410 1.00 80.38 774 VAL A N 1
ATOM 6229 C CA . VAL A 1 774 ? -24.972 8.522 -44.432 1.00 80.38 774 VAL A CA 1
ATOM 6230 C C . VAL A 1 774 ? -23.532 8.092 -44.633 1.00 80.38 774 VAL A C 1
ATOM 6232 O O . VAL A 1 774 ? -22.940 7.468 -43.729 1.00 80.38 774 VAL A O 1
#

Organism: NCBI:txid37648

Sequence (774 aa):
MAVLLEEIVKSVELWLKLIKKPEPYVDPNLDPVLLVPGVAGSILNAVHEDTGKEERVWVSILGADAKFRTDLWSFYDPSSGETVCFDPKVKIKVPDERNGLYAIDTLDPDMIIGCDSVYYFHDMIVEMTKWGFQEGKTLFGFGYDFRQSNRLPETLDLLAAKLEAVYNASGGKKINLISHSMGGLLVKCFMSLRSDIFEKYVQNWIAIAAPFQGAPGYVTSTFVSGMSFVNGWRENFFISKWSMHQLLIECPSIYELMGSPDFDWQHIPLLEVWREKLDADGNAHKMLESYSLKESVEILTESLSTNMILHDGMDIPLPFNLEILKWANETREILKNAKLPPQVKFYNIYATGLETPHTVCYGDAENPVADLQKLRYIEPKYVYVDGDGTVPVESAMADGLDAVARIGVPGEHQRVLRDHRLFRSLKHWLKAGDPDPFYDPLNDYVILPTAFEVESHVDKGLQVAALKEEWEIISNDQNKPDELCNGKPLVSSITLSRVVGDCPSSRAEACATVIVHPQKEGKQHVELNALSHSCFQLKAMVLSEEEITRLFRIRKTLMQMLKDRGYYVGDLDIDMSRNQFRNKYGDNMKREDLVINKAMRNNSSDQIYIFFPEEPKVGVKTMKTYTNRMKSENVFRAILVVQQNLTPFARTCISEISSKFHLEVFQVLLEIKLQKFCDFHIIVLIIAIFYFLSKEAELMVNVKDHVLIPEHQLLTNEEKKTLLERYTVKETQLPRIQVTDPIARYYGLKRGQVLKIIRPSETAGRYVTYRYVV

pLDDT: mean 76.19, std 20.54, range [26.08, 98.75]

Secondary structure (DSSP, 8-state):
-HHHHHHHHHHHHHHHTTS-PPPPP--TTSPPEEEE--TT-S-EEEEETTT--EEEEES-SSSHHHHHHHHT-EEEETTTTEEEESSTTEEEE---GGGGTHHHHBS-TT--S--GGGBSSHHHHHHHHHTT--BTTTEEE----TTS-TT-HHHHHHHHHHHHHHHHHTTSPPEEEEEETHHHHHHHHHHHHSHHHHHHHEEEEEEES--TT--HHHHHHHHHH---SS-GGGGGGS--HHHHHHHHTT-HHHHHTSPPTTS--SS--EEEEEEEEE-TTS-EEEEEEEEETTTHHHHHHHHTTT-EEEETTEEEE----HHHHHHHHHHHHHHHH----TT-EEEEEEEESEEEEEEEEE--SSS--S-GGGGGGSPPEEEEEEEBSSSBHHHHH---S-EEEEEEEES-TTGGGG-HHHHHHHHHHTT-SS--TT--HHHHTTTPPPHHHHHHHHHTT---SEEEEEEEEE-S-TTS--TTTTPPPEEEEEEEEEE-SS-TT-EEEEEEEEEEPPPBTTEEEEEEEEEEE-----------HHHHHHHHHHHHHHHHHHHHTTB---HHHHS--HHHHHHHH-TT--GGGG-EEEEETTEEEEEEEEE--SSSS--HHHHHHHHHHHHHTT--EEEEEESSPPPHHHHHHHHHHTTT-EEEEEE-----------S--HHHHHHHHHHHHTTS-TTTS-TTSSTTPPEEEEPPHHHHHHHHHHHT--GGGSPEE-TTSHHHHHTT--TT-EEEEEEEETTTEEEEEEEEE-

Foldseek 3Di:
DVVVVVVVVVVVVVVVVVPPDPDFAADLPFFAEEEAEAALQFWKWKQQQVVRDIGTQWPDLAPNQVSCLQAVQFAQDLVQQDTAHPPNRIDIDTDCPLNACVGRAFRYPPPPDDDPLRGFLNLVVVLLSNLNADGQARYHYDGDDSLGALQRVVSLVSVLVSLVSRCVSNVNGAYEYEYAALSLLSVLSSCLPVVVSCLRRHQEYEYEAYQLQAQAQQLLCCLQAADDPDDDPSCVSGHHRVSRSSSNLRGLSSLLRHGHLPDPDPDFAWEKFFEWDADPVRDTDTDIDTHGSVRVLVLQQQLQVPPWDQDPNDTHRRGNDVSSNVVSVVSSVSQLPGAHDPSHAYEAEFEWDDFAFGYKYWADPVGGDHGSNCSNVTDIDGHTDIGQNGHHPVSRPPSVYDHPYYAYHYYHSRCCSNDPLNSLVCCVVSVGHDNDPPDDCVDSSFDDPDPVRVVVCVVVPPPCQKDKDKDKDADPCPPDPLPFPPDDWDKDKDKDWDADDPDPPRIKMKMKMKTWDTDDPRMIMIMIMIGIDDDDDDDDAFDDPVVLLQLVQLQLLVLVLCVLLQWDRDVCSNPQDSVNVCVVQHRNHAQQSSWDKIAGPVGRLAIEIEGGDRDQADDPVVLVVVVVVCVVVVHQHYEYEHADDYDPRSVVVCVVCVVRHHYHYWYAYDDDPPDDDDDDDPVVVVVVVVVVVQRHGLRNDNPCPDPPAFDKDWDDPVRVVVVCVVVVHDLVPAAADECSHSVNVSNVHDQATKMWTWDQDPVPRIDIGIYGYD

Radius of gyration: 31.88 Å; chains: 1; bounding box: 93×81×89 Å